Protein 8DGP (pdb70)

Organism: Homo sapiens (NCBI:txid9606)

CATH classification: 1.20.190.20

Sequence (968 aa):
GSTMDDREDLVYQAKLAEQAERYDEMVESMKKVAGMDVELTVEERNLLSVAYKNVIGARRASWRIISSIEQKEENKGGEDKLKMIREYRQMVETELKLICCDILDVLDKHLIPAANTGESKVFYYKMKGDYHRYLAEFATGNDRKEAAENSLVAYKAASDIAMTELPPTHPIRLGLALNFSVFYYEILNSPDRACRLAKAAFDDAIAELDTLSEEESYKDSTLIMQLLRDNLTLWTSDDREDLVYQAKLAEQAERYDEMVESMKKVAGMDVELTVEERNLLSVAYKNVIGARRASWRIISSIEQKEENKGGEDKLKMIREYRQMVETELKLICCDILDVLDKHLIPAANTGESKVFYYKMKGDYHRYLAEFATGNDRKEAAENSLVAYKAASDIAMTELPPTHPIRLGLALNFSVFYYEILNSPDRACRLAKAAFDDAIAELDTLSEESYKDSTLIMQLLRDNLTLWTSDSTMDDREDLVYQAKLAEQAERYDEMVESMKKVAGMDVELTVEERNLLSVAYKNVIGARRASWRIISSIEQKEENKGGEDKLKMIREYRQMVETELKLICCDILDVLDKHLIPAANTGESKVFYYKMKGDYHRYLAEFATGNDRKEAAENSLVAYKAASDIAMTELPPTHPIRLGLALNFSVFYYEILNSPDRACRLAKAAFDDAIAELDTLSEESYKDSTLIMQLLRDNLTLWTSDTMDDREDLVYQAKLAEQAERYDEMVESMKKVAGMDVELTVEERNLLSVAYKNVIGARRASWRIISSIEQKEENKGGEDKLKMIREYRQMVETELKLICCDILDVLDKHLIPAANTGESKVFYYKMKGDYHRYLAEFATGNDRKEAAENSLVAYKAASDIAMTELPPTHPIRLGLALNFSVFYYEILNSPDRACRLAKAAFDDAIAELDTLSEESYKDSTLIMQLLRDNLTLWTSDRTQLPTTRTQLPTRTRTQLPTTRTQLPT

InterPro domains:
  IPR000308 14-3-3 protein [PIRSF000868] (2-242)
  IPR000308 14-3-3 protein [PR00305] (36-65)
  IPR000308 14-3-3 protein [PR00305] (85-109)
  IPR000308 14-3-3 protein [PR00305] (116-138)
  IPR000308 14-3-3 protein [PR00305] (151-177)
  IPR000308 14-3-3 protein [PR00305] (178-204)
  IPR000308 14-3-3 protein [PR00305] (205-234)
  IPR000308 14-3-3 protein [PTHR18860] (4-235)
  IPR023409 14-3-3 protein, conserved site [PS00796] (42-52)
  IPR023409 14-3-3 protein, conserved site [PS00797] (214-233)
  IPR023410 14-3-3 domain [PF00244] (11-232)
  IPR023410 14-3-3 domain [SM00101] (4-245)
  IPR036815 14-3-3 domain superfamily [G3DSA:1.20.190.20] (1-247)
  IPR036815 14-3-3 domain superfamily [SSF48445] (1-234)

Solvent-accessible surface area: 44949 Å² total

Radius of gyration: 33.4 Å; Cα contacts (8 Å, |Δi|>4): 1189; chains: 8; bounding box: 82×102×66 Å

Nearest PDB structures (foldseek):
  8dgp-assembly2_D  TM=1.004E+00  e=1.151E-30  Homo sapiens
  7v9b-assembly1_A  TM=9.982E-01  e=2.969E-28  Homo sapiens
  6gkf-assembly2_D  TM=9.893E-01  e=2.871E-20  Homo sapiens
  6twz-assembly1_A  TM=9.721E-01  e=1.694E-19  Homo sapiens
  5ltw-assembly3_I  TM=9.682E-01  e=3.061E-19  Homo sapiens

Secondary structure (DSSP, 8-state):
--HHHHHHHHHHHHHHHHHTT-HHHHHHHHHHHHTT-SPPPHHHHHHHHHHHHHHHHHHHHHHHHHHHHHHHHHHHT-HHHHHHHHHHHHHHHHHHHHHHHHHHHHIIIIIHHH--SHHHHHHHHHHHHHHHHHHHHH--HHHHHHHHHHHHHHHHHHHHHHHHHS-TT-HHHHHHHHHHHHHHHHTS--HHHHHHHHHHHHHHHHHTGGG--SHHHHHHHHHHHHHHHHHHHHH-/-HHHHHHHHHHHHHHHT-HHHHHHHHHHHHTT-SPPPHHHHHHHHHHHHHHHHHHHHHHHHHHHHHHHHHHHT-HHHHHHHHHHHHHHHHHHHHHHHHHHHHIIIIIHHH--SHHHHHHHHHHHHHHHHHHHHH--HHHHHHHHHHHHHHHHHHHHHHHHHS-TT-HHHHHHHHHHHHHHHHTS--HHHHHHHHHHHHHHHHHTGGG--HHHHHHHHHHHHHHHHHHHHHHT-/-HHHHHHHHHHHHHHHHHHT-HHHHHHHHHHHHTT-SPPPHHHHHHHHHHHHHHHHHHHHHHHHHHHHHHHHHHHT-HHHHHHHHHHHHHHHHHHHHHHHHHHHHIIIIIHHH--SHHHHHHHHHHHHHHHHHHHHH--HHHHHHHHHHHHHHHHHHHHHHHHHS-TT-HHHHHHHHHHHHHHHHTS--HHHHHHHHHHHHHHHHHTTTS--HHHHHHHHHHHHHHHHHHHHHHH-/-HHHHHHHHHHHHHHHHHT-HHHHHHHHHHHHTT-SPPPHHHHHHHHHHHHHHHHHHHHHHHHHHHHHHHHHHHT-HHHHHHHHHHHHHHHHHHHHHHHHHHHHIIIIIHHH--SHHHHHHHHHHHHHHHHHHHHH--HHHHHHHHHHHHHHHHHHHHHHHHHS-TT-HHHHHHHHHHHHHHHHTS--HHHHHHHHHHHHHHHHHTGGG--HHHHHHHHHHHHHHHHHHHHHHT-/------/--------/-------/-------

GO terms:
  GO:0005886 plasma membrane (C, IDA)
  GO:0002753 cytoplasmic pattern recognition receptor signaling pathway (P, IDA)
  GO:0035332 positive regulation of hippo signaling (P, IDA)
  GO:0005737 cytoplasm (C, IDA)
  GO:0005783 endoplasmic reticulum (C, IDA)
  GO:0042308 negative regulation of protein import into nucleus (P, IDA)
  GO:0035591 signaling adaptor activity (F, IDA)
  GO:0030007 intracellular potassium ion homeostasis (P, IDA)
  GO:0034122 negative regulation of toll-like receptor signaling pathway (P, IDA)
  GO:0140311 protein sequestering activity (F, IDA)
  GO:0070972 protein localization to endoplasmic reticulum (P, IDA)
  GO:0031966 mitochondrial membrane (C, IC)
  GO:0005246 calcium channel regulator activity (F, IDA)
  GO:0051480 regulation of cytosolic calcium ion concentration (P, IDA)
  GO:1905913 negative regulation of calcium ion export across plasma membrane (P, IDA)
  GO:0019855 calcium channel inhibitor activity (F, IDA)
  GO:0044325 transmembrane transporter binding (F, IPI)
  GO:0031625 ubiquitin protein ligase binding (F, IPI)
  GO:0034605 cellular response to heat (P, IDA)
  GO:0005634 nucleus (C, IDA)

B-factor: mean 60.93, std 22.74, range [21.16, 155.68]

Structure (mmCIF, N/CA/C/O backbone):
data_8DGP
#
_entry.id   8DGP
#
_cell.length_a   155.532
_cell.length_b   155.532
_cell.length_c   58.060
_cell.angle_alpha   90.000
_cell.angle_beta   90.000
_cell.angle_gamma   90.000
#
_symmetry.space_group_name_H-M   'P 41'
#
loop_
_entity.id
_entity.type
_entity.pdbx_description
1 polymer '14-3-3 protein epsilon'
2 polymer 'Phosphorylated PEAK3 (pS69) peptide'
3 non-polymer 1,2-ETHANEDIOL
4 non-polymer 'SULFATE ION'
5 water water
#
loop_
_atom_site.group_PDB
_atom_site.id
_atom_site.type_symbol
_atom_site.label_atom_id
_atom_site.label_alt_id
_atom_site.label_comp_id
_atom_site.label_asym_id
_atom_site.label_entity_id
_atom_site.label_seq_id
_atom_site.pdbx_PDB_ins_code
_atom_site.Cartn_x
_atom_site.Cartn_y
_atom_site.Cartn_z
_atom_site.occupancy
_atom_site.B_iso_or_equiv
_atom_site.auth_seq_id
_atom_site.auth_comp_id
_atom_site.auth_asym_id
_atom_site.auth_atom_id
_atom_site.pdbx_PDB_model_num
ATOM 1 N N . GLY A 1 1 ? -97.74524 48.13112 9.68668 1.000 83.59206 -2 GLY A N 1
ATOM 2 C CA . GLY A 1 1 ? -98.17296 49.39669 9.11893 1.000 93.05841 -2 GLY A CA 1
ATOM 3 C C . GLY A 1 1 ? -97.29472 50.56110 9.53583 1.000 89.18441 -2 GLY A C 1
ATOM 4 O O . GLY A 1 1 ? -97.23662 51.59275 8.86066 1.000 88.53479 -2 GLY A O 1
ATOM 5 N N . SER A 1 2 ? -96.60309 50.38925 10.65841 1.000 81.34407 -1 SER A N 1
ATOM 6 C CA . SER A 1 2 ? -95.74659 51.43535 11.18869 1.000 77.89281 -1 SER A CA 1
ATOM 7 C C . SER A 1 2 ? -94.51810 51.62673 10.29827 1.000 71.05950 -1 SER A C 1
ATOM 8 O O . SER A 1 2 ? -94.19097 50.79938 9.44157 1.000 68.14101 -1 SER A O 1
ATOM 11 N N . THR A 1 3 ? -93.82767 52.74498 10.51645 1.000 60.60771 0 THR A N 1
ATOM 12 C CA . THR A 1 3 ? -92.59167 52.99320 9.78940 1.000 61.90966 0 THR A CA 1
ATOM 13 C C . THR A 1 3 ? -91.49854 51.99832 10.16819 1.000 61.84110 0 THR A C 1
ATOM 14 O O . THR A 1 3 ? -90.63488 51.69172 9.33703 1.000 57.37579 0 THR A O 1
ATOM 18 N N . MET A 1 4 ? -91.51880 51.46765 11.39835 1.000 60.90360 1 MET A N 1
ATOM 19 C CA . MET A 1 4 ? -90.47700 50.51862 11.78656 1.000 59.63424 1 MET A CA 1
ATOM 20 C C . MET A 1 4 ? -90.67341 49.16045 11.12521 1.000 57.89435 1 MET A C 1
ATOM 21 O O . MET A 1 4 ? -89.69337 48.50862 10.74218 1.000 54.97271 1 MET A O 1
ATOM 26 N N . ASP A 1 5 ? -91.92502 48.71242 10.98257 1.000 64.47710 2 ASP A N 1
ATOM 27 C CA . ASP A 1 5 ? -92.19296 47.53271 10.16252 1.000 58.25116 2 ASP A CA 1
ATOM 28 C C . ASP A 1 5 ? -91.72049 47.75084 8.73562 1.000 52.32848 2 ASP A C 1
ATOM 29 O O . ASP A 1 5 ? -90.99366 46.92478 8.17018 1.000 47.27129 2 ASP A O 1
ATOM 34 N N . ASP A 1 6 ? -92.13085 48.86623 8.13379 1.000 56.01519 3 ASP A N 1
ATOM 35 C CA . ASP A 1 6 ? -91.66666 49.18623 6.79389 1.000 47.44516 3 ASP A CA 1
ATOM 36 C C . ASP A 1 6 ? -90.15856 49.10482 6.71191 1.000 44.46605 3 ASP A C 1
ATOM 37 O O . ASP A 1 6 ? -89.60756 48.53932 5.76336 1.000 43.90587 3 ASP A O 1
ATOM 42 N N . ARG A 1 7 ? -89.47355 49.63464 7.72139 1.000 46.29934 4 ARG A N 1
ATOM 43 C CA . ARG A 1 7 ? -88.01935 49.69277 7.68089 1.000 36.06318 4 ARG A CA 1
ATOM 44 C C . ARG A 1 7 ? -87.40858 48.30387 7.63558 1.000 38.88604 4 ARG A C 1
ATOM 45 O O . ARG A 1 7 ? -86.58829 48.00672 6.76468 1.000 39.04100 4 ARG A O 1
ATOM 53 N N . GLU A 1 8 ? -87.81135 47.42576 8.55701 1.000 43.41403 5 GLU A N 1
ATOM 54 C CA . GLU A 1 8 ? -87.27120 46.07125 8.55466 1.000 39.97083 5 GLU A CA 1
ATOM 55 C C . GLU A 1 8 ? -87.59811 45.33803 7.25559 1.000 43.41709 5 GLU A C 1
ATOM 56 O O . GLU A 1 8 ? -86.75842 44.61288 6.71086 1.000 37.32353 5 GLU A O 1
ATOM 62 N N . ASP A 1 9 ? -88.81803 45.50675 6.74490 1.000 41.55659 6 ASP A N 1
ATOM 63 C CA . ASP A 1 9 ? -89.15510 44.88450 5.47366 1.000 39.74560 6 ASP A CA 1
ATOM 64 C C . ASP A 1 9 ? -88.27790 45.42541 4.35254 1.000 41.51519 6 ASP A C 1
ATOM 65 O O . ASP A 1 9 ? -87.75490 44.65240 3.54126 1.000 39.06858 6 ASP A O 1
ATOM 70 N N . LEU A 1 10 ? -88.07383 46.74887 4.31283 1.000 42.56641 7 LEU A N 1
ATOM 71 C CA . LEU A 1 10 ? -87.19802 47.33599 3.30062 1.000 41.70948 7 LEU A CA 1
ATOM 72 C C . LEU A 1 10 ? -85.77529 46.80475 3.42741 1.000 36.83292 7 LEU A C 1
ATOM 73 O O . LEU A 1 10 ? -85.13731 46.46218 2.42494 1.000 34.45732 7 LEU A O 1
ATOM 78 N N . VAL A 1 11 ? -85.26730 46.69956 4.65245 1.000 34.94380 8 VAL A N 1
ATOM 79 C CA . VAL A 1 11 ? -83.89727 46.23184 4.81234 1.000 39.52646 8 VAL A CA 1
ATOM 80 C C . VAL A 1 11 ? -83.78030 44.76645 4.40488 1.000 36.64814 8 VAL A C 1
ATOM 81 O O . VAL A 1 11 ? -82.77062 44.35528 3.81863 1.000 40.23665 8 VAL A O 1
ATOM 85 N N . TYR A 1 12 ? -84.80806 43.95880 4.68890 1.000 33.33838 9 TYR A N 1
ATOM 86 C CA . TYR A 1 12 ? -84.78793 42.56602 4.24414 1.000 33.42604 9 TYR A CA 1
ATOM 87 C C . TYR A 1 12 ? -84.80770 42.45828 2.72621 1.000 36.76404 9 TYR A C 1
ATOM 88 O O . TYR A 1 12 ? -84.11263 41.61602 2.14404 1.000 34.54885 9 TYR A O 1
ATOM 97 N N . GLN A 1 13 ? -85.61263 43.28599 2.06586 1.000 37.07200 10 GLN A N 1
ATOM 98 C CA . GLN A 1 13 ? -85.59470 43.29727 0.60958 1.000 36.08197 10 GLN A CA 1
ATOM 99 C C . GLN A 1 13 ? -84.20795 43.64211 0.08634 1.000 30.73439 10 GLN A C 1
ATOM 100 O O . GLN A 1 13 ? -83.69457 42.98124 -0.81754 1.000 31.50494 10 GLN A O 1
ATOM 106 N N . ALA A 1 14 ? -83.56619 44.65960 0.65807 1.000 32.28889 11 ALA A N 1
ATOM 107 C CA . ALA A 1 14 ? -82.24915 45.01387 0.14918 1.000 32.29754 11 ALA A CA 1
ATOM 108 C C . ALA A 1 14 ? -81.31597 43.82793 0.26709 1.000 35.73168 11 ALA A C 1
ATOM 109 O O . ALA A 1 14 ? -80.57152 43.51638 -0.66975 1.000 36.25540 11 ALA A O 1
ATOM 111 N N . LYS A 1 15 ? -81.40317 43.10533 1.38470 1.000 31.49358 12 LYS A N 1
ATOM 112 C CA . LYS A 1 15 ? -80.56301 41.93438 1.56682 1.000 30.99132 12 LYS A CA 1
ATOM 113 C C . LYS A 1 15 ? -80.89518 40.84671 0.54110 1.000 34.60270 12 LYS A C 1
ATOM 114 O O . LYS A 1 15 ? -79.99891 40.12638 0.09398 1.000 37.88663 12 LYS A O 1
ATOM 120 N N . LEU A 1 16 ? -82.16828 40.70791 0.15446 1.000 32.68052 13 LEU A N 1
ATOM 121 C CA . LEU A 1 16 ? -82.51269 39.80368 -0.94110 1.000 33.97098 13 LEU A CA 1
ATOM 122 C C . LEU A 1 16 ? -81.95361 40.30592 -2.26289 1.000 38.57678 13 LEU A C 1
ATOM 123 O O . LEU A 1 16 ? -81.33964 39.54379 -3.02310 1.000 36.56358 13 LEU A O 1
ATOM 128 N N . ALA A 1 17 ? -82.17227 41.58980 -2.56057 1.000 36.02951 14 ALA A N 1
ATOM 129 C CA . ALA A 1 17 ? -81.67298 42.14343 -3.80942 1.000 32.42201 14 ALA A CA 1
ATOM 130 C C . ALA A 1 17 ? -80.16594 41.98618 -3.89895 1.000 32.84631 14 ALA A C 1
ATOM 131 O O . ALA A 1 17 ? -79.62909 41.69327 -4.97155 1.000 32.20312 14 ALA A O 1
ATOM 133 N N . GLU A 1 18 ? -79.46831 42.14319 -2.77316 1.000 35.86758 15 GLU A N 1
ATOM 134 C CA . GLU A 1 18 ? -78.02083 41.96506 -2.77313 1.000 36.22380 15 GLU A CA 1
ATOM 135 C C . GLU A 1 18 ? -77.63561 40.52439 -3.07684 1.000 37.77225 15 GLU A C 1
ATOM 136 O O . GLU A 1 18 ? -76.73665 40.27718 -3.88789 1.000 36.97506 15 GLU A O 1
ATOM 142 N N . GLN A 1 19 ? -78.30519 39.56075 -2.43834 1.000 31.91068 16 GLN A N 1
ATOM 143 C CA . GLN A 1 19 ? -78.06533 38.15559 -2.75323 1.000 37.61449 16 GLN A CA 1
ATOM 144 C C . GLN A 1 19 ? -78.26527 37.88692 -4.24343 1.000 41.89563 16 GLN A C 1
ATOM 145 O O . GLN A 1 19 ? -77.40768 37.29553 -4.91369 1.000 36.77365 16 GLN A O 1
ATOM 151 N N . ALA A 1 20 ? -79.38410 38.35194 -4.78777 1.000 36.19145 17 ALA A N 1
ATOM 152 C CA . ALA A 1 20 ? -79.67267 38.08303 -6.18192 1.000 36.61761 17 ALA A CA 1
ATOM 153 C C . ALA A 1 20 ? -78.80621 38.91664 -7.09136 1.000 37.36466 17 ALA A C 1
ATOM 154 O O . ALA A 1 20 ? -78.93010 38.80019 -8.31046 1.000 32.95374 17 ALA A O 1
ATOM 156 N N . GLU A 1 21 ? -77.99715 39.80622 -6.52401 1.000 39.18465 18 GLU A N 1
ATOM 157 C CA . GLU A 1 21 ? -77.16024 40.69742 -7.30802 1.000 39.33093 18 GLU A CA 1
ATOM 158 C C . GLU A 1 21 ? -78.00308 41.60698 -8.20218 1.000 38.28260 18 GLU A C 1
ATOM 159 O O . GLU A 1 21 ? -77.62504 41.89611 -9.34046 1.000 38.71400 18 GLU A O 1
ATOM 165 N N . ARG A 1 22 ? -79.18171 42.01768 -7.73351 1.000 35.37420 19 ARG A N 1
ATOM 166 C CA . ARG A 1 22 ? -80.01830 42.98335 -8.45500 1.000 41.97723 19 ARG A CA 1
ATOM 167 C C . ARG A 1 22 ? -79.94422 44.33502 -7.73480 1.000 35.58137 19 ARG A C 1
ATOM 168 O O . ARG A 1 22 ? -80.80692 44.67881 -6.91915 1.000 30.13493 19 ARG A O 1
ATOM 176 N N . TYR A 1 23 ? -78.91886 45.11943 -8.07172 1.000 34.15093 20 TYR A N 1
ATOM 177 C CA . TYR A 1 23 ? -78.60289 46.29496 -7.26973 1.000 39.25785 20 TYR A CA 1
ATOM 178 C C . TYR A 1 23 ? -79.51700 47.46928 -7.54564 1.000 32.80684 20 TYR A C 1
ATOM 179 O O . TYR A 1 23 ? -79.70393 48.30754 -6.65466 1.000 28.58761 20 TYR A O 1
ATOM 188 N N . ASP A 1 24 ? -80.11698 47.53528 -8.73104 1.000 36.79287 21 ASP A N 1
ATOM 189 C CA . ASP A 1 24 ? -81.10693 48.57769 -8.96493 1.000 37.16109 21 ASP A CA 1
ATOM 190 C C . ASP A 1 24 ? -82.20420 48.50677 -7.91108 1.000 31.07769 21 ASP A C 1
ATOM 191 O O . ASP A 1 24 ? -82.56199 49.52387 -7.31053 1.000 33.68290 21 ASP A O 1
ATOM 196 N N . GLU A 1 25 ? -82.69244 47.29966 -7.61963 1.000 29.62577 22 GLU A N 1
ATOM 197 C CA . GLU A 1 25 ? -83.72305 47.13337 -6.60270 1.000 28.42252 22 GLU A CA 1
ATOM 198 C C . GLU A 1 25 ? -83.18638 47.36913 -5.19847 1.000 31.09363 22 GLU A C 1
ATOM 199 O O . GLU A 1 25 ? -83.86638 47.97779 -4.36452 1.000 31.06134 22 GLU A O 1
ATOM 205 N N . MET A 1 26 ? -81.97046 46.90867 -4.91517 1.000 35.47891 23 MET A N 1
ATOM 206 C CA . MET A 1 26 ? -81.36642 47.19982 -3.61768 1.000 28.70443 23 MET A CA 1
ATOM 207 C C . MET A 1 26 ? -81.20206 48.70873 -3.40556 1.000 27.40344 23 MET A C 1
ATOM 208 O O . MET A 1 26 ? -81.42325 49.21227 -2.30036 1.000 30.87111 23 MET A O 1
ATOM 213 N N . VAL A 1 27 ? -80.84475 49.45707 -4.45415 1.000 30.94407 24 VAL A N 1
ATOM 214 C CA . VAL A 1 27 ? -80.80825 50.91522 -4.32579 1.000 31.59330 24 VAL A CA 1
ATOM 215 C C . VAL A 1 27 ? -82.19138 51.44365 -3.97364 1.000 31.77054 24 VAL A C 1
ATOM 216 O O . VAL A 1 27 ? -82.34856 52.28423 -3.07989 1.000 36.81281 24 VAL A O 1
ATOM 220 N N . GLU A 1 28 ? -83.21443 50.98727 -4.69734 1.000 27.18331 25 GLU A N 1
ATOM 221 C CA . GLU A 1 28 ? -84.55189 51.50380 -4.44299 1.000 33.03711 25 GLU A CA 1
ATOM 222 C C . GLU A 1 28 ? -84.93884 51.28203 -2.98491 1.000 33.31979 25 GLU A C 1
ATOM 223 O O . GLU A 1 28 ? -85.40666 52.20958 -2.31038 1.000 31.94586 25 GLU A O 1
ATOM 225 N N . SER A 1 29 ? -84.67059 50.08184 -2.46103 1.000 29.36768 26 SER A N 1
ATOM 226 C CA . SER A 1 29 ? -84.98892 49.77265 -1.06950 1.000 28.20443 26 SER A CA 1
ATOM 227 C C . SER A 1 29 ? -84.19889 50.64317 -0.09371 1.000 35.77207 26 SER A C 1
ATOM 228 O O . SER A 1 29 ? -84.77471 51.26290 0.81139 1.000 37.30950 26 SER A O 1
ATOM 231 N N . MET A 1 30 ? -82.86924 50.68079 -0.23754 1.000 35.02943 27 MET A N 1
ATOM 232 C CA . MET A 1 30 ? -82.06704 51.41623 0.73849 1.000 33.50572 27 MET A CA 1
ATOM 233 C C . MET A 1 30 ? -82.33325 52.91512 0.68557 1.000 35.86951 27 MET A C 1
ATOM 234 O O . MET A 1 30 ? -82.19615 53.60757 1.70331 1.000 34.26978 27 MET A O 1
ATOM 239 N N . LYS A 1 31 ? -82.72510 53.42774 -0.47863 1.000 35.31610 28 LYS A N 1
ATOM 240 C CA . LYS A 1 31 ? -83.06975 54.83788 -0.58875 1.000 31.92148 28 LYS A CA 1
ATOM 241 C C . LYS A 1 31 ? -84.32610 55.15899 0.20984 1.000 32.47039 28 LYS A C 1
ATOM 242 O O . LYS A 1 31 ? -84.40799 56.22290 0.83217 1.000 34.06540 28 LYS A O 1
ATOM 248 N N . LYS A 1 32 ? -85.32797 54.26712 0.17501 1.000 31.26159 29 LYS A N 1
ATOM 249 C CA . LYS A 1 32 ? -86.53561 54.44251 0.98877 1.000 33.38873 29 LYS A CA 1
ATOM 250 C C . LYS A 1 32 ? -86.21520 54.51586 2.48657 1.000 37.48864 29 LYS A C 1
ATOM 251 O O . LYS A 1 32 ? -86.83167 55.29362 3.23684 1.000 34.18398 29 LYS A O 1
ATOM 257 N N . VAL A 1 33 ? -85.27773 53.68712 2.94673 1.000 35.36970 30 VAL A N 1
ATOM 258 C CA . VAL A 1 33 ? -84.87061 53.72287 4.34890 1.000 35.16018 30 VAL A CA 1
ATOM 259 C C . VAL A 1 33 ? -84.24009 55.07247 4.67940 1.000 34.36516 30 VAL A C 1
ATOM 260 O O . VAL A 1 33 ? -84.54910 55.69574 5.70165 1.000 31.36858 30 VAL A O 1
ATOM 264 N N . ALA A 1 34 ? -83.33137 55.53213 3.81593 1.000 30.60036 31 ALA A N 1
ATOM 265 C CA . ALA A 1 34 ? -82.65422 56.80973 4.01431 1.000 33.22767 31 ALA A CA 1
ATOM 266 C C . ALA A 1 34 ? -83.62506 57.98298 4.07962 1.000 39.29973 31 ALA A C 1
ATOM 267 O O . ALA A 1 34 ? -83.30290 59.01713 4.68041 1.000 37.62853 31 ALA A O 1
ATOM 269 N N . GLY A 1 35 ? -84.77773 57.87562 3.41028 1.000 37.41670 32 GLY A N 1
ATOM 270 C CA . GLY A 1 35 ? -85.77249 58.93383 3.40870 1.000 31.90208 32 GLY A CA 1
ATOM 271 C C . GLY A 1 35 ? -86.51236 59.12571 4.70939 1.000 38.72595 32 GLY A C 1
ATOM 272 O O . GLY A 1 35 ? -87.27977 60.08666 4.82317 1.000 40.15537 32 GLY A O 1
ATOM 273 N N . MET A 1 36 ? -86.37852 58.20918 5.65877 1.000 38.96754 33 MET A N 1
ATOM 274 C CA . MET A 1 36 ? -87.06711 58.40234 6.92280 1.000 37.54278 33 MET A CA 1
ATOM 275 C C . MET A 1 36 ? -86.38561 59.41708 7.83582 1.000 41.01409 33 MET A C 1
ATOM 276 O O . MET A 1 36 ? -86.93097 59.72564 8.90367 1.000 40.17639 33 MET A O 1
ATOM 281 N N . ASP A 1 37 ? -85.21964 59.94043 7.44929 1.000 43.22923 34 ASP A N 1
ATOM 282 C CA . ASP A 1 37 ? -84.54181 60.98757 8.21632 1.000 41.83767 34 ASP A CA 1
ATOM 283 C C . ASP A 1 37 ? -84.20194 60.48211 9.60463 1.000 39.70112 34 ASP A C 1
ATOM 284 O O . ASP A 1 37 ? -84.60237 61.04881 10.61405 1.000 45.00744 34 ASP A O 1
ATOM 289 N N . VAL A 1 38 ? -83.52656 59.34935 9.64088 1.000 41.39463 35 VAL A N 1
ATOM 290 C CA . VAL A 1 38 ? -83.12069 58.73152 10.88536 1.000 43.40180 35 VAL A CA 1
ATOM 291 C C . VAL A 1 38 ? -81.65253 58.36861 10.76255 1.000 39.64314 35 VAL A C 1
ATOM 292 O O . VAL A 1 38 ? -81.09560 58.29007 9.66857 1.000 47.84421 35 VAL A O 1
ATOM 296 N N . GLU A 1 39 ? -81.03896 58.09527 11.89423 1.000 40.80380 36 GLU A N 1
ATOM 297 C CA . GLU A 1 39 ? -79.68531 57.57328 11.86244 1.000 44.81755 36 GLU A CA 1
ATOM 298 C C . GLU A 1 39 ? -79.72460 56.13627 11.36311 1.000 40.66676 36 GLU A C 1
ATOM 299 O O . GLU A 1 39 ? -80.49855 55.32093 11.86806 1.000 45.84167 36 GLU A O 1
ATOM 305 N N . LEU A 1 40 ? -78.98115 55.84554 10.30757 1.000 39.04442 37 LEU A N 1
ATOM 306 C CA . LEU A 1 40 ? -78.89928 54.46787 9.85261 1.000 39.79250 37 LEU A CA 1
ATOM 307 C C . LEU A 1 40 ? -78.02407 53.64090 10.79071 1.000 35.86141 37 LEU A C 1
ATOM 308 O O . LEU A 1 40 ? -77.07677 54.14596 11.39704 1.000 44.64056 37 LEU A O 1
ATOM 313 N N . THR A 1 41 ? -78.36327 52.36368 10.92715 1.000 35.61079 38 THR A N 1
ATOM 314 C CA . THR A 1 41 ? -77.44874 51.42436 11.56062 1.000 36.64414 38 THR A CA 1
ATOM 315 C C . THR A 1 41 ? -76.23766 51.17157 10.65587 1.000 35.69071 38 THR A C 1
ATOM 316 O O . THR A 1 41 ? -76.25456 51.45382 9.44676 1.000 33.20354 38 THR A O 1
ATOM 320 N N . VAL A 1 42 ? -75.17733 50.61582 11.25241 1.000 31.52207 39 VAL A N 1
ATOM 321 C CA . VAL A 1 42 ? -73.99379 50.24146 10.47525 1.000 40.14809 39 VAL A CA 1
ATOM 322 C C . VAL A 1 42 ? -74.38442 49.33624 9.31029 1.000 33.69373 39 VAL A C 1
ATOM 323 O O . VAL A 1 42 ? -73.92720 49.51243 8.17294 1.000 31.14371 39 VAL A O 1
ATOM 327 N N . GLU A 1 43 ? -75.24779 48.36163 9.57173 1.000 34.29236 40 GLU A N 1
ATOM 328 C CA . GLU A 1 43 ? -75.70515 47.47931 8.50900 1.000 28.86134 40 GLU A CA 1
ATOM 329 C C . GLU A 1 43 ? -76.38019 48.27309 7.40334 1.000 35.63494 40 GLU A C 1
ATOM 330 O O . GLU A 1 43 ? -76.04556 48.12344 6.22234 1.000 33.13641 40 GLU A O 1
ATOM 336 N N . GLU A 1 44 ? -77.30050 49.16696 7.77421 1.000 30.99014 41 GLU A N 1
ATOM 337 C CA . GLU A 1 44 ? -78.05312 49.88889 6.75883 1.000 29.08452 41 GLU A CA 1
ATOM 338 C C . GLU A 1 44 ? -77.16413 50.80773 5.93500 1.000 30.86293 41 GLU A C 1
ATOM 339 O O . GLU A 1 44 ? -77.29932 50.86880 4.70783 1.000 27.84976 41 GLU A O 1
ATOM 345 N N . ARG A 1 45 ? -76.24811 51.53471 6.56933 1.000 28.86611 42 ARG A N 1
ATOM 346 C CA . ARG A 1 45 ? -75.40955 52.38947 5.74240 1.000 34.52637 42 ARG A CA 1
ATOM 347 C C . ARG A 1 45 ? -74.52173 51.54501 4.83828 1.000 31.48123 42 ARG A C 1
ATOM 348 O O . ARG A 1 45 ? -74.27448 51.92311 3.68548 1.000 31.75772 42 ARG A O 1
ATOM 356 N N . ASN A 1 46 ? -74.04398 50.39485 5.32697 1.000 26.78106 43 ASN A N 1
ATOM 357 C CA . ASN A 1 46 ? -73.26883 49.50587 4.45613 1.000 30.07690 43 ASN A CA 1
ATOM 358 C C . ASN A 1 46 ? -74.08154 49.02470 3.25884 1.000 32.18077 43 ASN A C 1
ATOM 359 O O . ASN A 1 46 ? -73.60514 49.06620 2.11666 1.000 31.54122 43 ASN A O 1
ATOM 364 N N . LEU A 1 47 ? -75.30589 48.54916 3.50065 1.000 28.81542 44 LEU A N 1
ATOM 365 C CA . LEU A 1 47 ? -76.15788 48.10660 2.40315 1.000 27.98283 44 LEU A CA 1
ATOM 366 C C . LEU A 1 47 ? -76.32505 49.20843 1.36959 1.000 32.64333 44 LEU A C 1
ATOM 367 O O . LEU A 1 47 ? -76.19488 48.97605 0.15998 1.000 30.18515 44 LEU A O 1
ATOM 372 N N . LEU A 1 48 ? -76.63256 50.41539 1.84382 1.000 29.97093 45 LEU A N 1
ATOM 373 C CA . LEU A 1 48 ? -76.83147 51.56242 0.96983 1.000 27.14057 45 LEU A CA 1
ATOM 374 C C . LEU A 1 48 ? -75.57772 51.85186 0.15606 1.000 28.75778 45 LEU A C 1
ATOM 375 O O . LEU A 1 48 ? -75.64066 52.09183 -1.05663 1.000 27.82582 45 LEU A O 1
ATOM 380 N N . SER A 1 49 ? -74.42632 51.87298 0.82091 1.000 29.01302 46 SER A N 1
ATOM 381 C CA . SER A 1 49 ? -73.18381 52.14453 0.11540 1.000 30.18864 46 SER A CA 1
ATOM 382 C C . SER A 1 49 ? -72.92668 51.08623 -0.95453 1.000 31.90519 46 SER A C 1
ATOM 383 O O . SER A 1 49 ? -72.58093 51.41371 -2.09788 1.000 34.45304 46 SER A O 1
ATOM 386 N N . VAL A 1 50 ? -73.13398 49.81241 -0.61248 1.000 27.42819 47 VAL A N 1
ATOM 387 C CA . VAL A 1 50 ? -72.93776 48.73580 -1.57663 1.000 30.77878 47 VAL A CA 1
ATOM 388 C C . VAL A 1 50 ? -73.88861 48.90468 -2.75462 1.000 30.97353 47 VAL A C 1
ATOM 389 O O . VAL A 1 50 ? -73.49268 48.81871 -3.92404 1.000 28.37567 47 VAL A O 1
ATOM 393 N N . ALA A 1 51 ? -75.15994 49.16962 -2.46188 1.000 30.28965 48 ALA A N 1
ATOM 394 C CA . ALA A 1 51 ? -76.13718 49.33047 -3.52641 1.000 28.41703 48 ALA A CA 1
ATOM 395 C C . ALA A 1 51 ? -75.69581 50.41064 -4.51377 1.000 31.78256 48 ALA A C 1
ATOM 396 O O . ALA A 1 51 ? -75.69101 50.19566 -5.73229 1.000 29.83206 48 ALA A O 1
ATOM 398 N N . TYR A 1 52 ? -75.33871 51.58978 -4.01603 1.000 24.36273 49 TYR A N 1
ATOM 399 C CA . TYR A 1 52 ? -75.01021 52.65220 -4.95221 1.000 27.38009 49 TYR A CA 1
ATOM 400 C C . TYR A 1 52 ? -73.68950 52.37895 -5.64665 1.000 27.55040 49 TYR A C 1
ATOM 401 O O . TYR A 1 52 ? -73.54191 52.68763 -6.83302 1.000 29.84109 49 TYR A O 1
ATOM 410 N N . LYS A 1 53 ? -72.71785 51.81222 -4.92900 1.000 23.88756 50 LYS A N 1
ATOM 411 C CA . LYS A 1 53 ? -71.42270 51.54958 -5.54296 1.000 28.92400 50 LYS A CA 1
ATOM 412 C C . LYS A 1 53 ? -71.53855 50.58305 -6.72098 1.000 32.47419 50 LYS A C 1
ATOM 413 O O . LYS A 1 53 ? -70.90743 50.78214 -7.77297 1.000 30.81449 50 LYS A O 1
ATOM 419 N N . ASN A 1 54 ? -72.33809 49.52833 -6.56841 1.000 30.20696 51 ASN A N 1
ATOM 420 C CA . ASN A 1 54 ? -72.48635 48.59243 -7.67164 1.000 28.94510 51 ASN A CA 1
ATOM 421 C C . ASN A 1 54 ? -73.19124 49.25605 -8.84676 1.000 30.55531 51 ASN A C 1
ATOM 422 O O . ASN A 1 54 ? -72.76571 49.10511 -10.00014 1.000 29.33452 51 ASN A O 1
ATOM 427 N N . VAL A 1 55 ? -74.24820 50.02456 -8.57831 1.000 29.73791 52 VAL A N 1
ATOM 428 C CA . VAL A 1 55 ? -74.96269 50.66903 -9.67023 1.000 27.84470 52 VAL A CA 1
ATOM 429 C C . VAL A 1 55 ? -74.04574 51.62749 -10.43567 1.000 29.45433 52 VAL A C 1
ATOM 430 O O . VAL A 1 55 ? -73.97953 51.58126 -11.67107 1.000 30.32071 52 VAL A O 1
ATOM 434 N N . ILE A 1 56 ? -73.29307 52.47950 -9.72562 1.000 25.98118 53 ILE A N 1
ATOM 435 C CA . ILE A 1 56 ? -72.42997 53.43621 -10.42830 1.000 26.97960 53 ILE A CA 1
ATOM 436 C C . ILE A 1 56 ? -71.23506 52.72424 -11.07137 1.000 30.18036 53 ILE A C 1
ATOM 437 O O . ILE A 1 56 ? -70.82518 53.04972 -12.19909 1.000 24.80324 53 ILE A O 1
ATOM 442 N N . GLY A 1 57 ? -70.69656 51.70641 -10.39919 1.000 24.88854 54 GLY A N 1
ATOM 443 C CA . GLY A 1 57 ? -69.48707 51.07852 -10.89597 1.000 25.72367 54 GLY A CA 1
ATOM 444 C C . GLY A 1 57 ? -69.65910 50.42631 -12.25294 1.000 26.01402 54 GLY A C 1
ATOM 445 O O . GLY A 1 57 ? -68.76009 50.47916 -13.09389 1.000 28.26835 54 GLY A O 1
ATOM 446 N N . ALA A 1 58 ? -70.80725 49.79680 -12.48611 1.000 25.85630 55 ALA A N 1
ATOM 447 C CA . ALA A 1 58 ? -71.07554 49.23283 -13.80712 1.000 26.26914 55 ALA A CA 1
ATOM 448 C C . ALA A 1 58 ? -70.92868 50.29622 -14.89907 1.000 25.99769 55 ALA A C 1
ATOM 449 O O . ALA A 1 58 ? -70.30298 50.05147 -15.93821 1.000 26.51170 55 ALA A O 1
ATOM 451 N N . ARG A 1 59 ? -71.51992 51.48615 -14.68240 1.000 28.77041 56 ARG A N 1
ATOM 452 C CA . ARG A 1 59 ? -71.38542 52.59041 -15.63883 1.000 25.48425 56 ARG A CA 1
ATOM 453 C C . ARG A 1 59 ? -69.95938 53.10517 -15.69550 1.000 25.87389 56 ARG A C 1
ATOM 454 O O . ARG A 1 59 ? -69.46008 53.42584 -16.76797 1.000 27.14912 56 ARG A O 1
ATOM 462 N N . ARG A 1 60 ? -69.29397 53.23938 -14.54945 1.000 27.78566 57 ARG A N 1
ATOM 463 C CA . ARG A 1 60 ? -67.91831 53.71837 -14.59026 1.000 30.28083 57 ARG A CA 1
ATOM 464 C C . ARG A 1 60 ? -67.04110 52.78116 -15.41806 1.000 36.43900 57 ARG A C 1
ATOM 465 O O . ARG A 1 60 ? -66.19874 53.24128 -16.20782 1.000 34.52073 57 ARG A O 1
ATOM 473 N N . ALA A 1 61 ? -67.23854 51.46067 -15.27034 1.000 29.67799 58 ALA A N 1
ATOM 474 C CA . ALA A 1 61 ? -66.50053 50.51006 -16.10229 1.000 32.04571 58 ALA A CA 1
ATOM 475 C C . ALA A 1 61 ? -66.90122 50.61746 -17.58329 1.000 33.02294 58 ALA A C 1
ATOM 476 O O . ALA A 1 61 ? -66.03453 50.63716 -18.47407 1.000 29.03802 58 ALA A O 1
ATOM 478 N N . SER A 1 62 ? -68.20333 50.70551 -17.87179 1.000 27.55818 59 SER A N 1
ATOM 479 C CA . SER A 1 62 ? -68.62198 50.89126 -19.25659 1.000 27.67429 59 SER A CA 1
ATOM 480 C C . SER A 1 62 ? -67.99956 52.14824 -19.84922 1.000 30.11519 59 SER A C 1
ATOM 481 O O . SER A 1 62 ? -67.50590 52.13269 -20.98771 1.000 33.45730 59 SER A O 1
ATOM 484 N N . TRP A 1 63 ? -67.99783 53.24153 -19.08461 1.000 27.58377 60 TRP A N 1
ATOM 485 C CA . TRP A 1 63 ? -67.44289 54.49397 -19.57052 1.000 28.13122 60 TRP A CA 1
ATOM 486 C C . TRP A 1 63 ? -65.94637 54.36020 -19.89502 1.000 35.50097 60 TRP A C 1
ATOM 487 O O . TRP A 1 63 ? -65.48010 54.84350 -20.93739 1.000 29.82992 60 TRP A O 1
ATOM 498 N N . ARG A 1 64 ? -65.17470 53.69986 -19.02220 1.000 32.42848 61 ARG A N 1
ATOM 499 C CA . ARG A 1 64 ? -63.74263 53.56833 -19.28288 1.000 30.66743 61 ARG A CA 1
ATOM 500 C C . ARG A 1 64 ? -63.48752 52.75365 -20.54391 1.000 31.17588 61 ARG A C 1
ATOM 501 O O . ARG A 1 64 ? -62.61921 53.10562 -21.34839 1.000 32.21588 61 ARG A O 1
ATOM 509 N N . ILE A 1 65 ? -64.22714 51.65940 -20.73507 1.000 31.65209 62 ILE A N 1
ATOM 510 C CA . ILE A 1 65 ? -64.03740 50.84569 -21.93511 1.000 31.76818 62 ILE A CA 1
ATOM 511 C C . ILE A 1 65 ? -64.36814 51.65295 -23.19061 1.000 33.16449 62 ILE A C 1
ATOM 512 O O . ILE A 1 65 ? -63.59574 51.67178 -24.16271 1.000 32.13142 62 ILE A O 1
ATOM 517 N N . ILE A 1 66 ? -65.51297 52.34842 -23.17600 1.000 30.31914 63 ILE A N 1
ATOM 518 C CA . ILE A 1 66 ? -65.93925 53.12444 -24.34341 1.000 32.24623 63 ILE A CA 1
ATOM 519 C C . ILE A 1 66 ? -64.93241 54.21777 -24.66010 1.000 35.55845 63 ILE A C 1
ATOM 520 O O . ILE A 1 66 ? -64.60108 54.45379 -25.82902 1.000 36.83296 63 ILE A O 1
ATOM 525 N N . SER A 1 67 ? -64.42005 54.89486 -23.62402 1.000 34.02806 64 SER A N 1
ATOM 526 C CA . SER A 1 67 ? -63.40523 55.92645 -23.83417 1.000 37.46838 64 SER A CA 1
ATOM 527 C C . SER A 1 67 ? -62.16007 55.33681 -24.46405 1.000 33.89845 64 SER A C 1
ATOM 528 O O . SER A 1 67 ? -61.53378 55.96621 -25.32523 1.000 35.05985 64 SER A O 1
ATOM 531 N N . SER A 1 68 ? -61.76768 54.14266 -24.01363 1.000 33.85044 65 SER A N 1
ATOM 532 C CA . SER A 1 68 ? -60.65529 53.44224 -24.63516 1.000 35.15631 65 SER A CA 1
ATOM 533 C C . SER A 1 68 ? -60.90377 53.23854 -26.12354 1.000 39.21076 65 SER A C 1
ATOM 534 O O . SER A 1 68 ? -60.05187 53.56202 -26.96122 1.000 38.33881 65 SER A O 1
ATOM 537 N N . ILE A 1 69 ? -62.08134 52.71185 -26.47221 1.000 34.42819 66 ILE A N 1
ATOM 538 C CA . ILE A 1 69 ? -62.41626 52.51731 -27.87556 1.000 34.55965 66 ILE A CA 1
ATOM 539 C C . ILE A 1 69 ? -62.42782 53.85240 -28.58997 1.000 34.87291 66 ILE A C 1
ATOM 540 O O . ILE A 1 69 ? -62.04251 53.95228 -29.75821 1.000 40.37666 66 ILE A O 1
ATOM 545 N N . GLU A 1 70 ? -62.89077 54.89768 -27.90701 1.000 35.39845 67 GLU A N 1
ATOM 546 C CA . GLU A 1 70 ? -62.94377 56.20888 -28.53719 1.000 35.28562 67 GLU A CA 1
ATOM 547 C C . GLU A 1 70 ? -61.53932 56.69140 -28.89416 1.000 42.09484 67 GLU A C 1
ATOM 548 O O . GLU A 1 70 ? -61.31071 57.21551 -29.99279 1.000 39.63621 67 GLU A O 1
ATOM 554 N N . GLN A 1 71 ? -60.57959 56.50410 -27.98274 1.000 39.62336 68 GLN A N 1
ATOM 555 C CA . GLN A 1 71 ? -59.20436 56.89629 -28.26014 1.000 46.16347 68 GLN A CA 1
ATOM 556 C C . GLN A 1 71 ? -58.65582 56.13835 -29.46087 1.000 40.99175 68 GLN A C 1
ATOM 557 O O . GLN A 1 71 ? -58.08143 56.73814 -30.37369 1.000 44.46556 68 GLN A O 1
ATOM 563 N N . LYS A 1 72 ? -58.81239 54.80956 -29.46711 1.000 40.71294 69 LYS A N 1
ATOM 564 C CA . LYS A 1 72 ? -58.31357 54.00611 -30.57854 1.000 44.99610 69 LYS A CA 1
ATOM 565 C C . LYS A 1 72 ? -58.87687 54.48660 -31.91580 1.000 44.48224 69 LYS A C 1
ATOM 566 O O . LYS A 1 72 ? -58.13966 54.59382 -32.90547 1.000 43.25771 69 LYS A O 1
ATOM 568 N N . GLU A 1 73 ? -60.17430 54.80068 -31.96219 1.000 38.81271 70 GLU A N 1
ATOM 569 C CA . GLU A 1 73 ? -60.78792 55.21598 -33.22188 1.000 39.07690 70 GLU A CA 1
ATOM 570 C C . GLU A 1 73 ? -60.32556 56.60630 -33.63680 1.000 43.96137 70 GLU A C 1
ATOM 571 O O . GLU A 1 73 ? -60.16222 56.88650 -34.83212 1.000 41.73565 70 GLU A O 1
ATOM 577 N N . GLU A 1 74 ? -60.13675 57.49875 -32.66676 1.000 44.40909 71 GLU A N 1
ATOM 578 C CA . GLU A 1 74 ? -59.60986 58.81954 -32.98155 1.000 45.47973 71 GLU A CA 1
ATOM 579 C C . GLU A 1 74 ? -58.22167 58.72384 -33.60629 1.000 47.88770 71 GLU A C 1
ATOM 580 O O . GLU A 1 74 ? -57.90293 59.46522 -34.54543 1.000 50.60473 71 GLU A O 1
ATOM 586 N N . ASN A 1 75 ? -57.38633 57.80661 -33.10678 1.000 44.23222 72 ASN A N 1
ATOM 587 C CA . ASN A 1 75 ? -56.08712 57.56923 -33.72816 1.000 51.18528 72 ASN A CA 1
ATOM 588 C C . ASN A 1 75 ? -56.23456 57.01605 -35.14332 1.000 50.16482 72 ASN A C 1
ATOM 589 O O . ASN A 1 75 ? -55.47063 57.38036 -36.04482 1.000 53.16365 72 ASN A O 1
ATOM 594 N N . LYS A 1 76 ? -57.17905 56.09746 -35.34622 1.000 46.83301 73 LYS A N 1
ATOM 595 C CA . LYS A 1 76 ? -57.38468 55.52117 -36.67015 1.000 44.70549 73 LYS A CA 1
ATOM 596 C C . LYS A 1 76 ? -57.99856 56.53105 -37.62711 1.000 45.19863 73 LYS A C 1
ATOM 597 O O . LYS A 1 76 ? -57.71304 56.50437 -38.82666 1.000 46.27272 73 LYS A O 1
ATOM 603 N N . GLY A 1 77 ? -58.92081 57.35053 -37.14011 1.000 44.52508 74 GLY A N 1
ATOM 604 C CA . GLY A 1 77 ? -59.59143 58.33614 -37.96079 1.000 45.30612 74 GLY A CA 1
ATOM 605 C C . GLY A 1 77 ? -60.98560 57.97199 -38.44130 1.000 44.24123 74 GLY A C 1
ATOM 606 O O . GLY A 1 77 ? -61.44707 58.55933 -39.42140 1.000 45.26567 74 GLY A O 1
ATOM 607 N N . GLY A 1 78 ? -61.66965 57.02398 -37.79127 1.000 43.81122 75 GLY A N 1
ATOM 608 C CA . GLY A 1 78 ? -63.01939 56.68608 -38.20462 1.000 43.84417 75 GLY A CA 1
ATOM 609 C C . GLY A 1 78 ? -64.10790 57.57434 -37.61993 1.000 41.56795 75 GLY A C 1
ATOM 610 O O . GLY A 1 78 ? -64.63564 57.30672 -36.53735 1.000 40.27727 75 GLY A O 1
ATOM 611 N N . GLU A 1 79 ? -64.50611 58.59742 -38.37474 1.000 43.01112 76 GLU A N 1
ATOM 612 C CA . GLU A 1 79 ? -65.44232 59.58366 -37.84606 1.000 43.79366 76 GLU A CA 1
ATOM 613 C C . GLU A 1 79 ? -66.82713 58.98624 -37.62965 1.000 42.32519 76 GLU A C 1
ATOM 614 O O . GLU A 1 79 ? -67.48457 59.27236 -36.61866 1.000 41.67360 76 GLU A O 1
ATOM 620 N N . ASP A 1 80 ? -67.30638 58.19626 -38.59231 1.000 42.44104 77 ASP A N 1
ATOM 621 C CA . ASP A 1 80 ? -68.62416 57.60146 -38.45687 1.000 41.89242 77 ASP A CA 1
ATOM 622 C C . ASP A 1 80 ? -68.64989 56.65546 -37.27977 1.000 41.80415 77 ASP A C 1
ATOM 623 O O . ASP A 1 80 ? -69.62049 56.63803 -36.51470 1.000 47.85935 77 ASP A O 1
ATOM 628 N N . LYS A 1 81 ? -67.60788 55.84017 -37.11843 1.000 39.22733 78 LYS A N 1
ATOM 629 C CA . LYS A 1 81 ? -67.56056 55.02357 -35.91518 1.000 37.73273 78 LYS A CA 1
ATOM 630 C C . LYS A 1 81 ? -67.58883 55.91368 -34.67170 1.000 42.76404 78 LYS A C 1
ATOM 631 O O . LYS A 1 81 ? -68.33423 55.65150 -33.71528 1.000 36.25179 78 LYS A O 1
ATOM 637 N N . LEU A 1 82 ? -66.83936 57.01880 -34.71390 1.000 38.05069 79 LEU A N 1
ATOM 638 C CA . LEU A 1 82 ? -66.73765 57.91784 -33.57183 1.000 37.86464 79 LEU A CA 1
ATOM 639 C C . LEU A 1 82 ? -68.06424 58.57884 -33.26447 1.000 38.05407 79 LEU A C 1
ATOM 640 O O . LEU A 1 82 ? -68.34408 58.86602 -32.10538 1.000 37.37230 79 LEU A O 1
ATOM 645 N N . LYS A 1 83 ? -68.87270 58.89448 -34.27959 1.000 39.24024 80 LYS A N 1
ATOM 646 C CA . LYS A 1 83 ? -70.17570 59.47189 -33.96875 1.000 39.75782 80 LYS A CA 1
ATOM 647 C C . LYS A 1 83 ? -70.97231 58.51650 -33.08317 1.000 40.17549 80 LYS A C 1
ATOM 648 O O . LYS A 1 83 ? -71.56991 58.92367 -32.08092 1.000 37.88912 80 LYS A O 1
ATOM 650 N N . MET A 1 84 ? -70.96396 57.22523 -33.42662 1.000 41.06901 81 MET A N 1
ATOM 651 C CA . MET A 1 84 ? -71.65581 56.23444 -32.60999 1.000 36.91841 81 MET A CA 1
ATOM 652 C C . MET A 1 84 ? -71.02041 56.10758 -31.22629 1.000 37.27789 81 MET A C 1
ATOM 653 O O . MET A 1 84 ? -71.73342 56.02928 -30.21778 1.000 37.83473 81 MET A O 1
ATOM 658 N N . ILE A 1 85 ? -69.68427 56.06773 -31.16526 1.000 34.54013 82 ILE A N 1
ATOM 659 C CA . ILE A 1 85 ? -68.97976 55.92075 -29.89498 1.000 33.51382 82 ILE A CA 1
ATOM 660 C C . ILE A 1 85 ? -69.32587 57.06453 -28.94693 1.000 33.52316 82 ILE A C 1
ATOM 661 O O . ILE A 1 85 ? -69.66128 56.84822 -27.77817 1.000 37.31596 82 ILE A O 1
ATOM 666 N N . ARG A 1 86 ? -69.25519 58.29844 -29.43177 1.000 34.79839 83 ARG A N 1
ATOM 667 C CA . ARG A 1 86 ? -69.55777 59.43415 -28.57133 1.000 39.46462 83 ARG A CA 1
ATOM 668 C C . ARG A 1 86 ? -71.01282 59.43153 -28.13163 1.000 36.67915 83 ARG A C 1
ATOM 669 O O . ARG A 1 86 ? -71.31893 59.74841 -26.97175 1.000 34.47159 83 ARG A O 1
ATOM 677 N N . GLU A 1 87 ? -71.93146 59.07302 -29.02761 1.000 35.55022 84 GLU A N 1
ATOM 678 C CA . GLU A 1 87 ? -73.31042 58.94671 -28.57129 1.000 38.68629 84 GLU A CA 1
ATOM 679 C C . GLU A 1 87 ? -73.40452 57.92674 -27.44032 1.000 37.50957 84 GLU A C 1
ATOM 680 O O . GLU A 1 87 ? -74.07475 58.17594 -26.43035 1.000 36.81728 84 GLU A O 1
ATOM 682 N N . TYR A 1 88 ? -72.69533 56.79808 -27.56211 1.000 32.85164 85 TYR A N 1
ATOM 683 C CA . TYR A 1 88 ? -72.72554 55.80034 -26.49670 1.000 34.43868 85 TYR A CA 1
ATOM 684 C C . TYR A 1 88 ? -72.13482 56.35107 -25.20075 1.000 34.42151 85 TYR A C 1
ATOM 685 O O . TYR A 1 88 ? -72.72216 56.19747 -24.12124 1.000 35.88200 85 TYR A O 1
ATOM 694 N N . ARG A 1 89 ? -70.95680 56.97995 -25.28589 1.000 32.46490 86 ARG A N 1
ATOM 695 C CA . ARG A 1 89 ? -70.35915 57.56757 -24.09493 1.000 33.13196 86 ARG A CA 1
ATOM 696 C C . ARG A 1 89 ? -71.30871 58.56506 -23.44774 1.000 35.98845 86 ARG A C 1
ATOM 697 O O . ARG A 1 89 ? -71.52947 58.53143 -22.22977 1.000 31.02007 86 ARG A O 1
ATOM 705 N N . GLN A 1 90 ? -71.93646 59.41599 -24.26218 1.000 38.04321 87 GLN A N 1
ATOM 706 C CA . GLN A 1 90 ? -72.82473 60.42631 -23.71325 1.000 33.75754 87 GLN A CA 1
ATOM 707 C C . GLN A 1 90 ? -74.01597 59.79308 -23.01320 1.000 34.25229 87 GLN A C 1
ATOM 708 O O . GLN A 1 90 ? -74.47129 60.28384 -21.97060 1.000 34.52076 87 GLN A O 1
ATOM 714 N N . MET A 1 91 ? -74.53272 58.69662 -23.55482 1.000 31.99948 88 MET A N 1
ATOM 715 C CA . MET A 1 91 ? -75.62654 58.03564 -22.86777 1.000 31.52452 88 MET A CA 1
ATOM 716 C C . MET A 1 91 ? -75.17232 57.50753 -21.49972 1.000 33.00001 88 MET A C 1
ATOM 717 O O . MET A 1 91 ? -75.84105 57.71580 -20.48417 1.000 29.80741 88 MET A O 1
ATOM 722 N N . VAL A 1 92 ? -74.01011 56.86005 -21.44283 1.000 32.66829 89 VAL A N 1
ATOM 723 C CA . VAL A 1 92 ? -73.51609 56.37118 -20.15910 1.000 35.27105 89 VAL A CA 1
ATOM 724 C C . VAL A 1 92 ? -73.24049 57.53608 -19.21116 1.000 29.47054 89 VAL A C 1
ATOM 725 O O . VAL A 1 92 ? -73.48705 57.45131 -18.00341 1.000 27.49588 89 VAL A O 1
ATOM 729 N N . GLU A 1 93 ? -72.73150 58.64046 -19.74229 1.000 29.52446 90 GLU A N 1
ATOM 730 C CA . GLU A 1 93 ? -72.47299 59.79822 -18.90225 1.000 29.54417 90 GLU A CA 1
ATOM 731 C C . GLU A 1 93 ? -73.77029 60.35681 -18.30654 1.000 35.74030 90 GLU A C 1
ATOM 732 O O . GLU A 1 93 ? -73.78773 60.81249 -17.15202 1.000 33.78604 90 GLU A O 1
ATOM 738 N N . THR A 1 94 ? -74.86911 60.33259 -19.07769 1.000 30.64594 91 THR A N 1
ATOM 739 C CA . THR A 1 94 ? -76.15069 60.77912 -18.53857 1.000 31.29322 91 THR A CA 1
ATOM 740 C C . THR A 1 94 ? -76.61114 59.86914 -17.40407 1.000 32.08189 91 THR A C 1
ATOM 741 O O . THR A 1 94 ? -77.08048 60.34833 -16.36406 1.000 31.52725 91 THR A O 1
ATOM 745 N N . GLU A 1 95 ? -76.47646 58.55578 -17.57305 1.000 28.92531 92 GLU A N 1
ATOM 746 C CA . GLU A 1 95 ? -76.76798 57.66801 -16.46002 1.000 27.85893 92 GLU A CA 1
ATOM 747 C C . GLU A 1 95 ? -75.89899 58.01386 -15.25331 1.000 27.76522 92 GLU A C 1
ATOM 748 O O . GLU A 1 95 ? -76.38264 58.07076 -14.11784 1.000 27.48469 92 GLU A O 1
ATOM 754 N N . LEU A 1 96 ? -74.61300 58.26145 -15.47836 1.000 27.96935 93 LEU A N 1
ATOM 755 C CA . LEU A 1 96 ? -73.72396 58.60042 -14.37075 1.000 30.95040 93 LEU A CA 1
ATOM 756 C C . LEU A 1 96 ? -74.20799 59.84399 -13.62370 1.000 31.23361 93 LEU A C 1
ATOM 757 O O . LEU A 1 96 ? -74.19933 59.88265 -12.38497 1.000 26.80335 93 LEU A O 1
ATOM 762 N N . LYS A 1 97 ? -74.59791 60.88969 -14.36223 1.000 28.57924 94 LYS A N 1
ATOM 763 C CA . LYS A 1 97 ? -75.07283 62.09953 -13.69904 1.000 31.18284 94 LYS A CA 1
ATOM 764 C C . LYS A 1 97 ? -76.29853 61.80159 -12.85148 1.000 30.56509 94 LYS A C 1
ATOM 765 O O . LYS A 1 97 ? -76.37513 62.22199 -11.68503 1.000 29.18736 94 LYS A O 1
ATOM 771 N N . LEU A 1 98 ? -77.24594 61.03867 -13.41319 1.000 29.13741 95 LEU A N 1
ATOM 772 C CA . LEU A 1 98 ? -78.48389 60.73868 -12.70570 1.000 29.13880 95 LEU A CA 1
ATOM 773 C C . LEU A 1 98 ? -78.20250 59.98410 -11.41532 1.000 28.30036 95 LEU A C 1
ATOM 774 O O . LEU A 1 98 ? -78.72823 60.33447 -10.34884 1.000 31.99425 95 LEU A O 1
ATOM 779 N N . ILE A 1 99 ? -77.35067 58.95998 -11.49372 1.000 26.55150 96 ILE A N 1
ATOM 780 C CA . ILE A 1 99 ? -77.00438 58.17934 -10.31363 1.000 27.94741 96 ILE A CA 1
ATOM 781 C C . ILE A 1 99 ? -76.29777 59.05128 -9.28509 1.000 29.35535 96 ILE A C 1
ATOM 782 O O . ILE A 1 99 ? -76.67641 59.07654 -8.10830 1.000 30.65782 96 ILE A O 1
ATOM 787 N N . CYS A 1 100 ? -75.27448 59.79755 -9.71189 1.000 27.06316 97 CYS A N 1
ATOM 788 C CA . CYS A 1 100 ? -74.51616 60.60519 -8.75445 1.000 29.08539 97 CYS A CA 1
ATOM 789 C C . CYS A 1 100 ? -75.41435 61.61889 -8.06815 1.000 26.97547 97 CYS A C 1
ATOM 790 O O . CYS A 1 100 ? -75.35930 61.78960 -6.84348 1.000 26.78061 97 CYS A O 1
ATOM 793 N N . CYS A 1 101 ? -76.22531 62.32987 -8.85150 1.000 29.28784 98 CYS A N 1
ATOM 794 C CA . CYS A 1 101 ? -77.14472 63.29821 -8.26574 1.000 29.23397 98 CYS A CA 1
ATOM 795 C C . CYS A 1 101 ? -78.15436 62.61969 -7.35752 1.000 29.05972 98 CYS A C 1
ATOM 796 O O . CYS A 1 101 ? -78.55169 63.18662 -6.34089 1.000 32.27416 98 CYS A O 1
ATOM 799 N N . ASP A 1 102 ? -78.57690 61.40568 -7.69796 1.000 31.69252 99 ASP A N 1
ATOM 800 C CA . ASP A 1 102 ? -79.55718 60.72270 -6.87266 1.000 30.90384 99 ASP A CA 1
ATOM 801 C C . ASP A 1 102 ? -79.04248 60.56821 -5.44558 1.000 31.23671 99 ASP A C 1
ATOM 802 O O . ASP A 1 102 ? -79.66217 61.04836 -4.49234 1.000 30.24984 99 ASP A O 1
ATOM 807 N N . ILE A 1 103 ? -77.87598 59.93733 -5.28923 1.000 30.06627 100 ILE A N 1
ATOM 808 C CA . ILE A 1 103 ? -77.32727 59.70039 -3.96108 1.000 28.68251 100 ILE A CA 1
ATOM 809 C C . ILE A 1 103 ? -76.89384 61.01491 -3.31288 1.000 26.89261 100 ILE A C 1
ATOM 810 O O . ILE A 1 103 ? -77.03117 61.19472 -2.09380 1.000 30.17972 100 ILE A O 1
ATOM 815 N N . LEU A 1 104 ? -76.36052 61.94923 -4.10406 1.000 26.35677 101 LEU A N 1
ATOM 816 C CA . LEU A 1 104 ? -75.92065 63.21855 -3.53170 1.000 27.49821 101 LEU A CA 1
ATOM 817 C C . LEU A 1 104 ? -77.09136 63.98373 -2.93247 1.000 32.53176 101 LEU A C 1
ATOM 818 O O . LEU A 1 104 ? -76.96098 64.58203 -1.85287 1.000 35.03459 101 LEU A O 1
ATOM 823 N N . ASP A 1 105 ? -78.26073 63.93837 -3.58798 1.000 28.78719 102 ASP A N 1
ATOM 824 C CA . ASP A 1 105 ? -79.44919 64.54817 -2.99682 1.000 31.06468 102 ASP A CA 1
ATOM 825 C C . ASP A 1 105 ? -79.89052 63.81070 -1.73933 1.000 33.46200 102 ASP A C 1
ATOM 826 O O . ASP A 1 105 ? -80.23267 64.43627 -0.72767 1.000 35.62566 102 ASP A O 1
ATOM 831 N N . VAL A 1 106 ? -79.89886 62.48283 -1.78563 1.000 28.40560 103 VAL A N 1
ATOM 832 C CA . VAL A 1 106 ? -80.21817 61.70547 -0.59666 1.000 29.93939 103 VAL A CA 1
ATOM 833 C C . VAL A 1 106 ? -79.28731 62.09461 0.53936 1.000 31.97743 103 VAL A C 1
ATOM 834 O O . VAL A 1 106 ? -79.72289 62.37346 1.66245 1.000 32.30454 103 VAL A O 1
ATOM 838 N N . LEU A 1 107 ? -77.98646 62.16007 0.24696 1.000 33.24782 104 LEU A N 1
ATOM 839 C CA . LEU A 1 107 ? -77.01778 62.54223 1.26698 1.000 32.95035 104 LEU A CA 1
ATOM 840 C C . LEU A 1 107 ? -77.32646 63.92847 1.81887 1.000 32.33124 104 LEU A C 1
ATOM 841 O O . LEU A 1 107 ? -77.42089 64.11466 3.03204 1.000 31.84796 104 LEU A O 1
ATOM 846 N N . ASP A 1 108 ? -77.58694 64.89603 0.93790 1.000 33.49763 105 ASP A N 1
ATOM 847 C CA . ASP A 1 108 ? -77.72563 66.27130 1.40009 1.000 33.09063 105 ASP A CA 1
ATOM 848 C C . ASP A 1 108 ? -79.03976 66.52444 2.11641 1.000 35.99260 105 ASP A C 1
ATOM 849 O O . ASP A 1 108 ? -79.07256 67.29340 3.08454 1.000 39.58327 105 ASP A O 1
ATOM 854 N N . LYS A 1 109 ? -80.12505 65.90189 1.65523 1.000 39.48432 106 LYS A N 1
ATOM 855 C CA . LYS A 1 109 ? -81.46361 66.15030 2.17428 1.000 32.30243 106 LYS A CA 1
ATOM 856 C C . LYS A 1 109 ? -81.85220 65.22655 3.32094 1.000 31.68112 106 LYS A C 1
ATOM 857 O O . LYS A 1 109 ? -82.77864 65.54888 4.06489 1.000 36.59155 106 LYS A O 1
ATOM 863 N N . HIS A 1 110 ? -81.20771 64.07339 3.46429 1.000 36.62162 107 HIS A N 1
ATOM 864 C CA . HIS A 1 110 ? -81.68050 63.10103 4.44149 1.000 32.09336 107 HIS A CA 1
ATOM 865 C C . HIS A 1 110 ? -80.56967 62.55673 5.33589 1.000 34.45292 107 HIS A C 1
ATOM 866 O O . HIS A 1 110 ? -80.65879 62.65594 6.55868 1.000 38.76765 107 HIS A O 1
ATOM 873 N N . LEU A 1 111 ? -79.53297 61.96026 4.74841 1.000 36.22407 108 LEU A N 1
ATOM 874 C CA . LEU A 1 111 ? -78.53486 61.25012 5.54250 1.000 31.65053 108 LEU A CA 1
ATOM 875 C C . LEU A 1 111 ? -77.73480 62.20001 6.42560 1.000 33.24545 108 LEU A C 1
ATOM 876 O O . LEU A 1 111 ? -77.69298 62.03883 7.65246 1.000 30.83129 108 LEU A O 1
ATOM 881 N N . ILE A 1 112 ? -77.07161 63.18938 5.80975 1.000 35.18628 109 ILE A N 1
ATOM 882 C CA . ILE A 1 112 ? -76.21361 64.10197 6.57232 1.000 32.42441 109 ILE A CA 1
ATOM 883 C C . ILE A 1 112 ? -77.01010 64.90410 7.60169 1.000 30.91147 109 ILE A C 1
ATOM 884 O O . ILE A 1 112 ? -76.58103 64.97633 8.76180 1.000 28.94567 109 ILE A O 1
ATOM 889 N N . PRO A 1 113 ? -78.15576 65.50085 7.26995 1.000 34.07130 110 PRO A N 1
ATOM 890 C CA . PRO A 1 113 ? -78.88855 66.22306 8.31416 1.000 30.88730 110 PRO A CA 1
ATOM 891 C C . PRO A 1 113 ? -79.25946 65.34552 9.49695 1.000 32.11882 110 PRO A C 1
ATOM 892 O O . PRO A 1 113 ? -79.34543 65.86016 10.61710 1.000 40.58160 110 PRO A O 1
ATOM 896 N N . ALA A 1 114 ? -79.48005 64.04187 9.30344 1.000 31.72186 111 ALA A N 1
ATOM 897 C CA . ALA A 1 114 ? -79.86021 63.18012 10.42329 1.000 33.23086 111 ALA A CA 1
ATOM 898 C C . ALA A 1 114 ? -78.68007 62.47763 11.09465 1.000 35.81780 111 ALA A C 1
ATOM 899 O O . ALA A 1 114 ? -78.87293 61.85096 12.14169 1.000 42.02841 111 ALA A O 1
ATOM 901 N N . ALA A 1 115 ? -77.47890 62.53760 10.52698 1.000 31.61586 112 ALA A N 1
ATOM 902 C CA . ALA A 1 115 ? -76.34706 61.85455 11.13822 1.000 37.32484 112 ALA A CA 1
ATOM 903 C C . ALA A 1 115 ? -76.02006 62.45594 12.50125 1.000 46.48266 112 ALA A C 1
ATOM 904 O O . ALA A 1 115 ? -75.91283 63.67509 12.64504 1.000 47.25052 112 ALA A O 1
ATOM 906 N N . ASN A 1 116 ? -75.84481 61.58601 13.49910 1.000 42.55195 113 ASN A N 1
ATOM 907 C CA . ASN A 1 116 ? -75.58983 61.99808 14.86920 1.000 49.90194 113 ASN A CA 1
ATOM 908 C C . ASN A 1 116 ? -74.33217 61.36661 15.46746 1.000 38.76924 113 ASN A C 1
ATOM 909 O O . ASN A 1 116 ? -74.03395 61.62251 16.63522 1.000 50.75152 113 ASN A O 1
ATOM 914 N N . THR A 1 117 ? -73.62818 60.50765 14.74695 1.000 43.18300 114 THR A N 1
ATOM 915 C CA . THR A 1 117 ? -72.38939 59.95917 15.27592 1.000 40.78262 114 THR A CA 1
ATOM 916 C C . THR A 1 117 ? -71.24228 60.31849 14.34723 1.000 40.21464 114 THR A C 1
ATOM 917 O O . THR A 1 117 ? -71.43681 60.62223 13.16350 1.000 42.42405 114 THR A O 1
ATOM 921 N N . GLY A 1 118 ? -70.03441 60.25649 14.90503 1.000 33.48735 115 GLY A N 1
ATOM 922 C CA . GLY A 1 118 ? -68.84921 60.57536 14.12872 1.000 31.29659 115 GLY A CA 1
ATOM 923 C C . GLY A 1 118 ? -68.63142 59.60813 12.98351 1.000 36.46998 115 GLY A C 1
ATOM 924 O O . GLY A 1 118 ? -68.38626 60.02583 11.84690 1.000 35.49621 115 GLY A O 1
ATOM 925 N N . GLU A 1 119 ? -68.77413 58.30402 13.24838 1.000 33.44532 116 GLU A N 1
ATOM 926 C CA . GLU A 1 119 ? -68.62126 57.33116 12.17393 1.000 34.07445 116 GLU A CA 1
ATOM 927 C C . GLU A 1 119 ? -69.53070 57.65811 10.99529 1.000 32.96821 116 GLU A C 1
ATOM 928 O O . GLU A 1 119 ? -69.06298 57.76570 9.85889 1.000 30.21899 116 GLU A O 1
ATOM 934 N N . SER A 1 120 ? -70.81865 57.90732 11.26467 1.000 31.42078 117 SER A N 1
ATOM 935 C CA . SER A 1 120 ? -71.77716 58.10415 10.18203 1.000 32.90287 117 SER A CA 1
ATOM 936 C C . SER A 1 120 ? -71.55721 59.42916 9.45324 1.000 29.55182 117 SER A C 1
ATOM 937 O O . SER A 1 120 ? -71.67846 59.48327 8.22497 1.000 31.04807 117 SER A O 1
ATOM 940 N N . LYS A 1 121 ? -71.21246 60.50272 10.16954 1.000 31.53641 118 LYS A N 1
ATOM 941 C CA . LYS A 1 121 ? -70.89945 61.75730 9.47603 1.000 33.40457 118 LYS A CA 1
ATOM 942 C C . LYS A 1 121 ? -69.68401 61.59308 8.56723 1.000 29.41413 118 LYS A C 1
ATOM 943 O O . LYS A 1 121 ? -69.70029 62.02481 7.41118 1.000 30.54558 118 LYS A O 1
ATOM 949 N N . VAL A 1 122 ? -68.59576 61.01558 9.08503 1.000 27.43726 119 VAL A N 1
ATOM 950 C CA . VAL A 1 122 ? -67.44804 60.76930 8.21532 1.000 29.55141 119 VAL A CA 1
ATOM 951 C C . VAL A 1 122 ? -67.87700 59.92774 7.02176 1.000 29.74460 119 VAL A C 1
ATOM 952 O O . VAL A 1 122 ? -67.52676 60.22233 5.86879 1.000 30.23482 119 VAL A O 1
ATOM 956 N N . PHE A 1 123 ? -68.67332 58.88973 7.27957 1.000 26.82000 120 PHE A N 1
ATOM 957 C CA . PHE A 1 123 ? -69.14579 58.00371 6.22067 1.000 26.73251 120 PHE A CA 1
ATOM 958 C C . PHE A 1 123 ? -69.88694 58.78522 5.13581 1.000 31.23745 120 PHE A C 1
ATOM 959 O O . PHE A 1 123 ? -69.60220 58.63294 3.94172 1.000 33.22004 120 PHE A O 1
ATOM 967 N N . TYR A 1 124 ? -70.83264 59.64432 5.53103 1.000 28.90089 121 TYR A N 1
ATOM 968 C CA . TYR A 1 124 ? -71.63906 60.34246 4.53284 1.000 27.96776 121 TYR A CA 1
ATOM 969 C C . TYR A 1 124 ? -70.84241 61.42450 3.80757 1.000 27.48273 121 TYR A C 1
ATOM 970 O O . TYR A 1 124 ? -70.96124 61.56565 2.58555 1.000 29.21483 121 TYR A O 1
ATOM 979 N N . TYR A 1 125 ? -70.00501 62.18576 4.51790 1.000 27.54485 122 TYR A N 1
ATOM 980 C CA . TYR A 1 125 ? -69.22740 63.18610 3.79480 1.000 24.20675 122 TYR A CA 1
ATOM 981 C C . TYR A 1 125 ? -68.23258 62.52007 2.85663 1.000 25.53549 122 TYR A C 1
ATOM 982 O O . TYR A 1 125 ? -67.96399 63.04779 1.77369 1.000 28.35123 122 TYR A O 1
ATOM 991 N N . LYS A 1 126 ? -67.72714 61.33547 3.21457 1.000 24.10618 123 LYS A N 1
ATOM 992 C CA . LYS A 1 126 ? -66.85754 60.61427 2.29159 1.000 21.16323 123 LYS A CA 1
ATOM 993 C C . LYS A 1 126 ? -67.61011 60.16948 1.05097 1.000 26.17464 123 LYS A C 1
ATOM 994 O O . LYS A 1 126 ? -67.08733 60.28565 -0.06486 1.000 26.64329 123 LYS A O 1
ATOM 1000 N N . MET A 1 127 ? -68.84381 59.66127 1.20967 1.000 27.76782 124 MET A N 1
ATOM 1001 C CA . MET A 1 127 ? -69.63929 59.33047 0.02749 1.000 23.38978 124 MET A CA 1
ATOM 1002 C C . MET A 1 127 ? -69.83126 60.55041 -0.85879 1.000 27.13266 124 MET A C 1
ATOM 1003 O O . MET A 1 127 ? -69.73337 60.46993 -2.09244 1.000 28.47151 124 MET A O 1
ATOM 1008 N N . LYS A 1 128 ? -70.20137 61.67089 -0.24020 1.000 23.70014 125 LYS A N 1
ATOM 1009 C CA . LYS A 1 128 ? -70.34503 62.91402 -0.97382 1.000 27.33447 125 LYS A CA 1
ATOM 1010 C C . LYS A 1 128 ? -69.07454 63.21231 -1.75731 1.000 29.44170 125 LYS A C 1
ATOM 1011 O O . LYS A 1 128 ? -69.12631 63.50189 -2.96017 1.000 31.58849 125 LYS A O 1
ATOM 1017 N N . GLY A 1 129 ? -67.91478 63.10785 -1.09984 1.000 25.69319 126 GLY A N 1
ATOM 1018 C CA . GLY A 1 129 ? -66.66344 63.27003 -1.82267 1.000 24.38785 126 GLY A CA 1
ATOM 1019 C C . GLY A 1 129 ? -66.53681 62.28024 -2.96444 1.000 25.50313 126 GLY A C 1
ATOM 1020 O O . GLY A 1 129 ? -66.16579 62.64926 -4.08583 1.000 24.00418 126 GLY A O 1
ATOM 1021 N N . ASP A 1 130 ? -66.88964 61.01768 -2.70906 1.000 26.67762 127 ASP A N 1
ATOM 1022 C CA . ASP A 1 130 ? -66.78657 59.99455 -3.74720 1.000 26.64300 127 ASP A CA 1
ATOM 1023 C C . ASP A 1 130 ? -67.61850 60.36741 -4.97309 1.000 28.87699 127 ASP A C 1
ATOM 1024 O O . ASP A 1 130 ? -67.13276 60.33676 -6.11336 1.000 25.62452 127 ASP A O 1
ATOM 1029 N N . TYR A 1 131 ? -68.88155 60.73405 -4.75769 1.000 29.37766 128 TYR A N 1
ATOM 1030 C CA . TYR A 1 131 ? -69.78130 60.85850 -5.89559 1.000 28.43392 128 TYR A CA 1
ATOM 1031 C C . TYR A 1 131 ? -69.58887 62.17144 -6.63702 1.000 30.08654 128 TYR A C 1
ATOM 1032 O O . TYR A 1 131 ? -69.78242 62.22227 -7.86066 1.000 30.22981 128 TYR A O 1
ATOM 1041 N N . HIS A 1 132 ? -69.15271 63.21930 -5.94201 1.000 29.70389 129 HIS A N 1
ATOM 1042 C CA . HIS A 1 132 ? -68.65827 64.38262 -6.66630 1.000 31.07780 129 HIS A CA 1
ATOM 1043 C C . HIS A 1 132 ? -67.39427 64.05020 -7.45093 1.000 28.67478 129 HIS A C 1
ATOM 1044 O O . HIS A 1 132 ? -67.17130 64.62101 -8.52550 1.000 31.23455 129 HIS A O 1
ATOM 1051 N N . ARG A 1 133 ? -66.56090 63.13787 -6.93398 1.000 25.53039 130 ARG A N 1
ATOM 1052 C CA . ARG A 1 133 ? -65.36769 62.72187 -7.67028 1.000 29.42669 130 ARG A CA 1
ATOM 1053 C C . ARG A 1 133 ? -65.74281 61.92825 -8.92636 1.000 31.95236 130 ARG A C 1
ATOM 1054 O O . ARG A 1 133 ? -65.08352 62.04466 -9.96720 1.000 31.30391 130 ARG A O 1
ATOM 1062 N N . TYR A 1 134 ? -66.77835 61.09328 -8.84665 1.000 31.03903 131 TYR A N 1
ATOM 1063 C CA . TYR A 1 134 ? -67.20233 60.36330 -10.03544 1.000 28.97852 131 TYR A CA 1
ATOM 1064 C C . TYR A 1 134 ? -67.72786 61.32135 -11.10334 1.000 29.52633 131 TYR A C 1
ATOM 1065 O O . TYR A 1 134 ? -67.46799 61.13395 -12.30185 1.000 29.18147 131 TYR A O 1
ATOM 1074 N N . LEU A 1 135 ? -68.45777 62.36371 -10.68922 1.000 29.04990 132 LEU A N 1
ATOM 1075 C CA . LEU A 1 135 ? -68.88323 63.39340 -11.63856 1.000 28.36935 132 LEU A CA 1
ATOM 1076 C C . LEU A 1 135 ? -67.67410 64.04734 -12.29945 1.000 33.37878 132 LEU A C 1
ATOM 1077 O O . LEU A 1 135 ? -67.64226 64.22571 -13.52634 1.000 34.12062 132 LEU A O 1
ATOM 1082 N N . ALA A 1 136 ? -66.66406 64.41383 -11.49628 1.000 29.30710 133 ALA A N 1
ATOM 1083 C CA . ALA A 1 136 ? -65.45792 65.02886 -12.03591 1.000 30.82440 133 ALA A CA 1
ATOM 1084 C C . ALA A 1 136 ? -64.69617 64.09726 -12.98136 1.000 34.49731 133 ALA A C 1
ATOM 1085 O O . ALA A 1 136 ? -63.89958 64.57205 -13.79966 1.000 34.97365 133 ALA A O 1
ATOM 1087 N N . GLU A 1 137 ? -64.91071 62.78323 -12.88370 1.000 31.41886 134 GLU A N 1
ATOM 1088 C CA . GLU A 1 137 ? -64.14350 61.85085 -13.70291 1.000 32.83081 134 GLU A CA 1
ATOM 1089 C C . GLU A 1 137 ? -64.37340 62.08006 -15.18665 1.000 35.00693 134 GLU A C 1
ATOM 1090 O O . GLU A 1 137 ? -63.44410 61.93938 -15.98890 1.000 41.55511 134 GLU A O 1
ATOM 1096 N N . PHE A 1 138 ? -65.61005 62.39838 -15.57743 1.000 34.94719 135 PHE A N 1
ATOM 1097 C CA . PHE A 1 138 ? -65.94108 62.60910 -16.97740 1.000 37.16001 135 PHE A CA 1
ATOM 1098 C C . PHE A 1 138 ? -66.40102 64.02181 -17.28156 1.000 38.92141 135 PHE A C 1
ATOM 1099 O O . PHE A 1 138 ? -66.72313 64.30386 -18.44103 1.000 39.88647 135 PHE A O 1
ATOM 1107 N N . ALA A 1 139 ? -66.45711 64.90974 -16.28863 1.000 40.83188 136 ALA A N 1
ATOM 1108 C CA . ALA A 1 139 ? -66.85728 66.28528 -16.54923 1.000 41.34463 136 ALA A CA 1
ATOM 1109 C C . ALA A 1 139 ? -65.77211 67.00662 -17.34529 1.000 42.34414 136 ALA A C 1
ATOM 1110 O O . ALA A 1 139 ? -64.62062 66.56894 -17.40318 1.000 44.42208 136 ALA A O 1
ATOM 1112 N N . THR A 1 140 ? -66.12735 68.16882 -17.90161 1.000 44.01606 137 THR A N 1
ATOM 1113 C CA . THR A 1 140 ? -65.17749 68.97686 -18.66218 1.000 47.67035 137 THR A CA 1
ATOM 1114 C C . THR A 1 140 ? -65.45576 70.45378 -18.41747 1.000 49.65528 137 THR A C 1
ATOM 1115 O O . THR A 1 140 ? -66.57754 70.84772 -18.07498 1.000 53.41428 137 THR A O 1
ATOM 1119 N N . GLY A 1 141 ? -64.40253 71.25808 -18.53961 1.000 46.69227 138 GLY A N 1
ATOM 1120 C CA . GLY A 1 141 ? -64.56694 72.70130 -18.46394 1.000 48.02769 138 GLY A CA 1
ATOM 1121 C C . GLY A 1 141 ? -64.96915 73.13592 -17.06758 1.000 59.88297 138 GLY A C 1
ATOM 1122 O O . GLY A 1 141 ? -64.37224 72.73199 -16.05549 1.000 49.97154 138 GLY A O 1
ATOM 1123 N N . ASN A 1 142 ? -66.00340 73.97396 -17.01182 1.000 55.97341 139 ASN A N 1
ATOM 1124 C CA . ASN A 1 142 ? -66.49629 74.48311 -15.73418 1.000 57.77885 139 ASN A CA 1
ATOM 1125 C C . ASN A 1 142 ? -67.12930 73.38015 -14.89336 1.000 55.02567 139 ASN A C 1
ATOM 1126 O O . ASN A 1 142 ? -66.90504 73.30833 -13.67758 1.000 52.02849 139 ASN A O 1
ATOM 1131 N N . ASP A 1 143 ? -67.96532 72.53789 -15.50848 1.000 59.35758 140 ASP A N 1
ATOM 1132 C CA . ASP A 1 143 ? -68.59183 71.46603 -14.74400 1.000 50.46655 140 ASP A CA 1
ATOM 1133 C C . ASP A 1 143 ? -67.54921 70.65988 -13.99649 1.000 44.18710 140 ASP A C 1
ATOM 1134 O O . ASP A 1 143 ? -67.77493 70.25868 -12.84859 1.000 38.57018 140 ASP A O 1
ATOM 1139 N N . ARG A 1 144 ? -66.37537 70.46699 -14.61051 1.000 44.53490 141 ARG A N 1
ATOM 1140 C CA . ARG A 1 144 ? -65.30921 69.71193 -13.95910 1.000 41.60176 141 ARG A CA 1
ATOM 1141 C C . ARG A 1 144 ? -64.75043 70.46228 -12.74737 1.000 38.72125 141 ARG A C 1
ATOM 1142 O O . ARG A 1 144 ? -64.57639 69.87856 -11.67145 1.000 34.28205 141 ARG A O 1
ATOM 1150 N N . LYS A 1 145 ? -64.47578 71.76158 -12.90219 1.000 39.08604 142 LYS A N 1
ATOM 1151 C CA . LYS A 1 145 ? -63.97333 72.55845 -11.79194 1.000 37.68087 142 LYS A CA 1
ATOM 1152 C C . LYS A 1 145 ? -64.94342 72.50656 -10.62658 1.000 37.77472 142 LYS A C 1
ATOM 1153 O O . LYS A 1 145 ? -64.53295 72.35495 -9.46871 1.000 34.37445 142 LYS A O 1
ATOM 1159 N N . GLU A 1 146 ? -66.24238 72.60115 -10.92213 1.000 35.24450 143 GLU A N 1
ATOM 1160 C CA . GLU A 1 146 ? -67.24952 72.56052 -9.86977 1.000 38.10666 143 GLU A CA 1
ATOM 1161 C C . GLU A 1 146 ? -67.27943 71.20657 -9.16923 1.000 37.98929 143 GLU A C 1
ATOM 1162 O O . GLU A 1 146 ? -67.28915 71.14036 -7.93239 1.000 34.38629 143 GLU A O 1
ATOM 1168 N N . ALA A 1 147 ? -67.30095 70.11195 -9.94137 1.000 34.30890 144 ALA A N 1
ATOM 1169 C CA . ALA A 1 147 ? -67.30920 68.78749 -9.32942 1.000 29.32757 144 ALA A CA 1
ATOM 1170 C C . ALA A 1 147 ? -66.08205 68.58616 -8.45005 1.000 35.31595 144 ALA A C 1
ATOM 1171 O O . ALA A 1 147 ? -66.17867 68.02326 -7.35052 1.000 30.00485 144 ALA A O 1
ATOM 1173 N N . ALA A 1 148 ? -64.91438 69.01716 -8.93714 1.000 30.25901 145 ALA A N 1
ATOM 1174 C CA . ALA A 1 148 ? -63.68051 68.90785 -8.17024 1.000 30.16647 145 ALA A CA 1
ATOM 1175 C C . ALA A 1 148 ? -63.77867 69.65450 -6.84212 1.000 29.99654 145 ALA A C 1
ATOM 1176 O O . ALA A 1 148 ? -63.38902 69.13024 -5.78723 1.000 28.58829 145 ALA A O 1
ATOM 1178 N N . GLU A 1 149 ? -64.29625 70.89074 -6.88501 1.000 30.55070 146 GLU A N 1
ATOM 1179 C CA . GLU A 1 149 ? -64.48323 71.68806 -5.67536 1.000 30.41076 146 GLU A CA 1
ATOM 1180 C C . GLU A 1 149 ? -65.43057 70.99423 -4.69725 1.000 31.23901 146 GLU A C 1
ATOM 1181 O O . GLU A 1 149 ? -65.15160 70.91311 -3.49406 1.000 33.13452 146 GLU A O 1
ATOM 1187 N N . ASN A 1 150 ? -66.56063 70.48301 -5.19611 1.000 27.90868 147 ASN A N 1
ATOM 1188 C CA . ASN A 1 150 ? -67.50846 69.82567 -4.30699 1.000 30.15696 147 ASN A CA 1
ATOM 1189 C C . ASN A 1 150 ? -66.87226 68.60778 -3.66631 1.000 31.08623 147 ASN A C 1
ATOM 1190 O O . ASN A 1 150 ? -66.98641 68.39508 -2.45315 1.000 31.84042 147 ASN A O 1
ATOM 1195 N N . SER A 1 151 ? -66.17781 67.80545 -4.46925 1.000 29.05557 148 SER A N 1
ATOM 1196 C CA . SER A 1 151 ? -65.45873 66.66273 -3.92817 1.000 24.88853 148 SER A CA 1
ATOM 1197 C C . SER A 1 151 ? -64.43587 67.09791 -2.88477 1.000 32.53660 148 SER A C 1
ATOM 1198 O O . SER A 1 151 ? -64.39626 66.54466 -1.77592 1.000 30.04373 148 SER A O 1
ATOM 1201 N N . LEU A 1 152 ? -63.61028 68.10608 -3.20577 1.000 26.63606 149 LEU A N 1
ATOM 1202 C CA . LEU A 1 152 ? -62.58175 68.50383 -2.25247 1.000 26.61781 149 LEU A CA 1
ATOM 1203 C C . LEU A 1 152 ? -63.21344 68.95799 -0.94564 1.000 36.11861 149 LEU A C 1
ATOM 1204 O O . LEU A 1 152 ? -62.82649 68.50578 0.14382 1.000 29.41022 149 LEU A O 1
ATOM 1209 N N . VAL A 1 153 ? -64.23332 69.81523 -1.03891 1.000 33.82910 150 VAL A N 1
ATOM 1210 C CA . VAL A 1 153 ? -64.83113 70.36009 0.17189 1.000 33.25606 150 VAL A CA 1
ATOM 1211 C C . VAL A 1 153 ? -65.43031 69.24085 1.01324 1.000 30.01939 150 VAL A C 1
ATOM 1212 O O . VAL A 1 153 ? -65.23078 69.19783 2.23346 1.000 29.21755 150 VAL A O 1
ATOM 1216 N N . ALA A 1 154 ? -66.12349 68.28826 0.37084 1.000 28.42135 151 ALA A N 1
ATOM 1217 C CA . ALA A 1 154 ? -66.72887 67.17788 1.10948 1.000 27.97986 151 ALA A CA 1
ATOM 1218 C C . ALA A 1 154 ? -65.67219 66.28756 1.76787 1.000 27.02170 151 ALA A C 1
ATOM 1219 O O . ALA A 1 154 ? -65.83262 65.88962 2.92981 1.000 23.03947 151 ALA A O 1
ATOM 1221 N N . TYR A 1 155 ? -64.59948 65.94172 1.03919 1.000 25.59290 152 TYR A N 1
ATOM 1222 C CA . TYR A 1 155 ? -63.51790 65.16823 1.65080 1.000 26.04409 152 TYR A CA 1
ATOM 1223 C C . TYR A 1 155 ? -62.88004 65.94099 2.79933 1.000 28.36280 152 TYR A C 1
ATOM 1224 O O . TYR A 1 155 ? -62.51065 65.35251 3.82490 1.000 29.48487 152 TYR A O 1
ATOM 1233 N N . LYS A 1 156 ? -62.70391 67.25729 2.63733 1.000 27.55095 153 LYS A N 1
ATOM 1234 C CA . LYS A 1 156 ? -62.10043 68.01867 3.72488 1.000 29.34640 153 LYS A CA 1
ATOM 1235 C C . LYS A 1 156 ? -63.01091 68.00897 4.94593 1.000 29.85322 153 LYS A C 1
ATOM 1236 O O . LYS A 1 156 ? -62.54085 67.86641 6.08037 1.000 30.67321 153 LYS A O 1
ATOM 1242 N N . ALA A 1 157 ? -64.32283 68.12308 4.73395 1.000 25.39579 154 ALA A N 1
ATOM 1243 C CA . ALA A 1 157 ? -65.24758 68.04009 5.85782 1.000 28.56462 154 ALA A CA 1
ATOM 1244 C C . ALA A 1 157 ? -65.13406 66.67696 6.54709 1.000 31.23855 154 ALA A C 1
ATOM 1245 O O . ALA A 1 157 ? -64.98102 66.59066 7.77155 1.000 26.80385 154 ALA A O 1
ATOM 1247 N N . ALA A 1 158 ? -65.20345 65.59557 5.76491 1.000 29.51608 155 ALA A N 1
ATOM 1248 C CA . ALA A 1 158 ? -65.02523 64.25351 6.30818 1.000 27.45316 155 ALA A CA 1
ATOM 1249 C C . ALA A 1 158 ? -63.72063 64.13210 7.10038 1.000 32.89066 155 ALA A C 1
ATOM 1250 O O . ALA A 1 158 ? -63.68175 63.51828 8.17545 1.000 29.31986 155 ALA A O 1
ATOM 1252 N N . SER A 1 159 ? -62.63052 64.67200 6.56160 1.000 30.35262 156 SER A N 1
ATOM 1253 C CA . SER A 1 159 ? -61.34778 64.57045 7.24824 1.000 32.51586 156 SER A CA 1
ATOM 1254 C C . SER A 1 159 ? -61.34113 65.35495 8.55128 1.000 30.09285 156 SER A C 1
ATOM 1255 O O . SER A 1 159 ? -60.74653 64.91244 9.54205 1.000 32.53682 156 SER A O 1
ATOM 1258 N N . ASP A 1 160 ? -61.99388 66.51682 8.56857 1.000 26.94861 157 ASP A N 1
ATOM 1259 C CA . ASP A 1 160 ? -62.02069 67.33088 9.77805 1.000 28.38009 157 ASP A CA 1
ATOM 1260 C C . ASP A 1 160 ? -62.79064 66.62725 10.88487 1.000 31.22403 157 ASP A C 1
ATOM 1261 O O . ASP A 1 160 ? -62.40453 66.68274 12.06204 1.000 34.69054 157 ASP A O 1
ATOM 1266 N N . ILE A 1 161 ? -63.88601 65.96473 10.53213 1.000 27.58952 158 ILE A N 1
ATOM 1267 C CA . ILE A 1 161 ? -64.58654 65.19511 11.53967 1.000 31.53779 158 ILE A CA 1
ATOM 1268 C C . ILE A 1 161 ? -63.75852 63.97964 11.94180 1.000 30.77316 158 ILE A C 1
ATOM 1269 O O . ILE A 1 161 ? -63.59221 63.69897 13.13377 1.000 33.92531 158 ILE A O 1
ATOM 1274 N N . ALA A 1 162 ? -63.14236 63.30255 10.96687 1.000 29.35262 159 ALA A N 1
ATOM 1275 C CA . ALA A 1 162 ? -62.46228 62.03953 11.25669 1.000 31.66224 159 ALA A CA 1
ATOM 1276 C C . ALA A 1 162 ? -61.27252 62.23050 12.18893 1.000 38.59138 159 ALA A C 1
ATOM 1277 O O . ALA A 1 162 ? -61.06765 61.43034 13.11071 1.000 38.03099 159 ALA A O 1
ATOM 1279 N N . MET A 1 163 ? -60.47184 63.27493 11.97676 1.000 37.75912 160 MET A N 1
ATOM 1280 C CA . MET A 1 163 ? -59.28696 63.41664 12.81149 1.000 38.91828 160 MET A CA 1
ATOM 1281 C C . MET A 1 163 ? -59.62467 63.75061 14.26670 1.000 39.09328 160 MET A C 1
ATOM 1282 O O . MET A 1 163 ? -58.77950 63.53661 15.14185 1.000 38.15443 160 MET A O 1
ATOM 1287 N N . THR A 1 164 ? -60.83108 64.24938 14.56352 1.000 36.11118 161 THR A N 1
ATOM 1288 C CA . THR A 1 164 ? -61.19210 64.48062 15.95801 1.000 39.76618 161 THR A CA 1
ATOM 1289 C C . THR A 1 164 ? -62.13448 63.43264 16.52963 1.000 41.93612 161 THR A C 1
ATOM 1290 O O . THR A 1 164 ? -62.28731 63.36842 17.75187 1.000 39.30230 161 THR A O 1
ATOM 1294 N N . GLU A 1 165 ? -62.76548 62.61100 15.69785 1.000 37.70753 162 GLU A N 1
ATOM 1295 C CA . GLU A 1 165 ? -63.78244 61.70848 16.20599 1.000 38.38887 162 GLU A CA 1
ATOM 1296 C C . GLU A 1 165 ? -63.48693 60.23019 16.00385 1.000 33.74294 162 GLU A C 1
ATOM 1297 O O . GLU A 1 165 ? -64.08869 59.40977 16.70344 1.000 37.20946 162 GLU A O 1
ATOM 1303 N N . LEU A 1 166 ? -62.57100 59.86567 15.10889 1.000 33.90469 163 LEU A N 1
ATOM 1304 C CA . LEU A 1 166 ? -62.25070 58.46840 14.83542 1.000 36.57571 163 LEU A CA 1
ATOM 1305 C C . LEU A 1 166 ? -60.77380 58.21540 15.08491 1.000 32.89419 163 LEU A C 1
ATOM 1306 O O . LEU A 1 166 ? -59.94605 59.05630 14.73151 1.000 38.88173 163 LEU A O 1
ATOM 1311 N N . PRO A 1 167 ? -60.40604 57.06340 15.65294 1.000 37.78797 164 PRO A N 1
ATOM 1312 C CA . PRO A 1 167 ? -58.98547 56.77532 15.84736 1.000 36.82529 164 PRO A CA 1
ATOM 1313 C C . PRO A 1 167 ? -58.28630 56.56719 14.52514 1.000 35.19868 164 PRO A C 1
ATOM 1314 O O . PRO A 1 167 ? -58.88964 56.08525 13.54649 1.000 32.53563 164 PRO A O 1
ATOM 1318 N N . PRO A 1 168 ? -56.98922 56.88001 14.43818 1.000 36.26528 165 PRO A N 1
ATOM 1319 C CA . PRO A 1 168 ? -56.29073 56.80925 13.14428 1.000 37.89905 165 PRO A CA 1
ATOM 1320 C C . PRO A 1 168 ? -56.25024 55.40861 12.55789 1.000 40.29402 165 PRO A C 1
ATOM 1321 O O . PRO A 1 168 ? -55.94844 55.25247 11.36554 1.000 37.83992 165 PRO A O 1
ATOM 1325 N N . THR A 1 169 ? -56.53845 54.38772 13.35647 1.000 39.33313 166 THR A N 1
ATOM 1326 C CA . THR A 1 169 ? -56.64557 53.02507 12.86577 1.000 36.32297 166 THR A CA 1
ATOM 1327 C C . THR A 1 169 ? -58.05293 52.68796 12.42768 1.000 36.90867 166 THR A C 1
ATOM 1328 O O . THR A 1 169 ? -58.30009 51.55990 12.00180 1.000 45.68569 166 THR A O 1
ATOM 1332 N N . HIS A 1 170 ? -58.98212 53.61383 12.53979 1.000 36.61057 167 HIS A N 1
ATOM 1333 C CA . HIS A 1 170 ? -60.35645 53.27588 12.23543 1.000 29.70608 167 HIS A CA 1
ATOM 1334 C C . HIS A 1 170 ? -60.51845 53.04614 10.74050 1.000 33.84412 167 HIS A C 1
ATOM 1335 O O . HIS A 1 170 ? -60.11849 53.90085 9.92952 1.000 30.80645 167 HIS A O 1
ATOM 1342 N N . PRO A 1 171 ? -61.14040 51.94294 10.33811 1.000 37.24500 168 PRO A N 1
ATOM 1343 C CA . PRO A 1 171 ? -61.26421 51.65904 8.89616 1.000 35.03159 168 PRO A CA 1
ATOM 1344 C C . PRO A 1 171 ? -61.98044 52.75242 8.12092 1.000 30.26520 168 PRO A C 1
ATOM 1345 O O . PRO A 1 171 ? -61.59112 53.03683 6.98172 1.000 35.32526 168 PRO A O 1
ATOM 1349 N N . ILE A 1 172 ? -62.99529 53.40139 8.69087 1.000 28.48243 169 ILE A N 1
ATOM 1350 C CA . ILE A 1 172 ? -63.64379 54.47502 7.93953 1.000 28.21140 169 ILE A CA 1
ATOM 1351 C C . ILE A 1 172 ? -62.67027 55.62329 7.73814 1.000 28.23678 169 ILE A C 1
ATOM 1352 O O . ILE A 1 172 ? -62.61087 56.22752 6.66282 1.000 27.52607 169 ILE A O 1
ATOM 1357 N N . ARG A 1 173 ? -61.88406 55.94232 8.76205 1.000 31.86745 170 ARG A N 1
ATOM 1358 C CA . ARG A 1 173 ? -60.86943 56.97200 8.58856 1.000 29.45973 170 ARG A CA 1
ATOM 1359 C C . ARG A 1 173 ? -59.85231 56.56915 7.52674 1.000 30.82080 170 ARG A C 1
ATOM 1360 O O . ARG A 1 173 ? -59.54817 57.35353 6.61891 1.000 24.69099 170 ARG A O 1
ATOM 1368 N N . LEU A 1 174 ? -59.33826 55.33024 7.60397 1.000 35.65674 171 LEU A N 1
ATOM 1369 C CA . LEU A 1 174 ? -58.35419 54.87715 6.62390 1.000 28.91244 171 LEU A CA 1
ATOM 1370 C C . LEU A 1 174 ? -58.95013 54.88301 5.22086 1.000 31.17207 171 LEU A C 1
ATOM 1371 O O . LEU A 1 174 ? -58.33640 55.39457 4.27378 1.000 29.49073 171 LEU A O 1
ATOM 1376 N N . GLY A 1 175 ? -60.17031 54.36111 5.07832 1.000 27.49365 172 GLY A N 1
ATOM 1377 C CA . GLY A 1 175 ? -60.81020 54.35568 3.77089 1.000 26.22352 172 GLY A CA 1
ATOM 1378 C C . GLY A 1 175 ? -61.03199 55.74845 3.21789 1.000 24.84009 172 GLY A C 1
ATOM 1379 O O . GLY A 1 175 ? -60.92287 55.97303 2.00983 1.000 29.02943 172 GLY A O 1
ATOM 1380 N N . LEU A 1 176 ? -61.35462 56.70145 4.09434 1.000 27.01413 173 LEU A N 1
ATOM 1381 C CA . LEU A 1 176 ? -61.43238 58.10005 3.68790 1.000 22.85244 173 LEU A CA 1
ATOM 1382 C C . LEU A 1 176 ? -60.07968 58.60702 3.19251 1.000 26.21846 173 LEU A C 1
ATOM 1383 O O . LEU A 1 176 ? -60.00174 59.30880 2.17545 1.000 23.39856 173 LEU A O 1
ATOM 1388 N N . ALA A 1 177 ? -58.99719 58.29451 3.91938 1.000 24.14475 174 ALA A N 1
ATOM 1389 C CA . ALA A 1 177 ? -57.67513 58.70456 3.45023 1.000 24.96530 174 ALA A CA 1
ATOM 1390 C C . ALA A 1 177 ? -57.35860 58.08798 2.09092 1.000 27.88469 174 ALA A C 1
ATOM 1391 O O . ALA A 1 177 ? -56.76939 58.74367 1.22302 1.000 27.11744 174 ALA A O 1
ATOM 1393 N N . LEU A 1 178 ? -57.72561 56.82077 1.89152 1.000 26.22034 175 LEU A N 1
ATOM 1394 C CA . LEU A 1 178 ? -57.45222 56.17920 0.61140 1.000 30.90072 175 LEU A CA 1
ATOM 1395 C C . LEU A 1 178 ? -58.13629 56.92247 -0.52695 1.000 27.77032 175 LEU A C 1
ATOM 1396 O O . LEU A 1 178 ? -57.47792 57.33887 -1.48847 1.000 31.16961 175 LEU A O 1
ATOM 1401 N N . ASN A 1 179 ? -59.45255 57.13163 -0.41888 1.000 25.52174 176 ASN A N 1
ATOM 1402 C CA . ASN A 1 179 ? -60.20326 57.74140 -1.51858 1.000 28.38344 176 ASN A CA 1
ATOM 1403 C C . ASN A 1 179 ? -59.83860 59.20934 -1.71468 1.000 31.02633 176 ASN A C 1
ATOM 1404 O O . ASN A 1 179 ? -59.79692 59.69866 -2.85192 1.000 28.63973 176 ASN A O 1
ATOM 1409 N N . PHE A 1 180 ? -59.57896 59.92435 -0.61625 1.000 30.56764 177 PHE A N 1
ATOM 1410 C CA . PHE A 1 180 ? -59.14134 61.31388 -0.70110 1.000 27.56018 177 PHE A CA 1
ATOM 1411 C C . PHE A 1 180 ? -57.77131 61.42607 -1.38023 1.000 30.42017 177 PHE A C 1
ATOM 1412 O O . PHE A 1 180 ? -57.53664 62.34755 -2.17000 1.000 31.20619 177 PHE A O 1
ATOM 1420 N N . SER A 1 181 ? -56.83879 60.51716 -1.07509 1.000 29.97823 178 SER A N 1
ATOM 1421 C CA . SER A 1 181 ? -55.55522 60.55579 -1.78187 1.000 32.10868 178 SER A CA 1
ATOM 1422 C C . SER A 1 181 ? -55.73324 60.24583 -3.26718 1.000 30.85271 178 SER A C 1
ATOM 1423 O O . SER A 1 181 ? -55.10045 60.87813 -4.12041 1.000 36.76245 178 SER A O 1
ATOM 1426 N N . VAL A 1 182 ? -56.58234 59.26824 -3.59555 1.000 31.05033 179 VAL A N 1
ATOM 1427 C CA . VAL A 1 182 ? -56.87378 58.96467 -4.99592 1.000 29.46184 179 VAL A CA 1
ATOM 1428 C C . VAL A 1 182 ? -57.42415 60.20088 -5.69750 1.000 32.71652 179 VAL A C 1
ATOM 1429 O O . VAL A 1 182 ? -57.09506 60.48002 -6.85991 1.000 32.21657 179 VAL A O 1
ATOM 1433 N N . PHE A 1 183 ? -58.26241 60.96724 -4.99568 1.000 30.10332 180 PHE A N 1
ATOM 1434 C CA . PHE A 1 183 ? -58.79309 62.20291 -5.55014 1.000 27.77584 180 PHE A CA 1
ATOM 1435 C C . PHE A 1 183 ? -57.66453 63.16083 -5.89355 1.000 32.96328 180 PHE A C 1
ATOM 1436 O O . PHE A 1 183 ? -57.64470 63.75639 -6.97799 1.000 33.93562 180 PHE A O 1
ATOM 1444 N N . TYR A 1 184 ? -56.71968 63.34058 -4.96744 1.000 30.52063 181 TYR A N 1
ATOM 1445 C CA . TYR A 1 184 ? -55.57625 64.19963 -5.24984 1.000 31.54592 181 TYR A CA 1
ATOM 1446 C C . TYR A 1 184 ? -54.81917 63.71602 -6.48133 1.000 34.57266 181 TYR A C 1
ATOM 1447 O O . TYR A 1 184 ? -54.31257 64.52678 -7.26487 1.000 35.11583 181 TYR A O 1
ATOM 1456 N N . TYR A 1 185 ? -54.70643 62.39598 -6.65251 1.000 34.53964 182 TYR A N 1
ATOM 1457 C CA . TYR A 1 185 ? -53.93549 61.84636 -7.76289 1.000 36.59444 182 TYR A CA 1
ATOM 1458 C C . TYR A 1 185 ? -54.70232 61.92389 -9.08167 1.000 35.56763 182 TYR A C 1
ATOM 1459 O O . TYR A 1 185 ? -54.16187 62.37222 -10.09399 1.000 37.69415 182 TYR A O 1
ATOM 1468 N N . GLU A 1 186 ? -55.96115 61.49243 -9.09457 1.000 40.71321 183 GLU A N 1
ATOM 1469 C CA . GLU A 1 186 ? -56.67865 61.33883 -10.35461 1.000 39.01014 183 GLU A CA 1
ATOM 1470 C C . GLU A 1 186 ? -57.41466 62.59532 -10.79871 1.000 34.78618 183 GLU A C 1
ATOM 1471 O O . GLU A 1 186 ? -57.51621 62.84453 -12.00137 1.000 43.06736 183 GLU A O 1
ATOM 1477 N N . ILE A 1 187 ? -57.93488 63.39770 -9.88356 1.000 38.39182 184 ILE A N 1
ATOM 1478 C CA . ILE A 1 187 ? -58.72147 64.56523 -10.25763 1.000 35.85459 184 ILE A CA 1
ATOM 1479 C C . ILE A 1 187 ? -57.88499 65.84082 -10.23490 1.000 39.85032 184 ILE A C 1
ATOM 1480 O O . ILE A 1 187 ? -57.90112 66.61094 -11.19255 1.000 36.85577 184 ILE A O 1
ATOM 1485 N N . LEU A 1 188 ? -57.17384 66.10857 -9.13072 1.000 39.76052 185 LEU A N 1
ATOM 1486 C CA . LEU A 1 188 ? -56.34409 67.30679 -9.05221 1.000 36.45555 185 LEU A CA 1
ATOM 1487 C C . LEU A 1 188 ? -54.97509 67.11222 -9.67426 1.000 40.78736 185 LEU A C 1
ATOM 1488 O O . LEU A 1 188 ? -54.23732 68.09247 -9.83040 1.000 45.33078 185 LEU A O 1
ATOM 1493 N N . ASN A 1 189 ? -54.60846 65.87423 -9.99646 1.000 38.76037 186 ASN A N 1
ATOM 1494 C CA . ASN A 1 189 ? -53.32506 65.57154 -10.62025 1.000 41.16420 186 ASN A CA 1
ATOM 1495 C C . ASN A 1 189 ? -52.15548 66.09349 -9.79316 1.000 42.51666 186 ASN A C 1
ATOM 1496 O O . ASN A 1 189 ? -51.16198 66.58318 -10.33122 1.000 46.89939 186 ASN A O 1
ATOM 1501 N N . SER A 1 190 ? -52.28199 66.00091 -8.47336 1.000 46.1210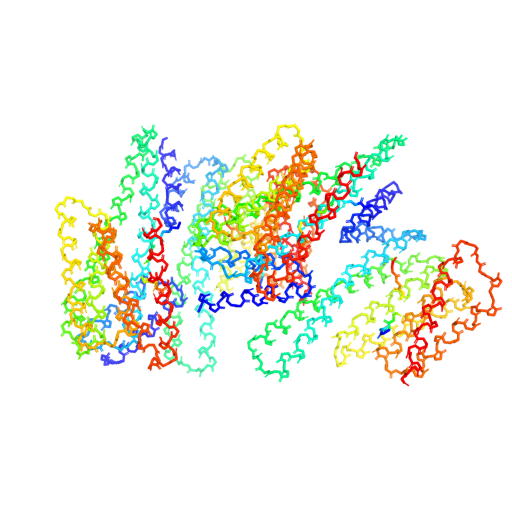0 187 SER A N 1
ATOM 1502 C CA . SER A 1 190 ? -51.21793 66.36323 -7.54462 1.000 43.08667 187 SER A CA 1
ATOM 1503 C C . SER A 1 190 ? -50.65526 65.10512 -6.87917 1.000 45.75825 187 SER A C 1
ATOM 1504 O O . SER A 1 190 ? -51.08622 64.72807 -5.77881 1.000 39.62803 187 SER A O 1
ATOM 1507 N N . PRO A 1 191 ? -49.69600 64.42508 -7.51637 1.000 49.67304 188 PRO A N 1
ATOM 1508 C CA . PRO A 1 191 ? -49.15097 63.19870 -6.90708 1.000 44.62057 188 PRO A CA 1
ATOM 1509 C C . PRO A 1 191 ? -48.49325 63.42668 -5.56546 1.000 47.10306 188 PRO A C 1
ATOM 1510 O O . PRO A 1 191 ? -48.61176 62.57285 -4.67599 1.000 43.34134 188 PRO A O 1
ATOM 1514 N N . ASP A 1 192 ? -47.80814 64.56061 -5.38668 1.000 43.04085 189 ASP A N 1
ATOM 1515 C CA . ASP A 1 192 ? -47.15586 64.82240 -4.10846 1.000 46.80744 189 ASP A CA 1
ATOM 1516 C C . ASP A 1 192 ? -48.15332 64.80732 -2.95613 1.000 44.36903 189 ASP A C 1
ATOM 1517 O O . ASP A 1 192 ? -47.92069 64.16021 -1.93253 1.000 43.62171 189 ASP A O 1
ATOM 1522 N N . ARG A 1 193 ? -49.26259 65.53642 -3.09242 1.000 44.49049 190 ARG A N 1
ATOM 1523 C CA . ARG A 1 193 ? -50.25380 65.54820 -2.02543 1.000 43.54778 190 ARG A CA 1
ATOM 1524 C C . ARG A 1 193 ? -50.88206 64.17406 -1.85188 1.000 41.12002 190 ARG A C 1
ATOM 1525 O O . ARG A 1 193 ? -51.14817 63.74867 -0.72299 1.000 43.01306 190 ARG A O 1
ATOM 1533 N N . ALA A 1 194 ? -51.14655 63.46907 -2.95480 1.000 43.08788 191 ALA A N 1
ATOM 1534 C CA . ALA A 1 194 ? -51.70222 62.12568 -2.83910 1.000 37.28478 191 ALA A CA 1
ATOM 1535 C C . ALA A 1 194 ? -50.80007 61.24795 -1.98949 1.000 34.05450 191 ALA A C 1
ATOM 1536 O O . ALA A 1 194 ? -51.25982 60.56002 -1.07331 1.000 35.96231 191 ALA A O 1
ATOM 1538 N N . CYS A 1 195 ? -49.50408 61.26382 -2.27353 1.000 36.31687 192 CYS A N 1
ATOM 1539 C CA . CYS A 1 195 ? -48.58208 60.45110 -1.49438 1.000 37.78044 192 CYS A CA 1
ATOM 1540 C C . CYS A 1 195 ? -48.55158 60.90217 -0.04307 1.000 37.10854 192 CYS A C 1
ATOM 1541 O O . CYS A 1 195 ? -48.76498 60.09466 0.87076 1.000 40.30455 192 CYS A O 1
ATOM 1544 N N . ARG A 1 196 ? -48.32608 62.19940 0.19252 1.000 37.87952 193 ARG A N 1
ATOM 1545 C CA . ARG A 1 196 ? -48.20982 62.67927 1.57013 1.000 40.51572 193 ARG A CA 1
ATOM 1546 C C . ARG A 1 196 ? -49.44403 62.33020 2.39175 1.000 34.60371 193 ARG A C 1
ATOM 1547 O O . ARG A 1 196 ? -49.33026 62.03227 3.58402 1.000 37.88015 193 ARG A O 1
ATOM 1555 N N . LEU A 1 197 ? -50.62780 62.34865 1.77195 1.000 33.72760 194 LEU A N 1
ATOM 1556 C CA . LEU A 1 197 ? -51.83870 61.89646 2.45012 1.000 31.21604 194 LEU A CA 1
ATOM 1557 C C . LEU A 1 197 ? -51.78775 60.40034 2.75595 1.000 36.54531 194 LEU A C 1
ATOM 1558 O O . LEU A 1 197 ? -51.99197 59.98085 3.90361 1.000 34.72632 194 LEU A O 1
ATOM 1563 N N . ALA A 1 198 ? -51.52582 59.57371 1.74107 1.000 35.29725 195 ALA A N 1
ATOM 1564 C CA . ALA A 1 198 ? -51.48729 58.13410 1.97576 1.000 34.43528 195 ALA A CA 1
ATOM 1565 C C . ALA A 1 198 ? -50.47263 57.78948 3.06443 1.000 37.87868 195 ALA A C 1
ATOM 1566 O O . ALA A 1 198 ? -50.79356 57.07008 4.02158 1.000 35.56721 195 ALA A O 1
ATOM 1568 N N . LYS A 1 199 ? -49.24667 58.33146 2.95086 1.000 37.55397 196 LYS A N 1
ATOM 1569 C CA . LYS A 1 199 ? -48.18212 58.00509 3.90409 1.000 41.94472 196 LYS A CA 1
ATOM 1570 C C . LYS A 1 199 ? -48.54593 58.42227 5.32398 1.000 39.28762 196 LYS A C 1
ATOM 1571 O O . LYS A 1 199 ? -48.35216 57.65173 6.27122 1.000 35.40180 196 LYS A O 1
ATOM 1577 N N . ALA A 1 200 ? -49.09032 59.63022 5.49125 1.000 39.45435 197 ALA A N 1
ATOM 1578 C CA . ALA A 1 200 ? -49.46705 60.09503 6.82328 1.000 37.67540 197 ALA A CA 1
ATOM 1579 C C . ALA A 1 200 ? -50.52028 59.17753 7.43434 1.000 42.92796 197 ALA A C 1
ATOM 1580 O O . ALA A 1 200 ? -50.35705 58.68404 8.55920 1.000 39.80094 197 ALA A O 1
ATOM 1582 N N . ALA A 1 201 ? -51.57858 58.88792 6.67018 1.000 34.26107 198 ALA A N 1
ATOM 1583 C CA . ALA A 1 201 ? -52.62026 57.98490 7.13805 1.000 32.34430 198 ALA A CA 1
ATOM 1584 C C . ALA A 1 201 ? -52.04034 56.63135 7.51721 1.000 37.01186 198 ALA A C 1
ATOM 1585 O O . ALA A 1 201 ? -52.33535 56.08728 8.58673 1.000 31.17096 198 ALA A O 1
ATOM 1587 N N . PHE A 1 202 ? -51.19844 56.07702 6.64730 1.000 38.06585 199 PHE A N 1
ATOM 1588 C CA . PHE A 1 202 ? -50.58825 54.78788 6.92692 1.000 39.26924 199 PHE A CA 1
ATOM 1589 C C . PHE A 1 202 ? -49.76930 54.84282 8.20947 1.000 42.07169 199 PHE A C 1
ATOM 1590 O O . PHE A 1 202 ? -49.89985 53.97780 9.08431 1.000 43.36168 199 PHE A O 1
ATOM 1598 N N . ASP A 1 203 ? -48.94762 55.88483 8.35592 1.000 39.99878 200 ASP A N 1
ATOM 1599 C CA . ASP A 1 203 ? -48.04708 55.97017 9.50024 1.000 39.98049 200 ASP A CA 1
ATOM 1600 C C . ASP A 1 203 ? -48.80772 56.14206 10.81319 1.000 44.70262 200 ASP A C 1
ATOM 1601 O O . ASP A 1 203 ? -48.46420 55.50722 11.81716 1.000 41.66751 200 ASP A O 1
ATOM 1606 N N . ASP A 1 204 ? -49.82978 57.00407 10.83859 1.000 38.34560 201 ASP A N 1
ATOM 1607 C CA . ASP A 1 204 ? -50.58541 57.19392 12.07314 1.000 37.68737 201 ASP A CA 1
ATOM 1608 C C . ASP A 1 204 ? -51.26491 55.90641 12.52256 1.000 47.10922 201 ASP A C 1
ATOM 1609 O O . ASP A 1 204 ? -51.42181 55.67202 13.72474 1.000 57.58408 201 ASP A O 1
ATOM 1614 N N . ALA A 1 205 ? -51.73733 55.09316 11.57354 1.000 44.14521 202 ALA A N 1
ATOM 1615 C CA . ALA A 1 205 ? -52.40150 53.83901 11.92611 1.000 47.54513 202 ALA A CA 1
ATOM 1616 C C . ALA A 1 205 ? -51.40994 52.80659 12.44441 1.000 50.36013 202 ALA A C 1
ATOM 1617 O O . ALA A 1 205 ? -51.71148 52.05928 13.38157 1.000 52.28383 202 ALA A O 1
ATOM 1619 N N . ILE A 1 206 ? -50.25397 52.69130 11.79232 1.000 47.03224 203 ILE A N 1
ATOM 1620 C CA . ILE A 1 206 ? -49.28744 51.68152 12.19921 1.000 49.42137 203 ILE A CA 1
ATOM 1621 C C . ILE A 1 206 ? -48.84478 51.94098 13.63325 1.000 63.61105 203 ILE A C 1
ATOM 1622 O O . ILE A 1 206 ? -48.64275 50.99938 14.41532 1.000 58.72783 203 ILE A O 1
ATOM 1627 N N . ALA A 1 207 ? -48.79097 53.21648 14.03083 1.000 57.13837 204 ALA A N 1
ATOM 1628 C CA . ALA A 1 207 ? -48.34886 53.55830 15.37522 1.000 59.10409 204 ALA A CA 1
ATOM 1629 C C . ALA A 1 207 ? -49.28119 52.98933 16.43357 1.000 67.99356 204 ALA A C 1
ATOM 1630 O O . ALA A 1 207 ? -48.81959 52.48922 17.46644 1.000 72.15824 204 ALA A O 1
ATOM 1632 N N . GLU A 1 208 ? -50.59512 53.02263 16.18746 1.000 63.95098 205 GLU A N 1
ATOM 1633 C CA . GLU A 1 208 ? -51.55996 52.57706 17.18743 1.000 81.44981 205 GLU A CA 1
ATOM 1634 C C . GLU A 1 208 ? -52.26620 51.27144 16.82078 1.000 77.37814 205 GLU A C 1
ATOM 1635 O O . GLU A 1 208 ? -53.32822 50.96847 17.37547 1.000 77.03237 205 GLU A O 1
ATOM 1641 N N . LEU A 1 209 ? -51.67284 50.46055 15.94838 1.000 73.46280 206 LEU A N 1
ATOM 1642 C CA . LEU A 1 209 ? -52.33455 49.23106 15.53238 1.000 78.15648 206 LEU A CA 1
ATOM 1643 C C . LEU A 1 209 ? -52.56325 48.26689 16.68767 1.000 95.18053 206 LEU A C 1
ATOM 1644 O O . LEU A 1 209 ? -53.47805 47.43882 16.61244 1.000 98.86874 206 LEU A O 1
ATOM 1649 N N . ASP A 1 210 ? -51.77240 48.38080 17.76439 1.000 113.25028 207 ASP A N 1
ATOM 1650 C CA . ASP A 1 210 ? -51.87595 47.47404 18.90905 1.000 114.87195 207 ASP A CA 1
ATOM 1651 C C . ASP A 1 210 ? -53.21557 47.56287 19.63200 1.000 115.97098 207 ASP A C 1
ATOM 1652 O O . ASP A 1 210 ? -53.62830 46.58667 20.26589 1.000 122.50285 207 ASP A O 1
ATOM 1657 N N . THR A 1 211 ? -53.92675 48.67833 19.51181 1.000 106.35509 208 THR A N 1
ATOM 1658 C CA . THR A 1 211 ? -55.20028 48.83098 20.19707 1.000 96.12451 208 THR A CA 1
ATOM 1659 C C . THR A 1 211 ? -56.34060 48.23564 19.39304 1.000 105.13296 208 THR A C 1
ATOM 1660 O O . THR A 1 211 ? -57.36775 47.86206 19.97321 1.000 95.05393 208 THR A O 1
ATOM 1664 N N . LEU A 1 212 ? -56.15186 48.12522 18.07840 1.000 114.22804 209 LEU A N 1
ATOM 1665 C CA . LEU A 1 212 ? -57.12962 47.54112 17.17430 1.000 112.68716 209 LEU A CA 1
ATOM 1666 C C . LEU A 1 212 ? -57.63532 46.20734 17.71522 1.000 122.74877 209 LEU A C 1
ATOM 1667 O O . LEU A 1 212 ? -56.89824 45.44998 18.35595 1.000 120.65693 209 LEU A O 1
ATOM 1672 N N . SER A 1 213 ? -58.91108 45.92392 17.45317 1.000 118.11244 210 SER A N 1
ATOM 1673 C CA . SER A 1 213 ? -59.53493 44.68884 17.91192 1.000 116.11910 210 SER A CA 1
ATOM 1674 C C . SER A 1 213 ? -59.16443 43.49826 17.03340 1.000 123.33425 210 SER A C 1
ATOM 1675 O O . SER A 1 213 ? -57.99132 43.11481 16.95850 1.000 123.71120 210 SER A O 1
ATOM 1678 N N A GLU A 1 214 ? -60.15783 42.90083 16.37575 0.500 114.44830 211 GLU A N 1
ATOM 1679 N N B GLU A 1 214 ? -60.15781 42.90088 16.37567 0.500 114.44843 211 GLU A N 1
ATOM 1680 C CA A GLU A 1 214 ? -59.92276 41.74982 15.51279 0.500 109.47782 211 GLU A CA 1
ATOM 1681 C CA B GLU A 1 214 ? -59.92275 41.74980 15.51279 0.500 109.47785 211 GLU A CA 1
ATOM 1682 C C A GLU A 1 214 ? -60.56853 41.97104 14.15366 0.500 101.92490 211 GLU A C 1
ATOM 1683 C C B GLU A 1 214 ? -60.56852 41.97084 14.15362 0.500 101.92484 211 GLU A C 1
ATOM 1684 O O A GLU A 1 214 ? -59.87273 42.17358 13.15427 0.500 99.78550 211 GLU A O 1
ATOM 1685 O O B GLU A 1 214 ? -59.87271 42.17301 13.15417 0.500 99.78519 211 GLU A O 1
ATOM 1688 N N . GLU A 1 215 ? -61.90238 41.92928 14.11184 1.000 102.97064 212 GLU A N 1
ATOM 1689 C CA . GLU A 1 215 ? -62.62022 42.23292 12.87738 1.000 102.21203 212 GLU A CA 1
ATOM 1690 C C . GLU A 1 215 ? -62.19614 43.58632 12.32122 1.000 98.94652 212 GLU A C 1
ATOM 1691 O O . GLU A 1 215 ? -62.07711 43.75411 11.09943 1.000 88.87190 212 GLU A O 1
ATOM 1693 N N . SER A 1 216 ? -61.97582 44.57595 13.19855 1.000 91.95403 213 SER A N 1
ATOM 1694 C CA . SER A 1 216 ? -61.45178 45.83607 12.68789 1.000 91.94502 213 SER A CA 1
ATOM 1695 C C . SER A 1 216 ? -59.97992 45.71859 12.31471 1.000 87.91632 213 SER A C 1
ATOM 1696 O O . SER A 1 216 ? -59.52931 46.42762 11.40876 1.000 71.77301 213 SER A O 1
ATOM 1699 N N . TYR A 1 217 ? -59.24229 44.78920 12.93327 1.000 88.61506 214 TYR A N 1
ATOM 1700 C CA . TYR A 1 217 ? -57.84453 44.59477 12.56118 1.000 80.46974 214 TYR A CA 1
ATOM 1701 C C . TYR A 1 217 ? -57.74031 44.12956 11.11385 1.000 78.12668 214 TYR A C 1
ATOM 1702 O O . TYR A 1 217 ? -56.90229 44.61435 10.34264 1.000 68.06985 214 TYR A O 1
ATOM 1711 N N . LYS A 1 218 ? -58.57792 43.16237 10.73892 1.000 80.50017 215 LYS A N 1
ATOM 1712 C CA . LYS A 1 218 ? -58.58983 42.66443 9.36994 1.000 72.74123 215 LYS A CA 1
ATOM 1713 C C . LYS A 1 218 ? -58.85240 43.79941 8.39035 1.000 64.10865 215 LYS A C 1
ATOM 1714 O O . LYS A 1 218 ? -58.05245 44.05716 7.48507 1.000 60.17612 215 LYS A O 1
ATOM 1720 N N . ASP A 1 219 ? -59.95818 44.51725 8.58877 1.000 73.27837 216 ASP A N 1
ATOM 1721 C CA . ASP A 1 219 ? -60.33796 45.58569 7.67170 1.000 66.08043 216 ASP A CA 1
ATOM 1722 C C . ASP A 1 219 ? -59.29243 46.68882 7.64117 1.000 55.31011 216 ASP A C 1
ATOM 1723 O O . ASP A 1 219 ? -59.02465 47.26298 6.58031 1.000 50.20773 216 ASP A O 1
ATOM 1728 N N . SER A 1 220 ? -58.74051 47.05023 8.80275 1.000 60.23990 217 SER A N 1
ATOM 1729 C CA . SER A 1 220 ? -57.74792 48.12010 8.83441 1.000 53.23170 217 SER A CA 1
ATOM 1730 C C . SER A 1 220 ? -56.47273 47.71997 8.10439 1.000 50.22491 217 SER A C 1
ATOM 1731 O O . SER A 1 220 ? -55.95110 48.48160 7.28394 1.000 46.06357 217 SER A O 1
ATOM 1734 N N . THR A 1 221 ? -55.95681 46.52452 8.37354 1.000 52.80639 218 THR A N 1
ATOM 1735 C CA . T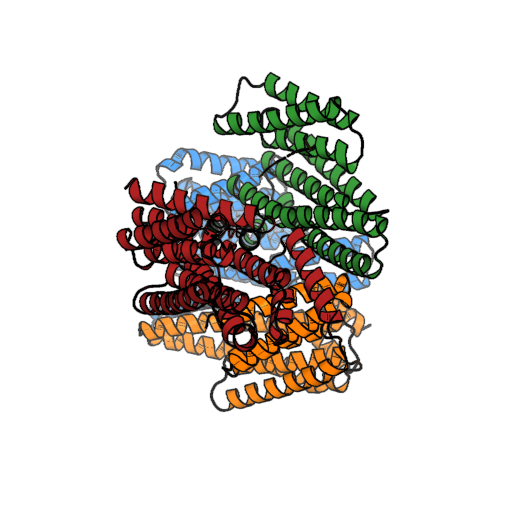HR A 1 221 ? -54.71868 46.13121 7.71267 1.000 50.24362 218 THR A CA 1
ATOM 1736 C C . THR A 1 221 ? -54.92381 46.02122 6.20920 1.000 44.34243 218 THR A C 1
ATOM 1737 O O . THR A 1 221 ? -54.04772 46.40947 5.42579 1.000 39.27743 218 THR A O 1
ATOM 1741 N N . LEU A 1 222 ? -56.09282 45.53525 5.78545 1.000 43.55726 219 LEU A N 1
ATOM 1742 C CA . LEU A 1 222 ? -56.36748 45.45713 4.35487 1.000 45.71633 219 LEU A CA 1
ATOM 1743 C C . LEU A 1 222 ? -56.35910 46.84409 3.70992 1.000 44.61133 219 LEU A C 1
ATOM 1744 O O . LEU A 1 222 ? -55.78275 47.02679 2.62805 1.000 42.82460 219 LEU A O 1
ATOM 1749 N N . ILE A 1 223 ? -56.98440 47.83607 4.35308 1.000 40.27922 220 ILE A N 1
ATOM 1750 C CA . ILE A 1 223 ? -56.94808 49.18634 3.79767 1.000 43.00656 220 ILE A CA 1
ATOM 1751 C C . ILE A 1 223 ? -55.53043 49.75064 3.85354 1.000 43.49750 220 ILE A C 1
ATOM 1752 O O . ILE A 1 223 ? -55.10518 50.50259 2.96914 1.000 38.19314 220 ILE A O 1
ATOM 1759 N N . MET A 1 224 ? -54.77525 49.41580 4.89413 1.000 36.65205 221 MET A N 1
ATOM 1760 C CA . MET A 1 224 ? -53.40758 49.90684 4.92763 1.000 37.84910 221 MET A CA 1
ATOM 1761 C C . MET A 1 224 ? -52.59475 49.31255 3.79471 1.000 43.71964 221 MET A C 1
ATOM 1762 O O . MET A 1 224 ? -51.71430 49.98546 3.24282 1.000 40.58527 221 MET A O 1
ATOM 1767 N N . GLN A 1 225 ? -52.91191 48.08066 3.39000 1.000 41.24976 222 GLN A N 1
ATOM 1768 C CA . GLN A 1 225 ? -52.20579 47.49223 2.26306 1.000 38.79078 222 GLN A CA 1
ATOM 1769 C C . GLN A 1 225 ? -52.56749 48.17845 0.94741 1.000 41.83029 222 GLN A C 1
ATOM 1770 O O . GLN A 1 225 ? -51.69321 48.39058 0.09748 1.000 36.80042 222 GLN A O 1
ATOM 1776 N N . LEU A 1 226 ? -53.81044 48.62780 0.80296 1.000 39.69991 223 LEU A N 1
ATOM 1777 C CA . LEU A 1 226 ? -54.16221 49.41495 -0.37442 1.000 42.05809 223 LEU A CA 1
ATOM 1778 C C . LEU A 1 226 ? -53.42639 50.74485 -0.38292 1.000 37.47040 223 LEU A C 1
ATOM 1779 O O . LEU A 1 226 ? -52.90558 51.16689 -1.42235 1.000 39.28200 223 LEU A O 1
ATOM 1784 N N . LEU A 1 227 ? -53.34695 51.40467 0.77050 1.000 34.95131 224 LEU A N 1
ATOM 1785 C CA . LEU A 1 227 ? -52.56235 52.62881 0.85378 1.000 34.14208 224 LEU A CA 1
ATOM 1786 C C . LEU A 1 227 ? -51.11321 52.36649 0.46132 1.000 39.56200 224 LEU A C 1
ATOM 1787 O O . LEU A 1 227 ? -50.52481 53.12967 -0.31494 1.000 37.15474 224 LEU A O 1
ATOM 1792 N N . ARG A 1 228 ? -50.52466 51.27619 0.96765 1.000 37.39469 225 ARG A N 1
ATOM 1793 C CA . ARG A 1 228 ? -49.15091 50.95849 0.59271 1.000 37.28218 225 ARG A CA 1
ATOM 1794 C C . ARG A 1 228 ? -49.04591 50.64555 -0.89575 1.000 39.32827 225 ARG A C 1
ATOM 1795 O O . ARG A 1 228 ? -48.10810 51.09100 -1.56895 1.000 38.94443 225 ARG A O 1
ATOM 1803 N N . ASP A 1 229 ? -50.00758 49.89473 -1.43417 1.000 39.41143 226 ASP A N 1
ATOM 1804 C CA . ASP A 1 229 ? -49.97978 49.57508 -2.85801 1.000 35.39474 226 ASP A CA 1
ATOM 1805 C C . ASP A 1 229 ? -50.01574 50.83705 -3.71063 1.000 37.23646 226 ASP A C 1
ATOM 1806 O O . ASP A 1 229 ? -49.19347 51.00983 -4.61671 1.000 40.53805 226 ASP A O 1
ATOM 1811 N N . ASN A 1 230 ? -50.97000 51.73221 -3.44440 1.000 37.25418 227 ASN A N 1
ATOM 1812 C CA . ASN A 1 230 ? -51.02710 52.97871 -4.20272 1.000 36.70233 227 ASN A CA 1
ATOM 1813 C C . ASN A 1 230 ? -49.71688 53.75517 -4.08710 1.000 38.58862 227 ASN A C 1
ATOM 1814 O O . ASN A 1 230 ? -49.23393 54.32183 -5.07300 1.000 38.34748 227 ASN A O 1
ATOM 1819 N N . LEU A 1 231 ? -49.14067 53.81315 -2.88567 1.000 32.76613 228 LEU A N 1
ATOM 1820 C CA . LEU A 1 231 ? -47.89352 54.54362 -2.69619 1.000 36.47543 228 LEU A CA 1
ATOM 1821 C C . LEU A 1 231 ? -46.77662 53.96297 -3.54716 1.000 44.72036 228 LEU A C 1
ATOM 1822 O O . LEU A 1 231 ? -46.07942 54.69325 -4.26347 1.000 43.96850 228 LEU A O 1
ATOM 1827 N N . THR A 1 232 ? -46.57710 52.64528 -3.46755 1.000 38.22335 229 THR A N 1
ATOM 1828 C CA . THR A 1 232 ? -45.52454 52.02892 -4.26415 1.000 41.43269 229 THR A CA 1
ATOM 1829 C C . THR A 1 232 ? -45.71806 52.34032 -5.74202 1.000 38.52334 229 THR A C 1
ATOM 1830 O O . THR A 1 232 ? -44.75626 52.65702 -6.44995 1.000 45.65554 229 THR A O 1
ATOM 1834 N N . LEU A 1 233 ? -46.95683 52.26270 -6.22430 1.000 42.71231 230 LEU A N 1
ATOM 1835 C CA . LEU A 1 233 ? -47.22119 52.53157 -7.63274 1.000 46.25684 230 LEU A CA 1
ATOM 1836 C C . LEU A 1 233 ? -46.88910 53.97909 -7.98612 1.000 42.61865 230 LEU A C 1
ATOM 1837 O O . LEU A 1 233 ? -46.16587 54.24661 -8.94996 1.000 50.55161 230 LEU A O 1
ATOM 1842 N N . TRP A 1 234 ? -47.36756 54.92583 -7.18396 1.000 44.12885 231 TRP A N 1
ATOM 1843 C CA . TRP A 1 234 ? -47.14985 56.33529 -7.49150 1.000 43.05986 231 TRP A CA 1
ATOM 1844 C C . TRP A 1 234 ? -45.67328 56.70244 -7.38795 1.000 49.99077 231 TRP A C 1
ATOM 1845 O O . TRP A 1 234 ? -45.15797 57.48008 -8.19895 1.000 53.53816 231 TRP A O 1
ATOM 1856 N N . THR A 1 235 ? -44.98191 56.16912 -6.38376 1.000 45.04192 232 THR A N 1
ATOM 1857 C CA . THR A 1 235 ? -43.55397 56.42572 -6.23879 1.000 39.44719 232 THR A CA 1
ATOM 1858 C C . THR A 1 235 ? -42.73121 55.70151 -7.30828 1.000 52.10295 232 THR A C 1
ATOM 1859 O O . THR A 1 235 ? -41.60312 56.11423 -7.60341 1.000 52.09145 232 THR A O 1
ATOM 1863 N N . SER A 1 236 ? -43.24002 54.59724 -7.85667 1.000 52.88765 233 SER A N 1
ATOM 1864 C CA . SER A 1 236 ? -42.55737 53.90624 -8.95216 1.000 50.57737 233 SER A CA 1
ATOM 1865 C C . SER A 1 236 ? -42.21074 54.88530 -10.07139 1.000 56.27643 233 SER A C 1
ATOM 1866 O O . SER A 1 236 ? -42.93522 55.86163 -10.30237 1.000 57.08327 233 SER A O 1
ATOM 1868 N N . ASP B 1 5 ? -75.89850 49.21355 -44.39734 1.000 67.77512 2 ASP B N 1
ATOM 1869 C CA . ASP B 1 5 ? -75.33261 50.18425 -43.48087 1.000 61.96293 2 ASP B CA 1
ATOM 1870 C C . ASP B 1 5 ? -76.05608 50.06943 -42.17625 1.000 65.36943 2 ASP B C 1
ATOM 1871 O O . ASP B 1 5 ? -75.43220 49.84033 -41.13691 1.000 87.47818 2 ASP B O 1
ATOM 1873 N N . ASP B 1 6 ? -77.38356 50.16431 -42.21578 1.000 56.57891 3 ASP B N 1
ATOM 1874 C CA . ASP B 1 6 ? -78.13041 49.94149 -40.98612 1.000 54.24735 3 ASP B CA 1
ATOM 1875 C C . ASP B 1 6 ? -77.62920 48.66688 -40.33166 1.000 46.07682 3 ASP B C 1
ATOM 1876 O O . ASP B 1 6 ? -77.22700 48.66736 -39.16456 1.000 49.48828 3 ASP B O 1
ATOM 1881 N N . ARG B 1 7 ? -77.50097 47.60467 -41.12622 1.000 47.52915 4 ARG B N 1
ATOM 1882 C CA . ARG B 1 7 ? -76.98798 46.34464 -40.60423 1.000 48.21804 4 ARG B CA 1
ATOM 1883 C C . ARG B 1 7 ? -75.55930 46.51410 -40.09963 1.000 40.82889 4 ARG B C 1
ATOM 1884 O O . ARG B 1 7 ? -75.22495 46.08172 -38.99907 1.000 40.09710 4 ARG B O 1
ATOM 1892 N N . GLU B 1 8 ? -74.69998 47.14400 -40.90195 1.000 54.23038 5 GLU B N 1
ATOM 1893 C CA . GLU B 1 8 ? -73.31730 47.35392 -40.49083 1.000 43.62825 5 GLU B CA 1
ATOM 1894 C C . GLU B 1 8 ? -73.23205 48.20187 -39.22931 1.000 41.27812 5 GLU B C 1
ATOM 1895 O O . GLU B 1 8 ? -72.42637 47.91408 -38.33348 1.000 37.73739 5 GLU B O 1
ATOM 1901 N N . ASP B 1 9 ? -74.04700 49.25679 -39.14719 1.000 41.27740 6 ASP B N 1
ATOM 1902 C CA . ASP B 1 9 ? -74.10225 50.06928 -37.93339 1.000 45.02067 6 ASP B CA 1
ATOM 1903 C C . ASP B 1 9 ? -74.64297 49.26685 -36.76456 1.000 38.40162 6 ASP B C 1
ATOM 1904 O O . ASP B 1 9 ? -74.12293 49.35084 -35.64560 1.000 37.19947 6 ASP B O 1
ATOM 1909 N N . LEU B 1 10 ? -75.69208 48.48252 -37.01115 1.000 40.27489 7 LEU B N 1
ATOM 1910 C CA . LEU B 1 10 ? -76.27318 47.67539 -35.95105 1.000 36.29017 7 LEU B CA 1
ATOM 1911 C C . LEU B 1 10 ? -75.24214 46.72698 -35.36754 1.000 34.56227 7 LEU B C 1
ATOM 1912 O O . LEU B 1 10 ? -75.11146 46.62090 -34.14369 1.000 31.21016 7 LEU B O 1
ATOM 1917 N N . VAL B 1 11 ? -74.45969 46.07406 -36.22897 1.000 30.14263 8 VAL B N 1
ATOM 1918 C CA . VAL B 1 11 ? -73.47651 45.10913 -35.76104 1.000 30.42116 8 VAL B CA 1
ATOM 1919 C C . VAL B 1 11 ? -72.34613 45.81298 -35.01132 1.000 35.34506 8 VAL B C 1
ATOM 1920 O O . VAL B 1 11 ? -71.85731 45.31287 -33.98943 1.000 33.53936 8 VAL B O 1
ATOM 1924 N N . TYR B 1 12 ? -71.94436 46.99908 -35.47245 1.000 31.56438 9 TYR B N 1
ATOM 1925 C CA . TYR B 1 12 ? -70.94765 47.77054 -34.73107 1.000 33.70205 9 TYR B CA 1
ATOM 1926 C C . TYR B 1 12 ? -71.47588 48.18185 -33.35682 1.000 38.80990 9 TYR B C 1
ATOM 1927 O O . TYR B 1 12 ? -70.73366 48.15023 -32.36744 1.000 35.76828 9 TYR B O 1
ATOM 1936 N N . GLN B 1 13 ? -72.75262 48.58240 -33.27276 1.000 35.77791 10 GLN B N 1
ATOM 1937 C CA . GLN B 1 13 ? -73.32826 48.89992 -31.96934 1.000 32.97634 10 GLN B CA 1
ATOM 1938 C C . GLN B 1 13 ? -73.27596 47.70532 -31.04315 1.000 31.14656 10 GLN B C 1
ATOM 1939 O O . GLN B 1 13 ? -72.90547 47.83089 -29.87013 1.000 29.97990 10 GLN B O 1
ATOM 1945 N N . ALA B 1 14 ? -73.63964 46.53234 -31.54966 1.000 31.08680 11 ALA B N 1
ATOM 1946 C CA . ALA B 1 14 ? -73.60067 45.36021 -30.69118 1.000 32.36929 11 ALA B CA 1
ATOM 1947 C C . ALA B 1 14 ? -72.18647 45.12692 -30.17332 1.000 33.78297 11 ALA B C 1
ATOM 1948 O O . ALA B 1 14 ? -71.99784 44.80358 -28.99477 1.000 38.28028 11 ALA B O 1
ATOM 1950 N N . LYS B 1 15 ? -71.17358 45.32309 -31.02714 1.000 31.01824 12 LYS B N 1
ATOM 1951 C CA . LYS B 1 15 ? -69.79525 45.12529 -30.58334 1.000 29.94904 12 LYS B CA 1
ATOM 1952 C C . LYS B 1 15 ? -69.39160 46.13795 -29.50728 1.000 33.86480 12 LYS B C 1
ATOM 1953 O O . LYS B 1 15 ? -68.57997 45.82090 -28.63146 1.000 34.38802 12 LYS B O 1
ATOM 1959 N N . LEU B 1 16 ? -69.92473 47.35828 -29.55703 1.000 32.53280 13 LEU B N 1
ATOM 1960 C CA . LEU B 1 16 ? -69.69942 48.29750 -28.46208 1.000 37.34778 13 LEU B CA 1
ATOM 1961 C C . LEU B 1 16 ? -70.39766 47.84091 -27.17453 1.000 37.48157 13 LEU B C 1
ATOM 1962 O O . LEU B 1 16 ? -69.78682 47.83783 -26.09375 1.000 34.45590 13 LEU B O 1
ATOM 1967 N N . ALA B 1 17 ? -71.68498 47.46743 -27.26570 1.000 32.13574 14 ALA B N 1
ATOM 1968 C CA . ALA B 1 17 ? -72.42701 47.06071 -26.07340 1.000 28.64469 14 ALA B CA 1
ATOM 1969 C C . ALA B 1 17 ? -71.79197 45.84889 -25.41875 1.000 35.61907 14 ALA B C 1
ATOM 1970 O O . ALA B 1 17 ? -71.76230 45.73535 -24.17982 1.000 30.41458 14 ALA B O 1
ATOM 1972 N N . GLU B 1 18 ? -71.27947 44.92954 -26.23774 1.000 31.29702 15 GLU B N 1
ATOM 1973 C CA . GLU B 1 18 ? -70.57955 43.77864 -25.69527 1.000 30.22777 15 GLU B CA 1
ATOM 1974 C C . GLU B 1 18 ? -69.32293 44.21654 -24.95074 1.000 34.73442 15 GLU B C 1
ATOM 1975 O O . GLU B 1 18 ? -69.02882 43.72027 -23.85229 1.000 33.05494 15 GLU B O 1
ATOM 1981 N N . GLN B 1 19 ? -68.55129 45.12885 -25.55323 1.000 32.64447 16 GLN B N 1
ATOM 1982 C CA . GLN B 1 19 ? -67.38198 45.68213 -24.88284 1.000 30.90551 16 GLN B CA 1
ATOM 1983 C C . GLN B 1 19 ? -67.76500 46.35662 -23.57600 1.000 32.92474 16 GLN B C 1
ATOM 1984 O O . GLN B 1 19 ? -67.09585 46.16989 -22.55022 1.000 34.63374 16 GLN B O 1
ATOM 1990 N N . ALA B 1 20 ? -68.83238 47.15071 -23.59047 1.000 32.35600 17 ALA B N 1
ATOM 1991 C CA . ALA B 1 20 ? -69.24942 47.83052 -22.37310 1.000 34.59700 17 ALA B CA 1
ATOM 1992 C C . ALA B 1 20 ? -69.95741 46.89976 -21.39120 1.000 35.84301 17 ALA B C 1
ATOM 1993 O O . ALA B 1 20 ? -70.18490 47.29472 -20.24241 1.000 38.47417 17 ALA B O 1
ATOM 1995 N N . GLU B 1 21 ? -70.26617 45.66983 -21.80694 1.000 34.55017 18 GLU B N 1
ATOM 1996 C CA . GLU B 1 21 ? -71.01439 44.70122 -21.00692 1.000 35.91067 18 GLU B CA 1
ATOM 1997 C C . GLU B 1 21 ? -72.41302 45.20967 -20.69528 1.000 37.02770 18 GLU B C 1
ATOM 1998 O O . GLU B 1 21 ? -72.96582 44.93638 -19.62609 1.000 41.58196 18 GLU B O 1
ATOM 2004 N N . ARG B 1 22 ? -72.98897 45.94827 -21.64396 1.000 35.90300 19 ARG B N 1
ATOM 2005 C CA . ARG B 1 22 ? -74.37175 46.41253 -21.56477 1.000 36.37544 19 ARG B CA 1
ATOM 2006 C C . ARG B 1 22 ? -75.21319 45.55644 -22.50447 1.000 35.37545 19 ARG B C 1
ATOM 2007 O O . ARG B 1 22 ? -75.45151 45.90122 -23.66072 1.000 32.76161 19 ARG B O 1
ATOM 2015 N N . TYR B 1 23 ? -75.67219 44.42132 -21.98162 1.000 40.04076 20 TYR B N 1
ATOM 2016 C CA . TYR B 1 23 ? -76.22846 43.37848 -22.82634 1.000 37.77646 20 TYR B CA 1
ATOM 2017 C C . TYR B 1 23 ? -77.65912 43.64272 -23.25232 1.000 36.06643 20 TYR B C 1
ATOM 2018 O O . TYR B 1 23 ? -78.06455 43.15472 -24.31168 1.000 32.98985 20 TYR B O 1
ATOM 2027 N N . ASP B 1 24 ? -78.42504 44.41839 -22.48091 1.000 40.52177 21 ASP B N 1
ATOM 2028 C CA . ASP B 1 24 ? -79.75457 44.79889 -22.94813 1.000 36.73614 21 ASP B CA 1
ATOM 2029 C C . ASP B 1 24 ? -79.65828 45.54221 -24.27539 1.000 35.03971 21 ASP B C 1
ATOM 2030 O O . ASP B 1 24 ? -80.43892 45.28788 -25.20093 1.000 38.26550 21 ASP B O 1
ATOM 2035 N N . GLU B 1 25 ? -78.69232 46.45523 -24.39153 1.000 36.02866 22 GLU B N 1
ATOM 2036 C CA . GLU B 1 25 ? -78.52398 47.19727 -25.63281 1.000 32.61331 22 GLU B CA 1
ATOM 2037 C C . GLU B 1 25 ? -77.99457 46.30837 -26.74094 1.000 35.03243 22 GLU B C 1
ATOM 2038 O O . GLU B 1 25 ? -78.37141 46.45956 -27.91385 1.000 34.17024 22 GLU B O 1
ATOM 2044 N N . MET B 1 26 ? -77.09413 45.39841 -26.39883 1.000 34.31676 23 MET B N 1
ATOM 2045 C CA . MET B 1 26 ? -76.61522 44.45789 -27.39899 1.000 30.52692 23 MET B CA 1
ATOM 2046 C C . MET B 1 26 ? -77.75512 43.58819 -27.93143 1.000 31.37994 23 MET B C 1
ATOM 2047 O O . MET B 1 26 ? -77.83308 43.32318 -29.13500 1.000 32.49237 23 MET B O 1
ATOM 2052 N N . VAL B 1 27 ? -78.67311 43.16668 -27.06285 1.000 32.74904 24 VAL B N 1
ATOM 2053 C CA . VAL B 1 27 ? -79.83462 42.42555 -27.53427 1.000 30.47928 24 VAL B CA 1
ATOM 2054 C C . VAL B 1 27 ? -80.64735 43.29392 -28.48255 1.000 38.42885 24 VAL B C 1
ATOM 2055 O O . VAL B 1 27 ? -81.02776 42.86387 -29.57993 1.000 41.66513 24 VAL B O 1
ATOM 2059 N N . GLU B 1 28 ? -80.89993 44.54572 -28.09062 1.000 36.74016 25 GLU B N 1
ATOM 2060 C CA . GLU B 1 28 ? -81.71250 45.41807 -28.93173 1.000 40.34060 25 GLU B CA 1
ATOM 2061 C C . GLU B 1 28 ? -81.14278 45.50994 -30.34525 1.000 39.49542 25 GLU B C 1
ATOM 2062 O O . GLU B 1 28 ? -81.88034 45.39315 -31.33262 1.000 38.98627 25 GLU B O 1
ATOM 2068 N N . SER B 1 29 ? -79.82481 45.69891 -30.46037 1.000 38.15021 26 SER B N 1
ATOM 2069 C CA . SER B 1 29 ? -79.19490 45.80982 -31.77455 1.000 35.55779 26 SER B CA 1
ATOM 2070 C C . SER B 1 29 ? -79.29618 44.51109 -32.56103 1.000 34.77237 26 SER B C 1
ATOM 2071 O O . SER B 1 29 ? -79.75688 44.50815 -33.70832 1.000 36.57561 26 SER B O 1
ATOM 2074 N N . MET B 1 30 ? -78.86511 43.39386 -31.96623 1.000 31.55342 27 MET B N 1
ATOM 2075 C CA . MET B 1 30 ? -78.84850 42.14332 -32.71850 1.000 32.42535 27 MET B CA 1
ATOM 2076 C C . MET B 1 30 ? -80.25302 41.69308 -33.08504 1.000 35.64367 27 MET B C 1
ATOM 2077 O O . MET B 1 30 ? -80.44699 41.03696 -34.11580 1.000 34.06616 27 MET B O 1
ATOM 2082 N N . LYS B 1 31 ? -81.24764 42.05626 -32.27876 1.000 33.27135 28 LYS B N 1
ATOM 2083 C CA . LYS B 1 31 ? -82.61021 41.67240 -32.61662 1.000 34.76971 28 LYS B CA 1
ATOM 2084 C C . LYS B 1 31 ? -83.06561 42.37418 -33.89949 1.000 36.36901 28 LYS B C 1
ATOM 2085 O O . LYS B 1 31 ? -83.64500 41.73622 -34.78697 1.000 35.29472 28 LYS B O 1
ATOM 2091 N N . LYS B 1 32 ? -82.75591 43.66763 -34.04835 1.000 33.60175 29 LYS B N 1
ATOM 2092 C CA . LYS B 1 32 ? -83.07131 44.35098 -35.29748 1.000 35.18235 29 LYS B CA 1
ATOM 2093 C C . LYS B 1 32 ? -82.42418 43.64132 -36.49156 1.000 41.72547 29 LYS B C 1
ATOM 2094 O O . LYS B 1 32 ? -83.02568 43.53581 -37.57397 1.000 37.50254 29 LYS B O 1
ATOM 2100 N N . VAL B 1 33 ? -81.19611 43.14772 -36.31217 1.000 37.70531 30 VAL B N 1
ATOM 2101 C CA . VAL B 1 33 ? -80.51415 42.42768 -37.38538 1.000 41.40113 30 VAL B CA 1
ATOM 2102 C C . VAL B 1 33 ? -81.27644 41.15360 -37.74988 1.000 39.79583 30 VAL B C 1
ATOM 2103 O O . VAL B 1 33 ? -81.58988 40.90834 -38.91903 1.000 37.99884 30 VAL B O 1
ATOM 2107 N N . ALA B 1 34 ? -81.61335 40.33839 -36.75166 1.000 37.56322 31 ALA B N 1
ATOM 2108 C CA . ALA B 1 34 ? -82.33001 39.09526 -37.02882 1.000 37.72302 31 ALA B CA 1
ATOM 2109 C C . ALA B 1 34 ? -83.66116 39.33806 -37.73624 1.000 42.38480 31 ALA B C 1
ATOM 2110 O O . ALA B 1 34 ? -84.11964 38.47777 -38.49757 1.000 43.79178 31 ALA B O 1
ATOM 2112 N N . GLY B 1 35 ? -84.31005 40.47747 -37.47755 1.000 42.50608 32 GLY B N 1
ATOM 2113 C CA . GLY B 1 35 ? -85.56821 40.81357 -38.11697 1.000 42.25643 32 GLY B CA 1
ATOM 2114 C C . GLY B 1 35 ? -85.44009 41.14397 -39.57783 1.000 44.39516 32 GLY B C 1
ATOM 2115 O O . GLY B 1 35 ? -86.45607 41.26762 -40.27120 1.000 57.16196 32 GLY B O 1
ATOM 2116 N N . MET B 1 36 ? -84.21666 41.29643 -40.06110 1.000 46.76279 33 MET B N 1
ATOM 2117 C CA . MET B 1 36 ? -84.01050 41.65004 -41.44960 1.000 45.90494 33 MET B CA 1
ATOM 2118 C C . MET B 1 36 ? -84.28990 40.49758 -42.40301 1.000 48.81678 33 MET B C 1
ATOM 2119 O O . MET B 1 36 ? -84.33677 40.71963 -43.61900 1.000 51.96044 33 MET B O 1
ATOM 2124 N N . ASP B 1 37 ? -84.52078 39.29143 -41.88505 1.000 50.30467 34 ASP B N 1
ATOM 2125 C CA . ASP B 1 37 ? -84.86423 38.13750 -42.71743 1.000 57.64178 34 ASP B CA 1
ATOM 2126 C C . ASP B 1 37 ? -83.75704 37.84322 -43.72372 1.000 53.08373 34 ASP B C 1
ATOM 2127 O O . ASP B 1 37 ? -83.98262 37.74790 -44.92596 1.000 63.77019 34 ASP B O 1
ATOM 2132 N N . VAL B 1 38 ? -82.53817 37.75225 -43.21312 1.000 63.40729 35 VAL B N 1
ATOM 2133 C CA . VAL B 1 38 ? -81.35433 37.47228 -44.00399 1.000 60.89097 35 VAL B CA 1
ATOM 2134 C C . VAL B 1 38 ? -80.57874 36.36888 -43.30276 1.000 60.71733 35 VAL B C 1
ATOM 2135 O O . VAL B 1 38 ? -80.75897 36.11060 -42.11211 1.000 66.49435 35 VAL B O 1
ATOM 2139 N N . GLU B 1 39 ? -79.68562 35.73243 -44.04608 1.000 58.08907 36 GLU B N 1
ATOM 2140 C CA . GLU B 1 39 ? -78.75196 34.80534 -43.42889 1.000 59.80557 36 GLU B CA 1
ATOM 2141 C C . GLU B 1 39 ? -77.69644 35.61162 -42.68653 1.000 48.92058 36 GLU B C 1
ATOM 2142 O O . GLU B 1 39 ? -76.98730 36.40606 -43.30549 1.000 52.28832 36 GLU B O 1
ATOM 2148 N N . LEU B 1 40 ? -77.60404 35.42272 -41.37096 1.000 49.98098 37 LEU B N 1
ATOM 2149 C CA . LEU B 1 40 ? -76.57808 36.09165 -40.57651 1.000 50.38886 37 LEU B CA 1
ATOM 2150 C C . LEU B 1 40 ? -75.21225 35.45219 -40.80530 1.000 43.29161 37 LEU B C 1
ATOM 2151 O O . LEU B 1 40 ? -75.09440 34.25623 -41.07083 1.000 50.87986 37 LEU B O 1
ATOM 2156 N N . THR B 1 41 ? -74.17529 36.27030 -40.72109 1.000 42.82494 38 THR B N 1
ATOM 2157 C CA . THR B 1 41 ? -72.81834 35.75008 -40.67167 1.000 46.03472 38 THR B CA 1
ATOM 2158 C C . THR B 1 41 ? -72.57803 35.03183 -39.34392 1.000 49.94543 38 THR B C 1
ATOM 2159 O O . THR B 1 41 ? -73.32911 35.19522 -38.36968 1.000 45.07957 38 THR B O 1
ATOM 2163 N N . VAL B 1 42 ? -71.50224 34.23441 -39.30889 1.000 53.48046 39 VAL B N 1
ATOM 2164 C CA . VAL B 1 42 ? -71.09951 33.58976 -38.05871 1.000 54.68889 39 VAL B CA 1
ATOM 2165 C C . VAL B 1 42 ? -70.90306 34.63398 -36.97233 1.000 43.38651 39 VAL B C 1
ATOM 2166 O O . VAL B 1 42 ? -71.36404 34.47122 -35.83430 1.000 43.69552 39 VAL B O 1
ATOM 2170 N N . GLU B 1 43 ? -70.24546 35.74050 -37.31244 1.000 46.64262 40 GLU B N 1
ATOM 2171 C CA . GLU B 1 43 ? -70.04305 36.78635 -36.31847 1.000 46.63892 40 GLU B CA 1
ATOM 2172 C C . GLU B 1 43 ? -71.37954 37.26019 -35.76118 1.000 42.74950 40 GLU B C 1
ATOM 2173 O O . GLU B 1 43 ? -71.59459 37.22332 -34.54671 1.000 41.83203 40 GLU B O 1
ATOM 2179 N N . GLU B 1 44 ? -72.33346 37.60028 -36.63679 1.000 39.08253 41 GLU B N 1
ATOM 2180 C CA . GLU B 1 44 ? -73.61004 38.11173 -36.14378 1.000 37.69262 41 GLU B CA 1
ATOM 2181 C C . GLU B 1 44 ? -74.32323 37.06982 -35.29762 1.000 39.15276 41 GLU B C 1
ATOM 2182 O O . GLU B 1 44 ? -74.93640 37.40312 -34.27398 1.000 35.31593 41 GLU B O 1
ATOM 2188 N N . ARG B 1 45 ? -74.22157 35.79498 -35.69156 1.000 37.87747 42 ARG B N 1
ATOM 2189 C CA . ARG B 1 45 ? -74.82457 34.72412 -34.90511 1.000 39.63112 42 ARG B CA 1
ATOM 2190 C C . ARG B 1 45 ? -74.25086 34.69403 -33.49646 1.000 37.49988 42 ARG B C 1
ATOM 2191 O O . ARG B 1 45 ? -74.99294 34.67065 -32.50550 1.000 35.64822 42 ARG B O 1
ATOM 2199 N N . ASN B 1 46 ? -72.92598 34.76795 -33.38713 1.000 36.89211 43 ASN B N 1
ATOM 2200 C CA . ASN B 1 46 ? -72.30527 34.78732 -32.07077 1.000 38.82493 43 ASN B CA 1
ATOM 2201 C C . ASN B 1 46 ? -72.77038 35.98781 -31.26609 1.000 34.41356 43 ASN B C 1
ATOM 2202 O O . ASN B 1 46 ? -73.17466 35.84850 -30.10702 1.000 36.97316 43 ASN B O 1
ATOM 2207 N N . LEU B 1 47 ? -72.76497 37.16906 -31.88259 1.000 34.31874 44 LEU B N 1
ATOM 2208 C CA . LEU B 1 47 ? -73.23593 38.36745 -31.20315 1.000 33.13805 44 LEU B CA 1
ATOM 2209 C C . LEU B 1 47 ? -74.63271 38.15588 -30.65360 1.000 31.95085 44 LEU B C 1
ATOM 2210 O O . LEU B 1 47 ? -74.90081 38.42993 -29.48168 1.000 30.94502 44 LEU B O 1
ATOM 2215 N N . LEU B 1 48 ? -75.52757 37.62197 -31.48222 1.000 32.39692 45 LEU B N 1
ATOM 2216 C CA . LEU B 1 48 ? -76.90254 37.42069 -31.05067 1.000 31.81691 45 LEU B CA 1
ATOM 2217 C C . LEU B 1 48 ? -76.97500 36.50080 -29.83812 1.000 32.94478 45 LEU B C 1
ATOM 2218 O O . LEU B 1 48 ? -77.58471 36.84269 -28.81747 1.000 30.40730 45 LEU B O 1
ATOM 2223 N N . SER B 1 49 ? -76.32726 35.33581 -29.91435 1.000 34.07329 46 SER B N 1
ATOM 2224 C CA . SER B 1 49 ? -76.42874 34.38649 -28.81004 1.000 32.28837 46 SER B CA 1
ATOM 2225 C C . SER B 1 49 ? -75.80819 34.94920 -27.53856 1.000 31.87093 46 SER B C 1
ATOM 2226 O O . SER B 1 49 ? -76.36656 34.77795 -26.44755 1.000 33.26639 46 SER B O 1
ATOM 2229 N N . VAL B 1 50 ? -74.65891 35.62810 -27.65447 1.000 32.47017 47 VAL B N 1
ATOM 2230 C CA . VAL B 1 50 ? -73.99310 36.17924 -26.47289 1.000 30.68601 47 VAL B CA 1
ATOM 2231 C C . VAL B 1 50 ? -74.89267 37.19863 -25.78196 1.000 31.14924 47 VAL B C 1
ATOM 2232 O O . VAL B 1 50 ? -75.03021 37.20711 -24.55390 1.000 28.87284 47 VAL B O 1
ATOM 2236 N N . ALA B 1 51 ? -75.50478 38.08677 -26.56352 1.000 29.08261 48 ALA B N 1
ATOM 2237 C CA . ALA B 1 51 ? -76.40240 39.08516 -25.99456 1.000 33.36332 48 ALA B CA 1
ATOM 2238 C C . ALA B 1 51 ? -77.51749 38.42011 -25.18535 1.000 32.88542 48 ALA B C 1
ATOM 2239 O O . ALA B 1 51 ? -77.80295 38.82240 -24.05220 1.000 30.65710 48 ALA B O 1
ATOM 2241 N N . TYR B 1 52 ? -78.19402 37.42422 -25.77319 1.000 32.88805 49 TYR B N 1
ATOM 2242 C CA . TYR B 1 52 ? -79.33716 36.81734 -25.09613 1.000 29.80464 49 TYR B CA 1
ATOM 2243 C C . TYR B 1 52 ? -78.89808 35.93076 -23.93708 1.000 31.16575 49 TYR B C 1
ATOM 2244 O O . TYR B 1 52 ? -79.53415 35.92572 -22.87500 1.000 27.58342 49 TYR B O 1
ATOM 2253 N N . LYS B 1 53 ? -77.80695 35.18457 -24.11403 1.000 31.45147 50 LYS B N 1
ATOM 2254 C CA . LYS B 1 53 ? -77.32549 34.32589 -23.03766 1.000 30.72912 50 LYS B CA 1
ATOM 2255 C C . LYS B 1 53 ? -76.99489 35.15102 -21.79410 1.000 31.28222 50 LYS B C 1
ATOM 2256 O O . LYS B 1 53 ? -77.30469 34.74872 -20.66436 1.000 29.12774 50 LYS B O 1
ATOM 2262 N N . ASN B 1 54 ? -76.38030 36.31928 -21.98189 1.000 29.15875 51 ASN B N 1
ATOM 2263 C CA . ASN B 1 54 ? -76.06175 37.16660 -20.83911 1.000 29.07028 51 ASN B CA 1
ATOM 2264 C C . ASN B 1 54 ? -77.30947 37.76266 -20.19158 1.000 35.89139 51 ASN B C 1
ATOM 2265 O O . ASN B 1 54 ? -77.38445 37.86357 -18.95904 1.000 35.46838 51 ASN B O 1
ATOM 2270 N N . VAL B 1 55 ? -78.27189 38.22826 -20.98856 1.000 31.82286 52 VAL B N 1
ATOM 2271 C CA . VAL B 1 55 ? -79.49518 38.76119 -20.39378 1.000 32.08150 52 VAL B CA 1
ATOM 2272 C C . VAL B 1 55 ? -80.21121 37.67755 -19.58046 1.000 36.09435 52 VAL B C 1
ATOM 2273 O O . VAL B 1 55 ? -80.58196 37.89137 -18.41678 1.000 34.78811 52 VAL B O 1
ATOM 2277 N N . ILE B 1 56 ? -80.35190 36.47544 -20.15693 1.000 32.50298 53 ILE B N 1
ATOM 2278 C CA . ILE B 1 56 ? -81.05156 35.38346 -19.47669 1.000 30.32254 53 ILE B CA 1
ATOM 2279 C C . ILE B 1 56 ? -80.22490 34.86017 -18.31048 1.000 34.96900 53 ILE B C 1
ATOM 2280 O O . ILE B 1 56 ? -80.77131 34.48203 -17.26273 1.000 34.85464 53 ILE B O 1
ATOM 2285 N N . GLY B 1 57 ? -78.89996 34.83342 -18.46358 1.000 30.27328 54 GLY B N 1
ATOM 2286 C CA . GLY B 1 57 ? -78.07454 34.24562 -17.42672 1.000 32.45675 54 GLY B CA 1
ATOM 2287 C C . GLY B 1 57 ? -78.13962 35.00295 -16.11583 1.000 32.80823 54 GLY B C 1
ATOM 2288 O O . GLY B 1 57 ? -78.17846 34.40279 -15.03788 1.000 33.22853 54 GLY B O 1
ATOM 2289 N N . ALA B 1 58 ? -78.15831 36.32971 -16.18528 1.000 34.11207 55 ALA B N 1
ATOM 2290 C CA . ALA B 1 58 ? -78.31289 37.11713 -14.96710 1.000 37.54219 55 ALA B CA 1
ATOM 2291 C C . ALA B 1 58 ? -79.57739 36.70604 -14.21646 1.000 33.35575 55 ALA B C 1
ATOM 2292 O O . ALA B 1 58 ? -79.55091 36.53045 -12.98980 1.000 28.30088 55 ALA B O 1
ATOM 2294 N N . ARG B 1 59 ? -80.70237 36.55558 -14.93944 1.000 30.24451 56 ARG B N 1
ATOM 2295 C CA . ARG B 1 59 ? -81.94626 36.13544 -14.29101 1.000 29.08319 56 ARG B CA 1
ATOM 2296 C C . ARG B 1 59 ? -81.86284 34.69727 -13.78457 1.000 34.03824 56 ARG B C 1
ATOM 2297 O O . ARG B 1 59 ? -82.30362 34.39716 -12.66549 1.000 34.06284 56 ARG B O 1
ATOM 2305 N N . ARG B 1 60 ? -81.28229 33.79627 -14.58030 1.000 35.25054 57 ARG B N 1
ATOM 2306 C CA . ARG B 1 60 ? -81.15633 32.41439 -14.13267 1.000 31.81502 57 ARG B CA 1
ATOM 2307 C C . ARG B 1 60 ? -80.36274 32.33194 -12.83092 1.000 32.93363 57 ARG B C 1
ATOM 2308 O O . ARG B 1 60 ? -80.72292 31.57631 -11.92033 1.000 37.85976 57 ARG B O 1
ATOM 2316 N N . ALA B 1 61 ? -79.29162 33.11517 -12.70933 1.000 35.40606 58 ALA B N 1
ATOM 2317 C CA . ALA B 1 61 ? -78.53965 33.13245 -11.45464 1.000 35.32805 58 ALA B CA 1
ATOM 2318 C C . ALA B 1 61 ? -79.36818 33.72435 -10.30890 1.000 37.63461 58 ALA B C 1
ATOM 2319 O O . ALA B 1 61 ? -79.43640 33.14624 -9.21178 1.000 33.34759 58 ALA B O 1
ATOM 2321 N N . SER B 1 62 ? -80.03030 34.86186 -10.55233 1.000 30.56684 59 SER B N 1
ATOM 2322 C CA . SER B 1 62 ? -80.89720 35.43752 -9.52892 1.000 34.30048 59 SER B CA 1
ATOM 2323 C C . SER B 1 62 ? -81.97648 34.45195 -9.10015 1.000 35.47336 59 SER B C 1
ATOM 2324 O O . SER B 1 62 ? -82.27951 34.32297 -7.90876 1.000 36.19295 59 SER B O 1
ATOM 2327 N N . TRP B 1 63 ? -82.58406 33.75827 -10.05563 1.000 35.10565 60 TRP B N 1
ATOM 2328 C CA . TRP B 1 63 ? -83.63543 32.81813 -9.69442 1.000 44.17390 60 TRP B CA 1
ATOM 2329 C C . TRP B 1 63 ? -83.11087 31.69800 -8.79561 1.000 42.43416 60 TRP B C 1
ATOM 2330 O O . TRP B 1 63 ? -83.73943 31.35854 -7.78258 1.000 35.75374 60 TRP B O 1
ATOM 2341 N N . ARG B 1 64 ? -81.94571 31.13111 -9.13043 1.000 44.09661 61 ARG B N 1
ATOM 2342 C CA . ARG B 1 64 ? -81.41341 30.03075 -8.32577 1.000 45.73777 61 ARG B CA 1
ATOM 2343 C C . ARG B 1 64 ? -81.11766 30.48185 -6.90167 1.000 45.40132 61 ARG B C 1
ATOM 2344 O O . ARG B 1 64 ? -81.40017 29.75279 -5.94277 1.000 51.66014 61 ARG B O 1
ATOM 2352 N N . ILE B 1 65 ? -80.54091 31.67572 -6.74346 1.000 39.77399 62 ILE B N 1
ATOM 2353 C CA . ILE B 1 65 ? -80.21984 32.17590 -5.41128 1.000 39.07165 62 ILE B CA 1
ATOM 2354 C C . ILE B 1 65 ? -81.49674 32.36190 -4.59854 1.000 41.16923 62 ILE B C 1
ATOM 2355 O O . ILE B 1 65 ? -81.58924 31.93746 -3.43970 1.000 39.60053 62 ILE B O 1
ATOM 2360 N N . ILE B 1 66 ? -82.49639 33.01633 -5.19652 1.000 36.15878 63 ILE B N 1
ATOM 2361 C CA . ILE B 1 66 ? -83.75949 33.25744 -4.50605 1.000 37.91957 63 ILE B CA 1
ATOM 2362 C C . ILE B 1 66 ? -84.44156 31.94081 -4.16571 1.000 45.54962 63 ILE B C 1
ATOM 2363 O O . ILE B 1 66 ? -85.01416 31.77934 -3.07952 1.000 48.14093 63 ILE B O 1
ATOM 2368 N N . SER B 1 67 ? -84.40743 30.98072 -5.09007 1.000 42.42455 64 SER B N 1
ATOM 2369 C CA . SER B 1 67 ? -84.97280 29.67751 -4.77942 1.000 41.96476 64 SER B CA 1
ATOM 2370 C C . SER B 1 67 ? -84.25734 29.04837 -3.59720 1.000 44.65785 64 SER B C 1
ATOM 2371 O O . SER B 1 67 ? -84.89779 28.48409 -2.70325 1.000 51.34131 64 SER B O 1
ATOM 2374 N N . SER B 1 68 ? -82.92897 29.14948 -3.56402 1.000 43.16668 65 SER B N 1
ATOM 2375 C CA . SER B 1 68 ? -82.18782 28.63132 -2.42163 1.000 45.64813 65 SER B CA 1
ATOM 2376 C C . SER B 1 68 ? -82.63451 29.30619 -1.13031 1.000 50.50390 65 SER B C 1
ATOM 2377 O O . SER B 1 68 ? -82.95271 28.63373 -0.14169 1.000 54.21205 65 SER B O 1
ATOM 2380 N N . ILE B 1 69 ? -82.70622 30.63907 -1.13096 1.000 47.50377 66 ILE B N 1
ATOM 2381 C CA . ILE B 1 69 ? -83.12794 31.34579 0.07316 1.000 48.02803 66 ILE B CA 1
ATOM 2382 C C . ILE B 1 69 ? -84.52192 30.90532 0.48521 1.000 49.40197 66 ILE B C 1
ATOM 2383 O O . ILE B 1 69 ? -84.78921 30.68481 1.67286 1.000 55.74667 66 ILE B O 1
ATOM 2388 N N . GLU B 1 70 ? -85.40801 30.69219 -0.48765 1.000 44.47504 67 GLU B N 1
ATOM 2389 C CA . GLU B 1 70 ? -86.77065 30.30087 -0.14988 1.000 49.01669 67 GLU B CA 1
ATOM 2390 C C . GLU B 1 70 ? -86.78247 28.96542 0.58848 1.000 59.06426 67 GLU B C 1
ATOM 2391 O O . GLU B 1 70 ? -87.50296 28.79969 1.58149 1.000 56.17452 67 GLU B O 1
ATOM 2397 N N . GLN B 1 71 ? -85.97280 28.00737 0.13654 1.000 51.26039 68 GLN B N 1
ATOM 2398 C CA . GLN B 1 71 ? -85.91781 26.72370 0.82163 1.000 56.49263 68 GLN B CA 1
ATOM 2399 C C . GLN B 1 71 ? -85.47793 26.89664 2.27690 1.000 64.38304 68 GLN B C 1
ATOM 2400 O O . GLN B 1 71 ? -86.10709 26.36082 3.19692 1.000 70.32221 68 GLN B O 1
ATOM 2406 N N . LYS B 1 72 ? -84.38368 27.62533 2.50512 1.000 59.30417 69 LYS B N 1
ATOM 2407 C CA . LYS B 1 72 ? -83.90821 27.83160 3.87083 1.000 63.39540 69 LYS B CA 1
ATOM 2408 C C . LYS B 1 72 ? -84.98605 28.46082 4.74672 1.000 65.95155 69 LYS B C 1
ATOM 2409 O O . LYS B 1 72 ? -85.15034 28.08821 5.91590 1.000 66.60529 69 LYS B O 1
ATOM 2415 N N . GLU B 1 73 ? -85.71890 29.43053 4.20842 1.000 60.76968 70 GLU B N 1
ATOM 2416 C CA . GLU B 1 73 ? -86.73957 30.08699 5.00988 1.000 59.84922 70 GLU B CA 1
ATOM 2417 C C . GLU B 1 73 ? -87.92588 29.16415 5.25267 1.000 67.61690 70 GLU B C 1
ATOM 2418 O O . GLU B 1 73 ? -88.55230 29.22076 6.31796 1.000 69.95378 70 GLU B O 1
ATOM 2424 N N . GLU B 1 74 ? -88.27007 28.32718 4.26919 1.000 67.48645 71 GLU B N 1
ATOM 2425 C CA . GLU B 1 74 ? -89.34176 27.35817 4.47849 1.000 69.16271 71 GLU B CA 1
ATOM 2426 C C . GLU B 1 74 ? -88.99475 26.39081 5.60458 1.000 72.33992 71 GLU B C 1
ATOM 2427 O O . GLU B 1 74 ? -89.86031 26.02792 6.40955 1.000 72.44277 71 GLU B O 1
ATOM 2433 N N . ASN B 1 75 ? -87.72880 25.97233 5.68660 1.000 75.50241 72 ASN B N 1
ATOM 2434 C CA . ASN B 1 75 ? -87.29208 25.15436 6.81417 1.000 76.49330 72 ASN B CA 1
ATOM 2435 C C . ASN B 1 75 ? -87.39181 25.92431 8.12320 1.000 80.79851 72 ASN B C 1
ATOM 2436 O O . ASN B 1 75 ? -87.84671 25.38502 9.13791 1.000 85.70814 72 ASN B O 1
ATOM 2441 N N . LYS B 1 76 ? -86.97292 27.19243 8.11661 1.000 79.42756 73 LYS B N 1
ATOM 2442 C CA . LYS B 1 76 ? -86.99315 27.99479 9.33541 1.000 71.14528 73 LYS B CA 1
ATOM 2443 C C . LYS B 1 76 ? -88.41125 28.32136 9.77381 1.000 73.58742 73 LYS B C 1
ATOM 2444 O O . LYS B 1 76 ? -88.69844 28.35774 10.97278 1.000 91.59649 73 LYS B O 1
ATOM 2450 N N . GLY B 1 77 ? -89.29236 28.62161 8.83339 1.000 74.63329 74 GLY B N 1
ATOM 2451 C CA . GLY B 1 77 ? -90.65518 28.96393 9.16131 1.000 71.89780 74 GLY B CA 1
ATOM 2452 C C . GLY B 1 77 ? -90.97169 30.44322 9.13000 1.000 80.82986 74 GLY B C 1
ATOM 2453 O O . GLY B 1 77 ? -91.93777 30.85952 9.77931 1.000 85.93309 74 GLY B O 1
ATOM 2454 N N . GLY B 1 78 ? -90.19741 31.25048 8.40573 1.000 69.33885 75 GLY B N 1
ATOM 2455 C CA . GLY B 1 78 ? -90.49214 32.66755 8.35377 1.000 73.06056 75 GLY B CA 1
ATOM 2456 C C . GLY B 1 78 ? -91.56660 33.00487 7.34334 1.000 75.82948 75 GLY B C 1
ATOM 2457 O O . GLY B 1 78 ? -91.27866 33.20709 6.15590 1.000 66.83236 75 GLY B O 1
ATOM 2458 N N . GLU B 1 79 ? -92.80487 33.14078 7.82925 1.000 68.74250 76 GLU B N 1
ATOM 2459 C CA . GLU B 1 79 ? -93.94318 33.30743 6.93295 1.000 66.35380 76 GLU B CA 1
ATOM 2460 C C . GLU B 1 79 ? -93.84588 34.62084 6.16939 1.000 69.60338 76 GLU B C 1
ATOM 2461 O O . GLU B 1 79 ? -94.01927 34.65397 4.94475 1.000 67.04785 76 GLU B O 1
ATOM 2463 N N . ASP B 1 80 ? -93.55724 35.71535 6.88065 1.000 75.91647 77 ASP B N 1
ATOM 2464 C CA . ASP B 1 80 ? -93.46023 37.02304 6.23975 1.000 67.78644 77 ASP B CA 1
ATOM 2465 C C . ASP B 1 80 ? -92.27549 37.08235 5.29029 1.000 63.04666 77 ASP B C 1
ATOM 2466 O O . ASP B 1 80 ? -92.37878 37.64211 4.19207 1.000 62.74067 77 ASP B O 1
ATOM 2471 N N . LYS B 1 81 ? -91.12650 36.55583 5.71491 1.000 61.87864 78 LYS B N 1
ATOM 2472 C CA . LYS B 1 81 ? -89.98929 36.48693 4.81096 1.000 52.59804 78 LYS B CA 1
ATOM 2473 C C . LYS B 1 81 ? -90.33301 35.68155 3.56926 1.000 53.83271 78 LYS B C 1
ATOM 2474 O O . LYS B 1 81 ? -89.93779 36.04669 2.45471 1.000 54.02671 78 LYS B O 1
ATOM 2480 N N . LEU B 1 82 ? -91.07224 34.58204 3.73377 1.000 52.97868 79 LEU B N 1
ATOM 2481 C CA . LEU B 1 82 ? -91.38609 33.75770 2.57170 1.000 51.06209 79 LEU B CA 1
ATOM 2482 C C . LEU B 1 82 ? -92.30243 34.48969 1.59156 1.000 50.60264 79 LEU B C 1
ATOM 2483 O O . LEU B 1 82 ? -92.17344 34.31882 0.37524 1.000 51.11526 79 LEU B O 1
ATOM 2488 N N . LYS B 1 83 ? -93.24727 35.29058 2.08973 1.000 49.17083 80 LYS B N 1
ATOM 2489 C CA . LYS B 1 83 ? -94.12074 36.03249 1.18310 1.000 44.61361 80 LYS B CA 1
ATOM 2490 C C . LYS B 1 83 ? -93.31698 36.98633 0.30319 1.000 48.93806 80 LYS B C 1
ATOM 2491 O O . LYS B 1 83 ? -93.54945 37.07071 -0.90791 1.000 45.62894 80 LYS B O 1
ATOM 2493 N N . MET B 1 84 ? -92.36904 37.72456 0.89595 1.000 46.66092 81 MET B N 1
ATOM 2494 C CA . MET B 1 84 ? -91.52198 38.60786 0.09673 1.000 42.88364 81 MET B CA 1
ATOM 2495 C C . MET B 1 84 ? -90.62583 37.80922 -0.84502 1.000 44.10062 81 MET B C 1
ATOM 2496 O O . MET B 1 84 ? -90.46772 38.17171 -2.01659 1.000 43.44595 81 MET B O 1
ATOM 2501 N N . ILE B 1 85 ? -90.01711 36.72915 -0.35040 1.000 44.04418 82 ILE B N 1
ATOM 2502 C CA . ILE B 1 85 ? -89.14556 35.92411 -1.20258 1.000 44.01022 82 ILE B CA 1
ATOM 2503 C C . ILE B 1 85 ? -89.91809 35.41756 -2.40788 1.000 41.36851 82 ILE B C 1
ATOM 2504 O O . ILE B 1 85 ? -89.45656 35.52247 -3.54947 1.000 40.39777 82 ILE B O 1
ATOM 2509 N N . ARG B 1 86 ? -91.10986 34.85732 -2.17019 1.000 39.21402 83 ARG B N 1
ATOM 2510 C CA . ARG B 1 86 ? -91.91775 34.34374 -3.27339 1.000 46.45856 83 ARG B CA 1
ATOM 2511 C C . ARG B 1 86 ? -92.27649 35.44697 -4.26078 1.000 45.93634 83 ARG B C 1
ATOM 2512 O O . ARG B 1 86 ? -92.19185 35.24953 -5.47699 1.000 45.40864 83 ARG B O 1
ATOM 2520 N N . GLU B 1 87 ? -92.69966 36.60964 -3.76307 1.000 41.47877 84 GLU B N 1
ATOM 2521 C CA . GLU B 1 87 ? -92.99711 37.70251 -4.67673 1.000 44.26251 84 GLU B CA 1
ATOM 2522 C C . GLU B 1 87 ? -91.77992 38.03017 -5.51951 1.000 41.24457 84 GLU B C 1
ATOM 2523 O O . GLU B 1 87 ? -91.89626 38.29063 -6.71892 1.000 45.97862 84 GLU B O 1
ATOM 2525 N N . TYR B 1 88 ? -90.60104 38.02178 -4.90885 1.000 37.71869 85 TYR B N 1
ATOM 2526 C CA . TYR B 1 88 ? -89.38852 38.30662 -5.66152 1.000 40.68794 85 TYR B CA 1
ATOM 2527 C C . TYR B 1 88 ? -89.15463 37.24129 -6.72460 1.000 41.37288 85 TYR B C 1
ATOM 2528 O O . TYR B 1 88 ? -88.85317 37.56064 -7.88146 1.000 40.69523 85 TYR B O 1
ATOM 2537 N N . ARG B 1 89 ? -89.28089 35.96186 -6.34935 1.000 44.07729 86 ARG B N 1
ATOM 2538 C CA . ARG B 1 89 ? -89.10952 34.90159 -7.33811 1.000 45.35732 86 ARG B CA 1
ATOM 2539 C C . ARG B 1 89 ? -90.10021 35.05525 -8.49397 1.000 42.51445 86 ARG B C 1
ATOM 2540 O O . ARG B 1 89 ? -89.71754 34.98435 -9.66752 1.000 39.73028 86 ARG B O 1
ATOM 2548 N N . GLN B 1 90 ? -91.36178 35.34410 -8.18960 1.000 39.09954 87 GLN B N 1
ATOM 2549 C CA . GLN B 1 90 ? -92.34077 35.46306 -9.25891 1.000 40.20886 87 GLN B CA 1
ATOM 2550 C C . GLN B 1 90 ? -91.97650 36.59789 -10.20088 1.000 41.53691 87 GLN B C 1
ATOM 2551 O O . GLN B 1 90 ? -92.13438 36.47244 -11.42228 1.000 43.29295 87 GLN B O 1
ATOM 2557 N N . MET B 1 91 ? -91.45677 37.70235 -9.66318 1.000 38.57739 88 MET B N 1
ATOM 2558 C CA . MET B 1 91 ? -91.03679 38.78859 -10.53471 1.000 35.26399 88 MET B CA 1
ATOM 2559 C C . MET B 1 91 ? -89.90119 38.34727 -11.44754 1.000 37.56138 88 MET B C 1
ATOM 2560 O O . MET B 1 91 ? -89.92971 38.59142 -12.65917 1.000 34.89720 88 MET B O 1
ATOM 2565 N N . VAL B 1 92 ? -88.89691 37.67789 -10.88792 1.000 37.14615 89 VAL B N 1
ATOM 2566 C CA . VAL B 1 92 ? -87.79267 37.20573 -11.71523 1.000 40.93621 89 VAL B CA 1
ATOM 2567 C C . VAL B 1 92 ? -88.27264 36.17014 -12.73013 1.000 36.95662 89 VAL B C 1
ATOM 2568 O O . VAL B 1 92 ? -87.81023 36.14197 -13.87761 1.000 35.68639 89 VAL B O 1
ATOM 2572 N N . GLU B 1 93 ? -89.20086 35.30517 -12.33294 1.000 38.22481 90 GLU B N 1
ATOM 2573 C CA . GLU B 1 93 ? -89.73139 34.32983 -13.28013 1.000 38.41217 90 GLU B CA 1
ATOM 2574 C C . GLU B 1 93 ? -90.47026 35.01649 -14.42652 1.000 37.97101 90 GLU B C 1
ATOM 2575 O O . GLU B 1 93 ? -90.44166 34.54016 -15.56868 1.000 33.85916 90 GLU B O 1
ATOM 2581 N N . THR B 1 94 ? -91.14719 36.13215 -14.14157 1.000 35.11399 91 THR B N 1
ATOM 2582 C CA . THR B 1 94 ? -91.79175 36.88471 -15.21047 1.000 31.18864 91 THR B CA 1
ATOM 2583 C C . THR B 1 94 ? -90.75988 37.41244 -16.19084 1.000 31.74976 91 THR B C 1
ATOM 2584 O O . THR B 1 94 ? -90.92619 37.29091 -17.40863 1.000 36.78950 91 THR B O 1
ATOM 2588 N N . GLU B 1 95 ? -89.67257 37.98779 -15.67467 1.000 31.00301 92 GLU B N 1
ATOM 2589 C CA . GLU B 1 95 ? -88.60553 38.44823 -16.55131 1.000 33.96985 92 GLU B CA 1
ATOM 2590 C C . GLU B 1 95 ? -88.08471 37.29926 -17.40127 1.000 32.85546 92 GLU B C 1
ATOM 2591 O O . GLU B 1 95 ? -87.91871 37.44328 -18.61497 1.000 32.18023 92 GLU B O 1
ATOM 2597 N N . LEU B 1 96 ? -87.87615 36.13188 -16.78689 1.000 34.01384 93 LEU B N 1
ATOM 2598 C CA . LEU B 1 96 ? -87.38411 34.97532 -17.52498 1.000 32.22781 93 LEU B CA 1
ATOM 2599 C C . LEU B 1 96 ? -88.32039 34.60757 -18.66902 1.000 35.83121 93 LEU B C 1
ATOM 2600 O O . LEU B 1 96 ? -87.87950 34.38170 -19.80171 1.000 32.18204 93 LEU B O 1
ATOM 2605 N N . LYS B 1 97 ? -89.62185 34.53157 -18.39767 1.000 31.72437 94 LYS B N 1
ATOM 2606 C CA . LYS B 1 97 ? -90.52938 34.17838 -19.47834 1.000 33.55299 94 LYS B CA 1
ATOM 2607 C C . LYS B 1 97 ? -90.43421 35.20213 -20.60408 1.000 33.59236 94 LYS B C 1
ATOM 2608 O O . LYS B 1 97 ? -90.39791 34.83359 -21.78431 1.000 38.04424 94 LYS B O 1
ATOM 2610 N N . LEU B 1 98 ? -90.36585 36.49199 -20.26238 1.000 32.16104 95 LEU B N 1
ATOM 2611 C CA . LEU B 1 98 ? -90.34449 37.52176 -21.30083 1.000 33.65757 95 LEU B CA 1
ATOM 2612 C C . LEU B 1 98 ? -89.10044 37.41998 -22.17909 1.000 30.14650 95 LEU B C 1
ATOM 2613 O O . LEU B 1 98 ? -89.19730 37.53508 -23.40331 1.000 34.27218 95 LEU B O 1
ATOM 2618 N N . ILE B 1 99 ? -87.92596 37.21983 -21.57887 1.000 29.41017 96 ILE B N 1
ATOM 2619 C CA . ILE B 1 99 ? -86.69102 37.09970 -22.35781 1.000 32.97044 96 ILE B CA 1
ATOM 2620 C C . ILE B 1 99 ? -86.77191 35.89884 -23.29448 1.000 36.59430 96 ILE B C 1
ATOM 2621 O O . ILE B 1 99 ? -86.50867 35.99951 -24.50222 1.000 33.97322 96 ILE B O 1
ATOM 2626 N N . CYS B 1 100 ? -87.16416 34.74960 -22.74953 1.000 31.20311 97 CYS B N 1
ATOM 2627 C CA . CYS B 1 100 ? -87.25137 33.53112 -23.54318 1.000 31.56231 97 CYS B CA 1
ATOM 2628 C C . CYS B 1 100 ? -88.23356 33.68533 -24.70041 1.000 35.51047 97 CYS B C 1
ATOM 2629 O O . CYS B 1 100 ? -87.91515 33.36735 -25.85430 1.000 36.44517 97 CYS B O 1
ATOM 2632 N N . CYS B 1 101 ? -89.43640 34.17673 -24.42017 1.000 31.03332 98 CYS B N 1
ATOM 2633 C CA . CYS B 1 101 ? -90.41333 34.26466 -25.49719 1.000 37.10689 98 CYS B CA 1
ATOM 2634 C C . CYS B 1 101 ? -89.93434 35.20737 -26.59632 1.000 35.48116 98 CYS B C 1
ATOM 2635 O O . CYS B 1 101 ? -90.25074 35.01197 -27.77572 1.000 34.10688 98 CYS B O 1
ATOM 2638 N N . ASP B 1 102 ? -89.19151 36.24128 -26.22026 1.000 34.09841 99 ASP B N 1
ATOM 2639 C CA . ASP B 1 102 ? -88.65075 37.18709 -27.18695 1.000 36.06779 99 ASP B CA 1
ATOM 2640 C C . ASP B 1 102 ? -87.72484 36.48264 -28.18230 1.000 34.08232 99 ASP B C 1
ATOM 2641 O O . ASP B 1 102 ? -87.93035 36.54748 -29.40346 1.000 31.03498 99 ASP B O 1
ATOM 2646 N N . ILE B 1 103 ? -86.71262 35.77704 -27.67354 1.000 33.14963 100 ILE B N 1
ATOM 2647 C CA . ILE B 1 103 ? -85.77707 35.09727 -28.56076 1.000 35.38161 100 ILE B CA 1
ATOM 2648 C C . ILE B 1 103 ? -86.46609 33.93731 -29.28830 1.000 32.36909 100 ILE B C 1
ATOM 2649 O O . ILE B 1 103 ? -86.23616 33.71148 -30.48532 1.000 30.08099 100 ILE B O 1
ATOM 2654 N N . LEU B 1 104 ? -87.34745 33.20822 -28.59793 1.000 29.39517 101 LEU B N 1
ATOM 2655 C CA . LEU B 1 104 ? -88.04533 32.11447 -29.26553 1.000 30.97143 101 LEU B CA 1
ATOM 2656 C C . LEU B 1 104 ? -88.90033 32.64416 -30.39948 1.000 37.29840 101 LEU B C 1
ATOM 2657 O O . LEU B 1 104 ? -88.97996 32.03155 -31.47537 1.000 38.62214 101 LEU B O 1
ATOM 2662 N N . ASP B 1 105 ? -89.51673 33.80861 -30.19051 1.000 38.84415 102 ASP B N 1
ATOM 2663 C CA . ASP B 1 105 ? -90.30018 34.41621 -31.25032 1.000 34.72384 102 ASP B CA 1
ATOM 2664 C C . ASP B 1 105 ? -89.41492 34.83803 -32.41033 1.000 36.52933 102 ASP B C 1
ATOM 2665 O O . ASP B 1 105 ? -89.72411 34.55827 -33.57254 1.000 36.68431 102 ASP B O 1
ATOM 2670 N N . VAL B 1 106 ? -88.29048 35.48702 -32.11091 1.000 33.36550 103 VAL B N 1
ATOM 2671 C CA . VAL B 1 106 ? -87.36065 35.87810 -33.16380 1.000 33.76349 103 VAL B CA 1
ATOM 2672 C C . VAL B 1 106 ? -86.91509 34.66100 -33.96145 1.000 34.22778 103 VAL B C 1
ATOM 2673 O O . VAL B 1 106 ? -86.88498 34.68596 -35.19413 1.000 35.77214 103 VAL B O 1
ATOM 2677 N N . LEU B 1 107 ? -86.56232 33.57586 -33.27052 1.000 33.22143 104 LEU B N 1
ATOM 2678 C CA . LEU B 1 107 ? -86.11860 32.36995 -33.96143 1.000 35.29580 104 LEU B CA 1
ATOM 2679 C C . LEU B 1 107 ? -87.19412 31.85088 -34.90995 1.000 39.12661 104 LEU B C 1
ATOM 2680 O O . LEU B 1 107 ? -86.91317 31.54851 -36.08029 1.000 38.52394 104 LEU B O 1
ATOM 2685 N N . ASP B 1 108 ? -88.44024 31.76594 -34.43735 1.000 36.91356 105 ASP B N 1
ATOM 2686 C CA . ASP B 1 108 ? -89.47390 31.18506 -35.28540 1.000 39.49213 105 ASP B CA 1
ATOM 2687 C C . ASP B 1 108 ? -89.96996 32.15910 -36.35049 1.000 41.17537 105 ASP B C 1
ATOM 2688 O O . ASP B 1 108 ? -90.28243 31.73552 -37.46579 1.000 43.41365 105 ASP B O 1
ATOM 2693 N N . LYS B 1 109 ? -90.03623 33.45327 -36.06082 1.000 40.52347 106 LYS B N 1
ATOM 2694 C CA . LYS B 1 109 ? -90.54471 34.37576 -37.06865 1.000 43.06547 106 LYS B CA 1
ATOM 2695 C C . LYS B 1 109 ? -89.47040 34.86869 -38.04195 1.000 42.73866 106 LYS B C 1
ATOM 2696 O O . LYS B 1 109 ? -89.81397 35.25904 -39.16298 1.000 45.10930 106 LYS B O 1
ATOM 2698 N N . HIS B 1 110 ? -88.18433 34.82502 -37.68436 1.000 36.44020 107 HIS B N 1
ATOM 2699 C CA . HIS B 1 110 ? -87.18916 35.34209 -38.62312 1.000 40.53065 107 HIS B CA 1
ATOM 2700 C C . HIS B 1 110 ? -86.00941 34.41557 -38.89440 1.000 40.82392 107 HIS B C 1
ATOM 2701 O O . HIS B 1 110 ? -85.76712 34.04363 -40.04993 1.000 42.57439 107 HIS B O 1
ATOM 2708 N N . LEU B 1 111 ? -85.28545 34.01681 -37.84921 1.000 39.12096 108 LEU B N 1
ATOM 2709 C CA . LEU B 1 111 ? -84.00501 33.35102 -38.06033 1.000 38.37468 108 LEU B CA 1
ATOM 2710 C C . LEU B 1 111 ? -84.18484 32.04206 -38.82308 1.000 40.77254 108 LEU B C 1
ATOM 2711 O O . LEU B 1 111 ? -83.64926 31.87123 -39.92208 1.000 46.31814 108 LEU B O 1
ATOM 2716 N N . ILE B 1 112 ? -84.98100 31.12259 -38.28277 1.000 44.03618 109 ILE B N 1
ATOM 2717 C CA . ILE B 1 112 ? -85.11500 29.81033 -38.90981 1.000 39.31319 109 ILE B CA 1
ATOM 2718 C C . ILE B 1 112 ? -85.69099 29.91168 -40.31947 1.000 41.57120 109 ILE B C 1
ATOM 2719 O O . ILE B 1 112 ? -85.12182 29.30493 -41.23835 1.000 47.27757 109 ILE B O 1
ATOM 2724 N N . PRO B 1 113 ? -86.77903 30.64760 -40.56471 1.000 41.02903 110 PRO B N 1
ATOM 2725 C CA . PRO B 1 113 ? -87.29019 30.73039 -41.94374 1.000 40.01158 110 PRO B CA 1
ATOM 2726 C C . PRO B 1 113 ? -86.27692 31.28900 -42.93592 1.000 48.21668 110 PRO B C 1
ATOM 2727 O O . PRO B 1 113 ? -86.34866 30.96505 -44.12916 1.000 56.40225 110 PRO B O 1
ATOM 2731 N N . ALA B 1 114 ? -85.35990 32.14696 -42.49457 1.000 45.27752 111 ALA B N 1
ATOM 2732 C CA . ALA B 1 114 ? -84.35465 32.70494 -43.38338 1.000 40.69812 111 ALA B CA 1
ATOM 2733 C C . ALA B 1 114 ? -83.04834 31.92505 -43.36503 1.000 53.76815 111 ALA B C 1
ATOM 2734 O O . ALA B 1 114 ? -82.17017 32.20952 -44.18673 1.000 61.18875 111 ALA B O 1
ATOM 2736 N N . ALA B 1 115 ? -82.90674 30.93881 -42.47634 1.000 51.16539 112 ALA B N 1
ATOM 2737 C CA . ALA B 1 115 ? -81.64898 30.20630 -42.36168 1.000 58.25982 112 ALA B CA 1
ATOM 2738 C C . ALA B 1 115 ? -81.27999 29.56425 -43.69528 1.000 63.80241 112 ALA B C 1
ATOM 2739 O O . ALA B 1 115 ? -82.12747 28.99642 -44.38713 1.000 64.08190 112 ALA B O 1
ATOM 2741 N N . ASN B 1 116 ? -79.98731 29.63394 -44.03495 1.000 81.24245 113 ASN B N 1
ATOM 2742 C CA . ASN B 1 116 ? -79.49445 29.29452 -45.36147 1.000 86.22556 113 ASN B CA 1
ATOM 2743 C C . ASN B 1 116 ? -78.52181 28.13295 -45.40464 1.000 86.65945 113 ASN B C 1
ATOM 2744 O O . ASN B 1 116 ? -78.35475 27.54177 -46.47566 1.000 89.89580 113 ASN B O 1
ATOM 2749 N N . THR B 1 117 ? -77.92172 27.75687 -44.28188 1.000 73.93932 114 THR B N 1
ATOM 2750 C CA . THR B 1 117 ? -76.93283 26.69431 -44.23859 1.000 63.18489 114 THR B CA 1
ATOM 2751 C C . THR B 1 117 ? -77.29479 25.67844 -43.17598 1.000 60.63230 114 THR B C 1
ATOM 2752 O O . THR B 1 117 ? -78.16279 25.90188 -42.33091 1.000 61.44820 114 THR B O 1
ATOM 2756 N N . GLY B 1 118 ? -76.62822 24.53056 -43.25896 1.000 62.47885 115 GLY B N 1
ATOM 2757 C CA . GLY B 1 118 ? -76.86156 23.48944 -42.27880 1.000 57.91016 115 GLY B CA 1
ATOM 2758 C C . GLY B 1 118 ? -76.41482 23.88094 -40.88401 1.000 55.70675 115 GLY B C 1
ATOM 2759 O O . GLY B 1 118 ? -77.16844 23.72315 -39.92146 1.000 59.23584 115 GLY B O 1
ATOM 2760 N N . GLU B 1 119 ? -75.18734 24.39765 -40.74571 1.000 56.83718 116 GLU B N 1
ATOM 2761 C CA . GLU B 1 119 ? -74.74255 24.80065 -39.41179 1.000 63.24471 116 GLU B CA 1
ATOM 2762 C C . GLU B 1 119 ? -75.66191 25.86691 -38.82505 1.000 56.80426 116 GLU B C 1
ATOM 2763 O O . GLU B 1 119 ? -75.99731 25.82053 -37.63559 1.000 56.29063 116 GLU B O 1
ATOM 2769 N N . SER B 1 120 ? -76.08764 26.83134 -39.63907 1.000 54.32805 117 SER B N 1
ATOM 2770 C CA . SER B 1 120 ? -76.95657 27.87391 -39.11116 1.000 52.19445 117 SER B CA 1
ATOM 2771 C C . SER B 1 120 ? -78.30041 27.29274 -38.67055 1.000 48.97577 117 SER B C 1
ATOM 2772 O O . SER B 1 120 ? -78.85719 27.70926 -37.64552 1.000 46.26550 117 SER B O 1
ATOM 2775 N N . LYS B 1 121 ? -78.83591 26.32457 -39.42114 1.000 41.92078 118 LYS B N 1
ATOM 2776 C CA . LYS B 1 121 ? -80.07537 25.67234 -38.99954 1.000 45.06045 118 LYS B CA 1
ATOM 2777 C C . LYS B 1 121 ? -79.87812 24.95792 -37.67020 1.000 46.79755 118 LYS B C 1
ATOM 2778 O O . LYS B 1 121 ? -80.67966 25.11201 -36.74036 1.000 48.18300 118 LYS B O 1
ATOM 2782 N N . VAL B 1 122 ? -78.80864 24.16412 -37.56868 1.000 44.35496 119 VAL B N 1
ATOM 2783 C CA . VAL B 1 122 ? -78.46220 23.51723 -36.30581 1.000 45.09512 119 VAL B CA 1
ATOM 2784 C C . VAL B 1 122 ? -78.33457 24.56118 -35.20638 1.000 45.56214 119 VAL B C 1
ATOM 2785 O O . VAL B 1 122 ? -78.88106 24.40856 -34.10559 1.000 47.33828 119 VAL B O 1
ATOM 2789 N N . PHE B 1 123 ? -77.63543 25.65704 -35.50537 1.000 41.93029 120 PHE B N 1
ATOM 2790 C CA . PHE B 1 123 ? -77.43550 26.70887 -34.52011 1.000 39.46162 120 PHE B CA 1
ATOM 2791 C C . PHE B 1 123 ? -78.77068 27.23464 -34.00870 1.000 45.31837 120 PHE B C 1
ATOM 2792 O O . PHE B 1 123 ? -79.00018 27.30884 -32.79599 1.000 40.34224 120 PHE B O 1
ATOM 2800 N N . TYR B 1 124 ? -79.68603 27.56617 -34.92186 1.000 44.88019 121 TYR B N 1
ATOM 2801 C CA . TYR B 1 124 ? -80.93997 28.17454 -34.49371 1.000 42.50552 121 TYR B CA 1
ATOM 2802 C C . TYR B 1 124 ? -81.82501 27.16744 -33.76453 1.000 41.00516 121 TYR B C 1
ATOM 2803 O O . TYR B 1 124 ? -82.41056 27.48878 -32.72120 1.000 35.66921 121 TYR B O 1
ATOM 2812 N N . TYR B 1 125 ? -81.88784 25.92740 -34.25377 1.000 40.05963 122 TYR B N 1
ATOM 2813 C CA . TYR B 1 125 ? -82.69124 24.93188 -33.55205 1.000 42.84038 122 TYR B CA 1
ATOM 2814 C C . TYR B 1 125 ? -82.11442 24.59345 -32.18021 1.000 43.10651 122 TYR B C 1
ATOM 2815 O O . TYR B 1 125 ? -82.87496 24.33339 -31.23683 1.000 32.18346 122 TYR B O 1
ATOM 2824 N N . LYS B 1 126 ? -80.78539 24.63159 -32.03213 1.000 42.19478 123 LYS B N 1
ATOM 2825 C CA . LYS B 1 126 ? -80.21088 24.45048 -30.70566 1.000 36.32389 123 LYS B CA 1
ATOM 2826 C C . LYS B 1 126 ? -80.60483 25.59676 -29.78284 1.000 33.15109 123 LYS B C 1
ATOM 2827 O O . LYS B 1 126 ? -80.92235 25.36736 -28.61362 1.000 38.86012 123 LYS B O 1
ATOM 2833 N N . MET B 1 127 ? -80.60753 26.83652 -30.28542 1.000 35.50667 124 MET B N 1
ATOM 2834 C CA . MET B 1 127 ? -81.07375 27.95774 -29.46918 1.000 33.14268 124 MET B CA 1
ATOM 2835 C C . MET B 1 127 ? -82.50829 27.74856 -29.02698 1.000 36.13454 124 MET B C 1
ATOM 2836 O O . MET B 1 127 ? -82.85237 27.96213 -27.85804 1.000 34.61413 124 MET B O 1
ATOM 2841 N N . LYS B 1 128 ? -83.37013 27.36889 -29.96862 1.000 35.06261 125 LYS B N 1
ATOM 2842 C CA . LYS B 1 128 ? -84.74063 27.03661 -29.62062 1.000 34.62079 125 LYS B CA 1
ATOM 2843 C C . LYS B 1 128 ? -84.75478 26.00830 -28.49712 1.000 36.40538 125 LYS B C 1
ATOM 2844 O O . LYS B 1 128 ? -85.45643 26.17663 -27.48913 1.000 39.08520 125 LYS B O 1
ATOM 2850 N N . GLY B 1 129 ? -83.95784 24.94361 -28.64284 1.000 35.11578 126 GLY B N 1
ATOM 2851 C CA . GLY B 1 129 ? -83.89498 23.94016 -27.59144 1.000 34.68665 126 GLY B CA 1
ATOM 2852 C C . GLY B 1 129 ? -83.46570 24.52656 -26.26189 1.000 33.98352 126 GLY B C 1
ATOM 2853 O O . GLY B 1 129 ? -84.09872 24.28702 -25.23034 1.000 33.21141 126 GLY B O 1
ATOM 2854 N N . ASP B 1 130 ? -82.41338 25.34870 -26.27954 1.000 30.92457 127 ASP B N 1
ATOM 2855 C CA . ASP B 1 130 ? -81.90872 25.94787 -25.04930 1.000 32.39563 127 ASP B CA 1
ATOM 2856 C C . ASP B 1 130 ? -82.98389 26.78424 -24.36211 1.000 34.95935 127 ASP B C 1
ATOM 2857 O O . ASP B 1 130 ? -83.25355 26.62898 -23.16040 1.000 29.39304 127 ASP B O 1
ATOM 2862 N N . TYR B 1 131 ? -83.62985 27.67033 -25.11561 1.000 31.26966 128 TYR B N 1
ATOM 2863 C CA . TYR B 1 131 ? -84.48918 28.63222 -24.44645 1.000 33.60540 128 TYR B CA 1
ATOM 2864 C C . TYR B 1 131 ? -85.81577 28.00757 -24.01403 1.000 38.55179 128 TYR B C 1
ATOM 2865 O O . TYR B 1 131 ? -86.38862 28.43416 -22.99797 1.000 36.19287 128 TYR B O 1
ATOM 2874 N N . HIS B 1 132 ? -86.29451 26.96439 -24.70819 1.000 31.62479 129 HIS B N 1
ATOM 2875 C CA . HIS B 1 132 ? -87.39039 26.19652 -24.12498 1.000 30.76419 129 HIS B CA 1
ATOM 2876 C C . HIS B 1 132 ? -86.94868 25.44284 -22.87807 1.000 35.12072 129 HIS B C 1
ATOM 2877 O O . HIS B 1 132 ? -87.73498 25.28011 -21.93772 1.000 35.26650 129 HIS B O 1
ATOM 2884 N N . ARG B 1 133 ? -85.69395 25.00603 -22.83708 1.000 34.29519 130 ARG B N 1
ATOM 2885 C CA . ARG B 1 133 ? -85.19050 24.35221 -21.64066 1.000 37.77499 130 ARG B CA 1
ATOM 2886 C C . ARG B 1 133 ? -85.13711 25.33374 -20.47557 1.000 39.33916 130 ARG B C 1
ATOM 2887 O O . ARG B 1 133 ? -85.49490 24.98223 -19.34203 1.000 36.30560 130 ARG B O 1
ATOM 2895 N N . TYR B 1 134 ? -84.74257 26.58336 -20.74289 1.000 34.88485 131 TYR B N 1
ATOM 2896 C CA . TYR B 1 134 ? -84.72420 27.58120 -19.67692 1.000 34.33839 131 TYR B CA 1
ATOM 2897 C C . TYR B 1 134 ? -86.12948 27.84665 -19.14542 1.000 37.40912 131 TYR B C 1
ATOM 2898 O O . TYR B 1 134 ? -86.31215 28.07816 -17.94245 1.000 40.91990 131 TYR B O 1
ATOM 2907 N N . LEU B 1 135 ? -87.13378 27.84114 -20.02711 1.000 34.28374 132 LEU B N 1
ATOM 2908 C CA . LEU B 1 135 ? -88.51707 27.93292 -19.56621 1.000 35.14382 132 LEU B CA 1
ATOM 2909 C C . LEU B 1 135 ? -88.85323 26.78711 -18.61958 1.000 36.50953 132 LEU B C 1
ATOM 2910 O O . LEU B 1 135 ? -89.43902 26.99741 -17.54973 1.000 38.66280 132 LEU B O 1
ATOM 2915 N N . ALA B 1 136 ? -88.48765 25.56154 -19.00387 1.000 36.14669 133 ALA B N 1
ATOM 2916 C CA . ALA B 1 136 ? -88.77674 24.38728 -18.19249 1.000 38.48417 133 ALA B CA 1
ATOM 2917 C C . ALA B 1 136 ? -88.06555 24.40471 -16.83959 1.000 40.87025 133 ALA B C 1
ATOM 2918 O O . ALA B 1 136 ? -88.52597 23.75425 -15.89703 1.000 50.48761 133 ALA B O 1
ATOM 2920 N N . GLU B 1 137 ? -86.96555 25.13666 -16.70827 1.000 38.98704 134 GLU B N 1
ATOM 2921 C CA . GLU B 1 137 ? -86.22914 25.10364 -15.45237 1.000 39.86218 134 GLU B CA 1
ATOM 2922 C C . GLU B 1 137 ? -87.08127 25.60571 -14.29834 1.000 42.83131 134 GLU B C 1
ATOM 2923 O O . GLU B 1 137 ? -86.95840 25.11457 -13.17399 1.000 47.20536 134 GLU B O 1
ATOM 2929 N N . PHE B 1 138 ? -87.93461 26.59944 -14.54020 1.000 48.45295 135 PHE B N 1
ATOM 2930 C CA . PHE B 1 138 ? -88.76829 27.12326 -13.46850 1.000 49.86096 135 PHE B CA 1
ATOM 2931 C C . PHE B 1 138 ? -90.26603 26.92170 -13.68859 1.000 46.90298 135 PHE B C 1
ATOM 2932 O O . PHE B 1 138 ? -91.04771 27.22163 -12.78052 1.000 49.06779 135 PHE B O 1
ATOM 2940 N N . ALA B 1 139 ? -90.69341 26.38692 -14.83021 1.000 46.97703 136 ALA B N 1
ATOM 2941 C CA . ALA B 1 139 ? -92.11810 26.16734 -15.04097 1.000 45.26944 136 ALA B CA 1
ATOM 2942 C C . ALA B 1 139 ? -92.62216 25.02161 -14.16496 1.000 50.56712 136 ALA B C 1
ATOM 2943 O O . ALA B 1 139 ? -91.85200 24.22814 -13.61240 1.000 53.21436 136 ALA B O 1
ATOM 2945 N N . THR B 1 140 ? -93.94390 24.90492 -14.08872 1.000 51.13015 137 THR B N 1
ATOM 2946 C CA . THR B 1 140 ? -94.56249 23.84002 -13.31564 1.000 58.25001 137 THR B CA 1
ATOM 2947 C C . THR B 1 140 ? -95.83353 23.39332 -14.02568 1.000 56.62622 137 THR B C 1
ATOM 2948 O O . THR B 1 140 ? -96.46792 24.16828 -14.74709 1.000 56.10888 137 THR B O 1
ATOM 2952 N N . GLY B 1 141 ? -96.16671 22.11930 -13.84448 1.000 61.12842 138 GLY B N 1
ATOM 2953 C CA . GLY B 1 141 ? -97.41317 21.58140 -14.37924 1.000 57.55784 138 GLY B CA 1
ATOM 2954 C C . GLY B 1 141 ? -97.41710 21.46137 -15.89627 1.000 54.76746 138 GLY B C 1
ATOM 2955 O O . GLY B 1 141 ? -96.50156 20.89453 -16.50905 1.000 65.88002 138 GLY B O 1
ATOM 2956 N N . ASN B 1 142 ? -98.48718 21.97147 -16.50498 1.000 49.34505 139 ASN B N 1
ATOM 2957 C CA . ASN B 1 142 ? -98.64913 21.92316 -17.95606 1.000 53.67609 139 ASN B CA 1
ATOM 2958 C C . ASN B 1 142 ? -97.60327 22.77573 -18.65794 1.000 56.53051 139 ASN B C 1
ATOM 2959 O O . ASN B 1 142 ? -97.00374 22.35169 -19.65379 1.000 58.90561 139 ASN B O 1
ATOM 2964 N N . ASP B 1 143 ? -97.39877 24.00428 -18.18080 1.000 63.47486 140 ASP B N 1
ATOM 2965 C CA . ASP B 1 143 ? -96.37756 24.84090 -18.79200 1.000 57.75278 140 ASP B CA 1
ATOM 2966 C C . ASP B 1 143 ? -95.05571 24.09652 -18.84436 1.000 48.59676 140 ASP B C 1
ATOM 2967 O O . ASP B 1 143 ? -94.31142 24.20102 -19.82551 1.000 48.11410 140 ASP B O 1
ATOM 2972 N N . ARG B 1 144 ? -94.77161 23.29560 -17.81740 1.000 47.33308 141 ARG B N 1
ATOM 2973 C CA . ARG B 1 144 ? -93.51314 22.56001 -17.78861 1.000 51.07464 141 ARG B CA 1
ATOM 2974 C C . ARG B 1 144 ? -93.47079 21.48972 -18.87186 1.000 49.87282 141 ARG B C 1
ATOM 2975 O O . ARG B 1 144 ? -92.46359 21.33970 -19.57657 1.000 40.74494 141 ARG B O 1
ATOM 2983 N N . LYS B 1 145 ? -94.55071 20.71747 -18.99889 1.000 49.33799 142 LYS B N 1
ATOM 2984 C CA . LYS B 1 145 ? -94.58888 19.65872 -19.99769 1.000 50.07278 142 LYS B CA 1
ATOM 2985 C C . LYS B 1 145 ? -94.46435 20.22516 -21.40627 1.000 46.77387 142 LYS B C 1
ATOM 2986 O O . LYS B 1 145 ? -93.71817 19.69132 -22.23853 1.000 43.99444 142 LYS B O 1
ATOM 2992 N N . GLU B 1 146 ? -95.15264 21.32764 -21.68359 1.000 45.29128 143 GLU B N 1
ATOM 2993 C CA . GLU B 1 146 ? -95.04323 21.92489 -23.00582 1.000 49.67773 143 GLU B CA 1
ATOM 2994 C C . GLU B 1 146 ? -93.61624 22.41784 -23.27420 1.000 46.90815 143 GLU B C 1
ATOM 2995 O O . GLU B 1 146 ? -93.04407 22.16290 -24.34268 1.000 41.59584 143 GLU B O 1
ATOM 3001 N N . ALA B 1 147 ? -93.01856 23.12044 -22.30686 1.000 42.62812 144 ALA B N 1
ATOM 3002 C CA . ALA B 1 147 ? -91.65989 23.61938 -22.49158 1.000 39.59726 144 ALA B CA 1
ATOM 3003 C C . ALA B 1 147 ? -90.68532 22.47439 -22.73945 1.000 41.92833 144 ALA B C 1
ATOM 3004 O O . ALA B 1 147 ? -89.86916 22.52799 -23.66831 1.000 39.41766 144 ALA B O 1
ATOM 3006 N N . ALA B 1 148 ? -90.77634 21.41658 -21.92692 1.000 39.91597 145 ALA B N 1
ATOM 3007 C CA . ALA B 1 148 ? -89.92744 20.24575 -22.11553 1.000 42.38638 145 ALA B CA 1
ATOM 3008 C C . ALA B 1 148 ? -90.14774 19.60493 -23.48706 1.000 39.39394 145 ALA B C 1
ATOM 3009 O O . ALA B 1 148 ? -89.18665 19.28001 -24.19459 1.000 39.01553 145 ALA B O 1
ATOM 3011 N N . GLU B 1 149 ? -91.40670 19.41721 -23.88638 1.000 40.63207 146 GLU B N 1
ATOM 3012 C CA . GLU B 1 149 ? -91.65992 18.82507 -25.19699 1.000 42.29339 146 GLU B CA 1
ATOM 3013 C C . GLU B 1 149 ? -91.09761 19.69799 -26.31086 1.000 45.05069 146 GLU B C 1
ATOM 3014 O O . GLU B 1 149 ? -90.42913 19.19875 -27.22639 1.000 41.30625 146 GLU B O 1
ATOM 3020 N N . ASN B 1 150 ? -91.33254 21.01219 -26.22532 1.000 42.73575 147 ASN B N 1
ATOM 3021 C CA . ASN B 1 150 ? -90.83459 21.93854 -27.23342 1.000 40.53302 147 ASN B CA 1
ATOM 3022 C C . ASN B 1 150 ? -89.32424 21.91768 -27.29856 1.000 41.15482 147 ASN B C 1
ATOM 3023 O O . ASN B 1 150 ? -88.73554 21.90145 -28.38954 1.000 41.12640 147 ASN B O 1
ATOM 3028 N N . SER B 1 151 ? -88.68153 21.94124 -26.13425 1.000 40.38202 148 SER B N 1
ATOM 3029 C CA . SER B 1 151 ? -87.23827 21.81601 -26.08540 1.000 37.01556 148 SER B CA 1
ATOM 3030 C C . SER B 1 151 ? -86.78426 20.53135 -26.77622 1.000 43.83741 148 SER B C 1
ATOM 3031 O O . SER B 1 151 ? -85.85412 20.54410 -27.59511 1.000 37.35380 148 SER B O 1
ATOM 3034 N N . LEU B 1 152 ? -87.44540 19.40886 -26.46609 1.000 46.24166 149 LEU B N 1
ATOM 3035 C CA . LEU B 1 152 ? -87.04864 18.12705 -27.04694 1.000 46.41508 149 LEU B CA 1
ATOM 3036 C C . LEU B 1 152 ? -87.16066 18.14354 -28.56244 1.000 41.68311 149 LEU B C 1
ATOM 3037 O O . LEU B 1 152 ? -86.27480 17.64188 -29.26454 1.000 40.64273 149 LEU B O 1
ATOM 3042 N N . VAL B 1 153 ? -88.26033 18.68678 -29.08299 1.000 41.00726 150 VAL B N 1
ATOM 3043 C CA . VAL B 1 153 ? -88.46613 18.70597 -30.52870 1.000 47.69702 150 VAL B CA 1
ATOM 3044 C C . VAL B 1 153 ? -87.38724 19.53526 -31.21308 1.000 41.40458 150 VAL B C 1
ATOM 3045 O O . VAL B 1 153 ? -86.86523 19.14896 -32.26739 1.000 42.28829 150 VAL B O 1
ATOM 3049 N N . ALA B 1 154 ? -87.04254 20.69320 -30.63439 1.000 47.10109 151 ALA B N 1
ATOM 3050 C CA . ALA B 1 154 ? -86.00456 21.53902 -31.22640 1.000 42.40086 151 ALA B CA 1
ATOM 3051 C C . ALA B 1 154 ? -84.64520 20.84026 -31.20870 1.000 43.72133 151 ALA B C 1
ATOM 3052 O O . ALA B 1 154 ? -83.91492 20.84881 -32.20663 1.000 41.71206 151 ALA B O 1
ATOM 3054 N N . TYR B 1 155 ? -84.28814 20.23204 -30.07184 1.000 41.88712 152 TYR B N 1
ATOM 3055 C CA . TYR B 1 155 ? -83.01277 19.53500 -29.96623 1.000 41.81770 152 TYR B CA 1
ATOM 3056 C C . TYR B 1 155 ? -82.93464 18.37130 -30.94804 1.000 44.90474 152 TYR B C 1
ATOM 3057 O O . TYR B 1 155 ? -81.89386 18.14849 -31.58078 1.000 40.12920 152 TYR B O 1
ATOM 3066 N N . LYS B 1 156 ? -84.02255 17.61012 -31.08378 1.000 47.33291 153 LYS B N 1
ATOM 3067 C CA . LYS B 1 156 ? -84.00783 16.48991 -32.01959 1.000 52.37704 153 LYS B CA 1
ATOM 3068 C C . LYS B 1 156 ? -83.88175 16.98191 -33.45333 1.000 48.29116 153 LYS B C 1
ATOM 3069 O O . LYS B 1 156 ? -83.15896 16.38099 -34.25810 1.000 48.56666 153 LYS B O 1
ATOM 3071 N N . ALA B 1 157 ? -84.56422 18.08298 -33.78470 1.000 43.19632 154 ALA B N 1
ATOM 3072 C CA . ALA B 1 157 ? -84.43652 18.66146 -35.12038 1.000 47.15317 154 ALA B CA 1
ATOM 3073 C C . ALA B 1 157 ? -82.98927 19.04467 -35.40790 1.000 50.68655 154 ALA B C 1
ATOM 3074 O O . ALA B 1 157 ? -82.44036 18.69892 -36.46514 1.000 51.70879 154 ALA B O 1
ATOM 3076 N N . ALA B 1 158 ? -82.36294 19.78967 -34.48921 1.000 44.28984 155 ALA B N 1
ATOM 3077 C CA . ALA B 1 158 ? -80.95470 20.132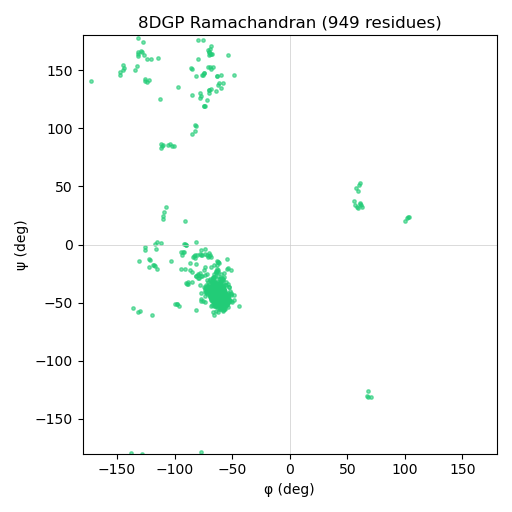98 -34.65399 1.000 46.59927 155 ALA B CA 1
ATOM 3078 C C . ALA B 1 158 ? -80.09934 18.88370 -34.82925 1.000 49.39526 155 ALA B C 1
ATOM 3079 O O . ALA B 1 158 ? -79.26021 18.81344 -35.73273 1.000 51.07905 155 ALA B O 1
ATOM 3081 N N . SER B 1 159 ? -80.32381 17.86498 -33.99953 1.000 48.07048 156 SER B N 1
ATOM 3082 C CA . SER B 1 159 ? -79.50894 16.66144 -34.11637 1.000 53.73047 156 SER B CA 1
ATOM 3083 C C . SER B 1 159 ? -79.69077 16.02039 -35.48180 1.000 56.98505 156 SER B C 1
ATOM 3084 O O . SER B 1 159 ? -78.71542 15.63360 -36.13315 1.000 55.45715 156 SER B O 1
ATOM 3087 N N . ASP B 1 160 ? -80.92703 15.98667 -35.97119 1.000 56.54519 157 ASP B N 1
ATOM 3088 C CA . ASP B 1 160 ? -81.18520 15.33440 -37.24305 1.000 53.85592 157 ASP B CA 1
ATOM 3089 C C . ASP B 1 160 ? -80.51181 16.07603 -38.38319 1.000 54.00974 157 ASP B C 1
ATOM 3090 O O . ASP B 1 160 ? -79.99149 15.45171 -39.31378 1.000 63.76975 157 ASP B O 1
ATOM 3095 N N . ILE B 1 161 ? -80.51655 17.40582 -38.33931 1.000 54.17386 158 ILE B N 1
ATOM 3096 C CA . ILE B 1 161 ? -79.80530 18.15501 -39.36569 1.000 54.73918 158 ILE B CA 1
ATOM 3097 C C . ILE B 1 161 ? -78.30218 17.98983 -39.18640 1.000 60.70942 158 ILE B C 1
ATOM 3098 O O . ILE B 1 161 ? -77.55618 17.88536 -40.16472 1.000 66.57776 158 ILE B O 1
ATOM 3103 N N . ALA B 1 162 ? -77.83241 17.97126 -37.93634 1.000 60.35655 159 ALA B N 1
ATOM 3104 C CA . ALA B 1 162 ? -76.39696 17.91000 -37.68338 1.000 60.97709 159 ALA B CA 1
ATOM 3105 C C . ALA B 1 162 ? -75.81187 16.57601 -38.14227 1.000 70.73640 159 ALA B C 1
ATOM 3106 O O . ALA B 1 162 ? -74.78308 16.54108 -38.82963 1.000 70.16753 159 ALA B O 1
ATOM 3108 N N . MET B 1 163 ? -76.46183 15.46310 -37.78217 1.000 74.28253 160 MET B N 1
ATOM 3109 C CA . MET B 1 163 ? -75.97992 14.13873 -38.16849 1.000 75.64531 160 MET B CA 1
ATOM 3110 C C . MET B 1 163 ? -75.77558 13.99083 -39.66686 1.000 74.47330 160 MET B C 1
ATOM 3111 O O . MET B 1 163 ? -75.14034 13.01808 -40.08664 1.000 73.52448 160 MET B O 1
ATOM 3116 N N . THR B 1 164 ? -76.27875 14.92536 -40.47560 1.000 71.63982 161 THR B N 1
ATOM 3117 C CA . THR B 1 164 ? -76.14124 14.86354 -41.92386 1.000 80.56222 161 THR B CA 1
ATOM 3118 C C . THR B 1 164 ? -75.42746 16.07009 -42.52524 1.000 82.64052 161 THR B C 1
ATOM 3119 O O . THR B 1 164 ? -75.04149 16.01112 -43.69935 1.000 81.50677 161 THR B O 1
ATOM 3123 N N . GLU B 1 165 ? -75.24218 17.15735 -41.76851 1.000 73.24089 162 GLU B N 1
ATOM 3124 C CA . GLU B 1 165 ? -74.65782 18.38437 -42.29044 1.000 70.31724 162 GLU B CA 1
ATOM 3125 C C . GLU B 1 165 ? -73.32398 18.73910 -41.66108 1.000 73.55437 162 GLU B C 1
ATOM 3126 O O . GLU B 1 165 ? -72.56517 19.50230 -42.26704 1.000 77.91768 162 GLU B O 1
ATOM 3132 N N . LEU B 1 166 ? -73.01853 18.22411 -40.47061 1.000 70.80946 163 LEU B N 1
ATOM 3133 C CA . LEU B 1 166 ? -71.79355 18.57581 -39.77042 1.000 70.31053 163 LEU B CA 1
ATOM 3134 C C . LEU B 1 166 ? -70.99999 17.32952 -39.39869 1.000 69.24895 163 LEU B C 1
ATOM 3135 O O . LEU B 1 166 ? -71.58546 16.30166 -39.03279 1.000 71.91828 163 LEU B O 1
ATOM 3140 N N . PRO B 1 167 ? -69.67009 17.37953 -39.48320 1.000 68.49604 164 PRO B N 1
ATOM 3141 C CA . PRO B 1 167 ? -68.87740 16.24439 -39.01765 1.000 68.21272 164 PRO B CA 1
ATOM 3142 C C . PRO B 1 167 ? -69.00306 16.10272 -37.51545 1.000 69.07617 164 PRO B C 1
ATOM 3143 O O . PRO B 1 167 ? -69.26112 17.08854 -36.80287 1.000 68.64849 164 PRO B O 1
ATOM 3147 N N . PRO B 1 168 ? -68.84142 14.89328 -36.98058 1.000 72.56391 165 PRO B N 1
ATOM 3148 C CA . PRO B 1 168 ? -69.06207 14.69865 -35.53972 1.000 72.43092 165 PRO B CA 1
ATOM 3149 C C . PRO B 1 168 ? -68.11774 15.50196 -34.66381 1.000 69.08601 165 PRO B C 1
ATOM 3150 O O . PRO B 1 168 ? -68.37756 15.62200 -33.45983 1.000 70.48624 165 PRO B O 1
ATOM 3154 N N . THR B 1 169 ? -67.02500 16.03255 -35.22043 1.000 73.15607 166 THR B N 1
ATOM 3155 C CA . THR B 1 169 ? -66.07653 16.87773 -34.49880 1.000 73.22203 166 THR B CA 1
ATOM 3156 C C . THR B 1 169 ? -66.39240 18.35944 -34.61021 1.000 72.17276 166 THR B C 1
ATOM 3157 O O . THR B 1 169 ? -65.62827 19.17925 -34.09055 1.000 71.60894 166 THR B O 1
ATOM 3161 N N . HIS B 1 170 ? -67.45486 18.72140 -35.30884 1.000 66.02612 167 HIS B N 1
ATOM 3162 C CA . HIS B 1 170 ? -67.75622 20.12502 -35.51354 1.000 61.92397 167 HIS B CA 1
ATOM 3163 C C . HIS B 1 170 ? -68.20073 20.74237 -34.19470 1.000 64.09072 167 HIS B C 1
ATOM 3164 O O . HIS B 1 170 ? -69.04760 20.16872 -33.50195 1.000 64.87334 167 HIS B O 1
ATOM 3171 N N . PRO B 1 171 ? -67.66863 21.90430 -33.81790 1.000 67.57232 168 PRO B N 1
ATOM 3172 C CA . PRO B 1 171 ? -68.02303 22.47061 -32.50624 1.000 64.57029 168 PRO B CA 1
ATOM 3173 C C . PRO B 1 171 ? -69.51381 22.70939 -32.30782 1.000 56.30519 168 PRO B C 1
ATOM 3174 O O . PRO B 1 171 ? -70.00255 22.56870 -31.18018 1.000 55.44395 168 PRO B O 1
ATOM 3178 N N . ILE B 1 172 ? -70.25213 23.10496 -33.34557 1.000 55.05639 169 ILE B N 1
ATOM 3179 C CA . ILE B 1 172 ? -71.67991 23.34188 -33.15292 1.000 52.80630 169 ILE B CA 1
ATOM 3180 C C . ILE B 1 172 ? -72.40126 22.03167 -32.88958 1.000 54.97298 169 ILE B C 1
ATOM 3181 O O . ILE B 1 172 ? -73.30533 21.96100 -32.04925 1.000 55.05062 169 ILE B O 1
ATOM 3186 N N . ARG B 1 173 ? -72.03008 20.97554 -33.60973 1.000 57.44776 170 ARG B N 1
ATOM 3187 C CA . ARG B 1 173 ? -72.62102 19.67572 -33.32969 1.000 53.38561 170 ARG B CA 1
ATOM 3188 C C . ARG B 1 173 ? -72.30306 19.23891 -31.90096 1.000 54.73609 170 ARG B C 1
ATOM 3189 O O . ARG B 1 173 ? -73.19532 18.81552 -31.15700 1.000 58.34572 170 ARG B O 1
ATOM 3197 N N . LEU B 1 174 ? -71.04421 19.38804 -31.47821 1.000 54.67258 171 LEU B N 1
ATOM 3198 C CA . LEU B 1 174 ? -70.66490 18.97992 -30.12616 1.000 57.88998 171 LEU B CA 1
ATOM 3199 C C . LEU B 1 174 ? -71.42615 19.77994 -29.07758 1.000 54.32486 171 LEU B C 1
ATOM 3200 O O . LEU B 1 174 ? -72.01692 19.20893 -28.15086 1.000 50.17338 171 LEU B O 1
ATOM 3205 N N . GLY B 1 175 ? -71.45663 21.10637 -29.23567 1.000 53.02765 172 GLY B N 1
ATOM 3206 C CA . GLY B 1 175 ? -72.18862 21.94095 -28.29687 1.000 50.43499 172 GLY B CA 1
ATOM 3207 C C . GLY B 1 175 ? -73.66286 21.59722 -28.25806 1.000 47.42705 172 GLY B C 1
ATOM 3208 O O . GLY B 1 175 ? -74.30805 21.69500 -27.21172 1.000 43.83076 172 GLY B O 1
ATOM 3209 N N . LEU B 1 176 ? -74.21954 21.20823 -29.40525 1.000 45.49602 173 LEU B N 1
ATOM 3210 C CA . LEU B 1 176 ? -75.58517 20.70497 -29.42421 1.000 47.14748 173 LEU B CA 1
ATOM 3211 C C . LEU B 1 176 ? -75.70593 19.44426 -28.57060 1.000 50.58453 173 LEU B C 1
ATOM 3212 O O . LEU B 1 176 ? -76.58475 19.34673 -27.70663 1.000 47.99988 173 LEU B O 1
ATOM 3217 N N . ALA B 1 177 ? -74.78417 18.49072 -28.74977 1.000 46.30412 174 ALA B N 1
ATOM 3218 C CA . ALA B 1 177 ? -74.83565 17.27251 -27.94596 1.000 48.74236 174 ALA B CA 1
ATOM 3219 C C . ALA B 1 177 ? -74.71067 17.59033 -26.46185 1.000 50.75036 174 ALA B C 1
ATOM 3220 O O . ALA B 1 177 ? -75.40814 16.99758 -25.62761 1.000 47.37224 174 ALA B O 1
ATOM 3222 N N . LEU B 1 178 ? -73.82474 18.52319 -26.11255 1.000 44.91071 175 LEU B N 1
ATOM 3223 C CA . LEU B 1 178 ? -73.65815 18.88863 -24.71212 1.000 46.39261 175 LEU B CA 1
ATOM 3224 C C . LEU B 1 178 ? -74.96212 19.41194 -24.11900 1.000 48.82859 175 LEU B C 1
ATOM 3225 O O . LEU B 1 178 ? -75.41576 18.94070 -23.06975 1.000 48.63039 175 LEU B O 1
ATOM 3230 N N . ASN B 1 179 ? -75.57341 20.40420 -24.77054 1.000 48.78482 176 ASN B N 1
ATOM 3231 C CA . ASN B 1 179 ? -76.77072 21.01665 -24.20641 1.000 43.74010 176 ASN B CA 1
ATOM 3232 C C . ASN B 1 179 ? -77.94377 20.05775 -24.23470 1.000 46.18555 176 ASN B C 1
ATOM 3233 O O . ASN B 1 179 ? -78.76960 20.04220 -23.31232 1.000 45.95207 176 ASN B O 1
ATOM 3238 N N . PHE B 1 180 ? -78.02727 19.24849 -25.28360 1.000 44.31607 177 PHE B N 1
ATOM 3239 C CA . PHE B 1 180 ? -79.07759 18.25062 -25.36058 1.000 43.88144 177 PHE B CA 1
ATOM 3240 C C . PHE B 1 180 ? -78.90702 17.19798 -24.26083 1.000 54.33491 177 PHE B C 1
ATOM 3241 O O . PHE B 1 180 ? -79.87065 16.84519 -23.56739 1.000 50.18360 177 PHE B O 1
ATOM 3249 N N . SER B 1 181 ? -77.67584 16.73320 -24.03001 1.000 51.78898 178 SER B N 1
ATOM 3250 C CA . SER B 1 181 ? -77.47695 15.76494 -22.95616 1.000 54.32675 178 SER B CA 1
ATOM 3251 C C . SER B 1 181 ? -77.85122 16.37553 -21.61365 1.000 52.12781 178 SER B C 1
ATOM 3252 O O . SER B 1 181 ? -78.48611 15.71663 -20.78183 1.000 56.42824 178 SER B O 1
ATOM 3255 N N . VAL B 1 182 ? -77.48888 17.64395 -21.39617 1.000 52.11253 179 VAL B N 1
ATOM 3256 C CA . VAL B 1 182 ? -77.87784 18.33831 -20.16936 1.000 54.54158 179 VAL B CA 1
ATOM 3257 C C . VAL B 1 182 ? -79.39303 18.36520 -20.02112 1.000 51.71558 179 VAL B C 1
ATOM 3258 O O . VAL B 1 182 ? -79.92958 18.21244 -18.91662 1.000 49.95260 179 VAL B O 1
ATOM 3262 N N . PHE B 1 183 ? -80.10411 18.57655 -21.12839 1.000 49.96254 180 PHE B N 1
ATOM 3263 C CA . PHE B 1 183 ? -81.56216 18.56964 -21.09955 1.000 45.70372 180 PHE B CA 1
ATOM 3264 C C . PHE B 1 183 ? -82.10446 17.21395 -20.65543 1.000 48.22636 180 PHE B C 1
ATOM 3265 O O . PHE B 1 183 ? -82.98229 17.13528 -19.78792 1.000 48.62502 180 PHE B O 1
ATOM 3273 N N . TYR B 1 184 ? -81.59182 16.12893 -21.24090 1.000 53.48224 181 TYR B N 1
ATOM 3274 C CA . TYR B 1 184 ? -82.07746 14.80368 -20.86805 1.000 55.42571 181 TYR B CA 1
ATOM 3275 C C . TYR B 1 184 ? -81.91739 14.56025 -19.37511 1.000 54.04816 181 TYR B C 1
ATOM 3276 O O . TYR B 1 184 ? -82.80925 14.00701 -18.72440 1.000 56.47709 181 TYR B O 1
ATOM 3285 N N . TYR B 1 185 ? -80.79415 14.98220 -18.81326 1.000 55.04839 182 TYR B N 1
ATOM 3286 C CA . TYR B 1 185 ? -80.52259 14.71953 -17.40810 1.000 61.26583 182 TYR B CA 1
ATOM 3287 C C . TYR B 1 185 ? -81.31794 15.66825 -16.52314 1.000 58.20856 182 TYR B C 1
ATOM 3288 O O . TYR B 1 185 ? -81.98995 15.24645 -15.57800 1.000 64.75681 182 TYR B O 1
ATOM 3297 N N . GLU B 1 186 ? -81.29460 16.94688 -16.85945 1.000 59.91023 183 GLU B N 1
ATOM 3298 C CA . GLU B 1 186 ? -81.76874 17.99717 -15.97680 1.000 64.20449 183 GLU B CA 1
ATOM 3299 C C . GLU B 1 186 ? -83.25893 18.27275 -16.13934 1.000 56.93199 183 GLU B C 1
ATOM 3300 O O . GLU B 1 186 ? -83.93062 18.62403 -15.16291 1.000 56.59949 183 GLU B O 1
ATOM 3306 N N . ILE B 1 187 ? -83.80698 18.12174 -17.33487 1.000 56.23608 184 ILE B N 1
ATOM 3307 C CA . ILE B 1 187 ? -85.21891 18.38221 -17.55390 1.000 53.45559 184 ILE B CA 1
ATOM 3308 C C . ILE B 1 187 ? -86.03543 17.09769 -17.56443 1.000 54.29898 184 ILE B C 1
ATOM 3309 O O . ILE B 1 187 ? -87.04560 16.99408 -16.87205 1.000 57.71075 184 ILE B O 1
ATOM 3314 N N . LEU B 1 188 ? -85.62285 16.10907 -18.35519 1.000 55.25719 185 LEU B N 1
ATOM 3315 C CA . LEU B 1 188 ? -86.36571 14.85815 -18.45523 1.000 51.04391 185 LEU B CA 1
ATOM 3316 C C . LEU B 1 188 ? -86.04616 13.87498 -17.34220 1.000 65.62123 185 LEU B C 1
ATOM 3317 O O . LEU B 1 188 ? -86.75799 12.87331 -17.19875 1.000 68.99082 185 LEU B O 1
ATOM 3322 N N . ASN B 1 189 ? -85.02008 14.13611 -16.53865 1.000 67.17353 186 ASN B N 1
ATOM 3323 C CA . ASN B 1 189 ? -84.65320 13.21797 -15.46677 1.000 72.77712 186 ASN B CA 1
ATOM 3324 C C . ASN B 1 189 ? -84.26811 11.85054 -16.02751 1.000 72.58326 186 ASN B C 1
ATOM 3325 O O . ASN B 1 189 ? -84.54579 10.81220 -15.42881 1.000 74.40849 186 ASN B O 1
ATOM 3330 N N . SER B 1 190 ? -83.62089 11.85149 -17.19169 1.000 76.55274 187 SER B N 1
ATOM 3331 C CA . SER B 1 190 ? -83.14735 10.62115 -17.81413 1.000 80.85394 187 SER B CA 1
ATOM 3332 C C . SER B 1 190 ? -81.62495 10.54188 -17.80329 1.000 76.98296 187 SER B C 1
ATOM 3333 O O . SER B 1 190 ? -80.97745 10.94674 -18.77806 1.000 69.85619 187 SER B O 1
ATOM 3336 N N . PRO B 1 191 ? -81.01639 10.06186 -16.71241 1.000 81.59358 188 PRO B N 1
ATOM 3337 C CA . PRO B 1 191 ? -79.55201 9.90394 -16.71640 1.000 83.13899 188 PRO B CA 1
ATOM 3338 C C . PRO B 1 191 ? -79.07507 8.90445 -17.75080 1.000 84.18958 188 PRO B C 1
ATOM 3339 O O . PRO B 1 191 ? -78.02153 9.10460 -18.36852 1.000 83.04379 188 PRO B O 1
ATOM 3343 N N . ASP B 1 192 ? -79.83475 7.82794 -17.96185 1.000 88.64671 189 ASP B N 1
ATOM 3344 C CA . ASP B 1 192 ? -79.43571 6.81947 -18.93475 1.000 90.24807 189 ASP B CA 1
ATOM 3345 C C . ASP B 1 192 ? -79.26207 7.44295 -20.30857 1.000 84.49392 189 ASP B C 1
ATOM 3346 O O . ASP B 1 192 ? -78.18784 7.36510 -20.91461 1.000 84.77420 189 ASP B O 1
ATOM 3351 N N . ARG B 1 193 ? -80.31705 8.08036 -20.81102 1.000 81.56267 190 ARG B N 1
ATOM 3352 C CA . ARG B 1 193 ? -80.24657 8.67733 -22.13639 1.000 79.36792 190 ARG B CA 1
ATOM 3353 C C . ARG B 1 193 ? -79.19079 9.77601 -22.18845 1.000 74.04878 190 ARG B C 1
ATOM 3354 O O . ARG B 1 193 ? -78.42431 9.86601 -23.15533 1.000 71.59790 190 ARG B O 1
ATOM 3362 N N . ALA B 1 194 ? -79.12374 10.60948 -21.14711 1.000 75.30107 191 ALA B N 1
ATOM 3363 C CA . ALA B 1 194 ? -78.13899 11.68546 -21.11538 1.000 69.90229 191 ALA B CA 1
ATOM 3364 C C . ALA B 1 194 ? -76.72706 11.14849 -21.32158 1.000 72.56865 191 ALA B C 1
ATOM 3365 O O . ALA B 1 194 ? -75.97745 11.63757 -22.17558 1.000 72.70308 191 ALA B O 1
ATOM 3367 N N . CYS B 1 195 ? -76.34985 10.12643 -20.55862 1.000 68.16556 192 CYS B N 1
ATOM 3368 C CA . CYS B 1 195 ? -75.01251 9.57271 -20.71154 1.000 74.35629 192 CYS B CA 1
ATOM 3369 C C . CYS B 1 195 ? -74.82922 8.93505 -22.08344 1.000 74.94886 192 CYS B C 1
ATOM 3370 O O . CYS B 1 195 ? -73.75596 9.04851 -22.68867 1.000 75.74505 192 CYS B O 1
ATOM 3373 N N . ARG B 1 196 ? -75.86171 8.25974 -22.59559 1.000 74.59515 193 ARG B N 1
ATOM 3374 C CA . ARG B 1 196 ? -75.72024 7.60466 -23.89253 1.000 72.68836 193 ARG B CA 1
ATOM 3375 C C . ARG B 1 196 ? -75.43456 8.62443 -24.98550 1.000 66.52045 193 ARG B C 1
ATOM 3376 O O . ARG B 1 196 ? -74.60098 8.38413 -25.86804 1.000 63.34928 193 ARG B O 1
ATOM 3378 N N . LEU B 1 197 ? -76.10385 9.77872 -24.92986 1.000 67.71563 194 LEU B N 1
ATOM 3379 C CA . LEU B 1 197 ? -75.85212 10.83823 -25.90057 1.000 59.71604 194 LEU B CA 1
ATOM 3380 C C . LEU B 1 197 ? -74.46033 11.42440 -25.72714 1.000 64.65620 194 LEU B C 1
ATOM 3381 O O . LEU B 1 197 ? -73.68576 11.50787 -26.68689 1.000 65.24834 194 LEU B O 1
ATOM 3386 N N . ALA B 1 198 ? -74.11971 11.82234 -24.50091 1.000 65.33385 195 ALA B N 1
ATOM 3387 C CA . ALA B 1 198 ? -72.81756 12.42693 -24.26289 1.000 67.73761 195 ALA B CA 1
ATOM 3388 C C . ALA B 1 198 ? -71.70390 11.51536 -24.76609 1.000 68.32699 195 ALA B C 1
ATOM 3389 O O . ALA B 1 198 ? -70.85961 11.93445 -25.56788 1.000 65.39891 195 ALA B O 1
ATOM 3391 N N . LYS B 1 199 ? -71.72629 10.24240 -24.34779 1.000 71.73816 196 LYS B N 1
ATOM 3392 C CA . LYS B 1 199 ? -70.69598 9.29080 -24.76629 1.000 75.16409 196 LYS B CA 1
ATOM 3393 C C . LYS B 1 199 ? -70.72131 9.08893 -26.27697 1.000 74.61460 196 LYS B C 1
ATOM 3394 O O . LYS B 1 199 ? -69.66881 8.96094 -26.91434 1.000 69.63063 196 LYS B O 1
ATOM 3396 N N . ALA B 1 200 ? -71.91838 9.03567 -26.86522 1.000 66.85776 197 ALA B N 1
ATOM 3397 C CA . ALA B 1 200 ? -72.02243 8.88991 -28.31189 1.000 65.83962 197 ALA B CA 1
ATOM 3398 C C . ALA B 1 200 ? -71.34274 10.05493 -29.02196 1.000 77.26071 197 ALA B C 1
ATOM 3399 O O . ALA B 1 200 ? -70.54482 9.85360 -29.94572 1.000 78.20398 197 ALA B O 1
ATOM 3401 N N . ALA B 1 201 ? -71.65324 11.28744 -28.59656 1.000 71.48378 198 ALA B N 1
ATOM 3402 C CA . ALA B 1 201 ? -71.01969 12.47519 -29.16538 1.000 66.82136 198 ALA B CA 1
ATOM 3403 C C . ALA B 1 201 ? -69.50926 12.44707 -28.97710 1.000 74.50912 198 ALA B C 1
ATOM 3404 O O . ALA B 1 201 ? -68.75417 12.81718 -29.88337 1.000 77.33554 198 ALA B O 1
ATOM 3406 N N . PHE B 1 202 ? -69.05573 12.07907 -27.77800 1.000 75.61313 199 PHE B N 1
ATOM 3407 C CA . PHE B 1 202 ? -67.62467 11.96890 -27.51053 1.000 77.43208 199 PHE B CA 1
ATOM 3408 C C . PHE B 1 202 ? -66.96579 10.94257 -28.42742 1.000 84.24208 199 PHE B C 1
ATOM 3409 O O . PHE B 1 202 ? -65.86699 11.17029 -28.94971 1.000 86.01004 199 PHE B O 1
ATOM 3417 N N . ASP B 1 203 ? -67.59864 9.77783 -28.59088 1.000 87.17524 200 ASP B N 1
ATOM 3418 C CA . ASP B 1 203 ? -66.99587 8.72446 -29.40253 1.000 82.12974 200 ASP B CA 1
ATOM 3419 C C . ASP B 1 203 ? -66.95140 9.11579 -30.87555 1.000 82.85683 200 ASP B C 1
ATOM 3420 O O . ASP B 1 203 ? -65.92185 8.93937 -31.53491 1.000 89.82223 200 ASP B O 1
ATOM 3425 N N . ASP B 1 204 ? -68.04646 9.66867 -31.41014 1.000 83.98765 201 ASP B N 1
ATOM 3426 C CA . ASP B 1 204 ? -68.04106 10.05970 -32.81825 1.000 84.98730 201 ASP B CA 1
ATOM 3427 C C . ASP B 1 204 ? -66.97884 11.11170 -33.08658 1.000 84.07835 201 ASP B C 1
ATOM 3428 O O . ASP B 1 204 ? -66.34891 11.11283 -34.15040 1.000 92.11529 201 ASP B O 1
ATOM 3433 N N . ALA B 1 205 ? -66.76151 12.01427 -32.13309 1.000 82.32689 202 ALA B N 1
ATOM 3434 C CA . ALA B 1 205 ? -65.72572 13.02108 -32.31232 1.000 83.57117 202 ALA B CA 1
ATOM 3435 C C . ALA B 1 205 ? -64.34686 12.37427 -32.27492 1.000 83.40747 202 ALA B C 1
ATOM 3436 O O . ALA B 1 205 ? -63.50245 12.64455 -33.13565 1.000 85.35359 202 ALA B O 1
ATOM 3438 N N . ILE B 1 206 ? -64.10857 11.49395 -31.29588 1.000 79.91100 203 ILE B N 1
ATOM 3439 C CA . ILE B 1 206 ? -62.78988 10.88005 -31.16582 1.000 85.13938 203 ILE B CA 1
ATOM 3440 C C . ILE B 1 206 ? -62.45987 10.04714 -32.39421 1.000 84.15462 203 ILE B C 1
ATOM 3441 O O . ILE B 1 206 ? -61.30638 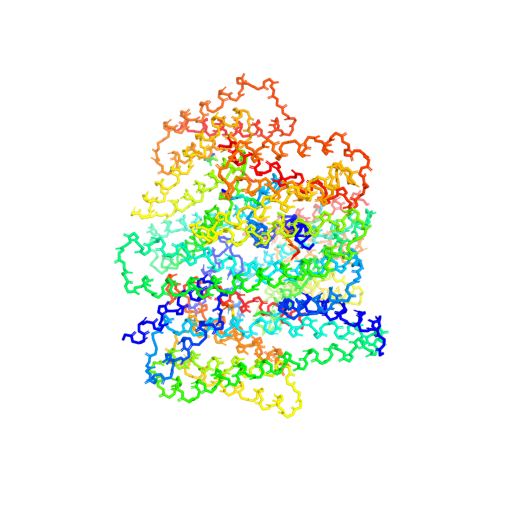10.01140 -32.83613 1.000 83.19968 203 ILE B O 1
ATOM 3446 N N . ALA B 1 207 ? -63.46750 9.41387 -32.99914 1.000 89.04366 204 ALA B N 1
ATOM 3447 C CA . ALA B 1 207 ? -63.22181 8.57313 -34.16702 1.000 87.12219 204 ALA B CA 1
ATOM 3448 C C . ALA B 1 207 ? -62.69390 9.39368 -35.33639 1.000 87.57543 204 ALA B C 1
ATOM 3449 O O . ALA B 1 207 ? -61.85388 8.92081 -36.11230 1.000 92.40423 204 ALA B O 1
ATOM 3451 N N . GLU B 1 208 ? -63.18832 10.61754 -35.49291 1.000 85.74732 205 GLU B N 1
ATOM 3452 C CA . GLU B 1 208 ? -62.76688 11.49411 -36.57500 1.000 93.17712 205 GLU B CA 1
ATOM 3453 C C . GLU B 1 208 ? -61.92054 12.65250 -36.05834 1.000 97.89751 205 GLU B C 1
ATOM 3454 O O . GLU B 1 208 ? -61.87369 13.71522 -36.68051 1.000 106.64015 205 GLU B O 1
ATOM 3456 N N . LEU B 1 209 ? -61.21923 12.45449 -34.93688 1.000 90.08395 206 LEU B N 1
ATOM 3457 C CA . LEU B 1 209 ? -60.45295 13.55581 -34.36325 1.000 91.84167 206 LEU B CA 1
ATOM 3458 C C . LEU B 1 209 ? -59.45111 14.13111 -35.35652 1.000 98.10559 206 LEU B C 1
ATOM 3459 O O . LEU B 1 209 ? -59.07127 15.30069 -35.23282 1.000 97.67821 206 LEU B O 1
ATOM 3464 N N . ASP B 1 210 ? -59.03054 13.33706 -36.34502 1.000 110.88121 207 ASP B N 1
ATOM 3465 C CA . ASP B 1 210 ? -58.16291 13.81550 -37.41681 1.000 114.76552 207 ASP B CA 1
ATOM 3466 C C . ASP B 1 210 ? -58.85994 14.85583 -38.28594 1.000 120.57014 207 ASP B C 1
ATOM 3467 O O . ASP B 1 210 ? -58.18802 15.59117 -39.01947 1.000 119.48690 207 ASP B O 1
ATOM 3472 N N . THR B 1 211 ? -60.19203 14.92853 -38.22290 1.000 128.80184 208 THR B N 1
ATOM 3473 C CA . THR B 1 211 ? -60.93160 15.88918 -39.02960 1.000 130.64814 208 THR B CA 1
ATOM 3474 C C . THR B 1 211 ? -60.93696 17.26180 -38.38450 1.000 131.24316 208 THR B C 1
ATOM 3475 O O . THR B 1 211 ? -61.21165 18.25519 -39.06441 1.000 134.02016 208 THR B O 1
ATOM 3479 N N . LEU B 1 212 ? -60.60201 17.33447 -37.09992 1.000 117.77311 209 LEU B N 1
ATOM 3480 C CA . LEU B 1 212 ? -60.58436 18.60711 -36.39976 1.000 117.92372 209 LEU B CA 1
ATOM 3481 C C . LEU B 1 212 ? -59.58276 19.56297 -37.02881 1.000 115.97973 209 LEU B C 1
ATOM 3482 O O . LEU B 1 212 ? -58.48670 19.16729 -37.43492 1.000 119.62227 209 LEU B O 1
ATOM 3487 N N . SER B 1 213 ? -59.98281 20.82422 -37.13195 1.000 108.83190 210 SER B N 1
ATOM 3488 C CA . SER B 1 213 ? -59.09303 21.88522 -37.56496 1.000 108.53014 210 SER B CA 1
ATOM 3489 C C . SER B 1 213 ? -58.30977 22.38151 -36.35871 1.000 114.55916 210 SER B C 1
ATOM 3490 O O . SER B 1 213 ? -58.78614 22.30855 -35.22245 1.000 114.00849 210 SER B O 1
ATOM 3493 N N . GLU B 1 214 ? -57.09621 22.88287 -36.60756 1.000 115.84419 211 GLU B N 1
ATOM 3494 C CA . GLU B 1 214 ? -56.33987 23.50936 -35.52681 1.000 109.24803 211 GLU B CA 1
ATOM 3495 C C . GLU B 1 214 ? -57.21166 24.50178 -34.77311 1.000 110.30382 211 GLU B C 1
ATOM 3496 O O . GLU B 1 214 ? -57.21949 24.52700 -33.53642 1.000 110.22472 211 GLU B O 1
ATOM 3502 N N . GLU B 1 215 ? -57.97938 25.30833 -35.50776 1.000 108.46282 212 GLU B N 1
ATOM 3503 C CA . GLU B 1 215 ? -58.82227 26.31358 -34.87288 1.000 113.59017 212 GLU B CA 1
ATOM 3504 C C . GLU B 1 215 ? -60.00840 25.67730 -34.15710 1.000 110.63586 212 GLU B C 1
ATOM 3505 O O . GLU B 1 215 ? -60.33090 26.05407 -33.02302 1.000 104.76226 212 GLU B O 1
ATOM 3511 N N . SER B 1 216 ? -60.64139 24.67872 -34.77715 1.000 109.04959 213 SER B N 1
ATOM 3512 C CA . SER B 1 216 ? -61.77283 24.02836 -34.12938 1.000 108.43300 213 SER B CA 1
ATOM 3513 C C . SER B 1 216 ? -61.33496 23.12662 -32.98703 1.000 102.69260 213 SER B C 1
ATOM 3514 O O . SER B 1 216 ? -62.14263 22.84661 -32.09372 1.000 95.24644 213 SER B O 1
ATOM 3517 N N . TYR B 1 217 ? -60.06020 22.72702 -32.96112 1.000 104.39008 214 TYR B N 1
ATOM 3518 C CA . TYR B 1 217 ? -59.57930 21.83409 -31.91090 1.000 98.98733 214 TYR B CA 1
ATOM 3519 C C . TYR B 1 217 ? -59.76400 22.46148 -30.53684 1.000 88.43124 214 TYR B C 1
ATOM 3520 O O . TYR B 1 217 ? -60.24004 21.80602 -29.60369 1.000 86.36408 214 TYR B O 1
ATOM 3529 N N . LYS B 1 218 ? -59.39906 23.73317 -30.38621 1.000 88.46568 215 LYS B N 1
ATOM 3530 C CA . LYS B 1 218 ? -59.56916 24.36641 -29.08457 1.000 92.65363 215 LYS B CA 1
ATOM 3531 C C . LYS B 1 218 ? -61.02669 24.28834 -28.63327 1.000 88.91156 215 LYS B C 1
ATOM 3532 O O . LYS B 1 218 ? -61.33363 23.74771 -27.56244 1.000 79.76940 215 LYS B O 1
ATOM 3535 N N . ASP B 1 219 ? -61.94614 24.79472 -29.45837 1.000 86.79709 216 ASP B N 1
ATOM 3536 C CA . ASP B 1 219 ? -63.35454 24.79535 -29.07583 1.000 84.54047 216 ASP B CA 1
ATOM 3537 C C . ASP B 1 219 ? -63.89233 23.37742 -28.92924 1.000 81.04312 216 ASP B C 1
ATOM 3538 O O . ASP B 1 219 ? -64.57296 23.05358 -27.94626 1.000 72.95934 216 ASP B O 1
ATOM 3543 N N . SER B 1 220 ? -63.58637 22.50865 -29.89095 1.000 79.03491 217 SER B N 1
ATOM 3544 C CA . SER B 1 220 ? -64.14002 21.16047 -29.84034 1.000 80.47107 217 SER B CA 1
ATOM 3545 C C . SER B 1 220 ? -63.61061 20.38077 -28.63922 1.000 80.56056 217 SER B C 1
ATOM 3546 O O . SER B 1 220 ? -64.38800 19.77569 -27.89289 1.000 76.40104 217 SER B O 1
ATOM 3549 N N . THR B 1 221 ? -62.29675 20.41149 -28.40572 1.000 86.14496 218 THR B N 1
ATOM 3550 C CA . THR B 1 221 ? -61.75298 19.64005 -27.29056 1.000 86.89518 218 THR B CA 1
ATOM 3551 C C . THR B 1 221 ? -62.27918 20.15873 -25.96038 1.000 79.08730 218 THR B C 1
ATOM 3552 O O . THR B 1 221 ? -62.53953 19.37316 -25.04037 1.000 79.46771 218 THR B O 1
ATOM 3556 N N . LEU B 1 222 ? -62.42751 21.47802 -25.82464 1.000 72.14966 219 LEU B N 1
ATOM 3557 C CA . LEU B 1 222 ? -63.01128 21.98855 -24.59109 1.000 75.34993 219 LEU B CA 1
ATOM 3558 C C . LEU B 1 222 ? -64.44086 21.48712 -24.42510 1.000 71.43592 219 LEU B C 1
ATOM 3559 O O . LEU B 1 222 ? -64.85854 21.14541 -23.31282 1.000 67.67931 219 LEU B O 1
ATOM 3564 N N . ILE B 1 223 ? -65.19953 21.41206 -25.52289 1.000 69.09524 220 ILE B N 1
ATOM 3565 C CA . ILE B 1 223 ? -66.57561 20.93095 -25.43628 1.000 66.24287 220 ILE B CA 1
ATOM 3566 C C . ILE B 1 223 ? -66.60216 19.44285 -25.11674 1.000 69.15232 220 ILE B C 1
ATOM 3567 O O . ILE B 1 223 ? -67.39616 18.98089 -24.28991 1.000 68.14707 220 ILE B O 1
ATOM 3572 N N . MET B 1 224 ? -65.76549 18.65980 -25.79726 1.000 69.19384 221 MET B N 1
ATOM 3573 C CA . MET B 1 224 ? -65.81394 17.21659 -25.58915 1.000 77.38945 221 MET B CA 1
ATOM 3574 C C . MET B 1 224 ? -65.46534 16.86423 -24.15081 1.000 71.08294 221 MET B C 1
ATOM 3575 O O . MET B 1 224 ? -66.01358 15.90887 -23.58414 1.000 72.26129 221 MET B O 1
ATOM 3580 N N . GLN B 1 225 ? -64.55984 17.62869 -23.53208 1.000 70.86007 222 GLN B N 1
ATOM 3581 C CA . GLN B 1 225 ? -64.24162 17.33307 -22.14589 1.000 74.09413 222 GLN B CA 1
ATOM 3582 C C . GLN B 1 225 ? -65.33322 17.80250 -21.20239 1.000 69.70320 222 GLN B C 1
ATOM 3583 O O . GLN B 1 225 ? -65.53022 17.18030 -20.15405 1.000 74.40897 222 GLN B O 1
ATOM 3589 N N . LEU B 1 226 ? -66.09385 18.83537 -21.57062 1.000 68.76038 223 LEU B N 1
ATOM 3590 C CA . LEU B 1 226 ? -67.30081 19.14890 -20.81130 1.000 63.70289 223 LEU B CA 1
ATOM 3591 C C . LEU B 1 226 ? -68.26893 17.97111 -20.85565 1.000 67.54167 223 LEU B C 1
ATOM 3592 O O . LEU B 1 226 ? -68.94548 17.67483 -19.86492 1.000 68.14166 223 LEU B O 1
ATOM 3597 N N . LEU B 1 227 ? -68.37650 17.31121 -22.01643 1.000 63.28182 224 LEU B N 1
ATOM 3598 C CA . LEU B 1 227 ? -69.14420 16.07079 -22.11127 1.000 64.15131 224 LEU B CA 1
ATOM 3599 C C . LEU B 1 227 ? -68.56686 15.01220 -21.17413 1.000 72.78360 224 LEU B C 1
ATOM 3600 O O . LEU B 1 227 ? -69.30284 14.33636 -20.44379 1.000 69.13868 224 LEU B O 1
ATOM 3605 N N . ARG B 1 228 ? -67.23637 14.86678 -21.17257 1.000 71.20199 225 ARG B N 1
ATOM 3606 C CA . ARG B 1 228 ? -66.60080 13.90420 -20.28027 1.000 69.16535 225 ARG B CA 1
ATOM 3607 C C . ARG B 1 228 ? -66.85268 14.27391 -18.82774 1.000 72.62186 225 ARG B C 1
ATOM 3608 O O . ARG B 1 228 ? -67.15889 13.40602 -17.99993 1.000 75.55469 225 ARG B O 1
ATOM 3610 N N . ASP B 1 229 ? -66.74649 15.56372 -18.50327 1.000 70.75463 226 ASP B N 1
ATOM 3611 C CA . ASP B 1 229 ? -67.01716 16.00761 -17.14208 1.000 71.64759 226 ASP B CA 1
ATOM 3612 C C . ASP B 1 229 ? -68.44668 15.66890 -16.75115 1.000 70.57568 226 ASP B C 1
ATOM 3613 O O . ASP B 1 229 ? -68.69616 15.11413 -15.67480 1.000 67.79723 226 ASP B O 1
ATOM 3618 N N . ASN B 1 230 ? -69.40427 16.00875 -17.61430 1.000 66.48979 227 ASN B N 1
ATOM 3619 C CA . ASN B 1 230 ? -70.78855 15.64207 -17.34899 1.000 68.40599 227 ASN B CA 1
ATOM 3620 C C . ASN B 1 230 ? -70.92614 14.13852 -17.16474 1.000 72.30435 227 ASN B C 1
ATOM 3621 O O . ASN B 1 230 ? -71.58438 13.67902 -16.22557 1.000 74.49257 227 ASN B O 1
ATOM 3626 N N . LEU B 1 231 ? -70.27552 13.35534 -18.02956 1.000 75.38645 228 LEU B N 1
ATOM 3627 C CA . LEU B 1 231 ? -70.37628 11.90074 -17.93719 1.000 75.73520 228 LEU B CA 1
ATOM 3628 C C . LEU B 1 231 ? -69.89976 11.40768 -16.58134 1.000 80.36308 228 LEU B C 1
ATOM 3629 O O . LEU B 1 231 ? -70.59223 10.63900 -15.90516 1.000 93.22273 228 LEU B O 1
ATOM 3634 N N . THR B 1 232 ? -68.71484 11.84710 -16.16577 1.000 79.38308 229 THR B N 1
ATOM 3635 C CA . THR B 1 232 ? -68.18475 11.43999 -14.87249 1.000 73.66179 229 THR B CA 1
ATOM 3636 C C . THR B 1 232 ? -69.15450 11.77033 -13.74940 1.000 79.55927 229 THR B C 1
ATOM 3637 O O . THR B 1 232 ? -69.43386 10.93203 -12.88582 1.000 87.34684 229 THR B O 1
ATOM 3641 N N . LEU B 1 233 ? -69.68125 12.99616 -13.75316 1.000 77.95249 230 LEU B N 1
ATOM 3642 C CA . LEU B 1 233 ? -70.57689 13.44215 -12.69077 1.000 78.34043 230 LEU B CA 1
ATOM 3643 C C . LEU B 1 233 ? -71.87107 12.63772 -12.68295 1.000 84.31230 230 LEU B C 1
ATOM 3644 O O . LEU B 1 233 ? -72.36038 12.22745 -11.62263 1.000 87.48222 230 LEU B O 1
ATOM 3649 N N . TRP B 1 234 ? -72.46297 12.44209 -13.86122 1.000 82.76663 231 TRP B N 1
ATOM 3650 C CA . TRP B 1 234 ? -73.72485 11.71720 -13.95588 1.000 84.78736 231 TRP B CA 1
ATOM 3651 C C . TRP B 1 234 ? -73.54984 10.25011 -13.57900 1.000 94.87846 231 TRP B C 1
ATOM 3652 O O . TRP B 1 234 ? -74.43115 9.65380 -12.94603 1.000 97.30711 231 TRP B O 1
ATOM 3663 N N . THR B 1 235 ? -72.42951 9.64150 -13.97525 1.000 90.88102 232 THR B N 1
ATOM 3664 C CA . THR B 1 235 ? -72.18948 8.26216 -13.57078 1.000 98.09368 232 THR B CA 1
ATOM 3665 C C . THR B 1 235 ? -71.93718 8.17279 -12.07264 1.000 100.23436 232 THR B C 1
ATOM 3666 O O . THR B 1 235 ? -72.26336 7.15588 -11.45168 1.000 103.12927 232 THR B O 1
ATOM 3670 N N . SER B 1 236 ? -71.34812 9.21659 -11.47981 1.000 101.80845 233 SER B N 1
ATOM 3671 C CA . SER B 1 236 ? -71.22032 9.27995 -10.02826 1.000 97.84871 233 SER B CA 1
ATOM 3672 C C . SER B 1 236 ? -72.56518 9.10612 -9.33764 1.000 100.16003 233 SER B C 1
ATOM 3673 O O . SER B 1 236 ? -72.60371 8.75620 -8.15224 1.000 108.93051 233 SER B O 1
ATOM 3675 N N . ASP B 1 237 ? -73.66458 9.35358 -10.04876 1.000 101.39406 234 ASP B N 1
ATOM 3676 C CA . ASP B 1 237 ? -75.00884 9.22851 -9.49206 1.000 102.56802 234 ASP B CA 1
ATOM 3677 C C . ASP B 1 237 ? -75.81740 8.13680 -10.19640 1.000 95.58422 234 ASP B C 1
ATOM 3678 O O . ASP B 1 237 ? -75.28662 7.08656 -10.56402 1.000 88.01598 234 ASP B O 1
ATOM 3680 N N . SER C 1 2 ? -65.63037 36.87704 1.47625 1.000 113.12691 -1 SER C N 1
ATOM 3681 C CA . SER C 1 2 ? -66.19991 36.42715 0.21272 1.000 110.90737 -1 SER C CA 1
ATOM 3682 C C . SER C 1 2 ? -65.12412 36.35202 -0.86616 1.000 102.26364 -1 SER C C 1
ATOM 3683 O O . SER C 1 2 ? -64.94828 35.32070 -1.51153 1.000 106.20354 -1 SER C O 1
ATOM 3685 N N . THR C 1 3 ? -64.39951 37.45157 -1.06313 1.000 97.43231 0 THR C N 1
ATOM 3686 C CA . THR C 1 3 ? -63.30172 37.44102 -2.02415 1.000 97.63589 0 THR C CA 1
ATOM 3687 C C . THR C 1 3 ? -62.04884 36.83543 -1.40344 1.000 95.19073 0 THR C C 1
ATOM 3688 O O . THR C 1 3 ? -61.50148 35.85216 -1.91580 1.000 87.85058 0 THR C O 1
ATOM 3690 N N . MET C 1 4 ? -61.59354 37.40436 -0.28189 1.000 90.60116 1 MET C N 1
ATOM 3691 C CA . MET C 1 4 ? -60.39374 36.89308 0.37382 1.000 92.77426 1 MET C CA 1
ATOM 3692 C C . MET C 1 4 ? -60.59775 35.46521 0.86529 1.000 99.35035 1 MET C C 1
ATOM 3693 O O . MET C 1 4 ? -59.67397 34.64399 0.81532 1.000 97.19776 1 MET C O 1
ATOM 3695 N N . ASP C 1 5 ? -61.79960 35.15159 1.35029 1.000 113.54211 2 ASP C N 1
ATOM 3696 C CA . ASP C 1 5 ? -62.10603 33.77856 1.73578 1.000 121.00092 2 ASP C CA 1
ATOM 3697 C C . ASP C 1 5 ? -62.10775 32.86333 0.51666 1.000 115.62773 2 ASP C C 1
ATOM 3698 O O . ASP C 1 5 ? -61.47709 31.79692 0.52593 1.000 107.48682 2 ASP C O 1
ATOM 3703 N N . ASP C 1 6 ? -62.82389 33.25834 -0.54213 1.000 94.80740 3 ASP C N 1
ATOM 3704 C CA . ASP C 1 6 ? -62.77410 32.49464 -1.78390 1.000 87.36866 3 ASP C CA 1
ATOM 3705 C C . ASP C 1 6 ? -61.33096 32.24662 -2.20525 1.000 84.42166 3 ASP C C 1
ATOM 3706 O O . ASP C 1 6 ? -60.97005 31.13352 -2.60535 1.000 76.90036 3 ASP C O 1
ATOM 3708 N N . ARG C 1 7 ? -60.48307 33.26928 -2.08605 1.000 81.44657 4 ARG C N 1
ATOM 3709 C CA . ARG C 1 7 ? -59.08004 33.12647 -2.45811 1.000 72.25924 4 ARG C CA 1
ATOM 3710 C C . ARG C 1 7 ? -58.38278 32.08814 -1.59127 1.000 73.48570 4 ARG C C 1
ATOM 3711 O O . ARG C 1 7 ? -57.69654 31.19514 -2.10170 1.000 74.15730 4 ARG C O 1
ATOM 3719 N N . GLU C 1 8 ? -58.55122 32.18738 -0.27133 1.000 73.35341 5 GLU C N 1
ATOM 3720 C CA . GLU C 1 8 ? -57.92368 31.22330 0.62613 1.000 75.86296 5 GLU C CA 1
ATOM 3721 C C . GLU C 1 8 ? -58.39248 29.80134 0.32116 1.000 79.48535 5 GLU C C 1
ATOM 3722 O O . GLU C 1 8 ? -57.60068 28.84976 0.36334 1.000 74.09390 5 GLU C O 1
ATOM 3724 N N . ASP C 1 9 ? -59.67940 29.63571 0.01259 1.000 74.74018 6 ASP C N 1
ATOM 3725 C CA . ASP C 1 9 ? -60.18115 28.31646 -0.35316 1.000 79.13209 6 ASP C CA 1
ATOM 3726 C C . ASP C 1 9 ? -59.52404 27.79857 -1.62581 1.000 79.13925 6 ASP C C 1
ATOM 3727 O O . ASP C 1 9 ? -59.14368 26.62427 -1.70461 1.000 77.45646 6 ASP C O 1
ATOM 3732 N N . LEU C 1 10 ? -59.39062 28.65619 -2.63863 1.000 78.59377 7 LEU C N 1
ATOM 3733 C CA . LEU C 1 10 ? -58.74667 28.23078 -3.87479 1.000 73.25699 7 LEU C CA 1
ATOM 3734 C C . LEU C 1 10 ? -57.30985 27.79838 -3.62181 1.000 71.41386 7 LEU C C 1
ATOM 3735 O O . LEU C 1 10 ? -56.85074 26.79442 -4.17910 1.000 66.92604 7 LEU C O 1
ATOM 3740 N N . VAL C 1 11 ? -56.58517 28.54099 -2.77686 1.000 70.51388 8 VAL C N 1
ATOM 3741 C CA . VAL C 1 11 ? -55.18472 28.21560 -2.52741 1.000 63.49273 8 VAL C CA 1
ATOM 3742 C C . VAL C 1 11 ? -55.06562 26.89839 -1.77717 1.000 67.71540 8 VAL C C 1
ATOM 3743 O O . VAL C 1 11 ? -54.18050 26.08616 -2.06660 1.000 70.42808 8 VAL C O 1
ATOM 3747 N N . TYR C 1 12 ? -55.95042 26.65606 -0.80728 1.000 69.79806 9 TYR C N 1
ATOM 3748 C CA . TYR C 1 12 ? -55.93541 25.36267 -0.13029 1.000 69.64365 9 TYR C CA 1
ATOM 3749 C C . TYR C 1 12 ? -56.30140 24.24082 -1.09112 1.000 67.47649 9 TYR C C 1
ATOM 3750 O O . TYR C 1 12 ? -55.69322 23.16501 -1.05823 1.000 71.84188 9 TYR C O 1
ATOM 3759 N N . GLN C 1 13 ? -57.28087 24.47894 -1.96607 1.000 67.07446 10 GLN C N 1
ATOM 3760 C CA . GLN C 1 13 ? -57.61372 23.48719 -2.98225 1.000 70.91068 10 GLN C CA 1
ATOM 3761 C C . GLN C 1 13 ? -56.39490 23.15505 -3.83801 1.000 69.83911 10 GLN C C 1
ATOM 3762 O O . GLN C 1 13 ? -56.14946 21.98435 -4.15530 1.000 65.05994 10 GLN C O 1
ATOM 3768 N N . ALA C 1 14 ? -55.62968 24.17336 -4.24059 1.000 69.25589 11 ALA C N 1
ATOM 3769 C CA . ALA C 1 14 ? -54.41858 23.91835 -5.01111 1.000 59.24189 11 ALA C CA 1
ATOM 3770 C C . ALA C 1 14 ? -53.41710 23.09995 -4.20373 1.000 66.78664 11 ALA C C 1
ATOM 3771 O O . ALA C 1 14 ? -52.76629 22.19408 -4.73764 1.000 68.65978 11 ALA C O 1
ATOM 3773 N N . LYS C 1 15 ? -53.28437 23.39691 -2.90977 1.000 63.59141 12 LYS C N 1
ATOM 3774 C CA . LYS C 1 15 ? -52.32378 22.67100 -2.08598 1.000 57.08648 12 LYS C CA 1
ATOM 3775 C C . LYS C 1 15 ? -52.70993 21.20131 -1.94250 1.000 66.68063 12 LYS C C 1
ATOM 3776 O O . LYS C 1 15 ? -51.83460 20.32816 -1.88360 1.000 67.70615 12 LYS C O 1
ATOM 3782 N N . LEU C 1 16 ? -54.01309 20.90752 -1.87148 1.000 66.39225 13 LEU C N 1
ATOM 3783 C CA . LEU C 1 16 ? -54.46732 19.51777 -1.86356 1.000 64.90270 13 LEU C CA 1
ATOM 3784 C C . LEU C 1 16 ? -54.21916 18.84760 -3.21089 1.000 68.02998 13 LEU C C 1
ATOM 3785 O O . LEU C 1 16 ? -53.72475 17.71428 -3.27288 1.000 68.75888 13 LEU C O 1
ATOM 3790 N N . ALA C 1 17 ? -54.58139 19.52489 -4.30447 1.000 67.11825 14 ALA C N 1
ATOM 3791 C CA . ALA C 1 17 ? -54.38203 18.94641 -5.62855 1.000 62.44831 14 ALA C CA 1
ATOM 3792 C C . ALA C 1 17 ? -52.91322 18.64209 -5.87097 1.000 65.88142 14 ALA C C 1
ATOM 3793 O O . ALA C 1 17 ? -52.57077 17.61635 -6.47228 1.000 64.55353 14 ALA C O 1
ATOM 3795 N N . GLU C 1 18 ? -52.02866 19.52282 -5.39872 1.000 63.97424 15 GLU C N 1
ATOM 3796 C CA . GLU C 1 18 ? -50.59976 19.26839 -5.51347 1.000 62.38697 15 GLU C CA 1
ATOM 3797 C C . GLU C 1 18 ? -50.20715 18.05307 -4.68251 1.000 66.94028 15 GLU C C 1
ATOM 3798 O O . GLU C 1 18 ? -49.46294 17.18023 -5.15213 1.000 62.73999 15 GLU C O 1
ATOM 3804 N N . GLN C 1 19 ? -50.71166 17.97964 -3.44654 1.000 68.47752 16 GLN C N 1
ATOM 3805 C CA . GLN C 1 19 ? -50.48712 16.80740 -2.60800 1.000 66.20680 16 GLN C CA 1
ATOM 3806 C C . GLN C 1 19 ? -50.94254 15.54255 -3.32289 1.000 64.07835 16 GLN C C 1
ATOM 3807 O O . GLN C 1 19 ? -50.23520 14.52769 -3.34093 1.000 63.68302 16 GLN C O 1
ATOM 3813 N N . ALA C 1 20 ? -52.12399 15.59099 -3.93032 1.000 63.16763 17 ALA C N 1
ATOM 3814 C CA . ALA C 1 20 ? -52.64106 14.43882 -4.64795 1.000 67.33581 17 ALA C CA 1
ATOM 3815 C C . ALA C 1 20 ? -51.99017 14.24084 -6.01073 1.000 62.73588 17 ALA C C 1
ATOM 3816 O O . ALA C 1 20 ? 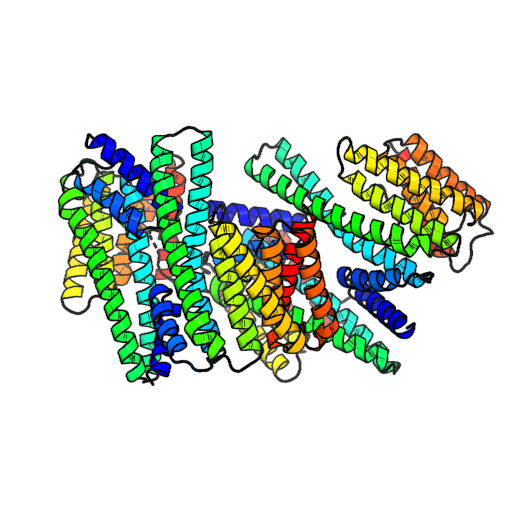-52.19248 13.18512 -6.62045 1.000 64.91452 17 ALA C O 1
ATOM 3818 N N . GLU C 1 21 ? -51.18272 15.19736 -6.47808 1.000 66.82939 18 GLU C N 1
ATOM 3819 C CA . GLU C 1 21 ? -50.59996 15.16124 -7.82185 1.000 60.80409 18 GLU C CA 1
ATOM 3820 C C . GLU C 1 21 ? -51.67357 15.20582 -8.90307 1.000 60.94862 18 GLU C C 1
ATOM 3821 O O . GLU C 1 21 ? -51.51359 14.62693 -9.98324 1.000 60.36184 18 GLU C O 1
ATOM 3827 N N . ARG C 1 22 ? -52.77154 15.90207 -8.61555 1.000 59.38890 19 ARG C N 1
ATOM 3828 C CA . ARG C 1 22 ? -53.81997 16.15295 -9.59653 1.000 62.35435 19 ARG C CA 1
ATOM 3829 C C . ARG C 1 22 ? -53.63239 17.59305 -10.06366 1.000 60.42413 19 ARG C C 1
ATOM 3830 O O . ARG C 1 22 ? -54.23846 18.53423 -9.55343 1.000 55.65117 19 ARG C O 1
ATOM 3838 N N . TYR C 1 23 ? -52.74679 17.75008 -11.05115 1.000 54.82537 20 TYR C N 1
ATOM 3839 C CA . TYR C 1 23 ? -52.23959 19.06838 -11.41014 1.000 57.51553 20 TYR C CA 1
ATOM 3840 C C . TYR C 1 23 ? -53.18467 19.85423 -12.30450 1.000 56.74731 20 TYR C C 1
ATOM 3841 O O . TYR C 1 23 ? -53.16799 21.08895 -12.27770 1.000 52.27925 20 TYR C O 1
ATOM 3850 N N . ASP C 1 24 ? -54.01455 19.17563 -13.09129 1.000 56.25562 21 ASP C N 1
ATOM 3851 C CA . ASP C 1 24 ? -55.00239 19.89787 -13.88089 1.000 53.88740 21 ASP C CA 1
ATOM 3852 C C . ASP C 1 24 ? -55.94276 20.68754 -12.98573 1.000 55.07303 21 ASP C C 1
ATOM 3853 O O . ASP C 1 24 ? -56.26611 21.84595 -13.27756 1.000 58.58740 21 ASP C O 1
ATOM 3858 N N . GLU C 1 25 ? -56.39524 20.07655 -11.89170 1.000 51.67227 22 GLU C N 1
ATOM 3859 C CA . GLU C 1 25 ? -57.24501 20.79584 -10.95526 1.000 58.88830 22 GLU C CA 1
ATOM 3860 C C . GLU C 1 25 ? -56.44571 21.86702 -10.23628 1.000 55.00575 22 GLU C C 1
ATOM 3861 O O . GLU C 1 25 ? -56.92894 22.98922 -10.03341 1.000 58.25454 22 GLU C O 1
ATOM 3867 N N . MET C 1 26 ? -55.19539 21.55457 -9.90485 1.000 53.38177 23 MET C N 1
ATOM 3868 C CA . MET C 1 26 ? -54.31433 22.55734 -9.32403 1.000 56.74355 23 MET C CA 1
ATOM 3869 C C . MET C 1 26 ? -54.18889 23.77124 -10.24087 1.000 57.49458 23 MET C C 1
ATOM 3870 O O . MET C 1 26 ? -54.14119 24.91410 -9.77282 1.000 57.32577 23 MET C O 1
ATOM 3875 N N . VAL C 1 27 ? -54.09187 23.53281 -11.55274 1.000 57.99633 24 VAL C N 1
ATOM 3876 C CA . VAL C 1 27 ? -54.04105 24.62501 -12.52094 1.000 53.32675 24 VAL C CA 1
ATOM 3877 C C . VAL C 1 27 ? -55.35022 25.39697 -12.51282 1.000 57.43658 24 VAL C C 1
ATOM 3878 O O . VAL C 1 27 ? -55.36209 26.63214 -12.45990 1.000 64.06570 24 VAL C O 1
ATOM 3882 N N . GLU C 1 28 ? -56.47700 24.68491 -12.56709 1.000 57.62229 25 GLU C N 1
ATOM 3883 C CA . GLU C 1 28 ? -57.75925 25.37781 -12.57181 1.000 58.49430 25 GLU C CA 1
ATOM 3884 C C . GLU C 1 28 ? -57.87063 26.29369 -11.35646 1.000 65.15698 25 GLU C C 1
ATOM 3885 O O . GLU C 1 28 ? -58.19051 27.48406 -11.48257 1.000 62.24712 25 GLU C O 1
ATOM 3887 N N . SER C 1 29 ? -57.51294 25.77183 -10.17945 1.000 60.74254 26 SER C N 1
ATOM 3888 C CA . SER C 1 29 ? -57.60257 26.54484 -8.94475 1.000 62.28448 26 SER C CA 1
ATOM 3889 C C . SER C 1 29 ? -56.69198 27.76445 -8.99343 1.000 62.43593 26 SER C C 1
ATOM 3890 O O . SER C 1 29 ? -57.13288 28.89448 -8.74345 1.000 63.70501 26 SER C O 1
ATOM 3893 N N . MET C 1 30 ? -55.41202 27.55400 -9.31985 1.000 61.42541 27 MET C N 1
ATOM 3894 C CA . MET C 1 30 ? -54.45273 28.65440 -9.32083 1.000 61.20388 27 MET C CA 1
ATOM 3895 C C . MET C 1 30 ? -54.77935 29.69266 -10.39277 1.000 66.38020 27 MET C C 1
ATOM 3896 O O . MET C 1 30 ? -54.45212 30.87654 -10.22998 1.000 60.97971 27 MET C O 1
ATOM 3901 N N . LYS C 1 31 ? -55.42239 29.27144 -11.48830 1.000 62.84714 28 LYS C N 1
ATOM 3902 C CA . LYS C 1 31 ? -55.81950 30.20868 -12.53577 1.000 62.70896 28 LYS C CA 1
ATOM 3903 C C . LYS C 1 31 ? -56.90888 31.16263 -12.04621 1.000 65.90006 28 LYS C C 1
ATOM 3904 O O . LYS C 1 31 ? -56.85123 32.36866 -12.31065 1.000 64.23226 28 LYS C O 1
ATOM 3910 N N . LYS C 1 32 ? -57.91331 30.64625 -11.33392 1.000 62.35613 29 LYS C N 1
ATOM 3911 C CA . LYS C 1 32 ? -58.92282 31.52983 -10.76117 1.000 62.91819 29 LYS C CA 1
ATOM 3912 C C . LYS C 1 32 ? -58.28714 32.54688 -9.81445 1.000 65.14481 29 LYS C C 1
ATOM 3913 O O . LYS C 1 32 ? -58.71263 33.70873 -9.76509 1.000 64.95679 29 LYS C O 1
ATOM 3915 N N . VAL C 1 33 ? -57.28113 32.12358 -9.03840 1.000 64.38314 30 VAL C N 1
ATOM 3916 C CA . VAL C 1 33 ? -56.57640 33.04901 -8.14932 1.000 62.21597 30 VAL C CA 1
ATOM 3917 C C . VAL C 1 33 ? -55.83744 34.10970 -8.96025 1.000 65.51944 30 VAL C C 1
ATOM 3918 O O . VAL C 1 33 ? -55.95558 35.31399 -8.69951 1.000 67.92275 30 VAL C O 1
ATOM 3922 N N . ALA C 1 34 ? -55.05202 33.67597 -9.95229 1.000 66.92502 31 ALA C N 1
ATOM 3923 C CA . ALA C 1 34 ? -54.32270 34.62589 -10.78835 1.000 61.58104 31 ALA C CA 1
ATOM 3924 C C . ALA C 1 34 ? -55.26988 35.58244 -11.50573 1.000 66.38471 31 ALA C C 1
ATOM 3925 O O . ALA C 1 34 ? -54.92175 36.74577 -11.73979 1.000 73.32672 31 ALA C O 1
ATOM 3927 N N . GLY C 1 35 ? -56.47559 35.12916 -11.84457 1.000 68.81538 32 GLY C N 1
ATOM 3928 C CA . GLY C 1 35 ? -57.40950 36.03693 -12.47816 1.000 62.34819 32 GLY C CA 1
ATOM 3929 C C . GLY C 1 35 ? -57.90310 37.13855 -11.56858 1.000 69.41955 32 GLY C C 1
ATOM 3930 O O . GLY C 1 35 ? -58.50256 38.10456 -12.05534 1.000 71.58322 32 GLY C O 1
ATOM 3931 N N . MET C 1 36 ? -57.62117 37.04324 -10.26896 1.000 69.07600 33 MET C N 1
ATOM 3932 C CA . MET C 1 36 ? -58.08190 38.05882 -9.33796 1.000 71.39573 33 MET C CA 1
ATOM 3933 C C . MET C 1 36 ? -57.35942 39.38291 -9.53001 1.000 69.45515 33 MET C C 1
ATOM 3934 O O . MET C 1 36 ? -57.75021 40.37487 -8.90885 1.000 70.71230 33 MET C O 1
ATOM 3939 N N . ASP C 1 37 ? -56.33371 39.42033 -10.38161 1.000 71.47184 34 ASP C N 1
ATOM 3940 C CA . ASP C 1 37 ? -55.61712 40.65056 -10.72055 1.000 72.95571 34 ASP C CA 1
ATOM 3941 C C . ASP C 1 37 ? -54.99866 41.29307 -9.48134 1.000 65.87296 34 ASP C C 1
ATOM 3942 O O . ASP C 1 37 ? -55.02878 42.50690 -9.30167 1.000 69.91653 34 ASP C O 1
ATOM 3947 N N . VAL C 1 38 ? -54.35043 40.46926 -8.66672 1.000 74.54005 35 VAL C N 1
ATOM 3948 C CA . VAL C 1 38 ? -53.75200 40.90041 -7.41454 1.000 63.76480 35 VAL C CA 1
ATOM 3949 C C . VAL C 1 38 ? -52.31400 40.41406 -7.39205 1.000 65.65394 35 VAL C C 1
ATOM 3950 O O . VAL C 1 38 ? -51.89268 39.60158 -8.21652 1.000 77.33355 35 VAL C O 1
ATOM 3954 N N . GLU C 1 39 ? -51.55062 40.95036 -6.45117 1.000 64.81272 36 GLU C N 1
ATOM 3955 C CA . GLU C 1 39 ? -50.21407 40.43348 -6.20851 1.000 67.80735 36 GLU C CA 1
ATOM 3956 C C . GLU C 1 39 ? -50.32218 39.09561 -5.48567 1.000 64.10908 36 GLU C C 1
ATOM 3957 O O . GLU C 1 39 ? -50.87109 39.01880 -4.38296 1.000 64.95158 36 GLU C O 1
ATOM 3963 N N . LEU C 1 40 ? -49.81778 38.04021 -6.11389 1.000 66.02385 37 LEU C N 1
ATOM 3964 C CA . LEU C 1 40 ? -49.82156 36.72070 -5.50032 1.000 73.07151 37 LEU C CA 1
ATOM 3965 C C . LEU C 1 40 ? -48.74946 36.61501 -4.41723 1.000 62.64781 37 LEU C C 1
ATOM 3966 O O . LEU C 1 40 ? -47.65879 37.17981 -4.53431 1.000 59.85904 37 LEU C O 1
ATOM 3971 N N . THR C 1 41 ? -49.05400 35.84708 -3.37423 1.000 55.72710 38 THR C N 1
ATOM 3972 C CA . THR C 1 41 ? -48.03919 35.53209 -2.38488 1.000 58.48878 38 THR C CA 1
ATOM 3973 C C . THR C 1 41 ? -46.96423 34.63684 -2.99735 1.000 66.99414 38 THR C C 1
ATOM 3974 O O . THR C 1 41 ? -47.13872 34.04976 -4.07087 1.000 68.17001 38 THR C O 1
ATOM 3978 N N . VAL C 1 42 ? -45.82415 34.55753 -2.30979 1.000 61.78591 39 VAL C N 1
ATOM 3979 C CA . VAL C 1 42 ? -44.75700 33.67426 -2.76782 1.000 67.07230 39 VAL C CA 1
ATOM 3980 C C . VAL C 1 42 ? -45.27809 32.25331 -2.90526 1.000 70.28990 39 VAL C C 1
ATOM 3981 O O . VAL C 1 42 ? -44.98535 31.56121 -3.88867 1.000 69.94931 39 VAL C O 1
ATOM 3985 N N . GLU C 1 43 ? -46.06152 31.79594 -1.92411 1.000 68.58175 40 GLU C N 1
ATOM 3986 C CA . GLU C 1 43 ? -46.64566 30.46283 -2.00839 1.000 71.14665 40 GLU C CA 1
ATOM 3987 C C . GLU C 1 43 ? -47.50596 30.32641 -3.25714 1.000 67.16698 40 GLU C C 1
ATOM 3988 O O . GLU C 1 43 ? -47.38946 29.34644 -4.00295 1.000 68.32494 40 GLU C O 1
ATOM 3994 N N . GLU C 1 44 ? -48.36966 31.31498 -3.50624 1.000 68.45742 41 GLU C N 1
ATOM 3995 C CA . GLU C 1 44 ? -49.28521 31.24455 -4.64260 1.000 65.96816 41 GLU C CA 1
ATOM 3996 C C . GLU C 1 44 ? -48.53107 31.21458 -5.96777 1.000 62.90090 41 GLU C C 1
ATOM 3997 O O . GLU C 1 44 ? -48.95511 30.54247 -6.91438 1.000 60.79160 41 GLU C O 1
ATOM 4003 N N . ARG C 1 45 ? -47.42533 31.95416 -6.07070 1.000 64.05595 42 ARG C N 1
ATOM 4004 C CA . ARG C 1 45 ? -46.62679 31.87281 -7.29007 1.000 66.64421 42 ARG C CA 1
ATOM 4005 C C . ARG C 1 45 ? -46.07143 30.46713 -7.48115 1.000 61.60506 42 ARG C C 1
ATOM 4006 O O . ARG C 1 45 ? -46.18846 29.88944 -8.56952 1.000 60.26164 42 ARG C O 1
ATOM 4014 N N . ASN C 1 46 ? -45.52436 29.87444 -6.41390 1.000 61.57760 43 ASN C N 1
ATOM 4015 C CA . ASN C 1 46 ? -45.00454 28.51163 -6.50639 1.000 65.01585 43 ASN C CA 1
ATOM 4016 C C . ASN C 1 46 ? -46.10563 27.53415 -6.87122 1.000 61.18892 43 ASN C C 1
ATOM 4017 O O . ASN C 1 46 ? -45.93307 26.69151 -7.76018 1.000 58.94295 43 ASN C O 1
ATOM 4022 N N . LEU C 1 47 ? -47.24951 27.63060 -6.18733 1.000 59.62997 44 LEU C N 1
ATOM 4023 C CA . LEU C 1 47 ? -48.37420 26.76755 -6.51796 1.000 58.40901 44 LEU C CA 1
ATOM 4024 C C . LEU C 1 47 ? -48.69319 26.87181 -7.99895 1.000 62.82075 44 LEU C C 1
ATOM 4025 O O . LEU C 1 47 ? -48.82089 25.85616 -8.69490 1.000 59.08370 44 LEU C O 1
ATOM 4030 N N . LEU C 1 48 ? -48.78091 28.10790 -8.50354 1.000 62.39336 45 LEU C N 1
ATOM 4031 C CA . LEU C 1 48 ? -49.06918 28.33050 -9.91548 1.000 55.41340 45 LEU C CA 1
ATOM 4032 C C . LEU C 1 48 ? -47.99366 27.70693 -10.79491 1.000 57.06751 45 LEU C C 1
ATOM 4033 O O . LEU C 1 48 ? -48.29450 27.01081 -11.77114 1.000 53.77498 45 LEU C O 1
ATOM 4038 N N . SER C 1 49 ? -46.72580 27.96983 -10.47700 1.000 59.67838 46 SER C N 1
ATOM 4039 C CA . SER C 1 49 ? -45.64183 27.43046 -11.28759 1.000 54.75464 46 SER C CA 1
ATOM 4040 C C . SER C 1 49 ? -45.62711 25.90578 -11.25299 1.000 56.57063 46 SER C C 1
ATOM 4041 O O . SER C 1 49 ? -45.46128 25.25664 -12.29411 1.000 58.09495 46 SER C O 1
ATOM 4044 N N . VAL C 1 50 ? -45.82541 25.31286 -10.07130 1.000 57.89141 47 VAL C N 1
ATOM 4045 C CA . VAL C 1 50 ? -45.82095 23.85342 -9.96452 1.000 56.70507 47 VAL C CA 1
ATOM 4046 C C . VAL C 1 50 ? -46.92428 23.25785 -10.82938 1.000 56.11381 47 VAL C C 1
ATOM 4047 O O . VAL C 1 50 ? -46.70800 22.29134 -11.57180 1.000 51.59796 47 VAL C O 1
ATOM 4051 N N . ALA C 1 51 ? -48.12486 23.83269 -10.74578 1.000 48.26309 48 ALA C N 1
ATOM 4052 C CA . ALA C 1 51 ? -49.25697 23.30691 -11.49836 1.000 53.28242 48 ALA C CA 1
ATOM 4053 C C . ALA C 1 51 ? -48.95313 23.24049 -12.99162 1.000 56.98884 48 ALA C C 1
ATOM 4054 O O . ALA C 1 51 ? -49.09148 22.18045 -13.61947 1.000 51.74674 48 ALA C O 1
ATOM 4056 N N . TYR C 1 52 ? -48.50957 24.35933 -13.57552 1.000 49.30478 49 TYR C N 1
ATOM 4057 C CA . TYR C 1 52 ? -48.35486 24.40035 -15.02310 1.000 44.45417 49 TYR C CA 1
ATOM 4058 C C . TYR C 1 52 ? -47.18798 23.53874 -15.47805 1.000 51.45162 49 TYR C C 1
ATOM 4059 O O . TYR C 1 52 ? -47.30134 22.80945 -16.47176 1.000 45.46719 49 TYR C O 1
ATOM 4068 N N . LYS C 1 53 ? -46.07765 23.56909 -14.73227 1.000 50.14135 50 LYS C N 1
ATOM 4069 C CA . LYS C 1 53 ? -44.90769 22.79031 -15.11989 1.000 49.04567 50 LYS C CA 1
ATOM 4070 C C . LYS C 1 53 ? -45.22622 21.29960 -15.17622 1.000 51.06841 50 LYS C C 1
ATOM 4071 O O . LYS C 1 53 ? -44.81919 20.60102 -16.11332 1.000 48.56955 50 LYS C O 1
ATOM 4073 N N . ASN C 1 54 ? -45.97062 20.79009 -14.19822 1.000 51.91467 51 ASN C N 1
ATOM 4074 C CA . ASN C 1 54 ? -46.27192 19.36490 -14.22863 1.000 48.46370 51 ASN C CA 1
ATOM 4075 C C . ASN C 1 54 ? -47.17568 19.03060 -15.40212 1.000 46.93808 51 ASN C C 1
ATOM 4076 O O . ASN C 1 54 ? -46.95402 18.03896 -16.10235 1.000 49.36125 51 ASN C O 1
ATOM 4081 N N . VAL C 1 55 ? -48.19468 19.85117 -15.63875 1.000 50.17933 52 VAL C N 1
ATOM 4082 C CA . VAL C 1 55 ? -49.09585 19.61642 -16.76247 1.000 48.62659 52 VAL C CA 1
ATOM 4083 C C . VAL C 1 55 ? -48.32920 19.65987 -18.08089 1.000 51.98341 52 VAL C C 1
ATOM 4084 O O . VAL C 1 55 ? -48.49554 18.79180 -18.95065 1.000 50.06714 52 VAL C O 1
ATOM 4088 N N . ILE C 1 56 ? -47.47268 20.66897 -18.25000 1.000 49.69651 53 ILE C N 1
ATOM 4089 C CA . ILE C 1 56 ? -46.70669 20.76223 -19.48698 1.000 49.81361 53 ILE C CA 1
ATOM 4090 C C . ILE C 1 56 ? -45.62475 19.68978 -19.52706 1.000 48.61241 53 ILE C C 1
ATOM 4091 O O . ILE C 1 56 ? -45.34189 19.11306 -20.58434 1.000 50.76530 53 ILE C O 1
ATOM 4096 N N . GLY C 1 57 ? -45.02071 19.38465 -18.37829 1.000 44.73223 54 GLY C N 1
ATOM 4097 C CA . GLY C 1 57 ? -43.91622 18.44484 -18.37892 1.000 48.89827 54 GLY C CA 1
ATOM 4098 C C . GLY C 1 57 ? -44.34198 17.07475 -18.86717 1.000 53.05719 54 GLY C C 1
ATOM 4099 O O . GLY C 1 57 ? -43.59932 16.40034 -19.59180 1.000 48.51037 54 GLY C O 1
ATOM 4100 N N . ALA C 1 58 ? -45.55677 16.65633 -18.49688 1.000 51.45995 55 ALA C N 1
ATOM 4101 C CA . ALA C 1 58 ? -46.10284 15.40288 -18.99968 1.000 46.11122 55 ALA C CA 1
ATOM 4102 C C . ALA C 1 58 ? -46.07919 15.36858 -20.52484 1.000 49.56046 55 ALA C C 1
ATOM 4103 O O . ALA C 1 58 ? -45.57772 14.41079 -21.12728 1.000 51.43227 55 ALA C O 1
ATOM 4105 N N . ARG C 1 59 ? -46.57923 16.43455 -21.16584 1.000 42.64339 56 ARG C N 1
ATOM 4106 C CA . ARG C 1 59 ? -46.61203 16.48051 -22.62427 1.000 44.09636 56 ARG C CA 1
ATOM 4107 C C . ARG C 1 59 ? -45.21434 16.54309 -23.20306 1.000 50.79731 56 ARG C C 1
ATOM 4108 O O . ARG C 1 59 ? -44.93482 15.92178 -24.23673 1.000 51.65258 56 ARG C O 1
ATOM 4116 N N . ARG C 1 60 ? -44.33270 17.31744 -22.56773 1.000 51.59513 57 ARG C N 1
ATOM 4117 C CA . ARG C 1 60 ? -42.96372 17.41921 -23.05202 1.000 48.31115 57 ARG C CA 1
ATOM 4118 C C . ARG C 1 60 ? -42.27800 16.06027 -23.04827 1.000 52.70320 57 ARG C C 1
ATOM 4119 O O . ARG C 1 60 ? -41.59214 15.69816 -24.01220 1.000 57.61596 57 ARG C O 1
ATOM 4127 N N . ALA C 1 61 ? -42.46615 15.28394 -21.98047 1.000 53.66983 58 ALA C N 1
ATOM 4128 C CA . ALA C 1 61 ? -41.89837 13.94099 -21.94306 1.000 54.54594 58 ALA C CA 1
ATOM 4129 C C . ALA C 1 61 ? -42.53942 13.04912 -23.00069 1.000 56.05679 58 ALA C C 1
ATOM 4130 O O . ALA C 1 61 ? -41.84902 12.25332 -23.65205 1.000 53.83010 58 ALA C O 1
ATOM 4132 N N . SER C 1 62 ? -43.86811 13.13566 -23.14945 1.000 52.39780 59 SER C N 1
ATOM 4133 C CA . SER C 1 62 ? -44.55054 12.40182 -24.21124 1.000 54.51231 59 SER C CA 1
ATOM 4134 C C . SER C 1 62 ? -44.02362 12.79790 -25.58616 1.000 56.27822 59 SER C C 1
ATOM 4135 O O . SER C 1 62 ? -43.76650 11.93265 -26.43568 1.000 58.31967 59 SER C O 1
ATOM 4138 N N . TRP C 1 63 ? -43.85126 14.10141 -25.82652 1.000 55.62290 60 TRP C N 1
ATOM 4139 C CA . TRP C 1 63 ? -43.36946 14.53779 -27.13197 1.000 54.54972 60 TRP C CA 1
ATOM 4140 C C . TRP C 1 63 ? -41.98271 13.97936 -27.42476 1.000 57.34515 60 TRP C C 1
ATOM 4141 O O . TRP C 1 63 ? -41.70868 13.51834 -28.54153 1.000 58.30206 60 TRP C O 1
ATOM 4152 N N . ARG C 1 64 ? -41.09783 13.99642 -26.43122 1.000 53.16717 61 ARG C N 1
ATOM 4153 C CA . ARG C 1 64 ? -39.74659 13.50214 -26.65628 1.000 62.03780 61 ARG C CA 1
ATOM 4154 C C . ARG C 1 64 ? -39.75493 12.02307 -27.03270 1.000 59.14790 61 ARG C C 1
ATOM 4155 O O . ARG C 1 64 ? -39.13199 11.61995 -28.02346 1.000 59.55297 61 ARG C O 1
ATOM 4163 N N . ILE C 1 65 ? -40.51063 11.20934 -26.28912 1.000 57.50246 62 ILE C N 1
ATOM 4164 C CA . ILE C 1 65 ? -40.52642 9.76398 -26.52910 1.000 64.21159 62 ILE C CA 1
ATOM 4165 C C . ILE C 1 65 ? -41.09168 9.44816 -27.91034 1.000 64.27507 62 ILE C C 1
ATOM 4166 O O . ILE C 1 65 ? -40.54130 8.62368 -28.65144 1.000 62.41973 62 ILE C O 1
ATOM 4171 N N . ILE C 1 66 ? -42.21392 10.08036 -28.26619 1.000 63.84940 63 ILE C N 1
ATOM 4172 C CA . ILE C 1 66 ? -42.81062 9.86258 -29.58260 1.000 61.08167 63 ILE C CA 1
ATOM 4173 C C . ILE C 1 66 ? -41.83205 10.27648 -30.67348 1.000 64.89063 63 ILE C C 1
ATOM 4174 O O . ILE C 1 66 ? -41.69651 9.59868 -31.70066 1.000 64.86057 63 ILE C O 1
ATOM 4179 N N . SER C 1 67 ? -41.12691 11.39347 -30.46320 1.000 62.74314 64 SER C N 1
ATOM 4180 C CA . SER C 1 67 ? -40.11614 11.81769 -31.42500 1.000 64.28399 64 SER C CA 1
ATOM 4181 C C . SER C 1 67 ? -39.03425 10.75844 -31.57796 1.000 65.23314 64 SER C C 1
ATOM 4182 O O . SER C 1 67 ? -38.62695 10.42803 -32.69858 1.000 67.52061 64 SER C O 1
ATOM 4185 N N . SER C 1 68 ? -38.57782 10.19348 -30.45965 1.000 63.34128 65 SER C N 1
ATOM 4186 C CA . SER C 1 68 ? -37.58338 9.13017 -30.52065 1.000 65.62891 65 SER C CA 1
ATOM 4187 C C . SER C 1 68 ? -38.09735 7.95080 -31.33832 1.000 69.15292 65 SER C C 1
ATOM 4188 O O . SER C 1 68 ? -37.38724 7.41410 -32.19726 1.000 71.90428 65 SER C O 1
ATOM 4191 N N . ILE C 1 69 ? -39.33051 7.52107 -31.07130 1.000 67.80645 66 ILE C N 1
ATOM 4192 C CA . ILE C 1 69 ? -39.90884 6.42513 -31.83818 1.000 67.22611 66 ILE C CA 1
ATOM 4193 C C . ILE C 1 69 ? -40.00345 6.78167 -33.31257 1.000 72.65859 66 ILE C C 1
ATOM 4194 O O . ILE C 1 69 ? -39.84204 5.91574 -34.18100 1.000 73.82133 66 ILE C O 1
ATOM 4199 N N . GLU C 1 70 ? -40.27150 8.05203 -33.62271 1.000 75.01907 67 GLU C N 1
ATOM 4200 C CA . GLU C 1 70 ? -40.47151 8.44565 -35.01286 1.000 74.80691 67 GLU C CA 1
ATOM 4201 C C . GLU C 1 70 ? -39.22264 8.19155 -35.84426 1.000 80.02098 67 GLU C C 1
ATOM 4202 O O . GLU C 1 70 ? -39.30654 7.62444 -36.93834 1.000 86.48396 67 GLU C O 1
ATOM 4208 N N . GLN C 1 71 ? -38.04726 8.58380 -35.34110 1.000 78.10581 68 GLN C N 1
ATOM 4209 C CA . GLN C 1 71 ? -36.82791 8.32301 -36.10410 1.000 94.08541 68 GLN C CA 1
ATOM 4210 C C . GLN C 1 71 ? -36.59044 6.82980 -36.27320 1.000 92.12296 68 GLN C C 1
ATOM 4211 O O . GLN C 1 71 ? -36.38118 6.34539 -37.39163 1.000 98.38687 68 GLN C O 1
ATOM 4217 N N . LYS C 1 72 ? -36.63542 6.07773 -35.17348 1.000 83.38106 69 LYS C N 1
ATOM 4218 C CA . LYS C 1 72 ? -36.36377 4.64984 -35.26470 1.000 84.04708 69 LYS C CA 1
ATOM 4219 C C . LYS C 1 72 ? -37.22103 4.00400 -36.34781 1.000 91.46612 69 LYS C C 1
ATOM 4220 O O . LYS C 1 72 ? -36.74500 3.14087 -37.09501 1.000 93.58004 69 LYS C O 1
ATOM 4222 N N . GLU C 1 73 ? -38.48860 4.41266 -36.45377 1.000 84.49706 70 GLU C N 1
ATOM 4223 C CA . GLU C 1 73 ? -39.36782 3.80731 -37.44948 1.000 92.46217 70 GLU C CA 1
ATOM 4224 C C . GLU C 1 73 ? -39.03746 4.26884 -38.86711 1.000 99.67462 70 GLU C C 1
ATOM 4225 O O . GLU C 1 73 ? -39.06646 3.46135 -39.80323 1.000 106.23747 70 GLU C O 1
ATOM 4231 N N . GLU C 1 74 ? -38.73371 5.55704 -39.06285 1.000 98.37794 71 GLU C N 1
ATOM 4232 C CA . GLU C 1 74 ? -38.36973 5.99392 -40.41119 1.000 103.96270 71 GLU C CA 1
ATOM 4233 C C . GLU C 1 74 ? -37.07582 5.33393 -40.88111 1.000 103.51846 71 GLU C C 1
ATOM 4234 O O . GLU C 1 74 ? -36.92535 5.05335 -42.07591 1.000 102.45808 71 GLU C O 1
ATOM 4240 N N . ASN C 1 75 ? -36.13107 5.07941 -39.96863 1.000 103.75918 72 ASN C N 1
ATOM 4241 C CA . ASN C 1 75 ? -34.95848 4.29547 -40.34583 1.000 99.74945 72 ASN C CA 1
ATOM 4242 C C . ASN C 1 75 ? -35.37167 2.90549 -40.80893 1.000 102.36378 72 ASN C C 1
ATOM 4243 O O . ASN C 1 75 ? -34.83700 2.38478 -41.79364 1.000 111.84128 72 ASN C O 1
ATOM 4248 N N . LYS C 1 76 ? -36.32670 2.28768 -40.11293 1.000 100.15019 73 LYS C N 1
ATOM 4249 C CA . LYS C 1 76 ? -36.76074 0.95003 -40.49878 1.000 101.14544 73 LYS C CA 1
ATOM 4250 C C . LYS C 1 76 ? -37.51521 0.97107 -41.82532 1.000 107.79289 73 LYS C C 1
ATOM 4251 O O . LYS C 1 76 ? -37.29429 0.10730 -42.68228 1.000 108.68862 73 LYS C O 1
ATOM 4253 N N . GLY C 1 77 ? -38.38921 1.95230 -42.02555 1.000 114.96646 74 GLY C N 1
ATOM 4254 C CA . GLY C 1 77 ? -39.16421 2.04590 -43.24771 1.000 117.18694 74 GLY C CA 1
ATOM 4255 C C . GLY C 1 77 ? -40.61298 1.60605 -43.15802 1.000 128.98757 74 GLY C C 1
ATOM 4256 O O . GLY C 1 77 ? -41.18804 1.23556 -44.18819 1.000 135.72740 74 GLY C O 1
ATOM 4257 N N . GLY C 1 78 ? -41.21386 1.62361 -41.96822 1.000 121.27695 75 GLY C N 1
ATOM 4258 C CA . GLY C 1 78 ? -42.60079 1.23056 -41.78084 1.000 115.94505 75 GLY C CA 1
ATOM 4259 C C . GLY C 1 78 ? -43.59937 2.32463 -42.09904 1.000 106.66564 75 GLY C C 1
ATOM 4260 O O . GLY C 1 78 ? -43.80438 3.23664 -41.29236 1.000 99.52328 75 GLY C O 1
ATOM 4261 N N . GLU C 1 79 ? -44.24164 2.24103 -43.26554 1.000 102.76287 76 GLU C N 1
ATOM 4262 C CA . GLU C 1 79 ? -45.08466 3.34212 -43.71983 1.000 99.35938 76 GLU C CA 1
ATOM 4263 C C . GLU C 1 79 ? -46.27300 3.54775 -42.79124 1.000 105.05963 76 GLU C C 1
ATOM 4264 O O . GLU C 1 79 ? -46.57654 4.67774 -42.39212 1.000 98.61142 76 GLU C O 1
ATOM 4266 N N . ASP C 1 80 ? -46.96652 2.46500 -42.44168 1.000 111.74383 77 ASP C N 1
ATOM 4267 C CA . ASP C 1 80 ? -48.14453 2.60266 -41.59366 1.000 108.38212 77 ASP C CA 1
ATOM 4268 C C . ASP C 1 80 ? -47.77730 3.02947 -40.17660 1.000 98.15928 77 ASP C C 1
ATOM 4269 O O . ASP C 1 80 ? -48.41304 3.93011 -39.61733 1.000 99.67815 77 ASP C O 1
ATOM 4274 N N . LYS C 1 81 ? -46.75198 2.40952 -39.57989 1.000 101.34272 78 LYS C N 1
ATOM 4275 C CA . LYS C 1 81 ? -46.33544 2.81354 -38.23640 1.000 97.09229 78 LYS C CA 1
ATOM 4276 C C . LYS C 1 81 ? -45.96192 4.29140 -38.19239 1.000 96.21951 78 LYS C C 1
ATOM 4277 O O . LYS C 1 81 ? -46.32066 5.00247 -37.24471 1.000 92.34521 78 LYS C O 1
ATOM 4283 N N . LEU C 1 82 ? -45.25950 4.78261 -39.21547 1.000 95.33531 79 LEU C N 1
ATOM 4284 C CA . LEU C 1 82 ? -44.84967 6.18161 -39.18804 1.000 90.41266 79 LEU C CA 1
ATOM 4285 C C . LEU C 1 82 ? -46.05837 7.10541 -39.24231 1.000 87.27493 79 LEU C C 1
ATOM 4286 O O . LEU C 1 82 ? -46.09748 8.12531 -38.54413 1.000 86.96388 79 LEU C O 1
ATOM 4291 N N . LYS C 1 83 ? -47.07702 6.74085 -40.02103 1.000 85.42658 80 LYS C N 1
ATOM 4292 C CA . LYS C 1 83 ? -48.26835 7.57722 -40.09930 1.000 83.97146 80 LYS C CA 1
ATOM 4293 C C . LYS C 1 83 ? -48.90729 7.75745 -38.72644 1.000 84.58132 80 LYS C C 1
ATOM 4294 O O . LYS C 1 83 ? -49.26205 8.87626 -38.34184 1.000 83.16099 80 LYS C O 1
ATOM 4296 N N . MET C 1 84 ? -49.05513 6.66741 -37.96561 1.000 80.96610 81 MET C N 1
ATOM 4297 C CA . MET C 1 84 ? -49.63936 6.77734 -36.62832 1.000 84.34697 81 MET C CA 1
ATOM 4298 C C . MET C 1 84 ? -48.75330 7.59403 -35.69217 1.000 83.38402 81 MET C C 1
ATOM 4299 O O . MET C 1 84 ? -49.25329 8.41186 -34.90796 1.000 75.59123 81 MET C O 1
ATOM 4304 N N . ILE C 1 85 ? -47.43823 7.36491 -35.73849 1.000 84.94082 82 ILE C N 1
ATOM 4305 C CA . ILE C 1 85 ? -46.52090 8.11636 -34.88751 1.000 81.17474 82 ILE C CA 1
ATOM 4306 C C . ILE C 1 85 ? -46.65141 9.60958 -35.15880 1.000 74.04599 82 ILE C C 1
ATOM 4307 O O . ILE C 1 85 ? -46.70525 10.42325 -34.22788 1.000 69.16653 82 ILE C O 1
ATOM 4312 N N . ARG C 1 86 ? -46.71766 9.99012 -36.43800 1.000 75.85091 83 ARG C N 1
ATOM 4313 C CA . ARG C 1 86 ? -46.76920 11.40409 -36.79672 1.000 77.73583 83 ARG C CA 1
ATOM 4314 C C . ARG C 1 86 ? -48.04530 12.06509 -36.28645 1.000 76.14951 83 ARG C C 1
ATOM 4315 O O . ARG C 1 86 ? -47.99939 13.17896 -35.74931 1.000 71.63798 83 ARG C O 1
ATOM 4317 N N . GLU C 1 87 ? -49.19444 11.40224 -36.44769 1.000 74.63442 84 GLU C N 1
ATOM 4318 C CA . GLU C 1 87 ? -50.43633 11.96159 -35.92346 1.000 71.39461 84 GLU C CA 1
ATOM 4319 C C . GLU C 1 87 ? -50.37382 12.09615 -34.41233 1.000 72.21687 84 GLU C C 1
ATOM 4320 O O . GLU C 1 87 ? -50.80942 13.10858 -33.85164 1.000 75.05197 84 GLU C O 1
ATOM 4326 N N . TYR C 1 88 ? -49.81366 11.09436 -33.73417 1.000 71.79618 85 TYR C N 1
ATOM 4327 C CA . TYR C 1 88 ? -49.71681 11.16920 -32.28292 1.000 69.92503 85 TYR C CA 1
ATOM 4328 C C . TYR C 1 88 ? -48.85362 12.35611 -31.86643 1.000 64.67664 85 TYR C C 1
ATOM 4329 O O . TYR C 1 88 ? -49.27697 13.18339 -31.05201 1.000 57.62239 85 TYR C O 1
ATOM 4338 N N . ARG C 1 89 ? -47.67121 12.50508 -32.47399 1.000 67.52237 86 ARG C N 1
ATOM 4339 C CA . ARG C 1 89 ? -46.83045 13.65252 -32.14082 1.000 63.22085 86 ARG C CA 1
ATOM 4340 C C . ARG C 1 89 ? -47.57649 14.96173 -32.36153 1.000 64.85915 86 ARG C C 1
ATOM 4341 O O . ARG C 1 89 ? -47.49083 15.87671 -31.53504 1.000 56.74613 86 ARG C O 1
ATOM 4349 N N . GLN C 1 90 ? -48.32593 15.06647 -33.46403 1.000 66.14264 87 GLN C N 1
ATOM 4350 C CA . GLN C 1 90 ? -49.05195 16.30211 -33.74105 1.000 61.22663 87 GLN C CA 1
ATOM 4351 C C . GLN C 1 90 ? -50.10670 16.57618 -32.67526 1.000 61.26096 87 GLN C C 1
ATOM 4352 O O . GLN C 1 90 ? -50.32296 17.72942 -32.28798 1.000 63.93993 87 GLN C O 1
ATOM 4358 N N . MET C 1 91 ? -50.76754 15.53139 -32.17711 1.000 61.88663 88 MET C N 1
ATOM 4359 C CA . MET C 1 91 ? -51.75600 15.73597 -31.12451 1.000 59.16063 88 MET C CA 1
ATOM 4360 C C . MET C 1 91 ? -51.10208 16.29777 -29.86682 1.000 63.97363 88 MET C C 1
ATOM 4361 O O . MET C 1 91 ? -51.61676 17.24076 -29.25422 1.000 68.43348 88 MET C O 1
ATOM 4366 N N . VAL C 1 92 ? -49.95549 15.73352 -29.47103 1.000 68.24420 89 VAL C N 1
ATOM 4367 C CA . VAL C 1 92 ? -49.23391 16.23553 -28.30228 1.000 61.80781 89 VAL C CA 1
ATOM 4368 C C . VAL C 1 92 ? -48.76440 17.66440 -28.54514 1.000 58.48518 89 VAL C C 1
ATOM 4369 O O . VAL C 1 92 ? -48.83423 18.51677 -27.65068 1.000 55.72895 89 VAL C O 1
ATOM 4373 N N . GLU C 1 93 ? -48.31609 17.95700 -29.77026 1.000 58.77673 90 GLU C N 1
ATOM 4374 C CA . GLU C 1 93 ? -47.87390 19.30675 -30.10141 1.000 58.34573 90 GLU C CA 1
ATOM 4375 C C . GLU C 1 93 ? -49.01843 20.30307 -29.98328 1.000 66.09402 90 GLU C C 1
ATOM 4376 O O . GLU C 1 93 ? -48.80546 21.47023 -29.62918 1.000 61.34440 90 GLU C O 1
ATOM 4382 N N . THR C 1 94 ? -50.23279 19.87440 -30.32775 1.000 64.72599 91 THR C N 1
ATOM 4383 C CA . THR C 1 94 ? -51.39924 20.72875 -30.14127 1.000 68.30310 91 THR C CA 1
ATOM 4384 C C . THR C 1 94 ? -51.67041 20.98261 -28.66058 1.000 64.55251 91 THR C C 1
ATOM 4385 O O . THR C 1 94 ? -51.99713 22.11190 -28.26713 1.000 61.71581 91 THR C O 1
ATOM 4389 N N . GLU C 1 95 ? -51.58766 19.93407 -27.83158 1.000 60.91526 92 GLU C N 1
ATOM 4390 C CA . GLU C 1 95 ? -51.74036 20.11163 -26.38628 1.000 64.57334 92 GLU C CA 1
ATOM 4391 C C . GLU C 1 95 ? -50.66215 21.03704 -25.81740 1.000 58.35265 92 GLU C C 1
ATOM 4392 O O . GLU C 1 95 ? -50.95491 21.90726 -24.98741 1.000 47.84994 92 GLU C O 1
ATOM 4398 N N . LEU C 1 96 ? -49.40821 20.86312 -26.24823 1.000 58.95709 93 LEU C N 1
ATOM 4399 C CA . LEU C 1 96 ? -48.33977 21.74675 -25.78826 1.000 55.73467 93 LEU C CA 1
ATOM 4400 C C . LEU C 1 96 ? -48.65788 23.19907 -26.12668 1.000 57.58055 93 LEU C C 1
ATOM 4401 O O . LEU C 1 96 ? -48.55517 24.08526 -25.26951 1.000 53.35336 93 LEU C O 1
ATOM 4406 N N . LYS C 1 97 ? -49.08351 23.45584 -27.37030 1.000 57.30938 94 LYS C N 1
ATOM 4407 C CA . LYS C 1 97 ? -49.43706 24.81586 -27.76854 1.000 55.57951 94 LYS C CA 1
ATOM 4408 C C . LYS C 1 97 ? -50.54292 25.37196 -26.87800 1.000 59.78487 94 LYS C C 1
ATOM 4409 O O . LYS C 1 97 ? -50.46228 26.51529 -26.41392 1.000 53.55360 94 LYS C O 1
ATOM 4415 N N . LEU C 1 98 ? -51.57939 24.56881 -26.61473 1.000 55.97988 95 LEU C N 1
ATOM 4416 C CA . LEU C 1 98 ? -52.69750 25.04676 -25.80922 1.000 52.85933 95 LEU C CA 1
ATOM 4417 C C . LEU C 1 98 ? -52.24967 25.40025 -24.39397 1.000 51.93038 95 LEU C C 1
ATOM 4418 O O . LEU C 1 98 ? -52.65470 26.42785 -23.84506 1.000 53.54701 95 LEU C O 1
ATOM 4423 N N . ILE C 1 99 ? -51.43885 24.54238 -23.77033 1.000 53.47070 96 ILE C N 1
ATOM 4424 C CA . ILE C 1 99 ? -50.96572 24.82636 -22.41517 1.000 53.99777 96 ILE C CA 1
ATOM 4425 C C . ILE C 1 99 ? -50.10669 26.08828 -22.39966 1.000 55.76581 96 ILE C C 1
ATOM 4426 O O . ILE C 1 99 ? -50.26426 26.95910 -21.53563 1.000 49.60615 96 ILE C O 1
ATOM 4431 N N . CYS C 1 100 ? -49.15914 26.18648 -23.33421 1.000 55.38182 97 CYS C N 1
ATOM 4432 C CA . CYS C 1 100 ? -48.29139 27.35909 -23.39493 1.000 55.31281 97 CYS C CA 1
ATOM 4433 C C . CYS C 1 100 ? -49.09800 28.63107 -23.62027 1.000 57.11918 97 CYS C C 1
ATOM 4434 O O . CYS C 1 100 ? -48.87338 29.65438 -22.96118 1.000 53.28112 97 CYS C O 1
ATOM 4437 N N . CYS C 1 101 ? -50.03304 28.59704 -24.56532 1.000 56.20812 98 CYS C N 1
ATOM 4438 C CA . CYS C 1 101 ? -50.82869 29.79025 -24.80442 1.000 55.67905 98 CYS C CA 1
ATOM 4439 C C . CYS C 1 101 ? -51.63362 30.15665 -23.56815 1.000 53.56121 98 CYS C C 1
ATOM 4440 O O . CYS C 1 101 ? -51.75151 31.33925 -23.22594 1.000 59.16688 98 CYS C O 1
ATOM 4443 N N . ASP C 1 102 ? -52.12898 29.15431 -22.84073 1.000 51.83003 99 ASP C N 1
ATOM 4444 C CA . ASP C 1 102 ? -52.94278 29.43044 -21.66120 1.000 49.62367 99 ASP C CA 1
ATOM 4445 C C . ASP C 1 102 ? -52.16627 30.22813 -20.61894 1.000 56.88479 99 ASP C C 1
ATOM 4446 O O . ASP C 1 102 ? -52.60857 31.30310 -20.18783 1.000 54.90785 99 ASP C O 1
ATOM 4451 N N . ILE C 1 103 ? -51.00161 29.71669 -20.20324 1.000 52.97639 100 ILE C N 1
ATOM 4452 C CA . ILE C 1 103 ? -50.21964 30.38372 -19.16517 1.000 48.78529 100 ILE C CA 1
ATOM 4453 C C . ILE C 1 103 ? -49.67170 31.70931 -19.67228 1.000 51.94054 100 ILE C C 1
ATOM 4454 O O . ILE C 1 103 ? -49.66698 32.71028 -18.94710 1.000 55.06785 100 ILE C O 1
ATOM 4459 N N . LEU C 1 104 ? -49.23755 31.75405 -20.93230 1.000 56.02734 101 LEU C N 1
ATOM 4460 C CA . LEU C 1 104 ? -48.71608 33.00404 -21.47036 1.000 54.20090 101 LEU C CA 1
ATOM 4461 C C . LEU C 1 104 ? -49.78900 34.07718 -21.44866 1.000 58.51668 101 LEU C C 1
ATOM 4462 O O . LEU C 1 104 ? -49.50360 35.25010 -21.17847 1.000 57.75712 101 LEU C O 1
ATOM 4467 N N . ASP C 1 105 ? -51.03747 33.68841 -21.71702 1.000 57.80710 102 ASP C N 1
ATOM 4468 C CA . ASP C 1 105 ? -52.12918 34.64893 -21.64723 1.000 61.58057 102 ASP C CA 1
ATOM 4469 C C . ASP C 1 105 ? -52.35620 35.11842 -20.21738 1.000 54.57809 102 ASP C C 1
ATOM 4470 O O . ASP C 1 105 ? -52.50191 36.31951 -19.97006 1.000 59.40107 102 ASP C O 1
ATOM 4475 N N . VAL C 1 106 ? -52.36580 34.18995 -19.26198 1.000 58.17927 103 VAL C N 1
ATOM 4476 C CA . VAL C 1 106 ? -52.52502 34.56374 -17.85886 1.000 57.09920 103 VAL C CA 1
ATOM 4477 C C . VAL C 1 106 ? -51.43636 35.54576 -17.44554 1.000 54.29059 103 VAL C C 1
ATOM 4478 O O . VAL C 1 106 ? -51.70921 36.58301 -16.82988 1.000 54.59506 103 VAL C O 1
ATOM 4482 N N . LEU C 1 107 ? -50.18698 35.24010 -17.79509 1.000 51.91829 104 LEU C N 1
ATOM 4483 C CA . LEU C 1 107 ? -49.08192 36.12687 -17.44531 1.000 55.16380 104 LEU C CA 1
ATOM 4484 C C . LEU C 1 107 ? -49.28592 37.51197 -18.03584 1.000 53.71006 104 LEU C C 1
ATOM 4485 O O . LEU C 1 107 ? -49.04312 38.52318 -17.36990 1.000 52.95503 104 LEU C O 1
ATOM 4490 N N . ASP C 1 108 ? -49.70468 37.57528 -19.29695 1.000 53.58977 105 ASP C N 1
ATOM 4491 C CA . ASP C 1 108 ? -49.80322 38.85368 -19.98096 1.000 53.32486 105 ASP C CA 1
ATOM 4492 C C . ASP C 1 108 ? -51.04223 39.62937 -19.55308 1.000 58.46550 105 ASP C C 1
ATOM 4493 O O . ASP C 1 108 ? -50.97445 40.84514 -19.33388 1.000 60.05463 105 ASP C O 1
ATOM 4498 N N . LYS C 1 109 ? -52.17658 38.95373 -19.41305 1.000 58.23174 106 LYS C N 1
ATOM 4499 C CA . LYS C 1 109 ? -53.39840 39.68160 -19.10724 1.000 61.77505 106 LYS C CA 1
ATOM 4500 C C . LYS C 1 109 ? -53.57098 39.93686 -17.61242 1.000 61.40866 106 LYS C C 1
ATOM 4501 O O . LYS C 1 109 ? -54.13981 40.96586 -17.23332 1.000 63.17741 106 LYS C O 1
ATOM 4507 N N . HIS C 1 110 ? -53.09054 39.04219 -16.74780 1.000 58.50677 107 HIS C N 1
ATOM 4508 C CA . HIS C 1 110 ? -53.36817 39.16542 -15.31948 1.000 60.83890 107 HIS C CA 1
ATOM 4509 C C . HIS C 1 110 ? -52.11058 39.31729 -14.47639 1.000 58.17236 107 HIS C C 1
ATOM 4510 O O . HIS C 1 110 ? -51.93275 40.35266 -13.82546 1.000 61.23655 107 HIS C O 1
ATOM 4517 N N . LEU C 1 111 ? -51.20714 38.34025 -14.50952 1.000 56.16744 108 LEU C N 1
ATOM 4518 C CA . LEU C 1 111 ? -50.11269 38.30335 -13.54686 1.000 54.89418 108 LEU C CA 1
ATOM 4519 C C . LEU C 1 111 ? -49.18793 39.50411 -13.69861 1.000 56.37339 108 LEU C C 1
ATOM 4520 O O . LEU C 1 111 ? -48.95852 40.25103 -12.73990 1.000 55.66420 108 LEU C O 1
ATOM 4525 N N . ILE C 1 112 ? -48.62553 39.69138 -14.89383 1.000 56.07232 109 ILE C N 1
ATOM 4526 C CA . ILE C 1 112 ? -47.65057 40.76622 -15.09316 1.000 59.31002 109 ILE C CA 1
ATOM 4527 C C . ILE C 1 112 ? -48.25904 42.14244 -14.84868 1.000 61.97281 109 ILE C C 1
ATOM 4528 O O . ILE C 1 112 ? -47.61375 42.97376 -14.18549 1.000 51.72806 109 ILE C O 1
ATOM 4533 N N . PRO C 1 113 ? -49.43719 42.47203 -15.37345 1.000 60.36572 110 PRO C N 1
ATOM 4534 C CA . PRO C 1 113 ? -49.99242 43.80272 -15.10488 1.000 58.70892 110 PRO C CA 1
ATOM 4535 C C . PRO C 1 113 ? -50.23381 44.06935 -13.62848 1.000 64.58314 110 PRO C C 1
ATOM 4536 O O . PRO C 1 113 ? -50.15016 45.22500 -13.19514 1.000 77.06678 110 PRO C O 1
ATOM 4540 N N . ALA C 1 114 ? -50.52542 43.05014 -12.83250 1.000 56.09585 111 ALA C N 1
ATOM 4541 C CA . ALA C 1 114 ? -50.79786 43.29948 -11.42404 1.000 63.19680 111 ALA C CA 1
ATOM 4542 C C . ALA C 1 114 ? -49.56447 43.17696 -10.54348 1.000 62.32314 111 ALA C C 1
ATOM 4543 O O . ALA C 1 114 ? -49.65298 43.45319 -9.34487 1.000 68.31269 111 ALA C O 1
ATOM 4545 N N . ALA C 1 115 ? -48.43610 42.74273 -11.09359 1.000 59.88303 112 ALA C N 1
ATOM 4546 C CA . ALA C 1 115 ? -47.23117 42.57299 -10.29400 1.000 62.85782 112 ALA C CA 1
ATOM 4547 C C . ALA C 1 115 ? -46.78147 43.90567 -9.70924 1.000 67.94796 112 ALA C C 1
ATOM 4548 O O . ALA C 1 115 ? -46.85300 44.94715 -10.36693 1.000 71.25805 112 ALA C O 1
ATOM 4550 N N . ASN C 1 116 ? -46.38800 43.88115 -8.43502 1.000 70.43418 113 ASN C N 1
ATOM 4551 C CA . ASN C 1 116 ? -45.96437 45.08631 -7.73218 1.000 64.66226 113 ASN C CA 1
ATOM 4552 C C . ASN C 1 116 ? -44.58631 44.97835 -7.08494 1.000 58.72499 113 ASN C C 1
ATOM 4553 O O . ASN C 1 116 ? -44.13070 45.96564 -6.49783 1.000 64.77950 113 ASN C O 1
ATOM 4558 N N . THR C 1 117 ? -43.93853 43.81473 -7.11350 1.000 59.79245 114 THR C N 1
ATOM 4559 C CA . THR C 1 117 ? -42.61235 43.65458 -6.53454 1.000 60.20755 114 THR C CA 1
ATOM 4560 C C . THR C 1 117 ? -41.63276 43.13018 -7.57720 1.000 64.63860 114 THR C C 1
ATOM 4561 O O . THR C 1 117 ? -42.01786 42.50712 -8.56986 1.000 68.84632 114 THR C O 1
ATOM 4565 N N . GLY C 1 118 ? -40.34452 43.34377 -7.30487 1.000 61.81534 115 GLY C N 1
ATOM 4566 C CA . GLY C 1 118 ? -39.31956 42.84133 -8.20111 1.000 59.33570 115 GLY C CA 1
ATOM 4567 C C . GLY C 1 118 ? -39.32696 41.32885 -8.26905 1.000 61.52452 115 GLY C C 1
ATOM 4568 O O . GLY C 1 118 ? -39.21514 40.74291 -9.34737 1.000 60.77730 115 GLY C O 1
ATOM 4569 N N . GLU C 1 119 ? -39.47229 40.67565 -7.11714 1.000 62.34634 116 GLU C N 1
ATOM 4570 C CA . GLU C 1 119 ? -39.52652 39.22162 -7.10883 1.000 71.83202 116 GLU C CA 1
ATOM 4571 C C . GLU C 1 119 ? -40.60534 38.71828 -8.05622 1.000 66.36748 116 GLU C C 1
ATOM 4572 O O . GLU C 1 119 ? -40.38953 37.75406 -8.79946 1.000 59.83368 116 GLU C O 1
ATOM 4578 N N . SER C 1 120 ? -41.77666 39.36277 -8.04016 1.000 61.08047 117 SER C N 1
ATOM 4579 C CA . SER C 1 120 ? -42.87877 38.92374 -8.89021 1.000 62.96664 117 SER C CA 1
ATOM 4580 C C . SER C 1 120 ? -42.60307 39.17572 -10.37270 1.000 61.21142 117 SER C C 1
ATOM 4581 O O . SER C 1 120 ? -42.89427 38.31446 -11.21748 1.000 53.26794 117 SER C O 1
ATOM 4584 N N . LYS C 1 121 ? -42.03169 40.33707 -10.71068 1.000 51.18449 118 LYS C N 1
ATOM 4585 C CA . LYS C 1 121 ? -41.72607 40.62468 -12.10753 1.000 48.59763 118 LYS C CA 1
ATOM 4586 C C . LYS C 1 121 ? -40.71764 39.62885 -12.66494 1.000 57.84357 118 LYS C C 1
ATOM 4587 O O . LYS C 1 121 ? -40.94109 39.01834 -13.71846 1.000 52.34445 118 LYS C O 1
ATOM 4593 N N . VAL C 1 122 ? -39.60236 39.43583 -11.95984 1.000 57.38965 119 VAL C N 1
ATOM 4594 C CA . VAL C 1 122 ? -38.63034 38.44838 -12.41139 1.000 58.94682 119 VAL C CA 1
ATOM 4595 C C . VAL C 1 122 ? -39.30472 37.09574 -12.57931 1.000 52.74091 119 VAL C C 1
ATOM 4596 O O . VAL C 1 122 ? -39.11409 36.40598 -13.58867 1.000 55.48321 119 VAL C O 1
ATOM 4600 N N . PHE C 1 123 ? -40.12230 36.70997 -11.60342 1.000 50.89605 120 PHE C N 1
ATOM 4601 C CA . PHE C 1 123 ? -40.78807 35.41416 -11.64811 1.000 54.48620 120 PHE C CA 1
ATOM 4602 C C . PHE C 1 123 ? -41.65712 35.27042 -12.89697 1.000 60.15660 120 PHE C C 1
ATOM 4603 O O . PHE C 1 123 ? -41.57662 34.26369 -13.61274 1.000 57.76241 120 PHE C O 1
ATOM 4611 N N . TYR C 1 124 ? -42.50564 36.26511 -13.17347 1.000 53.93294 121 TYR C N 1
ATOM 4612 C CA . TYR C 1 124 ? -43.43026 36.13399 -14.29567 1.000 53.64512 121 TYR C CA 1
ATOM 4613 C C . TYR C 1 124 ? -42.69812 36.23254 -15.62902 1.000 53.73467 121 TYR C C 1
ATOM 4614 O O . TYR C 1 124 ? -42.99178 35.48111 -16.56618 1.000 48.17337 121 TYR C O 1
ATOM 4623 N N . TYR C 1 125 ? -41.72758 37.14011 -15.73016 1.000 57.15774 122 TYR C N 1
ATOM 4624 C CA . TYR C 1 125 ? -40.96156 37.24395 -16.96554 1.000 53.76600 122 TYR C CA 1
ATOM 4625 C C . TYR C 1 125 ? -40.08825 36.01752 -17.19471 1.000 53.78933 122 TYR C C 1
ATOM 4626 O O . TYR C 1 125 ? -39.85704 35.63289 -18.34797 1.000 52.04213 122 TYR C O 1
ATOM 4635 N N . LYS C 1 126 ? -39.59527 35.38788 -16.12590 1.000 51.64433 123 LYS C N 1
ATOM 4636 C CA . LYS C 1 126 ? -38.89557 34.12395 -16.31356 1.000 55.69916 123 LYS C CA 1
ATOM 4637 C C . LYS C 1 126 ? -39.85140 33.05136 -16.82052 1.000 56.12501 123 LYS C C 1
ATOM 4638 O O . LYS C 1 126 ? -39.49615 32.24625 -17.69582 1.000 45.71484 123 LYS C O 1
ATOM 4644 N N . MET C 1 127 ? -41.07101 33.03569 -16.28003 1.000 51.95841 124 MET C N 1
ATOM 4645 C CA . MET C 1 127 ? -42.08892 32.09200 -16.72941 1.000 49.84671 124 MET C CA 1
ATOM 4646 C C . MET C 1 127 ? -42.40511 32.27058 -18.20760 1.000 51.58272 124 MET C C 1
ATOM 4647 O O . MET C 1 127 ? -42.47084 31.29432 -18.96489 1.000 53.70749 124 MET C O 1
ATOM 4652 N N . LYS C 1 128 ? -42.62684 33.51558 -18.63127 1.000 52.36389 125 LYS C N 1
ATOM 4653 C CA . LYS C 1 128 ? -42.86999 33.79123 -20.04134 1.000 49.89276 125 LYS C CA 1
ATOM 4654 C C . LYS C 1 128 ? -41.75538 33.21139 -20.89607 1.000 47.57535 125 LYS C C 1
ATOM 4655 O O . LYS C 1 128 ? -42.00698 32.54567 -21.90493 1.000 52.54403 125 LYS C O 1
ATOM 4661 N N . GLY C 1 129 ? -40.50722 33.45956 -20.49924 1.000 53.44994 126 GLY C N 1
ATOM 4662 C CA . GLY C 1 129 ? -39.38715 32.88475 -21.21940 1.000 51.52809 126 GLY C CA 1
ATOM 4663 C C . GLY C 1 129 ? -39.45233 31.37338 -21.26067 1.000 49.37956 126 GLY C C 1
ATOM 4664 O O . GLY C 1 129 ? -39.25383 30.76264 -22.31481 1.000 49.54382 126 GLY C O 1
ATOM 4665 N N . ASP C 1 130 ? -39.77378 30.75342 -20.12247 1.000 49.24622 127 ASP C N 1
ATOM 4666 C CA . ASP C 1 130 ? -39.82825 29.29633 -20.05263 1.000 45.97201 127 ASP C CA 1
ATOM 4667 C C . ASP C 1 130 ? -40.80217 28.74288 -21.08093 1.000 49.56082 127 ASP C C 1
ATOM 4668 O O . ASP C 1 130 ? -40.46595 27.83948 -21.85662 1.000 48.23629 127 ASP C O 1
ATOM 4673 N N . TYR C 1 131 ? -42.01830 29.28238 -21.11079 1.000 47.83648 128 TYR C N 1
ATOM 4674 C CA . TYR C 1 131 ? -43.04647 28.67142 -21.93981 1.000 49.82649 128 TYR C CA 1
ATOM 4675 C C . TYR C 1 131 ? -42.89839 29.04069 -23.40249 1.000 52.00410 128 TYR C C 1
ATOM 4676 O O . TYR C 1 131 ? -43.27651 28.25135 -24.27320 1.000 51.00393 128 TYR C O 1
ATOM 4685 N N . HIS C 1 132 ? -42.33585 30.21212 -23.69387 1.000 49.10604 129 HIS C N 1
ATOM 4686 C CA . HIS C 1 132 ? -41.90759 30.47623 -25.05757 1.000 54.11495 129 HIS C CA 1
ATOM 4687 C C . HIS C 1 132 ? -40.77854 29.54175 -25.4650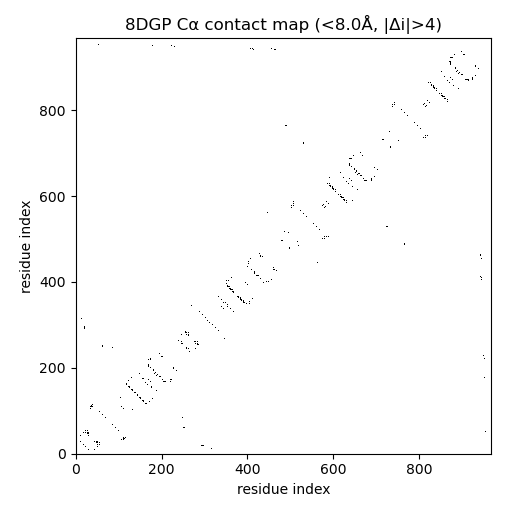2 1.000 57.90218 129 HIS C C 1
ATOM 4688 O O . HIS C 1 132 ? -40.71394 29.11415 -26.62501 1.000 53.18912 129 HIS C O 1
ATOM 4695 N N . ARG C 1 133 ? -39.91031 29.18601 -24.51278 1.000 51.60073 130 ARG C N 1
ATOM 4696 C CA . ARG C 1 133 ? -38.84579 28.23037 -24.78705 1.000 52.02187 130 ARG C CA 1
ATOM 4697 C C . ARG C 1 133 ? -39.40795 26.83692 -25.05250 1.000 57.67522 130 ARG C C 1
ATOM 4698 O O . ARG C 1 133 ? -38.88753 26.10971 -25.91063 1.000 52.30626 130 ARG C O 1
ATOM 4706 N N . TYR C 1 134 ? -40.44431 26.43512 -24.29592 1.000 50.71008 131 TYR C N 1
ATOM 4707 C CA . TYR C 1 134 ? -41.09722 25.14786 -24.53281 1.000 50.22612 131 TYR C CA 1
ATOM 4708 C C . TYR C 1 134 ? -41.79788 25.13581 -25.87744 1.000 53.04679 131 TYR C C 1
ATOM 4709 O O . TYR C 1 134 ? -41.81768 24.11066 -26.56568 1.000 59.06544 131 TYR C O 1
ATOM 4718 N N . LEU C 1 135 ? -42.40922 26.25381 -26.25719 1.000 52.59385 132 LEU C N 1
ATOM 4719 C CA . LEU C 1 135 ? -42.97992 26.33374 -27.59220 1.000 55.67611 132 LEU C CA 1
ATOM 4720 C C . LEU C 1 135 ? -41.90489 26.10998 -28.64611 1.000 57.79182 132 LEU C C 1
ATOM 4721 O O . LEU C 1 135 ? -42.07747 25.29890 -29.56283 1.000 62.73264 132 LEU C O 1
ATOM 4726 N N . ALA C 1 136 ? -40.76777 26.79922 -28.50616 1.000 60.66278 133 ALA C N 1
ATOM 4727 C CA . ALA C 1 136 ? -39.68603 26.69455 -29.47952 1.000 61.20228 133 ALA C CA 1
ATOM 4728 C C . ALA C 1 136 ? -39.09202 25.29069 -29.54840 1.000 59.79803 133 ALA C C 1
ATOM 4729 O O . ALA C 1 136 ? -38.51252 24.92813 -30.57726 1.000 65.51747 133 ALA C O 1
ATOM 4731 N N . GLU C 1 137 ? -39.24770 24.48812 -28.49259 1.000 55.80387 134 GLU C N 1
ATOM 4732 C CA . GLU C 1 137 ? -38.65952 23.14929 -28.46285 1.000 57.26189 134 GLU C CA 1
ATOM 4733 C C . GLU C 1 137 ? -39.19042 22.26610 -29.58737 1.000 62.78603 134 GLU C C 1
ATOM 4734 O O . GLU C 1 137 ? -38.44623 21.45892 -30.15716 1.000 65.85549 134 GLU C O 1
ATOM 4740 N N . PHE C 1 138 ? -40.47236 22.39496 -29.91810 1.000 63.23376 135 PHE C N 1
ATOM 4741 C CA . PHE C 1 138 ? -41.07898 21.60443 -30.98022 1.000 66.03903 135 PHE C CA 1
ATOM 4742 C C . PHE C 1 138 ? -41.47147 22.45070 -32.18063 1.000 63.94101 135 PHE C C 1
ATOM 4743 O O . PHE C 1 138 ? -42.01514 21.91402 -33.14834 1.000 69.65838 135 PHE C O 1
ATOM 4751 N N . ALA C 1 139 ? -41.20253 23.75139 -32.15269 1.000 67.71799 136 ALA C N 1
ATOM 4752 C CA . ALA C 1 139 ? -41.53948 24.59914 -33.28148 1.000 71.69865 136 ALA C CA 1
ATOM 4753 C C . ALA C 1 139 ? -40.64362 24.27552 -34.47995 1.000 79.80500 136 ALA C C 1
ATOM 4754 O O . ALA C 1 139 ? -39.65097 23.54677 -34.37730 1.000 77.00168 136 ALA C O 1
ATOM 4756 N N . THR C 1 140 ? -41.02100 24.81174 -35.64009 1.000 84.28330 137 THR C N 1
ATOM 4757 C CA . THR C 1 140 ? -40.24543 24.61855 -36.85772 1.000 83.21629 137 THR C CA 1
ATOM 4758 C C . THR C 1 140 ? -40.36900 25.85360 -37.74577 1.000 92.45692 137 THR C C 1
ATOM 4759 O O . THR C 1 140 ? -41.41585 26.50782 -37.77947 1.000 94.68778 137 THR C O 1
ATOM 4763 N N . GLY C 1 141 ? -39.28924 26.16630 -38.46758 1.000 94.83222 138 GLY C N 1
ATOM 4764 C CA . GLY C 1 141 ? -39.36401 27.22574 -39.47000 1.000 101.04960 138 GLY C CA 1
ATOM 4765 C C . GLY C 1 141 ? -39.55166 28.60228 -38.85018 1.000 104.69033 138 GLY C C 1
ATOM 4766 O O . GLY C 1 141 ? -38.75421 29.06491 -38.02752 1.000 93.34670 138 GLY C O 1
ATOM 4767 N N . ASN C 1 142 ? -40.59169 29.29895 -39.31411 1.000 114.52139 139 ASN C N 1
ATOM 4768 C CA . ASN C 1 142 ? -40.91796 30.62373 -38.78693 1.000 115.29849 139 ASN C CA 1
ATOM 4769 C C . ASN C 1 142 ? -41.30623 30.56841 -37.31384 1.000 107.83069 139 ASN C C 1
ATOM 4770 O O . ASN C 1 142 ? -40.74364 31.29203 -36.47889 1.000 99.17292 139 ASN C O 1
ATOM 4775 N N . ASP C 1 143 ? -42.26631 29.70134 -36.97707 1.000 106.89806 140 ASP C N 1
ATOM 4776 C CA . ASP C 1 143 ? -42.76211 29.62092 -35.60549 1.000 100.35338 140 ASP C CA 1
ATOM 4777 C C . ASP C 1 143 ? -41.63852 29.36957 -34.61024 1.000 87.68404 140 ASP C C 1
ATOM 4778 O O . ASP C 1 143 ? -41.66877 29.88196 -33.48555 1.000 84.36534 140 ASP C O 1
ATOM 4783 N N . ARG C 1 144 ? -40.62582 28.60042 -35.00773 1.000 85.45010 141 ARG C N 1
ATOM 4784 C CA . ARG C 1 144 ? -39.51011 28.36809 -34.10191 1.000 80.34748 141 ARG C CA 1
ATOM 4785 C C . ARG C 1 144 ? -38.74335 29.66018 -33.85323 1.000 76.77564 141 ARG C C 1
ATOM 4786 O O . ARG C 1 144 ? -38.43170 29.99800 -32.70551 1.000 70.46520 141 ARG C O 1
ATOM 4794 N N . LYS C 1 145 ? -38.44190 30.40572 -34.92196 1.000 83.35305 142 LYS C N 1
ATOM 4795 C CA . LYS C 1 145 ? -37.71917 31.66516 -34.76946 1.000 72.96116 142 LYS C CA 1
ATOM 4796 C C . LYS C 1 145 ? -38.50136 32.65047 -33.90869 1.000 71.50224 142 LYS C C 1
ATOM 4797 O O . LYS C 1 145 ? -37.92873 33.32166 -33.03885 1.000 59.27494 142 LYS C O 1
ATOM 4799 N N . GLU C 1 146 ? -39.81505 32.73964 -34.12640 1.000 70.78054 143 GLU C N 1
ATOM 4800 C CA . GLU C 1 146 ? -40.62865 33.67360 -33.35735 1.000 67.14999 143 GLU C CA 1
ATOM 4801 C C . GLU C 1 146 ? -40.65003 33.30554 -31.87709 1.000 64.02839 143 GLU C C 1
ATOM 4802 O O . GLU C 1 146 ? -40.46812 34.16763 -31.01044 1.000 57.83953 143 GLU C O 1
ATOM 4808 N N . ALA C 1 147 ? -40.87684 32.02765 -31.56210 1.000 64.70897 144 ALA C N 1
ATOM 4809 C CA . ALA C 1 147 ? -40.87814 31.62409 -30.15901 1.000 62.12166 144 ALA C CA 1
ATOM 4810 C C . ALA C 1 147 ? -39.53266 31.92513 -29.51580 1.000 59.88387 144 ALA C C 1
ATOM 4811 O O . ALA C 1 147 ? -39.47206 32.45491 -28.39816 1.000 58.67376 144 ALA C O 1
ATOM 4813 N N . ALA C 1 148 ? -38.43967 31.61425 -30.22018 1.000 60.99058 145 ALA C N 1
ATOM 4814 C CA . ALA C 1 148 ? -37.11222 31.92574 -29.70021 1.000 59.48947 145 ALA C CA 1
ATOM 4815 C C . ALA C 1 148 ? -36.96186 33.42151 -29.43519 1.000 59.00391 145 ALA C C 1
ATOM 4816 O O . ALA C 1 148 ? -36.44942 33.82365 -28.38317 1.000 57.25424 145 ALA C O 1
ATOM 4818 N N . GLU C 1 149 ? -37.41257 34.26594 -30.36750 1.000 58.41123 146 GLU C N 1
ATOM 4819 C CA . GLU C 1 149 ? -37.32659 35.70107 -30.12840 1.000 50.93825 146 GLU C CA 1
ATOM 4820 C C . GLU C 1 149 ? -38.11684 36.08365 -28.88573 1.000 52.92638 146 GLU C C 1
ATOM 4821 O O . GLU C 1 149 ? -37.63881 36.86268 -28.05341 1.000 56.92873 146 GLU C O 1
ATOM 4823 N N . ASN C 1 150 ? -39.32511 35.53460 -28.73693 1.000 51.66265 147 ASN C N 1
ATOM 4824 C CA . ASN C 1 150 ? -40.14911 35.84255 -27.57145 1.000 50.47648 147 ASN C CA 1
ATOM 4825 C C . ASN C 1 150 ? -39.50268 35.34728 -26.28679 1.000 55.90573 147 ASN C C 1
ATOM 4826 O O . ASN C 1 150 ? -39.43711 36.07451 -25.28549 1.000 51.38945 147 ASN C O 1
ATOM 4831 N N . SER C 1 151 ? -39.01758 34.10457 -26.29390 1.000 56.03405 148 SER C N 1
ATOM 4832 C CA . SER C 1 151 ? -38.32517 33.59387 -25.11785 1.000 55.96969 148 SER C CA 1
ATOM 4833 C C . SER C 1 151 ? -37.14231 34.48692 -24.76661 1.000 57.09675 148 SER C C 1
ATOM 4834 O O . SER C 1 151 ? -36.99504 34.93221 -23.61994 1.000 56.79193 148 SER C O 1
ATOM 4837 N N . LEU C 1 152 ? -36.32403 34.81978 -25.76290 1.000 57.34056 149 LEU C N 1
ATOM 4838 C CA . LEU C 1 152 ? -35.16274 35.65228 -25.49255 1.000 57.08637 149 LEU C CA 1
ATOM 4839 C C . LEU C 1 152 ? -35.58570 36.97239 -24.86852 1.000 52.07738 149 LEU C C 1
ATOM 4840 O O . LEU C 1 152 ? -35.03551 37.39633 -23.84608 1.000 54.92328 149 LEU C O 1
ATOM 4845 N N . VAL C 1 153 ? -36.60950 37.60596 -25.43438 1.000 48.98591 150 VAL C N 1
ATOM 4846 C CA . VAL C 1 153 ? -37.02053 38.91087 -24.93241 1.000 54.90410 150 VAL C CA 1
ATOM 4847 C C . VAL C 1 153 ? -37.48704 38.81193 -23.48581 1.000 56.22736 150 VAL C C 1
ATOM 4848 O O . VAL C 1 153 ? -37.12222 39.64272 -22.64335 1.000 61.63310 150 VAL C O 1
ATOM 4852 N N . ALA C 1 154 ? -38.27633 37.78935 -23.16266 1.000 51.96082 151 ALA C N 1
ATOM 4853 C CA . ALA C 1 154 ? -38.75742 37.66334 -21.79223 1.000 55.35225 151 ALA C CA 1
ATOM 4854 C C . ALA C 1 154 ? -37.60018 37.43421 -20.83000 1.000 53.73313 151 ALA C C 1
ATOM 4855 O O . ALA C 1 154 ? -37.50826 38.08226 -19.77942 1.000 49.65755 151 ALA C O 1
ATOM 4857 N N . TYR C 1 155 ? -36.68417 36.53601 -21.19051 1.000 51.48537 152 TYR C N 1
ATOM 4858 C CA . TYR C 1 155 ? -35.56436 36.24819 -20.30547 1.000 54.05011 152 TYR C CA 1
ATOM 4859 C C . TYR C 1 155 ? -34.73258 37.49481 -20.06012 1.000 57.71607 152 TYR C C 1
ATOM 4860 O O . TYR C 1 155 ? -34.30258 37.74843 -18.92956 1.000 59.30447 152 TYR C O 1
ATOM 4869 N N . LYS C 1 156 ? -34.49032 38.28434 -21.10930 1.000 55.75960 153 LYS C N 1
ATOM 4870 C CA . LYS C 1 156 ? -33.69965 39.49605 -20.94008 1.000 58.25354 153 LYS C CA 1
ATOM 4871 C C . LYS C 1 156 ? -34.42170 40.50557 -20.05537 1.000 61.91472 153 LYS C C 1
ATOM 4872 O O . LYS C 1 156 ? -33.79285 41.17391 -19.22603 1.000 66.77451 153 LYS C O 1
ATOM 4878 N N . ALA C 1 157 ? -35.74155 40.62660 -20.20865 1.000 57.42207 154 ALA C N 1
ATOM 4879 C CA . ALA C 1 157 ? -36.50568 41.49676 -19.32010 1.000 58.09590 154 ALA C CA 1
ATOM 4880 C C . ALA C 1 157 ? -36.38068 41.04001 -17.87012 1.000 67.04271 154 ALA C C 1
ATOM 4881 O O . ALA C 1 157 ? -36.06824 41.83784 -16.97780 1.000 71.43867 154 ALA C O 1
ATOM 4883 N N . ALA C 1 158 ? -36.65934 39.75836 -17.60870 1.000 62.40718 155 ALA C N 1
ATOM 4884 C CA . ALA C 1 158 ? -36.48551 39.23332 -16.25834 1.000 60.99100 155 ALA C CA 1
ATOM 4885 C C . ALA C 1 158 ? -35.06021 39.45863 -15.76544 1.000 64.50146 155 ALA C C 1
ATOM 4886 O O . ALA C 1 158 ? -34.84909 39.88159 -14.62216 1.000 66.32115 155 ALA C O 1
ATOM 4888 N N . SER C 1 159 ? -34.06747 39.19740 -16.62069 1.000 58.97795 156 SER C N 1
ATOM 4889 C CA . SER C 1 159 ? -32.67992 39.36123 -16.20356 1.000 67.87344 156 SER C CA 1
ATOM 4890 C C . SER C 1 159 ? -32.38444 40.80782 -15.84332 1.000 79.89733 156 SER C C 1
ATOM 4891 O O . SER C 1 159 ? -31.68277 41.08331 -14.86391 1.000 83.13764 156 SER C O 1
ATOM 4894 N N . ASP C 1 160 ? -32.91944 41.74907 -16.61610 1.000 91.07972 157 ASP C N 1
ATOM 4895 C CA . ASP C 1 160 ? -32.65335 43.15102 -16.32900 1.000 82.92072 157 ASP C CA 1
ATOM 4896 C C . ASP C 1 160 ? -33.31295 43.58092 -15.02777 1.000 81.35062 157 ASP C C 1
ATOM 4897 O O . ASP C 1 160 ? -32.74645 44.38186 -14.27571 1.000 89.22676 157 ASP C O 1
ATOM 4902 N N . ILE C 1 161 ? -34.51580 43.07623 -14.75013 1.000 72.26376 158 ILE C N 1
ATOM 4903 C CA . ILE C 1 161 ? -35.16635 43.40224 -13.48657 1.000 71.03278 158 ILE C CA 1
ATOM 4904 C C . ILE C 1 161 ? -34.44338 42.74002 -12.31851 1.000 67.63150 158 ILE C C 1
ATOM 4905 O O . ILE C 1 161 ? -34.27175 43.34708 -11.25394 1.000 66.26158 158 ILE C O 1
ATOM 4910 N N . ALA C 1 162 ? -34.00786 41.49016 -12.49454 1.000 71.33711 159 ALA C N 1
ATOM 4911 C CA . ALA C 1 162 ? -33.37843 40.76678 -11.39341 1.000 72.15925 159 ALA C CA 1
ATOM 4912 C C . ALA C 1 162 ? -32.05094 41.40229 -11.00914 1.000 72.38275 159 ALA C C 1
ATOM 4913 O O . ALA C 1 162 ? -31.70521 41.46998 -9.82308 1.000 69.40415 159 ALA C O 1
ATOM 4915 N N . MET C 1 163 ? -31.29869 41.87786 -12.00211 1.000 75.79630 160 MET C N 1
ATOM 4916 C CA . MET C 1 163 ? -30.01233 42.50944 -11.73173 1.000 77.09339 160 MET C CA 1
ATOM 4917 C C . MET C 1 163 ? -30.16629 43.67137 -10.76277 1.000 72.98094 160 MET C C 1
ATOM 4918 O O . MET C 1 163 ? -29.43055 43.77302 -9.77435 1.000 77.43258 160 MET C O 1
ATOM 4923 N N . THR C 1 164 ? -31.12458 44.55676 -11.03079 1.000 68.58409 161 THR C N 1
ATOM 4924 C CA . THR C 1 164 ? -31.32062 45.75166 -10.22341 1.000 73.42958 161 THR C CA 1
ATOM 4925 C C . THR C 1 164 ? -32.22482 45.52699 -9.01201 1.000 67.57140 161 THR C C 1
ATOM 4926 O O . THR C 1 164 ? -32.19234 46.33504 -8.07667 1.000 73.52654 161 THR C O 1
ATOM 4930 N N . GLU C 1 165 ? -32.98904 44.43714 -8.97107 1.000 64.48874 162 GLU C N 1
ATOM 4931 C CA . GLU C 1 165 ? -33.97941 44.25609 -7.92138 1.000 62.00635 162 GLU C CA 1
ATOM 4932 C C . GLU C 1 165 ? -33.74066 43.05357 -7.01581 1.000 71.54971 162 GLU C C 1
ATOM 4933 O O . GLU C 1 165 ? -34.32406 43.01092 -5.92702 1.000 71.23521 162 GLU C O 1
ATOM 4935 N N . LEU C 1 166 ? -32.93381 42.07184 -7.42993 1.000 69.50985 163 LEU C N 1
ATOM 4936 C CA . LEU C 1 166 ? -32.69920 40.88632 -6.61844 1.000 68.95189 163 LEU C CA 1
ATOM 4937 C C . LEU C 1 166 ? -31.20871 40.66031 -6.39154 1.000 67.27538 163 LEU C C 1
ATOM 4938 O O . LEU C 1 166 ? -30.40423 40.87333 -7.30467 1.000 69.27873 163 LEU C O 1
ATOM 4943 N N . PRO C 1 167 ? -30.80988 40.23430 -5.18696 1.000 74.52480 164 PRO C N 1
ATOM 4944 C CA . PRO C 1 167 ? -29.39655 39.92526 -4.94684 1.000 72.02166 164 PRO C CA 1
ATOM 4945 C C . PRO C 1 167 ? -28.98195 38.65500 -5.66715 1.000 74.73541 164 PRO C C 1
ATOM 4946 O O . PRO C 1 167 ? -29.80300 37.74389 -5.86926 1.000 72.38476 164 PRO C O 1
ATOM 4950 N N . PRO C 1 168 ? -27.69942 38.52351 -6.02360 1.000 77.63099 165 PRO C N 1
ATOM 4951 C CA . PRO C 1 168 ? -27.26484 37.35876 -6.81472 1.000 75.97689 165 PRO C CA 1
ATOM 4952 C C . PRO C 1 168 ? -27.44003 36.02455 -6.10052 1.000 79.14321 165 PRO C C 1
ATOM 4953 O O . PRO C 1 168 ? -27.32713 34.97932 -6.75647 1.000 74.50176 165 PRO C O 1
ATOM 4957 N N . THR C 1 169 ? -27.67708 36.02126 -4.78970 1.000 80.90641 166 THR C N 1
ATOM 4958 C CA . THR C 1 169 ? -27.91601 34.78622 -4.05463 1.000 83.15762 166 THR C CA 1
ATOM 4959 C C . THR C 1 169 ? -29.38712 34.40879 -4.01324 1.000 76.95319 166 THR C C 1
ATOM 4960 O O . THR C 1 169 ? -29.72865 33.37052 -3.43915 1.000 87.21563 166 THR C O 1
ATOM 4964 N N . HIS C 1 170 ? -30.25029 35.21729 -4.60879 1.000 75.97172 167 HIS C N 1
ATOM 4965 C CA . HIS C 1 170 ? -31.68608 34.96579 -4.56840 1.000 74.75356 167 HIS C CA 1
ATOM 4966 C C . HIS C 1 170 ? -32.03735 33.75177 -5.42148 1.000 69.83070 167 HIS C C 1
ATOM 4967 O O . HIS C 1 170 ? -31.55661 33.63718 -6.55442 1.000 72.06559 167 HIS C O 1
ATOM 4974 N N . PRO C 1 171 ? -32.84902 32.82244 -4.91753 1.000 69.23397 168 PRO C N 1
ATOM 4975 C CA . PRO C 1 171 ? -33.20401 31.65071 -5.73888 1.000 73.53690 168 PRO C CA 1
ATOM 4976 C C . PRO C 1 171 ? -33.89328 32.01203 -7.04750 1.000 69.07445 168 PRO C C 1
ATOM 4977 O O . PRO C 1 171 ? -33.65232 31.35535 -8.06948 1.000 63.52941 168 PRO C O 1
ATOM 4981 N N . ILE C 1 172 ? -34.74519 33.04352 -7.04723 1.000 64.24895 169 ILE C N 1
ATOM 4982 C CA . ILE C 1 172 ? -35.43709 33.44131 -8.27119 1.000 60.11691 169 ILE C CA 1
ATOM 4983 C C . ILE C 1 172 ? -34.44892 33.98409 -9.29475 1.000 63.47340 169 ILE C C 1
ATOM 4984 O O . ILE C 1 172 ? -34.54398 33.68887 -10.49477 1.000 63.40243 169 ILE C O 1
ATOM 4989 N N . ARG C 1 173 ? -33.49723 34.80049 -8.84623 1.000 61.50950 170 ARG C N 1
ATOM 4990 C CA . ARG C 1 173 ? -32.45419 35.26271 -9.74842 1.000 59.68296 170 ARG C CA 1
ATOM 4991 C C . ARG C 1 173 ? -31.61491 34.09314 -10.24852 1.000 61.52800 170 ARG C C 1
ATOM 4992 O O . ARG C 1 173 ? -31.34055 33.97796 -11.44966 1.000 56.63675 170 ARG C O 1
ATOM 5000 N N . LEU C 1 174 ? -31.20686 33.20434 -9.33535 1.000 60.25429 171 LEU C N 1
ATOM 5001 C CA . LEU C 1 174 ? -30.38772 32.06221 -9.72882 1.000 61.19105 171 LEU C CA 1
ATOM 5002 C C . LEU C 1 174 ? -31.13321 31.13915 -10.68546 1.000 57.36984 171 LEU C C 1
ATOM 5003 O O . LEU C 1 174 ? -30.55789 30.66817 -11.67582 1.000 55.16047 171 LEU C O 1
ATOM 5008 N N . GLY C 1 175 ? -32.40221 30.84474 -10.39555 1.000 53.30010 172 GLY C N 1
ATOM 5009 C CA . GLY C 1 175 ? -33.17508 30.01414 -11.30471 1.000 53.39041 172 GLY C CA 1
ATOM 5010 C C . GLY C 1 175 ? -33.31511 30.64252 -12.67933 1.000 60.73193 172 GLY C C 1
ATOM 5011 O O . GLY C 1 175 ? -33.31083 29.94565 -13.69915 1.000 57.75989 172 GLY C O 1
ATOM 5012 N N . LEU C 1 176 ? -33.42663 31.97252 -12.73008 1.000 54.28851 173 LEU C N 1
ATOM 5013 C CA . LEU C 1 176 ? -33.46730 32.64651 -14.02083 1.000 53.83066 173 LEU C CA 1
ATOM 5014 C C . LEU C 1 176 ? -32.18792 32.38930 -14.80661 1.000 56.13516 173 LEU C C 1
ATOM 5015 O O . LEU C 1 176 ? -32.23571 32.02905 -15.98840 1.000 58.78564 173 LEU C O 1
ATOM 5020 N N . ALA C 1 177 ? -31.02999 32.52817 -14.15210 1.000 56.75545 174 ALA C N 1
ATOM 5021 C CA . ALA C 1 177 ? -29.76208 32.26239 -14.82759 1.000 54.12160 174 ALA C CA 1
ATOM 5022 C C . ALA C 1 177 ? -29.70069 30.82775 -15.33312 1.000 57.44194 174 ALA C C 1
ATOM 5023 O O . ALA C 1 177 ? -29.25219 30.56952 -16.45785 1.000 54.72660 174 ALA C O 1
ATOM 5025 N N . LEU C 1 178 ? -30.16519 29.88210 -14.51784 1.000 54.40578 175 LEU C N 1
ATOM 5026 C CA . LEU C 1 178 ? -30.14967 28.47980 -14.91345 1.000 59.82661 175 LEU C CA 1
ATOM 5027 C C . LEU C 1 178 ? -30.94113 28.26463 -16.19871 1.000 54.87800 175 LEU C C 1
ATOM 5028 O O . LEU C 1 178 ? -30.43935 27.67294 -17.16166 1.000 56.47751 175 LEU C O 1
ATOM 5033 N N . ASN C 1 179 ? -32.18914 28.73052 -16.22764 1.000 47.50233 176 ASN C N 1
ATOM 5034 C CA . ASN C 1 179 ? -33.03138 28.48602 -17.39154 1.000 52.87294 176 ASN C CA 1
ATOM 5035 C C . ASN C 1 179 ? -32.54075 29.26253 -18.60584 1.000 59.65372 176 ASN C C 1
ATOM 5036 O O . ASN C 1 179 ? -32.56321 28.74577 -19.73135 1.000 57.75770 176 ASN C O 1
ATOM 5041 N N . PHE C 1 180 ? -32.06503 30.49455 -18.39265 1.000 54.78935 177 PHE C N 1
ATOM 5042 C CA . PHE C 1 180 ? -31.56028 31.29600 -19.50174 1.000 57.66213 177 PHE C CA 1
ATOM 5043 C C . PHE C 1 180 ? -30.32715 30.64547 -20.13575 1.000 58.21682 177 PHE C C 1
ATOM 5044 O O . PHE C 1 180 ? -30.21825 30.57002 -21.36661 1.000 59.09603 177 PHE C O 1
ATOM 5052 N N . SER C 1 181 ? -29.40641 30.13030 -19.31904 1.000 49.40360 178 SER C N 1
ATOM 5053 C CA . SER C 1 181 ? -28.26906 29.42153 -19.89013 1.000 54.83834 178 SER C CA 1
ATOM 5054 C C . SER C 1 181 ? -28.73485 28.18284 -20.64924 1.000 64.00326 178 SER C C 1
ATOM 5055 O O . SER C 1 181 ? -28.25641 27.90737 -21.75856 1.000 61.57005 178 SER C O 1
ATOM 5058 N N . VAL C 1 182 ? -29.68976 27.43844 -20.07735 1.000 58.52915 179 VAL C N 1
ATOM 5059 C CA . VAL C 1 182 ? -30.27983 26.30907 -20.78797 1.000 58.62663 179 VAL C CA 1
ATOM 5060 C C . VAL C 1 182 ? -30.89609 26.78084 -22.09251 1.000 57.60593 179 VAL C C 1
ATOM 5061 O O . VAL C 1 182 ? -30.83851 26.08929 -23.11644 1.000 58.41040 179 VAL C O 1
ATOM 5065 N N . PHE C 1 183 ? -31.52002 27.95656 -22.07013 1.000 56.96492 180 PHE C N 1
ATOM 5066 C CA . PHE C 1 183 ? -32.09277 28.50298 -23.29449 1.000 63.18816 180 PHE C CA 1
ATOM 5067 C C . PHE C 1 183 ? -31.01651 28.70020 -24.35030 1.000 59.37727 180 PHE C C 1
ATOM 5068 O O . PHE C 1 183 ? -31.17894 28.29399 -25.50738 1.000 53.99559 180 PHE C O 1
ATOM 5076 N N . TYR C 1 184 ? -29.90626 29.33028 -23.96396 1.000 57.08130 181 TYR C N 1
ATOM 5077 C CA . TYR C 1 184 ? -28.80468 29.51557 -24.89693 1.000 60.42648 181 TYR C CA 1
ATOM 5078 C C . TYR C 1 184 ? -28.32734 28.17756 -25.44218 1.000 59.16149 181 TYR C C 1
ATOM 5079 O O . TYR C 1 184 ? -28.05872 28.04342 -26.64030 1.000 57.15225 181 TYR C O 1
ATOM 5088 N N . TYR C 1 185 ? -28.28364 27.15698 -24.59107 1.000 53.29685 182 TYR C N 1
ATOM 5089 C CA . TYR C 1 185 ? -27.71849 25.88345 -25.01322 1.000 64.41724 182 TYR C CA 1
ATOM 5090 C C . TYR C 1 185 ? -28.65545 25.14436 -25.95782 1.000 65.99060 182 TYR C C 1
ATOM 5091 O O . TYR C 1 185 ? -28.24435 24.71755 -27.04252 1.000 68.88477 182 TYR C O 1
ATOM 5100 N N . GLU C 1 186 ? -29.92969 25.02215 -25.58738 1.000 65.41644 183 GLU C N 1
ATOM 5101 C CA . GLU C 1 186 ? -30.82698 24.12592 -26.30291 1.000 63.59520 183 GLU C CA 1
ATOM 5102 C C . GLU C 1 186 ? -31.52731 24.78880 -27.47982 1.000 58.55214 183 GLU C C 1
ATOM 5103 O O . GLU C 1 186 ? -31.75094 24.13389 -28.50148 1.000 68.31665 183 GLU C O 1
ATOM 5109 N N . ILE C 1 187 ? -31.85763 26.06831 -27.38099 1.000 60.18742 184 ILE C N 1
ATOM 5110 C CA . ILE C 1 187 ? -32.63571 26.74897 -28.40630 1.000 62.40896 184 ILE C CA 1
ATOM 5111 C C . ILE C 1 187 ? -31.74814 27.54001 -29.35504 1.000 63.88762 184 ILE C C 1
ATOM 5112 O O . ILE C 1 187 ? -31.85750 27.40583 -30.57329 1.000 72.94533 184 ILE C O 1
ATOM 5117 N N . LEU C 1 188 ? -30.86927 28.38151 -28.81468 1.000 63.38447 185 LEU C N 1
ATOM 5118 C CA . LEU C 1 188 ? -29.96330 29.17677 -29.63335 1.000 60.65858 185 LEU C CA 1
ATOM 5119 C C . LEU C 1 188 ? -28.72634 28.40168 -30.05365 1.000 64.88785 185 LEU C C 1
ATOM 5120 O O . LEU C 1 188 ? -27.92238 28.91358 -30.84229 1.000 64.30244 185 LEU C O 1
ATOM 5125 N N . ASN C 1 189 ? -28.52550 27.20958 -29.50504 1.000 61.13932 186 ASN C N 1
ATOM 5126 C CA . ASN C 1 189 ? -27.39749 26.37228 -29.88269 1.000 69.86355 186 ASN C CA 1
ATOM 5127 C C . ASN C 1 189 ? -26.06043 27.07976 -29.65225 1.000 66.01427 186 ASN C C 1
ATOM 5128 O O . ASN C 1 189 ? -25.07967 26.83259 -30.35613 1.000 61.26572 186 ASN C O 1
ATOM 5133 N N . SER C 1 190 ? -25.99219 27.93668 -28.64276 1.000 67.12765 187 SER C N 1
ATOM 5134 C CA . SER C 1 190 ? -24.72364 28.56524 -28.31039 1.000 62.55066 187 SER C CA 1
ATOM 5135 C C . SER C 1 190 ? -24.23494 28.04404 -26.97218 1.000 65.35440 187 SER C C 1
ATOM 5136 O O . SER C 1 190 ? -24.40891 28.70670 -25.94182 1.000 65.61409 187 SER C O 1
ATOM 5139 N N . PRO C 1 191 ? -23.57672 26.88720 -26.95601 1.000 72.29397 188 PRO C N 1
ATOM 5140 C CA . PRO C 1 191 ? -23.05047 26.37219 -25.68361 1.000 69.29220 188 PRO C CA 1
ATOM 5141 C C . PRO C 1 191 ? -22.09741 27.33920 -25.01772 1.000 70.96008 188 PRO C C 1
ATOM 5142 O O . PRO C 1 191 ? -22.06539 27.41589 -23.78413 1.000 73.51075 188 PRO C O 1
ATOM 5146 N N . ASP C 1 192 ? -21.32161 28.08535 -25.80576 1.000 71.38625 189 ASP C N 1
ATOM 5147 C CA . ASP C 1 192 ? -20.39411 29.05663 -25.24107 1.000 75.42028 189 ASP C CA 1
ATOM 5148 C C . ASP C 1 192 ? -21.12364 30.07844 -24.37578 1.000 72.42308 189 ASP C C 1
ATOM 5149 O O . ASP C 1 192 ? -20.77755 30.27929 -23.20555 1.000 73.14355 189 ASP C O 1
ATOM 5154 N N . ARG C 1 193 ? -22.13742 30.73947 -24.93864 1.000 71.41322 190 ARG C N 1
ATOM 5155 C CA . ARG C 1 193 ? -22.88969 31.72700 -24.17088 1.000 72.63818 190 ARG C CA 1
ATOM 5156 C C . ARG C 1 193 ? -23.48499 31.10957 -22.91013 1.000 70.45478 190 ARG C C 1
ATOM 5157 O O . ARG C 1 193 ? -23.44785 31.71745 -21.83263 1.000 69.17837 190 ARG C O 1
ATOM 5165 N N . ALA C 1 194 ? -24.02356 29.89443 -23.02286 1.000 67.77470 191 ALA C N 1
ATOM 5166 C CA . ALA C 1 194 ? -24.62319 29.23616 -21.86930 1.000 65.11954 191 ALA C CA 1
ATOM 5167 C C . ALA C 1 194 ? -23.62568 29.11368 -20.72234 1.000 65.39288 191 ALA C C 1
ATOM 5168 O O . ALA C 1 194 ? -23.94382 29.42700 -19.57045 1.000 69.18868 191 ALA C O 1
ATOM 5170 N N . CYS C 1 195 ? -22.41529 28.64167 -21.01290 1.000 62.31392 192 CYS C N 1
ATOM 5171 C CA . CYS C 1 195 ? -21.41164 28.50809 -19.96175 1.000 65.00952 192 CYS C CA 1
ATOM 5172 C C . CYS C 1 195 ? -21.02779 29.86194 -19.40046 1.000 66.64547 192 CYS C C 1
ATOM 5173 O O . CYS C 1 195 ? -20.82461 30.00796 -18.18882 1.000 67.46226 192 CYS C O 1
ATOM 5176 N N . ARG C 1 196 ? -20.87056 30.85211 -20.28038 1.000 69.40340 193 ARG C N 1
ATOM 5177 C CA . ARG C 1 196 ? -20.57098 32.20588 -19.83918 1.000 64.01945 193 ARG C CA 1
ATOM 5178 C C . ARG C 1 196 ? -21.59600 32.66780 -18.82611 1.000 65.25970 193 ARG C C 1
ATOM 5179 O O . ARG C 1 196 ? -21.25131 33.09859 -17.71886 1.000 66.09605 193 ARG C O 1
ATOM 5187 N N . LEU C 1 197 ? -22.87340 32.57614 -19.19500 1.000 61.54904 194 LEU C N 1
ATOM 5188 C CA . LEU C 1 197 ? -23.93377 32.95177 -18.27347 1.000 63.05919 194 LEU C CA 1
ATOM 5189 C C . LEU C 1 197 ? -23.88696 32.08959 -17.01971 1.000 60.35168 194 LEU C C 1
ATOM 5190 O O . LEU C 1 197 ? -23.80915 32.60404 -15.89809 1.000 60.83278 194 LEU C O 1
ATOM 5195 N N . ALA C 1 198 ? -23.86843 30.76814 -17.19717 1.000 64.68880 195 ALA C N 1
ATOM 5196 C CA . ALA C 1 198 ? -23.86620 29.86511 -16.05368 1.000 59.36746 195 ALA C CA 1
ATOM 5197 C C . ALA C 1 198 ? -22.73464 30.20010 -15.09198 1.000 61.96830 195 ALA C C 1
ATOM 5198 O O . ALA C 1 198 ? -22.96115 30.36867 -13.88885 1.000 62.84174 195 ALA C O 1
ATOM 5200 N N . LYS C 1 199 ? -21.50716 30.32456 -15.61071 1.000 63.12492 196 LYS C N 1
ATOM 5201 C CA . LYS C 1 199 ? -20.36712 30.61210 -14.74348 1.000 68.73639 196 LYS C CA 1
ATOM 5202 C C . LYS C 1 199 ? -20.52681 31.96200 -14.05899 1.000 68.51501 196 LYS C C 1
ATOM 5203 O O . LYS C 1 199 ? -20.27330 32.09416 -12.85426 1.000 68.25123 196 LYS C O 1
ATOM 5205 N N . ALA C 1 200 ? -20.98659 32.96683 -14.80447 1.000 61.65791 197 ALA C N 1
ATOM 5206 C CA . ALA C 1 200 ? -21.15662 34.29464 -14.23039 1.000 59.33483 197 ALA C CA 1
ATOM 5207 C C . ALA C 1 200 ? -22.13740 34.26823 -13.06741 1.000 69.40942 197 ALA C C 1
ATOM 5208 O O . ALA C 1 200 ? -21.84689 34.79294 -11.98462 1.000 72.27216 197 ALA C O 1
ATOM 5210 N N . ALA C 1 201 ? -23.30513 33.64958 -13.26820 1.000 60.93322 198 ALA C N 1
ATOM 5211 C CA . ALA C 1 201 ? -24.28877 33.57143 -12.19346 1.000 57.96466 198 ALA C CA 1
ATOM 5212 C C . ALA C 1 201 ? -23.72263 32.85518 -10.97387 1.000 72.86154 198 ALA C C 1
ATOM 5213 O O . ALA C 1 201 ? -23.88379 33.32160 -9.83972 1.000 76.51251 198 ALA C O 1
ATOM 5215 N N . PHE C 1 202 ? -23.04602 31.71968 -11.18822 1.000 70.44068 199 PHE C N 1
ATOM 5216 C CA . PHE C 1 202 ? -22.48522 30.96533 -10.06870 1.000 74.14736 199 PHE C CA 1
ATOM 5217 C C . PHE C 1 202 ? -21.49993 31.80889 -9.27352 1.000 78.48348 199 PHE C C 1
ATOM 5218 O O . PHE C 1 202 ? -21.56899 31.86538 -8.03934 1.000 81.40198 199 PHE C O 1
ATOM 5226 N N . ASP C 1 203 ? -20.58447 32.49145 -9.96767 1.000 76.82230 200 ASP C N 1
ATOM 5227 C CA . ASP C 1 203 ? -19.54244 33.24111 -9.27195 1.000 81.10952 200 ASP C CA 1
ATOM 5228 C C . ASP C 1 203 ? -20.13054 34.40401 -8.48210 1.000 83.25325 200 ASP C C 1
ATOM 5229 O O . ASP C 1 203 ? -19.72994 34.65197 -7.33805 1.000 84.35448 200 ASP C O 1
ATOM 5234 N N . ASP C 1 204 ? -21.08166 35.12613 -9.07681 1.000 76.68694 201 ASP C N 1
ATOM 5235 C CA . ASP C 1 204 ? -21.73159 36.22532 -8.37430 1.000 80.26822 201 ASP C CA 1
ATOM 5236 C C . ASP C 1 204 ? -22.44248 35.74396 -7.11370 1.000 80.96634 201 ASP C C 1
ATOM 5237 O O . ASP C 1 204 ? -22.53748 36.48934 -6.13198 1.000 84.43815 201 ASP C O 1
ATOM 5242 N N . ALA C 1 205 ? -22.95930 34.51376 -7.12341 1.000 76.90293 202 ALA C N 1
ATOM 5243 C CA . ALA C 1 205 ? -23.69430 34.01541 -5.96739 1.000 80.53299 202 ALA C CA 1
ATOM 5244 C C . ALA C 1 205 ? -22.78356 33.80269 -4.76393 1.000 88.46280 202 ALA C C 1
ATOM 5245 O O . ALA C 1 205 ? -23.04847 34.32509 -3.67543 1.000 93.80060 202 ALA C O 1
ATOM 5247 N N . ILE C 1 206 ? -21.69521 33.05197 -4.93507 1.000 86.00191 203 ILE C N 1
ATOM 5248 C CA . ILE C 1 206 ? -20.83093 32.80250 -3.78783 1.000 87.48564 203 ILE C CA 1
ATOM 5249 C C . ILE C 1 206 ? -20.18803 34.09953 -3.32543 1.000 91.86515 203 ILE C C 1
ATOM 5250 O O . ILE C 1 206 ? -19.82793 34.23857 -2.14875 1.000 91.26686 203 ILE C O 1
ATOM 5255 N N . ALA C 1 207 ? -20.04256 35.07309 -4.22913 1.000 91.57966 204 ALA C N 1
ATOM 5256 C CA . ALA C 1 207 ? -19.38981 36.32207 -3.85901 1.000 91.25728 204 ALA C CA 1
ATOM 5257 C C . ALA C 1 207 ? -20.12367 37.00740 -2.71119 1.000 98.22956 204 ALA C C 1
ATOM 5258 O O . ALA C 1 207 ? -19.48825 37.55182 -1.79879 1.000 94.99483 204 ALA C O 1
ATOM 5260 N N . GLU C 1 208 ? -21.45959 36.97431 -2.72474 1.000 98.80997 205 GLU C N 1
ATOM 5261 C CA . GLU C 1 208 ? -22.27324 37.55773 -1.66266 1.000 100.76454 205 GLU C CA 1
ATOM 5262 C C . GLU C 1 208 ? -22.97332 36.48164 -0.83599 1.000 102.55168 205 GLU C C 1
ATOM 5263 O O . GLU C 1 208 ? -24.02347 36.73636 -0.23748 1.000 107.52091 205 GLU C O 1
ATOM 5265 N N . LEU C 1 209 ? -22.41508 35.27151 -0.82246 1.000 100.19002 206 LEU C N 1
ATOM 5266 C CA . LEU C 1 209 ? -22.98031 34.15235 -0.07991 1.000 97.94771 206 LEU C CA 1
ATOM 5267 C C . LEU C 1 209 ? -23.00619 34.38047 1.42525 1.000 108.17652 206 LEU C C 1
ATOM 5268 O O . LEU C 1 209 ? -23.73782 33.67584 2.12894 1.000 112.94442 206 LEU C O 1
ATOM 5273 N N . ASP C 1 210 ? -22.22729 35.33927 1.93861 1.000 119.58926 207 ASP C N 1
ATOM 5274 C CA . ASP C 1 210 ? -22.14715 35.52098 3.38556 1.000 119.49228 207 ASP C CA 1
ATOM 5275 C C . ASP C 1 210 ? -23.50592 35.82746 4.00480 1.000 127.41009 207 ASP C C 1
ATOM 5276 O O . ASP C 1 210 ? -23.71753 35.54862 5.18995 1.000 141.47982 207 ASP C O 1
ATOM 5278 N N . THR C 1 211 ? -24.43389 36.39281 3.23742 1.000 113.17762 208 THR C N 1
ATOM 5279 C CA . THR C 1 211 ? -25.78209 36.67993 3.71364 1.000 109.35811 208 THR C CA 1
ATOM 5280 C C . THR C 1 211 ? -26.75667 35.77809 2.96811 1.000 117.21104 208 THR C C 1
ATOM 5281 O O . THR C 1 211 ? -26.77325 35.77419 1.73276 1.000 120.76951 208 THR C O 1
ATOM 5283 N N . LEU C 1 212 ? -27.56264 35.01555 3.70610 1.000 115.34090 209 LEU C N 1
ATOM 5284 C CA . LEU C 1 212 ? -28.54453 34.15366 3.05720 1.000 120.28273 209 LEU C CA 1
ATOM 5285 C C . LEU C 1 212 ? -29.45708 33.53185 4.10493 1.000 128.01588 209 LEU C C 1
ATOM 5286 O O . LEU C 1 212 ? -28.99640 33.13367 5.17847 1.000 133.09569 209 LEU C O 1
ATOM 5291 N N . SER C 1 213 ? -30.74274 33.43134 3.77532 1.000 123.08039 210 SER C N 1
ATOM 5292 C CA . SER C 1 213 ? -31.70379 32.82412 4.68110 1.000 119.67560 210 SER C CA 1
ATOM 5293 C C . SER C 1 213 ? -31.64518 31.30636 4.57683 1.000 125.08964 210 SER C C 1
ATOM 5294 O O . SER C 1 213 ? -31.39770 30.74577 3.50488 1.000 123.11712 210 SER C O 1
ATOM 5297 N N . GLU C 1 214 ? -31.86214 30.64541 5.71888 1.000 122.22778 211 GLU C N 1
ATOM 5298 C CA . GLU C 1 214 ? -31.82646 29.18835 5.77855 1.000 116.87259 211 GLU C CA 1
ATOM 5299 C C . GLU C 1 214 ? -32.57740 28.56490 4.60948 1.000 124.74612 211 GLU C C 1
ATOM 5300 O O . GLU C 1 214 ? -32.03635 27.72426 3.88168 1.000 124.34604 211 GLU C O 1
ATOM 5302 N N . GLU C 1 215 ? -33.83288 28.97649 4.41300 1.000 129.69737 212 GLU C N 1
ATOM 5303 C CA . GLU C 1 215 ? -34.60235 28.48343 3.27508 1.000 131.09193 212 GLU C CA 1
ATOM 5304 C C . GLU C 1 215 ? -33.97946 28.92699 1.95799 1.000 124.47689 212 GLU C C 1
ATOM 5305 O O . GLU C 1 215 ? -33.88461 28.13704 1.01037 1.000 115.57257 212 GLU C O 1
ATOM 5307 N N . SER C 1 216 ? -33.52887 30.18211 1.88129 1.000 130.63675 213 SER C N 1
ATOM 5308 C CA . SER C 1 216 ? -32.86702 30.62252 0.66219 1.000 126.88919 213 SER C CA 1
ATOM 5309 C C . SER C 1 216 ? -31.46215 30.05236 0.55115 1.000 132.19543 213 SER C C 1
ATOM 5310 O O . SER C 1 216 ? -30.92492 29.97823 -0.55838 1.000 133.51042 213 SER C O 1
ATOM 5312 N N . TYR C 1 217 ? -30.85760 29.64805 1.67172 1.000 119.38463 214 TYR C N 1
ATOM 5313 C CA . TYR C 1 217 ? -29.55140 29.00094 1.61223 1.000 115.99949 214 TYR C CA 1
ATOM 5314 C C . TYR C 1 217 ? -29.65297 27.66013 0.89579 1.000 107.00100 214 TYR C C 1
ATOM 5315 O O . TYR C 1 217 ? -28.86781 27.36251 -0.01183 1.000 101.39869 214 TYR C O 1
ATOM 5317 N N . LYS C 1 218 ? -30.61449 26.83115 1.30672 1.000 106.45027 215 LYS C N 1
ATOM 5318 C CA . LYS C 1 218 ? -30.83377 25.54810 0.64815 1.000 98.30668 215 LYS C CA 1
ATOM 5319 C C . LYS C 1 218 ? -31.19607 25.73660 -0.82211 1.000 96.98757 215 LYS C C 1
ATOM 5320 O O . LYS C 1 218 ? -30.56710 25.14874 -1.70990 1.000 91.91393 215 LYS C O 1
ATOM 5322 N N . ASP C 1 219 ? -32.21397 26.55866 -1.09962 1.000 99.20324 216 ASP C N 1
ATOM 5323 C CA . ASP C 1 219 ? -32.67020 26.72550 -2.47728 1.000 94.78005 216 ASP C CA 1
ATOM 5324 C C . ASP C 1 219 ? -31.55488 27.26626 -3.36389 1.000 91.27130 216 ASP C C 1
ATOM 5325 O O . ASP C 1 219 ? -31.33875 26.77064 -4.47647 1.000 87.65127 216 ASP C O 1
ATOM 5330 N N . SER C 1 220 ? -30.82502 28.27452 -2.88915 1.000 92.32160 217 SER C N 1
ATOM 5331 C CA . SER C 1 220 ? -29.76704 28.83927 -3.71602 1.000 89.62321 217 SER C CA 1
ATOM 5332 C C . SER C 1 220 ? -28.67916 27.80746 -3.98157 1.000 84.25356 217 SER C C 1
ATOM 5333 O O . SER C 1 220 ? -28.25704 27.61694 -5.12841 1.000 78.68933 217 SER C O 1
ATOM 5336 N N . THR C 1 221 ? -28.25079 27.09141 -2.94259 1.000 84.51888 218 THR C N 1
ATOM 5337 C CA . THR C 1 221 ? -27.16394 26.13543 -3.11807 1.000 85.44537 218 THR C CA 1
ATOM 5338 C C . THR C 1 221 ? -27.55330 25.03368 -4.09831 1.000 81.85428 218 THR C C 1
ATOM 5339 O O . THR C 1 221 ? -26.73595 24.61438 -4.92835 1.000 78.00535 218 THR C O 1
ATOM 5343 N N . LEU C 1 222 ? -28.80790 24.57947 -4.04701 1.000 81.77487 219 LEU C N 1
ATOM 5344 C CA . LEU C 1 222 ? -29.26017 23.56856 -4.99664 1.000 77.81566 219 LEU C CA 1
ATOM 5345 C C . LEU C 1 222 ? -29.18484 24.08611 -6.42985 1.000 79.51246 219 LEU C C 1
ATOM 5346 O O . LEU C 1 222 ? -28.62806 23.41897 -7.31050 1.000 79.27530 219 LEU C O 1
ATOM 5351 N N . ILE C 1 223 ? -29.75267 25.27122 -6.69005 1.000 73.42254 220 ILE C N 1
ATOM 5352 C CA . ILE C 1 223 ? -29.65425 25.84407 -8.03032 1.000 70.06899 220 ILE C CA 1
ATOM 5353 C C . ILE C 1 223 ? -28.19310 25.98158 -8.42708 1.000 75.59288 220 ILE C C 1
ATOM 5354 O O . ILE C 1 223 ? -27.80862 25.68165 -9.56386 1.000 73.45378 220 ILE C O 1
ATOM 5359 N N . MET C 1 224 ? -27.35489 26.43872 -7.49288 1.000 74.88713 221 MET C N 1
ATOM 5360 C CA . MET C 1 224 ? -25.92969 26.55290 -7.77510 1.000 71.13395 221 MET C CA 1
ATOM 5361 C C . MET C 1 224 ? -25.32184 25.21304 -8.13823 1.000 69.60336 221 MET C C 1
ATOM 5362 O O . MET C 1 224 ? -24.40527 25.15175 -8.96263 1.000 74.65168 221 MET C O 1
ATOM 5367 N N . GLN C 1 225 ? -25.81113 24.12643 -7.54814 1.000 72.94804 222 GLN C N 1
ATOM 5368 C CA . GLN C 1 225 ? -25.27160 22.83129 -7.93784 1.000 77.42025 222 GLN C CA 1
ATOM 5369 C C . GLN C 1 225 ? -25.72610 22.45378 -9.33700 1.000 77.59099 222 GLN C C 1
ATOM 5370 O O . GLN C 1 225 ? -24.95811 21.85070 -10.09368 1.000 75.17936 222 GLN C O 1
ATOM 5376 N N . LEU C 1 226 ? -26.92495 22.87989 -9.72892 1.000 78.99564 223 LEU C N 1
ATOM 5377 C CA . LEU C 1 226 ? -27.37183 22.65023 -11.09644 1.000 74.53678 223 LEU C CA 1
ATOM 5378 C C . LEU C 1 226 ? -26.51618 23.41788 -12.09389 1.000 74.63742 223 LEU C C 1
ATOM 5379 O O . LEU C 1 226 ? -26.13558 22.87580 -13.13783 1.000 77.26506 223 LEU C O 1
ATOM 5384 N N . LEU C 1 227 ? -26.18567 24.67270 -11.78541 1.000 75.00565 224 LEU C N 1
ATOM 5385 C CA . LEU C 1 227 ? -25.28634 25.42364 -12.65431 1.000 69.82284 224 LEU C CA 1
ATOM 5386 C C . LEU C 1 227 ? -23.93951 24.72320 -12.77908 1.000 77.36394 224 LEU C C 1
ATOM 5387 O O . LEU C 1 227 ? -23.37682 24.63672 -13.87720 1.000 80.89819 224 LEU C O 1
ATOM 5392 N N . ARG C 1 228 ? -23.40201 24.22083 -11.66187 1.000 77.25213 225 ARG C N 1
ATOM 5393 C CA . ARG C 1 228 ? -22.12509 23.51435 -11.71098 1.000 76.02417 225 ARG C CA 1
ATOM 5394 C C . ARG C 1 228 ? -22.22576 22.24341 -12.54798 1.000 77.51369 225 ARG C C 1
ATOM 5395 O O . ARG C 1 228 ? -21.32055 21.93342 -13.33486 1.000 76.22885 225 ARG C O 1
ATOM 5397 N N . ASP C 1 229 ? -23.30791 21.47977 -12.37765 1.000 76.07009 226 ASP C N 1
ATOM 5398 C CA . ASP C 1 229 ? -23.48498 20.27315 -13.18098 1.000 79.40570 226 ASP C CA 1
ATOM 5399 C C . ASP C 1 229 ? -23.61734 20.60414 -14.66501 1.000 76.08910 226 ASP C C 1
ATOM 5400 O O . ASP C 1 229 ? -22.88447 20.06100 -15.50176 1.000 73.19402 226 ASP C O 1
ATOM 5405 N N . ASN C 1 230 ? -24.51950 21.52583 -15.01116 1.000 74.05254 227 ASN C N 1
ATOM 5406 C CA . ASN C 1 230 ? -24.68232 21.87735 -16.41727 1.000 71.76064 227 ASN C CA 1
ATOM 5407 C C . ASN C 1 230 ? -23.34995 22.28648 -17.02064 1.000 79.27765 227 ASN C C 1
ATOM 5408 O O . ASN C 1 230 ? -22.97189 21.81709 -18.10064 1.000 78.34385 227 ASN C O 1
ATOM 5413 N N . LEU C 1 231 ? -22.59465 23.11580 -16.30280 1.000 80.61904 228 LEU C N 1
ATOM 5414 C CA . LEU C 1 231 ? -21.29606 23.54714 -16.79927 1.000 78.86612 228 LEU C CA 1
ATOM 5415 C C . LEU C 1 231 ? -20.37527 22.35409 -17.01479 1.000 76.97698 228 LEU C C 1
ATOM 5416 O O . LEU C 1 231 ? -19.80795 22.18106 -18.09899 1.000 75.73474 228 LEU C O 1
ATOM 5421 N N . THR C 1 232 ? -20.25469 21.48905 -16.00648 1.000 73.15266 229 THR C N 1
ATOM 5422 C CA . THR C 1 232 ? -19.38652 20.32555 -16.14476 1.000 79.66520 229 THR C CA 1
ATOM 5423 C C . THR C 1 232 ? -19.74101 19.52478 -17.39072 1.000 82.73619 229 THR C C 1
ATOM 5424 O O . THR C 1 232 ? -18.85904 19.12105 -18.15818 1.000 84.60877 229 THR C O 1
ATOM 5428 N N . LEU C 1 233 ? -21.03614 19.28882 -17.60901 1.000 81.13802 230 LEU C N 1
ATOM 5429 C CA . LEU C 1 233 ? -21.46099 18.52148 -18.77364 1.000 81.23533 230 LEU C CA 1
ATOM 5430 C C . LEU C 1 233 ? -21.11748 19.25111 -20.06394 1.000 78.32385 230 LEU C C 1
ATOM 5431 O O . LEU C 1 233 ? -20.57009 18.65739 -20.99964 1.000 87.90474 230 LEU C O 1
ATOM 5436 N N . TRP C 1 234 ? -21.41999 20.55037 -20.12285 1.000 79.66672 231 TRP C N 1
ATOM 5437 C CA . TRP C 1 234 ? -21.23799 21.31096 -21.35650 1.000 79.82574 231 TRP C CA 1
ATOM 5438 C C . TRP C 1 234 ? -19.76628 21.41075 -21.74847 1.000 81.94414 231 TRP C C 1
ATOM 5439 O O . TRP C 1 234 ? -19.43251 21.36600 -22.93857 1.000 80.27861 231 TRP C O 1
ATOM 5450 N N . THR C 1 235 ? -18.87337 21.56729 -20.76908 1.000 86.12150 232 THR C N 1
ATOM 5451 C CA . THR C 1 235 ? -17.44753 21.62548 -21.07779 1.000 82.30843 232 THR C CA 1
ATOM 5452 C C . THR C 1 235 ? -16.89989 20.27053 -21.52118 1.000 92.09853 232 THR C C 1
ATOM 5453 O O . THR C 1 235 ? -16.04743 20.20491 -22.41582 1.000 97.78763 232 THR C O 1
ATOM 5457 N N . SER C 1 236 ? -17.39105 19.17650 -20.93174 1.000 94.31484 233 SER C N 1
ATOM 5458 C CA . SER C 1 236 ? -16.95994 17.84830 -21.36056 1.000 97.28944 233 SER C CA 1
ATOM 5459 C C . SER C 1 236 ? -17.15611 17.67810 -22.86168 1.000 101.14879 233 SER C C 1
ATOM 5460 O O . SER C 1 236 ? -16.24993 17.23698 -23.57933 1.000 96.61696 233 SER C O 1
ATOM 5462 N N . ASP C 1 237 ? -18.34212 18.03537 -23.34848 1.000 103.71292 234 ASP C N 1
ATOM 5463 C CA . ASP C 1 237 ? -18.67083 17.99457 -24.76768 1.000 102.57420 234 ASP C CA 1
ATOM 5464 C C . ASP C 1 237 ? -18.06571 19.18929 -25.50096 1.000 95.05184 234 ASP C C 1
ATOM 5465 O O . ASP C 1 237 ? -17.68727 19.08653 -26.66712 1.000 95.66013 234 ASP C O 1
ATOM 5467 N N . THR D 1 3 ? -62.10920 -6.55363 -38.13228 1.000 131.81715 0 THR D N 1
ATOM 5468 C CA . THR D 1 3 ? -60.96435 -6.78451 -39.00639 1.000 132.25110 0 THR D CA 1
ATOM 5469 C C . THR D 1 3 ? -59.66671 -6.83120 -38.18976 1.000 129.44218 0 THR D C 1
ATOM 5470 O O . THR D 1 3 ? -59.37205 -5.90346 -37.43285 1.000 126.30404 0 THR D O 1
ATOM 5474 N N . MET D 1 4 ? -58.89666 -7.91709 -38.34103 1.000 120.70132 1 MET D N 1
ATOM 5475 C CA . MET D 1 4 ? -57.65377 -8.05745 -37.58451 1.000 111.36356 1 MET D CA 1
ATOM 5476 C C . MET D 1 4 ? -56.73104 -6.86549 -37.79128 1.000 114.66179 1 MET D C 1
ATOM 5477 O O . MET D 1 4 ? -55.99085 -6.49166 -36.87530 1.000 114.43943 1 MET D O 1
ATOM 5479 N N . ASP D 1 5 ? -56.75609 -6.26073 -38.98245 1.000 119.17891 2 ASP D N 1
ATOM 5480 C CA . ASP D 1 5 ? -55.98239 -5.04581 -39.22081 1.000 115.78099 2 ASP D CA 1
ATOM 5481 C C . ASP D 1 5 ? -56.31440 -3.97923 -38.18344 1.000 113.33915 2 ASP D C 1
ATOM 5482 O O . ASP D 1 5 ? -55.41845 -3.39580 -37.55856 1.000 107.05941 2 ASP D O 1
ATOM 5484 N N . ASP D 1 6 ? -57.60839 -3.70568 -37.99669 1.000 111.96975 3 ASP D N 1
ATOM 5485 C CA . ASP D 1 6 ? -58.03128 -2.78704 -36.94510 1.000 112.72846 3 ASP D CA 1
ATOM 5486 C C . ASP D 1 6 ? -57.41899 -3.16782 -35.60123 1.000 107.37632 3 ASP D C 1
ATOM 5487 O O . ASP D 1 6 ? -56.97051 -2.30140 -34.84070 1.000 103.56326 3 ASP D O 1
ATOM 5489 N N . ARG D 1 7 ? -57.37946 -4.46726 -35.30214 1.000 109.88827 4 ARG D N 1
ATOM 5490 C CA . ARG D 1 7 ? -56.83608 -4.93315 -34.03032 1.000 105.94790 4 ARG D CA 1
ATOM 5491 C C . ARG D 1 7 ? -55.36312 -4.55731 -33.88608 1.000 98.86971 4 ARG D C 1
ATOM 5492 O O . ARG D 1 7 ? -54.94864 -4.01451 -32.85412 1.000 93.06901 4 ARG D O 1
ATOM 5500 N N . GLU D 1 8 ? -54.55474 -4.83204 -34.91697 1.000 102.98894 5 GLU D N 1
ATOM 5501 C CA . GLU D 1 8 ? -53.13428 -4.49190 -34.84970 1.000 103.04699 5 GLU D CA 1
ATOM 5502 C C . GLU D 1 8 ? -52.93389 -2.99592 -34.66255 1.000 97.57191 5 GLU D C 1
ATOM 5503 O O . GLU D 1 8 ? -52.04660 -2.56960 -33.91439 1.000 90.91199 5 GLU D O 1
ATOM 5509 N N . ASP D 1 9 ? -53.73690 -2.18163 -35.35123 1.000 100.69340 6 ASP D N 1
ATOM 5510 C CA . ASP D 1 9 ? -53.64094 -0.73942 -35.16995 1.000 95.72206 6 ASP D CA 1
ATOM 5511 C C . ASP D 1 9 ? -53.97087 -0.35418 -33.73760 1.000 90.74990 6 ASP D C 1
ATOM 5512 O O . ASP D 1 9 ? -53.26201 0.45343 -33.12309 1.000 87.62506 6 ASP D O 1
ATOM 5517 N N . LEU D 1 10 ? -55.02891 -0.94390 -33.17962 1.000 86.57869 7 LEU D N 1
ATOM 5518 C CA . LEU D 1 10 ? -55.37243 -0.66528 -31.79196 1.000 87.35516 7 LEU D CA 1
ATOM 5519 C C . LEU D 1 10 ? -54.23445 -1.06350 -30.86314 1.000 81.60487 7 LEU D C 1
ATOM 5520 O O . LEU D 1 10 ? -53.93713 -0.35622 -29.89354 1.000 84.27603 7 LEU D O 1
ATOM 5525 N N . VAL D 1 11 ? -53.58622 -2.19528 -31.13617 1.000 81.61836 8 VAL D N 1
ATOM 5526 C CA . VAL D 1 11 ? -52.49634 -2.62296 -30.26787 1.000 79.53067 8 VAL D CA 1
ATOM 5527 C C . VAL D 1 11 ? -51.31118 -1.66917 -30.38547 1.000 79.44207 8 VAL D C 1
ATOM 5528 O O . VAL D 1 11 ? -50.68342 -1.31498 -29.38049 1.000 75.57473 8 VAL D O 1
ATOM 5532 N N . TYR D 1 12 ? -51.00578 -1.21019 -31.60531 1.000 81.86665 9 TYR D N 1
ATOM 5533 C CA . TYR D 1 12 ? -49.93814 -0.22794 -31.77903 1.000 79.06667 9 TYR D CA 1
ATOM 5534 C C . TYR D 1 12 ? -50.29237 1.09647 -31.11023 1.000 83.43665 9 TYR D C 1
ATOM 5535 O O . TYR D 1 12 ? -49.42370 1.75288 -30.52010 1.000 80.37479 9 TYR D O 1
ATOM 5544 N N . GLN D 1 13 ? -51.55613 1.51788 -31.20258 1.000 82.04974 10 GLN D N 1
ATOM 5545 C CA . GLN D 1 13 ? -51.97240 2.70036 -30.45637 1.000 79.95599 10 GLN D CA 1
ATOM 5546 C C . GLN D 1 13 ? -51.72619 2.50454 -28.96827 1.000 75.68597 10 GLN D C 1
ATOM 5547 O O . GLN D 1 13 ? -51.23418 3.41132 -28.28594 1.000 72.88764 10 GLN D O 1
ATOM 5553 N N . ALA D 1 14 ? -52.07890 1.32917 -28.44237 1.000 73.64832 11 ALA D N 1
ATOM 5554 C CA . ALA D 1 14 ? -51.83904 1.05977 -27.03009 1.000 70.98731 11 ALA D CA 1
ATOM 5555 C C . ALA D 1 14 ? -50.34985 1.07678 -26.70806 1.000 70.44251 11 ALA D C 1
ATOM 5556 O O . ALA D 1 14 ? -49.93709 1.61297 -25.67242 1.000 71.58092 11 ALA D O 1
ATOM 5558 N N . LYS D 1 15 ? -49.52426 0.50157 -27.58679 1.000 69.84524 12 LYS D N 1
ATOM 5559 C CA . LYS D 1 15 ? -48.08858 0.46231 -27.32219 1.000 72.83615 12 LYS D CA 1
ATOM 5560 C C . LYS D 1 15 ? -47.47660 1.86010 -27.33996 1.000 69.08976 12 LYS D C 1
ATOM 5561 O O . LYS D 1 15 ? -46.57814 2.15999 -26.54524 1.000 67.65307 12 LYS D O 1
ATOM 5567 N N . LEU D 1 16 ? -47.95837 2.73262 -28.22614 1.000 68.95131 13 LEU D N 1
ATOM 5568 C CA . LEU D 1 16 ? -47.51079 4.12133 -28.21717 1.000 66.31036 13 LEU D CA 1
ATOM 5569 C C . LEU D 1 16 ? -47.97614 4.83429 -26.95621 1.000 66.34210 13 LEU D C 1
ATOM 5570 O O . LEU D 1 16 ? -47.20022 5.54613 -26.30752 1.000 67.74460 13 LEU D O 1
ATOM 5575 N N . ALA D 1 17 ? -49.24860 4.67028 -26.59979 1.000 64.63576 14 ALA D N 1
ATOM 5576 C CA . ALA D 1 17 ? -49.74742 5.33314 -25.40442 1.000 66.27669 14 ALA D CA 1
ATOM 5577 C C . ALA D 1 17 ? -48.94894 4.90799 -24.18171 1.000 66.38903 14 ALA D C 1
ATOM 5578 O O . ALA D 1 17 ? -48.69900 5.71686 -23.28019 1.000 60.94421 14 ALA D O 1
ATOM 5580 N N . GLU D 1 18 ? -48.53749 3.64013 -24.13317 1.000 62.69572 15 GLU D N 1
ATOM 5581 C CA . GLU D 1 18 ? -47.71336 3.18485 -23.02163 1.000 60.33006 15 GLU D CA 1
ATOM 5582 C C . GLU D 1 18 ? -46.34597 3.85771 -23.03574 1.000 63.08345 15 GLU D C 1
ATOM 5583 O O . GLU D 1 18 ? -45.88209 4.36396 -22.00628 1.000 61.91279 15 GLU D O 1
ATOM 5589 N N . GLN D 1 19 ? -45.68989 3.88721 -24.19908 1.000 58.86745 16 GLN D N 1
ATOM 5590 C CA . GLN D 1 19 ? -44.42348 4.60387 -24.30233 1.000 61.52551 16 GLN D CA 1
ATOM 5591 C C . GLN D 1 19 ? -44.59005 6.05319 -23.86165 1.000 65.69514 16 GLN D C 1
ATOM 5592 O O . GLN D 1 19 ? -43.74965 6.59163 -23.12979 1.000 67.71401 16 GLN D O 1
ATOM 5598 N N . ALA D 1 20 ? -45.66743 6.70386 -24.30708 1.000 62.44454 17 ALA D N 1
ATOM 5599 C CA . ALA D 1 20 ? -45.93346 8.09034 -23.95246 1.000 60.41850 17 ALA D CA 1
ATOM 5600 C C . ALA D 1 20 ? -46.50151 8.25337 -22.54982 1.000 62.06403 17 ALA D C 1
ATOM 5601 O O . ALA D 1 20 ? -46.63736 9.39180 -22.08560 1.000 65.89033 17 ALA D O 1
ATOM 5603 N N . GLU D 1 21 ? -46.85133 7.16128 -21.87243 1.000 62.70718 18 GLU D N 1
ATOM 5604 C CA . GLU D 1 21 ? -47.44945 7.22976 -20.53844 1.000 61.51079 18 GLU D CA 1
ATOM 5605 C C . GLU D 1 21 ? -48.75768 8.02130 -20.54836 1.000 60.39941 18 GLU D C 1
ATOM 5606 O O . GLU D 1 21 ? -49.13535 8.65807 -19.56228 1.000 61.08341 18 GLU D O 1
ATOM 5612 N N . ARG D 1 22 ? -49.47473 7.96162 -21.66377 1.000 62.20821 19 ARG D N 1
ATOM 5613 C CA . ARG D 1 22 ? -50.81247 8.52640 -21.75837 1.000 61.55334 19 ARG D CA 1
ATOM 5614 C C . ARG D 1 22 ? -51.74421 7.32766 -21.61661 1.000 65.56674 19 ARG D C 1
ATOM 5615 O O . ARG D 1 22 ? -52.18472 6.71108 -22.58893 1.000 66.33454 19 ARG D O 1
ATOM 5623 N N . TYR D 1 23 ? -52.01137 6.97812 -20.35830 1.000 62.43063 20 TYR D N 1
ATOM 5624 C CA . TYR D 1 23 ? -52.62523 5.69400 -20.05153 1.000 62.47027 20 TYR D CA 1
ATOM 5625 C C . TYR D 1 23 ? -54.13121 5.68513 -20.28292 1.000 68.14229 20 TYR D C 1
ATOM 5626 O O . TYR D 1 23 ? -54.70703 4.61999 -20.54471 1.000 63.65812 20 TYR D O 1
ATOM 5635 N N . ASP D 1 24 ? -54.77704 6.85121 -20.20320 1.000 64.11428 21 ASP D N 1
ATOM 5636 C CA . ASP D 1 24 ? -56.19757 6.94069 -20.51361 1.000 65.74675 21 ASP D CA 1
ATOM 5637 C C . ASP D 1 24 ? -56.48043 6.54666 -21.95611 1.000 66.59768 21 ASP D C 1
ATOM 5638 O O . ASP D 1 24 ? -57.43097 5.80340 -22.23232 1.000 65.61808 21 ASP D O 1
ATOM 5643 N N . GLU D 1 25 ? -55.66808 7.03323 -22.89218 1.000 66.53801 22 GLU D N 1
ATOM 5644 C CA . GLU D 1 25 ? -55.85641 6.63551 -24.28105 1.000 70.57465 22 GLU D CA 1
ATOM 5645 C C . GLU D 1 25 ? -55.49027 5.17318 -24.48070 1.000 62.70232 22 GLU D C 1
ATOM 5646 O O . GLU D 1 25 ? -56.16357 4.45396 -25.22485 1.000 72.19559 22 GLU D O 1
ATOM 5652 N N . MET D 1 26 ? -54.43338 4.71117 -23.81889 1.000 61.40166 23 MET D N 1
ATOM 5653 C CA . MET D 1 26 ? -54.09114 3.29563 -23.89488 1.000 70.23483 23 MET D CA 1
ATOM 5654 C C . MET D 1 26 ? -55.23144 2.42593 -23.36846 1.000 69.84219 23 MET D C 1
ATOM 5655 O O . MET D 1 26 ? -55.49344 1.34441 -23.90566 1.000 67.35904 23 MET D O 1
ATOM 5660 N N . VAL D 1 27 ? -55.92994 2.88142 -22.32570 1.000 67.23436 24 VAL D N 1
ATOM 5661 C CA . VAL D 1 27 ? -57.10962 2.15443 -21.86080 1.000 69.87548 24 VAL D CA 1
ATOM 5662 C C . VAL D 1 27 ? -58.17906 2.12891 -22.95412 1.000 74.94667 24 VAL D C 1
ATOM 5663 O O . VAL D 1 27 ? -58.77373 1.08313 -23.24965 1.000 71.48077 24 VAL D O 1
ATOM 5667 N N . GLU D 1 28 ? -58.44581 3.29006 -23.56199 1.000 73.47909 25 GLU D N 1
ATOM 5668 C CA . GLU D 1 28 ? -59.47641 3.38175 -24.59391 1.000 75.17911 25 GLU D CA 1
ATOM 5669 C C . GLU D 1 28 ? -59.22152 2.40001 -25.73817 1.000 74.80909 25 GLU D C 1
ATOM 5670 O O . GLU D 1 28 ? -60.16211 1.77598 -26.24680 1.000 69.55569 25 GLU D O 1
ATOM 5672 N N . SER D 1 29 ? -57.96591 2.29353 -26.19201 1.000 74.13922 26 SER D N 1
ATOM 5673 C CA . SER D 1 29 ? -57.61807 1.37797 -27.28169 1.000 74.60966 26 SER D CA 1
ATOM 5674 C C . SER D 1 29 ? -57.80838 -0.07885 -26.87605 1.000 72.51223 26 SER D C 1
ATOM 5675 O O . SER D 1 29 ? -58.39638 -0.87446 -27.62098 1.000 71.05195 26 SER D O 1
ATOM 5678 N N . MET D 1 30 ? -57.24567 -0.46138 -25.72962 1.000 73.18169 27 MET D N 1
ATOM 5679 C CA . MET D 1 30 ? -57.29297 -1.85241 -25.29732 1.000 71.70618 27 MET D CA 1
ATOM 5680 C C . MET D 1 30 ? -58.71493 -2.29235 -24.96229 1.000 74.34327 27 MET D C 1
ATOM 5681 O O . MET D 1 30 ? -59.03869 -3.47964 -25.07917 1.000 75.68237 27 MET D O 1
ATOM 5686 N N . LYS D 1 31 ? -59.57168 -1.36129 -24.53124 1.000 75.84055 28 LYS D N 1
ATOM 5687 C CA . LYS D 1 31 ? -60.96649 -1.70772 -24.27186 1.000 70.34238 28 LYS D CA 1
ATOM 5688 C C . LYS D 1 31 ? -61.70596 -2.04111 -25.55952 1.000 74.56534 28 LYS D C 1
ATOM 5689 O O . LYS D 1 31 ? -62.45173 -3.02673 -25.61535 1.000 78.70075 28 LYS D O 1
ATOM 5695 N N . LYS D 1 32 ? -61.51284 -1.23291 -26.60583 1.000 72.17780 29 LYS D N 1
ATOM 5696 C CA . LYS D 1 32 ? -62.09804 -1.56344 -27.89951 1.000 73.35477 29 LYS D CA 1
ATOM 5697 C C . LYS D 1 32 ? -61.63308 -2.94078 -28.35393 1.000 76.99928 29 LYS D C 1
ATOM 5698 O O . LYS D 1 32 ? -62.41143 -3.70994 -28.93066 1.000 85.53977 29 LYS D O 1
ATOM 5700 N N . VAL D 1 33 ? -60.36793 -3.27511 -28.08746 1.000 78.62229 30 VAL D N 1
ATOM 5701 C CA . VAL D 1 33 ? -59.86488 -4.61150 -28.40100 1.000 77.64834 30 VAL D CA 1
ATOM 5702 C C . VAL D 1 33 ? -60.63058 -5.65881 -27.60505 1.000 74.84301 30 VAL D C 1
ATOM 5703 O O . VAL D 1 33 ? -61.13362 -6.64145 -28.15979 1.000 77.64400 30 VAL D O 1
ATOM 5707 N N . ALA D 1 34 ? -60.74411 -5.45060 -26.28921 1.000 76.33519 31 ALA D N 1
ATOM 5708 C CA . ALA D 1 34 ? -61.43831 -6.40841 -25.43486 1.000 74.21877 31 ALA D CA 1
ATOM 5709 C C . ALA D 1 34 ? -62.87694 -6.61662 -25.87920 1.000 80.34110 31 ALA D C 1
ATOM 5710 O O . ALA D 1 34 ? -63.43427 -7.70269 -25.68214 1.000 84.95978 31 ALA D O 1
ATOM 5712 N N . GLY D 1 35 ? -63.49970 -5.58979 -26.45912 1.000 77.75898 32 GLY D N 1
ATOM 5713 C CA . GLY D 1 35 ? -64.85933 -5.71653 -26.94896 1.000 81.56830 32 GLY D CA 1
ATOM 5714 C C . GLY D 1 35 ? -65.00843 -6.60540 -28.16583 1.000 86.17580 32 GLY D C 1
ATOM 5715 O O . GLY D 1 35 ? -66.14171 -6.90791 -28.55921 1.000 80.94921 32 GLY D O 1
ATOM 5716 N N . MET D 1 36 ? -63.89552 -7.01843 -28.77284 1.000 83.19458 33 MET D N 1
ATOM 5717 C CA . MET D 1 36 ? -63.93139 -7.83822 -29.97504 1.000 84.98934 33 MET D CA 1
ATOM 5718 C C . MET D 1 36 ? -64.37369 -9.27662 -29.70681 1.000 93.17151 33 MET D C 1
ATOM 5719 O O . MET D 1 36 ? -64.61397 -10.02134 -30.66463 1.000 93.90235 33 MET D O 1
ATOM 5724 N N . ASP D 1 37 ? -64.50189 -9.68340 -28.44147 1.000 92.99692 34 ASP D N 1
ATOM 5725 C CA . ASP D 1 37 ? -64.99499 -11.01774 -28.09827 1.000 92.90040 34 ASP D CA 1
ATOM 5726 C C . ASP D 1 37 ? -64.12136 -12.09561 -28.73611 1.000 97.61744 34 ASP D C 1
ATOM 5727 O O . ASP D 1 37 ? -64.60599 -13.03208 -29.37267 1.000 100.57239 34 ASP D O 1
ATOM 5732 N N . VAL D 1 38 ? -62.81020 -11.94142 -28.56295 1.000 105.70093 35 VAL D N 1
ATOM 5733 C CA . VAL D 1 38 ? -61.80670 -12.84387 -29.10610 1.000 108.47338 35 VAL D CA 1
ATOM 5734 C C . VAL D 1 38 ? -60.83748 -13.20090 -27.98922 1.000 110.31704 35 VAL D C 1
ATOM 5735 O O . VAL D 1 38 ? -60.79808 -12.55932 -26.93902 1.000 105.63593 35 VAL D O 1
ATOM 5739 N N . GLU D 1 39 ? -60.04491 -14.23831 -28.23107 1.000 113.46125 36 GLU D N 1
ATOM 5740 C CA . GLU D 1 39 ? -58.95884 -14.56228 -27.31803 1.000 109.25499 36 GLU D CA 1
ATOM 5741 C C . GLU D 1 39 ? -57.83920 -13.54817 -27.49801 1.000 93.25568 36 GLU D C 1
ATOM 5742 O O . GLU D 1 39 ? -57.28889 -13.41742 -28.59480 1.000 96.16208 36 GLU D O 1
ATOM 5748 N N . LEU D 1 40 ? -57.51912 -12.81577 -26.43544 1.000 85.05686 37 LEU D N 1
ATOM 5749 C CA . LEU D 1 40 ? -56.42329 -11.85982 -26.48494 1.000 83.02407 37 LEU D CA 1
ATOM 5750 C C . LEU D 1 40 ? -55.07879 -12.57443 -26.42076 1.000 79.59303 37 LEU D C 1
ATOM 5751 O O . LEU D 1 40 ? -54.92131 -13.58712 -25.73546 1.000 77.78203 37 LEU D O 1
ATOM 5756 N N . THR D 1 41 ? -54.09546 -12.01512 -27.11886 1.000 79.66391 38 THR D N 1
ATOM 5757 C CA . THR D 1 41 ? -52.72588 -12.48417 -26.97996 1.000 75.37685 38 THR D CA 1
ATOM 5758 C C . THR D 1 41 ? -52.18059 -12.14259 -25.59547 1.000 81.12359 38 THR D C 1
ATOM 5759 O O . THR D 1 41 ? -52.73317 -11.31778 -24.86362 1.000 84.95890 38 THR D O 1
ATOM 5763 N N . VAL D 1 42 ? -51.08081 -12.80349 -25.23196 1.000 81.20713 39 VAL D N 1
ATOM 5764 C CA . VAL D 1 42 ? -50.40617 -12.46243 -23.98295 1.000 84.96243 39 VAL D CA 1
ATOM 5765 C C . VAL D 1 42 ? -50.05941 -10.98215 -23.96151 1.000 84.56503 39 VAL D C 1
ATOM 5766 O O . VAL D 1 42 ? -50.30708 -10.28068 -22.97199 1.000 85.81072 39 VAL D O 1
ATOM 5770 N N . GLU D 1 43 ? -49.51362 -10.47672 -25.06859 1.000 92.00008 40 GLU D N 1
ATOM 5771 C CA . GLU D 1 43 ? -49.15861 -9.06430 -25.14910 1.000 84.93242 40 GLU D CA 1
ATOM 5772 C C . GLU D 1 43 ? -50.37227 -8.17828 -24.91277 1.000 88.82446 40 GLU D C 1
ATOM 5773 O O . GLU D 1 43 ? -50.31157 -7.22063 -24.13266 1.000 92.33624 40 GLU D O 1
ATOM 5779 N N . GLU D 1 44 ? -51.48432 -8.47644 -25.59364 1.000 88.18108 41 GLU D N 1
ATOM 5780 C CA . GLU D 1 44 ? -52.68133 -7.64925 -25.46373 1.000 86.12379 41 GLU D CA 1
ATOM 5781 C C . GLU D 1 44 ? -53.24241 -7.71362 -24.04963 1.000 76.36770 41 GLU D C 1
ATOM 5782 O O . GLU D 1 44 ? -53.76147 -6.71683 -23.53262 1.000 72.41613 41 GLU D O 1
ATOM 5788 N N . ARG D 1 45 ? -53.16828 -8.88638 -23.41670 1.000 76.50175 42 ARG D N 1
ATOM 5789 C CA . ARG D 1 45 ? -53.60236 -8.99895 -22.02908 1.000 76.99652 42 ARG D CA 1
ATOM 5790 C C . ARG D 1 45 ? -52.75381 -8.12024 -21.11643 1.000 74.64548 42 ARG D C 1
ATOM 5791 O O . ARG D 1 45 ? -53.28430 -7.42925 -20.23829 1.000 75.18217 42 ARG D O 1
ATOM 5799 N N . ASN D 1 46 ? -51.43173 -8.13170 -21.30618 1.000 70.41319 43 ASN D N 1
ATOM 5800 C CA . ASN D 1 46 ? -50.56632 -7.27089 -20.50517 1.000 73.64286 43 ASN D CA 1
ATOM 5801 C C . ASN D 1 46 ? -50.85703 -5.80051 -20.75653 1.000 70.32115 43 ASN D C 1
ATOM 5802 O O . ASN D 1 46 ? -50.90274 -4.99482 -19.81824 1.000 61.88743 43 ASN D O 1
ATOM 5807 N N . LEU D 1 47 ? -50.99530 -5.42427 -22.02927 1.000 72.52694 44 LEU D N 1
ATOM 5808 C CA . LEU D 1 47 ? -51.34799 -4.05144 -22.36588 1.000 67.45908 44 LEU D CA 1
ATOM 5809 C C . LEU D 1 47 ? -52.61479 -3.63469 -21.63756 1.000 69.63054 44 LEU D C 1
ATOM 5810 O O . LEU D 1 47 ? -52.68391 -2.55362 -21.04086 1.000 62.92313 44 LEU D O 1
ATOM 5815 N N . LEU D 1 48 ? -53.63076 -4.49616 -21.66992 1.000 73.30109 45 LEU D N 1
ATOM 5816 C CA . LEU D 1 48 ? -54.88169 -4.18225 -20.99479 1.000 75.77561 45 LEU D CA 1
ATOM 5817 C C . LEU D 1 48 ? -54.66296 -3.97763 -19.49913 1.000 70.67789 45 LEU D C 1
ATOM 5818 O O . LEU D 1 48 ? -55.07484 -2.95838 -18.93050 1.000 72.58564 45 LEU D O 1
ATOM 5823 N N . SER D 1 49 ? -53.99538 -4.93139 -18.84703 1.000 65.15081 46 SER D N 1
ATOM 5824 C CA . SER D 1 49 ? -53.78115 -4.82114 -17.40813 1.000 66.77524 46 SER D CA 1
ATOM 5825 C C . SER D 1 49 ? -52.93429 -3.60007 -17.06912 1.000 65.44846 46 SER D C 1
ATOM 5826 O O . SER D 1 49 ? -53.22187 -2.88087 -16.10498 1.000 63.27865 46 SER D O 1
ATOM 5829 N N . VAL D 1 50 ? -51.88720 -3.34687 -17.85434 1.000 63.98801 47 VAL D N 1
ATOM 5830 C CA . VAL D 1 50 ? -51.02721 -2.20072 -17.59088 1.000 57.36661 47 VAL D CA 1
ATOM 5831 C C . VAL D 1 50 ? -51.82801 -0.91037 -17.68832 1.000 64.36642 47 VAL D C 1
ATOM 5832 O O . VAL D 1 50 ? -51.72906 -0.03009 -16.82502 1.000 61.80102 47 VAL D O 1
ATOM 5836 N N . ALA D 1 51 ? -52.64310 -0.78584 -18.73881 1.000 64.50936 48 ALA D N 1
ATOM 5837 C CA . ALA D 1 51 ? -53.43158 0.42640 -18.93485 1.000 57.32013 48 ALA D CA 1
ATOM 5838 C C . ALA D 1 51 ? -54.28995 0.73545 -17.71258 1.000 60.48495 48 ALA D C 1
ATOM 5839 O O . ALA D 1 51 ? -54.25767 1.85015 -17.17903 1.000 61.72604 48 ALA D O 1
ATOM 5841 N N . TYR D 1 52 ? -55.05921 -0.24437 -17.24360 1.000 61.24904 49 TYR D N 1
ATOM 5842 C CA . TYR D 1 52 ? -55.97738 0.02629 -16.14389 1.000 62.83164 49 TYR D CA 1
ATOM 5843 C C . TYR D 1 52 ? -55.23010 0.24520 -14.83374 1.000 60.59538 49 TYR D C 1
ATOM 5844 O O . TYR D 1 52 ? -55.57873 1.14685 -14.06085 1.000 61.24160 49 TYR D O 1
ATOM 5853 N N . LYS D 1 53 ? -54.17287 -0.53569 -14.58614 1.000 55.98712 50 LYS D N 1
ATOM 5854 C CA . LYS D 1 53 ? -53.43363 -0.39918 -13.33334 1.000 59.76257 50 LYS D CA 1
ATOM 5855 C C . LYS D 1 53 ? -52.89620 1.01215 -13.16046 1.000 62.57748 50 LYS D C 1
ATOM 5856 O O . LYS D 1 53 ? -52.89094 1.55439 -12.04821 1.000 61.22276 50 LYS D O 1
ATOM 5862 N N . ASN D 1 54 ? -52.39706 1.60296 -14.24469 1.000 60.28471 51 ASN D N 1
ATOM 5863 C CA . ASN D 1 54 ? -51.88626 2.96292 -14.17921 1.000 57.76837 51 ASN D CA 1
ATOM 5864 C C . ASN D 1 54 ? -53.00810 3.96641 -13.95755 1.000 58.48881 51 ASN D C 1
ATOM 5865 O O . ASN D 1 54 ? -52.87462 4.87941 -13.13535 1.000 59.77404 51 ASN D O 1
ATOM 5870 N N . VAL D 1 55 ? -54.11883 3.81511 -14.68008 1.000 53.65647 52 VAL D N 1
ATOM 5871 C CA . VAL D 1 55 ? -55.24072 4.73147 -14.51498 1.000 54.11987 52 VAL D CA 1
ATOM 5872 C C . VAL D 1 55 ? -55.75279 4.68088 -13.08361 1.000 61.38654 52 VAL D C 1
ATOM 5873 O O . VAL D 1 55 ? -55.97977 5.71961 -12.44572 1.000 59.86108 52 VAL D O 1
ATOM 5877 N N . ILE D 1 56 ? -55.93709 3.46759 -12.55534 1.000 54.82852 53 ILE D N 1
ATOM 5878 C CA . ILE D 1 56 ? -56.43480 3.33100 -11.19404 1.000 55.69240 53 ILE D CA 1
ATOM 5879 C C . ILE D 1 56 ? -55.35613 3.70342 -10.18597 1.000 61.13021 53 ILE D C 1
ATOM 5880 O O . ILE D 1 56 ? -55.65745 4.25126 -9.11949 1.000 63.96100 53 ILE D O 1
ATOM 5885 N N . GLY D 1 57 ? -54.09171 3.40479 -10.49407 1.000 58.87271 54 GLY D N 1
ATOM 5886 C CA . GLY D 1 57 ? -53.02536 3.64727 -9.53508 1.000 58.09577 54 GLY D CA 1
ATOM 5887 C C . GLY D 1 57 ? -52.86498 5.11734 -9.20466 1.000 55.43888 54 GLY D C 1
ATOM 5888 O O . GLY D 1 57 ? -52.55059 5.48157 -8.06908 1.000 56.56714 54 GLY D O 1
ATOM 5889 N N . ALA D 1 58 ? -53.05389 5.98111 -10.19990 1.000 60.60651 55 ALA D N 1
ATOM 5890 C CA . ALA D 1 58 ? -53.04346 7.41622 -9.94889 1.000 55.56730 55 ALA D CA 1
ATOM 5891 C C . ALA D 1 58 ? -54.04024 7.78218 -8.85273 1.000 58.09591 55 ALA D C 1
ATOM 5892 O O . ALA D 1 58 ? -53.69329 8.47288 -7.88658 1.000 54.81056 55 ALA D O 1
ATOM 5894 N N . ARG D 1 59 ? -55.28127 7.28775 -8.97012 1.000 57.28074 56 ARG D N 1
ATOM 5895 C CA . ARG D 1 59 ? -56.31052 7.58795 -7.97493 1.000 59.02069 56 ARG D CA 1
ATOM 5896 C C . ARG D 1 59 ? -56.01226 6.93377 -6.63494 1.000 56.90040 56 ARG D C 1
ATOM 5897 O O . ARG D 1 59 ? -56.22935 7.53925 -5.57910 1.000 57.93575 56 ARG D O 1
ATOM 5905 N N . ARG D 1 60 ? -55.53457 5.69184 -6.64947 1.000 62.59910 57 ARG D N 1
ATOM 5906 C CA . ARG D 1 60 ? -55.24110 5.02826 -5.38672 1.000 61.29131 57 ARG D CA 1
ATOM 5907 C C . ARG D 1 60 ? -54.19698 5.80487 -4.59455 1.000 61.04054 57 ARG D C 1
ATOM 5908 O O . ARG D 1 60 ? -54.34906 6.00227 -3.38479 1.000 59.96549 57 ARG D O 1
ATOM 5916 N N . ALA D 1 61 ? -53.15201 6.29582 -5.26904 1.000 65.28946 58 ALA D N 1
ATOM 5917 C CA . ALA D 1 61 ? -52.13268 7.08393 -4.58225 1.000 55.31847 58 ALA D CA 1
ATOM 5918 C C . ALA D 1 61 ? -52.69474 8.41068 -4.07952 1.000 58.64778 58 ALA D C 1
ATOM 5919 O O . ALA D 1 61 ? -52.42089 8.81001 -2.94101 1.000 61.70031 58 ALA D O 1
ATOM 5921 N N . SER D 1 62 ? -53.48336 9.10650 -4.90805 1.000 57.17504 59 SER D N 1
ATOM 5922 C CA . SER D 1 62 ? -54.13088 10.34089 -4.46135 1.000 63.41965 59 SER D CA 1
ATOM 5923 C C . SER D 1 62 ? -55.00556 10.09223 -3.23987 1.000 69.87640 59 SER D C 1
ATOM 5924 O O . SER D 1 62 ? -54.93939 10.82854 -2.24703 1.000 70.97051 59 SER D O 1
ATOM 5927 N N . TRP D 1 63 ? -55.81301 9.03197 -3.28620 1.000 67.15136 60 TRP D N 1
ATOM 5928 C CA . TRP D 1 63 ? -56.73270 8.75778 -2.19140 1.000 67.15377 60 TRP D CA 1
ATOM 5929 C C . TRP D 1 63 ? -55.98573 8.52933 -0.88244 1.000 72.26708 60 TRP D C 1
ATOM 5930 O O . TRP D 1 63 ? -56.40107 9.02867 0.17027 1.000 76.77381 60 TRP D O 1
ATOM 5941 N N . ARG D 1 64 ? -54.88443 7.77449 -0.92360 1.000 68.14178 61 ARG D N 1
ATOM 5942 C CA . ARG D 1 64 ? -54.12147 7.52314 0.29501 1.000 68.34198 61 ARG D CA 1
ATOM 5943 C C . ARG D 1 64 ? -53.57463 8.82187 0.87871 1.000 70.85469 61 ARG D C 1
ATOM 5944 O O . ARG D 1 64 ? -53.61641 9.03501 2.09798 1.000 63.73228 61 ARG D O 1
ATOM 5952 N N . ILE D 1 65 ? -53.04595 9.70022 0.02479 1.000 68.56410 62 ILE D N 1
ATOM 5953 C CA . ILE D 1 65 ? -52.50079 10.96004 0.51754 1.000 70.08243 62 ILE D CA 1
ATOM 5954 C C . ILE D 1 65 ? -53.60488 11.79166 1.15016 1.000 73.10876 62 ILE D C 1
ATOM 5955 O O . ILE D 1 65 ? -53.45566 12.30971 2.26281 1.000 74.92370 62 ILE D O 1
ATOM 5960 N N . ILE D 1 66 ? -54.74065 11.91374 0.45337 1.000 74.33578 63 ILE D N 1
ATOM 5961 C CA . ILE D 1 66 ? -55.84113 12.73526 0.95330 1.000 77.31529 63 ILE D CA 1
ATOM 5962 C C . ILE D 1 66 ? -56.33995 12.20217 2.28611 1.000 78.84166 63 ILE D C 1
ATOM 5963 O O . ILE D 1 66 ? -56.61725 12.97407 3.21453 1.000 80.69472 63 ILE D O 1
ATOM 5968 N N . SER D 1 67 ? -56.45437 10.87546 2.40773 1.000 74.39777 64 SER D N 1
ATOM 5969 C CA . SER D 1 67 ? -56.85821 10.29369 3.68184 1.000 77.33930 64 SER D CA 1
ATOM 5970 C C . SER D 1 67 ? -55.85158 10.62758 4.76951 1.000 76.90874 64 SER D C 1
ATOM 5971 O O . SER D 1 67 ? -56.22984 10.98788 5.88918 1.000 77.37319 64 SER D O 1
ATOM 5974 N N . SER D 1 68 ? -54.56134 10.53519 4.45255 1.000 74.53402 65 SER D N 1
ATOM 5975 C CA . SER D 1 68 ? -53.54659 10.91567 5.42521 1.000 77.23166 65 SER D CA 1
ATOM 5976 C C . SER D 1 68 ? -53.72640 12.36586 5.85785 1.000 78.83897 65 SER D C 1
ATOM 5977 O O . SER D 1 68 ? -53.74297 12.67177 7.05576 1.000 81.13860 65 SER D O 1
ATOM 5980 N N . ILE D 1 69 ? -53.87163 13.27631 4.89066 1.000 81.51296 66 ILE D N 1
ATOM 5981 C CA . ILE D 1 69 ? -54.07553 14.68226 5.22625 1.000 80.01507 66 ILE D CA 1
ATOM 5982 C C . ILE D 1 69 ? -55.35338 14.85397 6.03701 1.000 84.58676 66 ILE D C 1
ATOM 5983 O O . ILE D 1 69 ? -55.41358 15.67154 6.96464 1.000 85.80449 66 ILE D O 1
ATOM 5988 N N . GLU D 1 70 ? -56.39057 14.07853 5.71103 1.000 79.46746 67 GLU D N 1
ATOM 5989 C CA . GLU D 1 70 ? -57.65215 14.20093 6.43214 1.000 80.16704 67 GLU D CA 1
ATOM 5990 C C . GLU D 1 70 ? -57.48151 13.83768 7.90059 1.000 89.85740 67 GLU D C 1
ATOM 5991 O O . GLU D 1 70 ? -58.01990 14.51652 8.78320 1.000 94.99880 67 GLU D O 1
ATOM 5997 N N . GLN D 1 71 ? -56.75036 12.75607 8.18217 1.000 93.56964 68 GLN D N 1
ATOM 5998 C CA . GLN D 1 71 ? -56.51917 12.35838 9.56780 1.000 92.57159 68 GLN D CA 1
ATOM 5999 C C . GLN D 1 71 ? -55.75665 13.43914 10.32909 1.000 95.11599 68 GLN D C 1
ATOM 6000 O O . GLN D 1 71 ? -56.17405 13.86318 11.41256 1.000 102.16694 68 GLN D O 1
ATOM 6002 N N . LYS D 1 72 ? -54.63717 13.90558 9.77138 1.000 84.92081 69 LYS D N 1
ATOM 6003 C CA . LYS D 1 72 ? -53.84780 14.92646 10.45353 1.000 95.15593 69 LYS D CA 1
ATOM 6004 C C . LYS D 1 72 ? -54.68740 16.15765 10.78729 1.000 100.78290 69 LYS D C 1
ATOM 6005 O O . LYS D 1 72 ? -54.61143 16.68319 11.90393 1.000 100.69681 69 LYS D O 1
ATOM 6007 N N . GLU D 1 73 ? -55.51061 16.62152 9.84055 1.000 100.54126 70 GLU D N 1
ATOM 6008 C CA . GLU D 1 73 ? -56.30075 17.83127 10.07215 1.000 106.92428 70 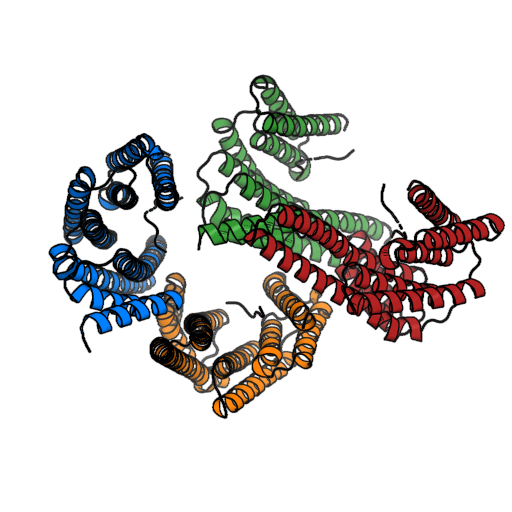GLU D CA 1
ATOM 6009 C C . GLU D 1 73 ? -57.44311 17.58322 11.05634 1.000 112.70998 70 GLU D C 1
ATOM 6010 O O . GLU D 1 73 ? -57.75863 18.45315 11.87651 1.000 116.89633 70 GLU D O 1
ATOM 6012 N N . GLU D 1 74 ? -58.08132 16.40944 10.98808 1.000 111.85668 71 GLU D N 1
ATOM 6013 C CA . GLU D 1 74 ? -59.15559 16.09598 11.92934 1.000 121.67297 71 GLU D CA 1
ATOM 6014 C C . GLU D 1 74 ? -58.64742 16.08081 13.36712 1.000 132.59874 71 GLU D C 1
ATOM 6015 O O . GLU D 1 74 ? -59.34563 16.52961 14.28665 1.000 134.21721 71 GLU D O 1
ATOM 6017 N N . ASN D 1 75 ? -57.42676 15.57706 13.57802 1.000 130.10080 72 ASN D N 1
ATOM 6018 C CA . ASN D 1 75 ? -56.81078 15.64679 14.89979 1.000 132.06790 72 ASN D CA 1
ATOM 6019 C C . ASN D 1 75 ? -56.61165 17.09415 15.33273 1.000 141.44568 72 ASN D C 1
ATOM 6020 O O . ASN D 1 75 ? -56.81825 17.43507 16.50311 1.000 150.55924 72 ASN D O 1
ATOM 6022 N N . LYS D 1 76 ? -56.19884 17.95837 14.40164 1.000 141.50330 73 LYS D N 1
ATOM 6023 C CA . LYS D 1 76 ? -55.97897 19.36208 14.73326 1.000 143.12248 73 LYS D CA 1
ATOM 6024 C C . LYS D 1 76 ? -57.29209 20.07573 15.03982 1.000 148.26620 73 LYS D C 1
ATOM 6025 O O . LYS D 1 76 ? -57.36757 20.86316 15.98968 1.000 152.56004 73 LYS D O 1
ATOM 6027 N N . GLY D 1 77 ? -58.33667 19.80686 14.26479 1.000 143.73752 74 GLY D N 1
ATOM 6028 C CA . GLY D 1 77 ? -59.62186 20.44373 14.46512 1.000 143.46313 74 GLY D CA 1
ATOM 6029 C C . GLY D 1 77 ? -59.99351 21.54573 13.49122 1.000 148.97398 74 GLY D C 1
ATOM 6030 O O . GLY D 1 77 ? -60.82130 22.39495 13.84206 1.000 153.92997 74 GLY D O 1
ATOM 6031 N N . GLY D 1 78 ? -59.41753 21.56108 12.28922 1.000 155.68020 75 GLY D N 1
ATOM 6032 C CA . GLY D 1 78 ? -59.74338 22.56607 11.29047 1.000 152.46085 75 GLY D CA 1
ATOM 6033 C C . GLY D 1 78 ? -61.01143 22.23222 10.52764 1.000 145.76470 75 GLY D C 1
ATOM 6034 O O . GLY D 1 78 ? -60.99293 21.40053 9.61576 1.000 147.92954 75 GLY D O 1
ATOM 6035 N N . GLU D 1 79 ? -62.12142 22.88212 10.88770 1.000 141.68337 76 GLU D N 1
ATOM 6036 C CA . GLU D 1 79 ? -63.42369 22.48519 10.35749 1.000 134.78785 76 GLU D CA 1
ATOM 6037 C C . GLU D 1 79 ? -63.54026 22.74182 8.85678 1.000 123.78133 76 GLU D C 1
ATOM 6038 O O . GLU D 1 79 ? -63.95539 21.85489 8.10053 1.000 120.00333 76 GLU D O 1
ATOM 6040 N N . ASP D 1 80 ? -63.17433 23.94362 8.40023 1.000 121.76970 77 ASP D N 1
ATOM 6041 C CA . ASP D 1 80 ? -63.33262 24.26607 6.98211 1.000 113.51516 77 ASP D CA 1
ATOM 6042 C C . ASP D 1 80 ? -62.39488 23.44122 6.10776 1.000 109.58245 77 ASP D C 1
ATOM 6043 O O . ASP D 1 80 ? -62.80952 22.89810 5.07622 1.000 102.65835 77 ASP D O 1
ATOM 6048 N N . LYS D 1 81 ? -61.12260 23.34259 6.49851 1.000 107.92537 78 LYS D N 1
ATOM 6049 C CA . LYS D 1 81 ? -60.18652 22.50937 5.75099 1.000 100.94984 78 LYS D CA 1
ATOM 6050 C C . LYS D 1 81 ? -60.66944 21.06905 5.69043 1.000 96.33395 78 LYS D C 1
ATOM 6051 O O . LYS D 1 81 ? -60.53413 20.40216 4.65835 1.000 94.27851 78 LYS D O 1
ATOM 6057 N N . LEU D 1 82 ? -61.23936 20.57047 6.78686 1.000 104.30067 79 LEU D N 1
ATOM 6058 C CA . LEU D 1 82 ? -61.67930 19.18205 6.80604 1.000 98.80009 79 LEU D CA 1
ATOM 6059 C C . LEU D 1 82 ? -62.81943 18.95012 5.82398 1.000 92.62573 79 LEU D C 1
ATOM 6060 O O . LEU D 1 82 ? -62.85153 17.92560 5.13603 1.000 94.72099 79 LEU D O 1
ATOM 6065 N N . LYS D 1 83 ? -63.74959 19.89745 5.71780 1.000 93.36041 80 LYS D N 1
ATOM 6066 C CA . LYS D 1 83 ? -64.83170 19.73258 4.75451 1.000 91.20396 80 LYS D CA 1
ATOM 6067 C C . LYS D 1 83 ? -64.28027 19.60945 3.33950 1.000 93.74893 80 LYS D C 1
ATOM 6068 O O . LYS D 1 83 ? -64.72219 18.75524 2.56237 1.000 94.17126 80 LYS D O 1
ATOM 6070 N N . MET D 1 84 ? -63.30376 20.44974 2.99066 1.000 91.87062 81 MET D N 1
ATOM 6071 C CA . MET D 1 84 ? -62.69851 20.37153 1.66586 1.000 93.53615 81 MET D CA 1
ATOM 6072 C C . MET D 1 84 ? -62.00138 19.03033 1.46486 1.000 94.34105 81 MET D C 1
ATOM 6073 O O . MET D 1 84 ? -62.16041 18.39009 0.41760 1.000 92.01240 81 MET D O 1
ATOM 6078 N N . ILE D 1 85 ? -61.23788 18.57972 2.46587 1.000 87.90787 82 ILE D N 1
ATOM 6079 C CA . ILE D 1 85 ? -60.55009 17.29658 2.35369 1.000 85.24439 82 ILE D CA 1
ATOM 6080 C C . ILE D 1 85 ? -61.55268 16.17398 2.13190 1.000 83.13186 82 ILE D C 1
ATOM 6081 O O . ILE D 1 85 ? -61.33201 15.27723 1.31143 1.000 84.00865 82 ILE D O 1
ATOM 6086 N N . ARG D 1 86 ? -62.66788 16.19977 2.85922 1.000 82.63468 83 ARG D N 1
ATOM 6087 C CA . ARG D 1 86 ? -63.66100 15.14431 2.70007 1.000 92.19804 83 ARG D CA 1
ATOM 6088 C C . ARG D 1 86 ? -64.24127 15.15641 1.29174 1.000 87.86644 83 ARG D C 1
ATOM 6089 O O . ARG D 1 86 ? -64.29376 14.11823 0.62215 1.000 88.99785 83 ARG D O 1
ATOM 6091 N N . GLU D 1 87 ? -64.67079 16.32929 0.81777 1.000 86.53700 84 GLU D N 1
ATOM 6092 C CA . GLU D 1 87 ? -65.22672 16.41436 -0.52905 1.000 86.75924 84 GLU D CA 1
ATOM 6093 C C . GLU D 1 87 ? -64.21465 15.94680 -1.56740 1.000 85.19427 84 GLU D C 1
ATOM 6094 O O . GLU D 1 87 ? -64.57602 15.28964 -2.55165 1.000 81.98562 84 GLU D O 1
ATOM 6100 N N . TYR D 1 88 ? -62.94405 16.30489 -1.38149 1.000 81.68397 85 TYR D N 1
ATOM 6101 C CA . TYR D 1 88 ? -61.90823 15.85786 -2.30526 1.000 83.48110 85 TYR D CA 1
ATOM 6102 C C . TYR D 1 88 ? -61.76206 14.34173 -2.26891 1.000 81.59218 85 TYR D C 1
ATOM 6103 O O . TYR D 1 88 ? -61.75392 13.67913 -3.31355 1.000 78.49871 85 TYR D O 1
ATOM 6112 N N . ARG D 1 89 ? -61.65346 13.77129 -1.06755 1.000 79.21079 86 ARG D N 1
ATOM 6113 C CA . ARG D 1 89 ? -61.56409 12.32114 -0.96127 1.000 79.24051 86 ARG D CA 1
ATOM 6114 C C . ARG D 1 89 ? -62.75865 11.66476 -1.63175 1.000 77.52509 86 ARG D C 1
ATOM 6115 O O . ARG D 1 89 ? -62.62635 10.61285 -2.26976 1.000 72.17341 86 ARG D O 1
ATOM 6123 N N . GLN D 1 90 ? -63.94212 12.25303 -1.46353 1.000 76.16308 87 GLN D N 1
ATOM 6124 C CA . GLN D 1 90 ? -65.13227 11.69435 -2.08895 1.000 78.82469 87 GLN D CA 1
ATOM 6125 C C . GLN D 1 90 ? -65.04735 11.78013 -3.60645 1.000 75.66377 87 GLN D C 1
ATOM 6126 O O . GLN D 1 90 ? -65.47140 10.85537 -4.30814 1.000 72.73009 87 GLN D O 1
ATOM 6132 N N . MET D 1 91 ? -64.49150 12.87245 -4.13765 1.000 78.34197 88 MET D N 1
ATOM 6133 C CA . MET D 1 91 ? -64.35130 12.96774 -5.58764 1.000 79.38382 88 MET D CA 1
ATOM 6134 C C . MET D 1 91 ? -63.42227 11.88872 -6.12184 1.000 74.10748 88 MET D C 1
ATOM 6135 O O . MET D 1 91 ? -63.71000 11.26844 -7.15202 1.000 72.49796 88 MET D O 1
ATOM 6140 N N . VAL D 1 92 ? -62.28476 11.67529 -5.45494 1.000 76.02150 89 VAL D N 1
ATOM 6141 C CA . VAL D 1 92 ? -61.37589 10.60719 -5.86182 1.000 77.05773 89 VAL D CA 1
ATOM 6142 C C . VAL D 1 92 ? -62.05656 9.25102 -5.71166 1.000 71.37156 89 VAL D C 1
ATOM 6143 O O . VAL D 1 92 ? -61.93030 8.37543 -6.57897 1.000 65.37287 89 VAL D O 1
ATOM 6147 N N . GLU D 1 93 ? -62.83708 9.07487 -4.64171 1.000 66.43993 90 GLU D N 1
ATOM 6148 C CA . GLU D 1 93 ? -63.50996 7.79583 -4.43927 1.000 74.32737 90 GLU D CA 1
ATOM 6149 C C . GLU D 1 93 ? -64.49372 7.50750 -5.56792 1.000 74.33283 90 GLU D C 1
ATOM 6150 O O . GLU D 1 93 ? -64.66069 6.35091 -5.97837 1.000 73.73838 90 GLU D O 1
ATOM 6156 N N . THR D 1 94 ? -65.14511 8.54790 -6.08970 1.000 68.93721 91 THR D N 1
ATOM 6157 C CA . THR D 1 94 ? -66.04155 8.37401 -7.22922 1.000 71.89425 91 THR D CA 1
ATOM 6158 C C . THR D 1 94 ? -65.27704 7.91245 -8.46332 1.000 70.53839 91 THR D C 1
ATOM 6159 O O . THR D 1 94 ? -65.71013 6.99567 -9.17224 1.000 69.52812 91 THR D O 1
ATOM 6163 N N . GLU D 1 95 ? -64.12939 8.54042 -8.73320 1.000 72.35136 92 GLU D N 1
ATOM 6164 C CA . GLU D 1 95 ? -63.28942 8.11743 -9.84883 1.000 68.56974 92 GLU D CA 1
ATOM 6165 C C . GLU D 1 95 ? -62.84671 6.66507 -9.69872 1.000 68.72366 92 GLU D C 1
ATOM 6166 O O . GLU D 1 95 ? -62.87264 5.89463 -10.66613 1.000 67.60808 92 GLU D O 1
ATOM 6172 N N . LEU D 1 96 ? -62.43650 6.26868 -8.49577 1.000 66.00637 93 LEU D N 1
ATOM 6173 C CA . LEU D 1 96 ? -62.02809 4.88375 -8.28897 1.000 71.34127 93 LEU D CA 1
ATOM 6174 C C . LEU D 1 96 ? -63.15904 3.91292 -8.62213 1.000 73.49751 93 LEU D C 1
ATOM 6175 O O . LEU D 1 96 ? -62.93709 2.90145 -9.29689 1.000 71.80433 93 LEU D O 1
ATOM 6180 N N . LYS D 1 97 ? -64.37778 4.18508 -8.13861 1.000 67.28664 94 LYS D N 1
ATOM 6181 C CA . LYS D 1 97 ? -65.49101 3.28107 -8.43882 1.000 75.64519 94 LYS D CA 1
ATOM 6182 C C . LYS D 1 97 ? -65.75413 3.20609 -9.94224 1.000 73.75565 94 LYS D C 1
ATOM 6183 O O . LYS D 1 97 ? -66.02978 2.12507 -10.47801 1.000 69.39012 94 LYS D O 1
ATOM 6185 N N . LEU D 1 98 ? -65.69349 4.34395 -10.64090 1.000 69.33797 95 LEU D N 1
ATOM 6186 C CA . LEU D 1 98 ? -65.97508 4.33031 -12.07362 1.000 70.95659 95 LEU D CA 1
ATOM 6187 C C . LEU D 1 98 ? -64.98841 3.44484 -12.81993 1.000 73.13918 95 LEU D C 1
ATOM 6188 O O . LEU D 1 98 ? -65.38104 2.64863 -13.68227 1.000 68.23511 95 LEU D O 1
ATOM 6193 N N . ILE D 1 99 ? -63.69506 3.58984 -12.51259 1.000 71.90316 96 ILE D N 1
ATOM 6194 C CA . ILE D 1 99 ? -62.66235 2.78323 -13.16013 1.000 65.15123 96 ILE D CA 1
ATOM 6195 C C . ILE D 1 99 ? -62.84790 1.30714 -12.83441 1.000 64.79701 96 ILE D C 1
ATOM 6196 O O . ILE D 1 99 ? -62.79861 0.44350 -13.71907 1.000 65.07919 96 ILE D O 1
ATOM 6201 N N . CYS D 1 100 ? -63.03424 0.99255 -11.55294 1.000 65.63590 97 CYS D N 1
ATOM 6202 C CA . CYS D 1 100 ? -63.20867 -0.39934 -11.15580 1.000 67.69216 97 CYS D CA 1
ATOM 6203 C C . CYS D 1 100 ? -64.43620 -0.99993 -11.82476 1.000 69.29065 97 CYS D C 1
ATOM 6204 O O . CYS D 1 100 ? -64.37876 -2.10486 -12.37875 1.000 69.00472 97 CYS D O 1
ATOM 6207 N N . CYS D 1 101 ? -65.56249 -0.28179 -11.78408 1.000 68.81328 98 CYS D N 1
ATOM 6208 C CA . CYS D 1 101 ? -66.76993 -0.78687 -12.42777 1.000 66.50852 98 CYS D CA 1
ATOM 6209 C C . CYS D 1 101 ? -66.55216 -0.94069 -13.92431 1.000 63.97188 98 CYS D C 1
ATOM 6210 O O . CYS D 1 101 ? -67.09977 -1.84836 -14.55810 1.000 72.55574 98 CYS D O 1
ATOM 6213 N N . ASP D 1 102 ? -65.76564 -0.04906 -14.50807 1.000 62.85936 99 ASP D N 1
ATOM 6214 C CA . ASP D 1 102 ? -65.50750 -0.10852 -15.93907 1.000 68.56304 99 ASP D CA 1
ATOM 6215 C C . ASP D 1 102 ? -64.79456 -1.40124 -16.33876 1.000 71.16720 99 ASP D C 1
ATOM 6216 O O . ASP D 1 102 ? -65.25026 -2.11537 -17.23973 1.000 66.52805 99 ASP D O 1
ATOM 6221 N N . ILE D 1 103 ? -63.64793 -1.69476 -15.70408 1.000 70.61095 100 ILE D N 1
ATOM 6222 C CA . ILE D 1 103 ? -62.86900 -2.89457 -16.02602 1.000 65.43510 100 ILE D CA 1
ATOM 6223 C C . ILE D 1 103 ? -63.63174 -4.15560 -15.62868 1.000 69.92222 100 ILE D C 1
ATOM 6224 O O . ILE D 1 103 ? -63.51874 -5.20422 -16.28093 1.000 60.48049 100 ILE D O 1
ATOM 6229 N N . LEU D 1 104 ? -64.37292 -4.08609 -14.52001 1.000 61.36075 101 LEU D N 1
ATOM 6230 C CA . LEU D 1 104 ? -65.16224 -5.22128 -14.07010 1.000 60.62467 101 LEU D CA 1
ATOM 6231 C C . LEU D 1 104 ? -66.24728 -5.58352 -15.07472 1.000 68.31588 101 LEU D C 1
ATOM 6232 O O . LEU D 1 104 ? -66.54254 -6.76514 -15.28089 1.000 71.77540 101 LEU D O 1
ATOM 6237 N N . ASP D 1 105 ? -66.86446 -4.57677 -15.69338 1.000 69.56431 102 ASP D N 1
ATOM 6238 C CA . ASP D 1 105 ? -67.87721 -4.82054 -16.71717 1.000 72.22249 102 ASP D CA 1
ATOM 6239 C C . ASP D 1 105 ? -67.26723 -5.41218 -17.98341 1.000 70.96565 102 ASP D C 1
ATOM 6240 O O . ASP D 1 105 ? -67.83980 -6.32890 -18.58378 1.000 80.69140 102 ASP D O 1
ATOM 6245 N N . VAL D 1 106 ? -66.12686 -4.87895 -18.42431 1.000 69.38691 103 VAL D N 1
ATOM 6246 C CA . VAL D 1 106 ? -65.43409 -5.43684 -19.58477 1.000 71.24989 103 VAL D CA 1
ATOM 6247 C C . VAL D 1 106 ? -65.12474 -6.91123 -19.36218 1.000 77.97040 103 VAL D C 1
ATOM 6248 O O . VAL D 1 106 ? -65.32332 -7.75421 -20.24728 1.000 75.26553 103 VAL D O 1
ATOM 6252 N N . LEU D 1 107 ? -64.60353 -7.23569 -18.18062 1.000 74.93297 104 LEU D N 1
ATOM 6253 C CA . LEU D 1 107 ? -64.26587 -8.61683 -17.87231 1.000 77.95453 104 LEU D CA 1
ATOM 6254 C C . LEU D 1 107 ? -65.49575 -9.50804 -17.91391 1.000 80.60246 104 LEU D C 1
ATOM 6255 O O . LEU D 1 107 ? -65.47910 -10.58597 -18.51993 1.000 82.31869 104 LEU D O 1
ATOM 6260 N N . ASP D 1 108 ? -66.56703 -9.08225 -17.25239 1.000 81.22186 105 ASP D N 1
ATOM 6261 C CA . ASP D 1 108 ? -67.74439 -9.92179 -17.09084 1.000 81.45624 105 ASP D CA 1
ATOM 6262 C C . ASP D 1 108 ? -68.67885 -9.92417 -18.29204 1.000 78.58025 105 ASP D C 1
ATOM 6263 O O . ASP D 1 108 ? -69.71982 -10.58516 -18.22939 1.000 86.72270 105 ASP D O 1
ATOM 6268 N N . LYS D 1 109 ? -68.34695 -9.23172 -19.37861 1.000 80.06250 106 LYS D N 1
ATOM 6269 C CA . LYS D 1 109 ? -69.20420 -9.22885 -20.55801 1.000 90.38387 106 LYS D CA 1
ATOM 6270 C C . LYS D 1 109 ? -68.46879 -9.51992 -21.86117 1.000 92.75964 106 LYS D C 1
ATOM 6271 O O . LYS D 1 109 ? -69.13141 -9.81335 -22.86290 1.000 99.22252 106 LYS D O 1
ATOM 6273 N N . HIS D 1 110 ? -67.13652 -9.46930 -21.88274 1.000 87.28518 107 HIS D N 1
ATOM 6274 C CA . HIS D 1 110 ? -66.38705 -9.70001 -23.11292 1.000 88.57743 107 HIS D CA 1
ATOM 6275 C C . HIS D 1 110 ? -65.17674 -10.59829 -22.87271 1.000 86.47910 107 HIS D C 1
ATOM 6276 O O . HIS D 1 110 ? -65.01004 -11.61483 -23.55407 1.000 84.56030 107 HIS D O 1
ATOM 6283 N N . LEU D 1 111 ? -64.31485 -10.21387 -21.92780 1.000 83.56567 108 LEU D N 1
ATOM 6284 C CA . LEU D 1 111 ? -63.04659 -10.91178 -21.72615 1.000 87.85145 108 LEU D CA 1
ATOM 6285 C C . LEU D 1 111 ? -63.25309 -12.34665 -21.24383 1.000 87.14133 108 LEU D C 1
ATOM 6286 O O . LEU D 1 111 ? -62.81922 -13.30238 -21.89824 1.000 78.13369 108 LEU D O 1
ATOM 6291 N N . ILE D 1 112 ? -63.89320 -12.51427 -20.07948 1.000 89.23128 109 ILE D N 1
ATOM 6292 C CA . ILE D 1 112 ? -64.04926 -13.85291 -19.50282 1.000 89.40097 109 ILE D CA 1
ATOM 6293 C C . ILE D 1 112 ? -64.90834 -14.76246 -20.37406 1.000 92.19294 109 ILE D C 1
ATOM 6294 O O . ILE D 1 112 ? -64.50498 -15.91144 -20.61522 1.000 89.67327 109 ILE D O 1
ATOM 6299 N N . PRO D 1 113 ? -66.08299 -14.34200 -20.84925 1.000 99.68760 110 PRO D N 1
ATOM 6300 C CA . PRO D 1 113 ? -66.88420 -15.24337 -21.69823 1.000 102.55167 110 PRO D CA 1
ATOM 6301 C C . PRO D 1 113 ? -66.13119 -15.71294 -22.92903 1.000 100.75700 110 PRO D C 1
ATOM 6302 O O . PRO D 1 113 ? -66.42057 -16.79881 -23.44895 1.000 107.09295 110 PRO D O 1
ATOM 6306 N N . ALA D 1 114 ? -65.17760 -14.92074 -23.41489 1.000 89.14944 111 ALA D N 1
ATOM 6307 C CA . ALA D 1 114 ? -64.38795 -15.27845 -24.58090 1.000 86.83719 111 ALA D CA 1
ATOM 6308 C C . ALA D 1 114 ? -63.10434 -16.00946 -24.22036 1.000 93.29626 111 ALA D C 1
ATOM 6309 O O . ALA D 1 114 ? -62.41164 -16.48633 -25.12598 1.000 92.38291 111 ALA D O 1
ATOM 6311 N N . ALA D 1 115 ? -62.78005 -16.12236 -22.93077 1.000 93.13406 112 ALA D N 1
ATOM 6312 C CA . ALA D 1 115 ? -61.52308 -16.74135 -22.52706 1.000 93.18838 112 ALA D CA 1
ATOM 6313 C C . ALA D 1 115 ? -61.44942 -18.17960 -23.02575 1.000 99.73144 112 ALA D C 1
ATOM 6314 O O . ALA D 1 115 ? -62.38068 -18.97163 -22.85468 1.000 85.32301 112 ALA D O 1
ATOM 6316 N N . ASN D 1 116 ? -60.30677 -18.53293 -23.58764 1.000 100.79726 113 ASN D N 1
ATOM 6317 C CA . ASN D 1 116 ? -60.16313 -19.79522 -24.28024 1.000 96.37899 113 ASN D CA 1
ATOM 6318 C C . ASN D 1 116 ? -59.05297 -20.67829 -23.72157 1.000 104.17322 113 ASN D C 1
ATOM 6319 O O . ASN D 1 116 ? -59.02226 -21.87201 -24.04119 1.000 103.75135 113 ASN D O 1
ATOM 6324 N N . THR D 1 117 ? -58.17798 -20.15311 -22.86751 1.000 97.17153 114 THR D N 1
ATOM 6325 C CA . THR D 1 117 ? -57.12048 -20.94743 -22.26580 1.000 86.43093 114 THR D CA 1
ATOM 6326 C C . THR D 1 117 ? -57.17307 -20.79723 -20.75097 1.000 80.51896 114 THR D C 1
ATOM 6327 O O . THR D 1 117 ? -57.80889 -19.88610 -20.21728 1.000 89.45187 114 THR D O 1
ATOM 6331 N N . GLY D 1 118 ? -56.51205 -21.72107 -20.05554 1.000 79.90424 115 GLY D N 1
ATOM 6332 C CA . GLY D 1 118 ? -56.45002 -21.62496 -18.60768 1.000 79.13402 115 GLY D CA 1
ATOM 6333 C C . GLY D 1 118 ? -55.71347 -20.37727 -18.16484 1.000 86.01188 115 GLY D C 1
ATOM 6334 O O . GLY D 1 118 ? -56.14917 -19.67296 -17.24828 1.000 84.45943 115 GLY D O 1
ATOM 6335 N N . GLU D 1 119 ? -54.59426 -20.07651 -18.82755 1.000 84.23837 116 GLU D N 1
ATOM 6336 C CA . GLU D 1 119 ? -53.84267 -18.87203 -18.50652 1.000 80.28053 116 GLU D CA 1
ATOM 6337 C C . GLU D 1 119 ? -54.74073 -17.64257 -18.56839 1.000 82.85009 116 GLU D C 1
ATOM 6338 O O . GLU D 1 119 ? -54.71143 -16.80219 -17.66425 1.000 79.21127 116 GLU D O 1
ATOM 6344 N N . SER D 1 120 ? -55.58279 -17.54327 -19.60179 1.000 95.73185 117 SER D N 1
ATOM 6345 C CA . SER D 1 120 ? -56.45793 -16.37961 -19.72821 1.000 92.06209 117 SER D CA 1
ATOM 6346 C C . SER D 1 120 ? -57.48703 -16.34230 -18.60593 1.000 89.46555 117 SER D C 1
ATOM 6347 O O . SER D 1 120 ? -57.77339 -15.27178 -18.05123 1.000 81.67412 117 SER D O 1
ATOM 6350 N N . LYS D 1 121 ? -58.03924 -17.50815 -18.24998 1.000 84.55820 118 LYS D N 1
ATOM 6351 C CA . LYS D 1 121 ? -59.01058 -17.58142 -17.16270 1.000 79.52515 118 LYS D CA 1
ATOM 6352 C C . LYS D 1 121 ? -58.38908 -17.12081 -15.84936 1.000 74.87263 118 LYS D C 1
ATOM 6353 O O . LYS D 1 121 ? -58.96905 -16.30503 -15.12542 1.000 75.87124 118 LYS D O 1
ATOM 6357 N N . VAL D 1 122 ? -57.20763 -17.63993 -15.51932 1.000 76.63851 119 VAL D N 1
ATOM 6358 C CA . VAL D 1 122 ? -56.50927 -17.16780 -14.32872 1.000 75.42631 119 VAL D CA 1
ATOM 6359 C C . VAL D 1 122 ? -56.31365 -15.66322 -14.39378 1.000 68.85343 119 VAL D C 1
ATOM 6360 O O . VAL D 1 122 ? -56.62620 -14.93381 -13.44698 1.000 70.34722 119 VAL D O 1
ATOM 6364 N N . PHE D 1 123 ? -55.81774 -15.17740 -15.53057 1.000 75.05922 120 PHE D N 1
ATOM 6365 C CA . PHE D 1 123 ? -55.51173 -13.75941 -15.67705 1.000 69.34983 120 PHE D CA 1
ATOM 6366 C C . PHE D 1 123 ? -56.75021 -12.90031 -15.44518 1.000 72.81623 120 PHE D C 1
ATOM 6367 O O . PHE D 1 123 ? -56.69976 -11.89979 -14.72014 1.000 73.06377 120 PHE D O 1
ATOM 6375 N N . TYR D 1 124 ? -57.87070 -13.26150 -16.07472 1.000 66.76226 121 TYR D N 1
ATOM 6376 C CA . TYR D 1 124 ? -59.05972 -12.41928 -15.98425 1.000 72.67532 121 TYR D CA 1
ATOM 6377 C C . TYR D 1 124 ? -59.68831 -12.48573 -14.59460 1.000 66.29557 121 TYR D C 1
ATOM 6378 O O . TYR D 1 124 ? -60.15960 -11.46968 -14.07090 1.000 65.29942 121 TYR D O 1
ATOM 6387 N N . TYR D 1 125 ? -59.72693 -13.67303 -13.98891 1.000 66.69913 122 TYR D N 1
ATOM 6388 C CA . TYR D 1 125 ? -60.27152 -13.78233 -12.64081 1.000 66.78863 122 TYR D CA 1
ATOM 6389 C C . TYR D 1 125 ? -59.37257 -13.11916 -11.61288 1.000 64.68118 122 TYR D C 1
ATOM 6390 O O . TYR D 1 125 ? -59.86244 -12.65152 -10.57843 1.000 64.51509 122 TYR D O 1
ATOM 6399 N N . LYS D 1 126 ? -58.06133 -13.08391 -11.85759 1.000 63.28094 123 LYS D N 1
ATOM 6400 C CA . LYS D 1 126 ? -57.19356 -12.33683 -10.95975 1.000 61.40560 123 LYS D CA 1
ATOM 6401 C C . LYS D 1 126 ? -57.52557 -10.85201 -11.01238 1.000 62.92451 123 LYS D C 1
ATOM 6402 O O . LYS D 1 126 ? -57.60465 -10.19326 -9.97026 1.000 65.40576 123 LYS D O 1
ATOM 6408 N N . MET D 1 127 ? -57.77747 -10.31678 -12.21331 1.000 60.77230 124 MET D N 1
ATOM 6409 C CA . MET D 1 127 ? -58.18259 -8.91700 -12.32773 1.000 66.40703 124 MET D CA 1
ATOM 6410 C C . MET D 1 127 ? -59.45472 -8.66093 -11.54347 1.000 64.06230 124 MET D C 1
ATOM 6411 O O . MET D 1 127 ? -59.55202 -7.68174 -10.79166 1.000 60.72623 124 MET D O 1
ATOM 6416 N N . LYS D 1 128 ? -60.44549 -9.54000 -11.71271 1.000 65.38431 125 LYS D N 1
ATOM 6417 C CA . LYS D 1 128 ? -61.66652 -9.43677 -10.93124 1.000 64.40559 125 LYS D CA 1
ATOM 6418 C C . LYS D 1 128 ? -61.32329 -9.32411 -9.45219 1.000 63.87637 125 LYS D C 1
ATOM 6419 O O . LYS D 1 128 ? -61.80526 -8.42490 -8.75150 1.000 63.78717 125 LYS D O 1
ATOM 6425 N N . GLY D 1 129 ? -60.44418 -10.20654 -8.97148 1.000 63.10127 126 GLY D N 1
ATOM 6426 C CA . GLY D 1 129 ? -60.00082 -10.10621 -7.59318 1.000 62.46192 126 GLY D CA 1
ATOM 6427 C C . GLY D 1 129 ? -59.34263 -8.77390 -7.28542 1.000 63.85243 126 GLY D C 1
ATOM 6428 O O . GLY D 1 129 ? -59.61739 -8.16008 -6.25126 1.000 61.35844 126 GLY D O 1
ATOM 6429 N N . ASP D 1 130 ? -58.46647 -8.30879 -8.18237 1.000 60.87427 127 ASP D N 1
ATOM 6430 C CA . ASP D 1 130 ? -57.72707 -7.06960 -7.95382 1.000 59.98830 127 ASP D CA 1
ATOM 6431 C C . ASP D 1 130 ? -58.64835 -5.86058 -7.81405 1.000 64.25185 127 ASP D C 1
ATOM 6432 O O . ASP D 1 130 ? -58.51552 -5.06948 -6.87136 1.000 60.28529 127 ASP D O 1
ATOM 6437 N N . TYR D 1 131 ? -59.56255 -5.67271 -8.76787 1.000 60.23323 128 TYR D N 1
ATOM 6438 C CA . TYR D 1 131 ? -60.33439 -4.43408 -8.78825 1.000 61.02615 128 TYR D CA 1
ATOM 6439 C C . TYR D 1 131 ? -61.50431 -4.46781 -7.81360 1.000 71.69932 128 TYR D C 1
ATOM 6440 O O . TYR D 1 131 ? -61.94953 -3.40926 -7.35633 1.000 70.61566 128 TYR D O 1
ATOM 6449 N N . HIS D 1 132 ? -62.03405 -5.65442 -7.49816 1.000 71.49756 129 HIS D N 1
ATOM 6450 C CA . HIS D 1 132 ? -62.91515 -5.74364 -6.34235 1.000 68.06936 129 HIS D CA 1
ATOM 6451 C C . HIS D 1 132 ? -62.13934 -5.44913 -5.06490 1.000 63.79572 129 HIS D C 1
ATOM 6452 O O . HIS D 1 132 ? -62.69193 -4.87842 -4.11877 1.000 64.82956 129 HIS D O 1
ATOM 6459 N N . ARG D 1 133 ? -60.85351 -5.80590 -5.03400 1.000 62.19412 130 ARG D N 1
ATOM 6460 C CA . ARG D 1 133 ? -60.01246 -5.45594 -3.89419 1.000 67.51737 130 ARG D CA 1
ATOM 6461 C C . ARG D 1 133 ? -59.76803 -3.95330 -3.81408 1.000 73.60499 130 ARG D C 1
ATOM 6462 O O . ARG D 1 133 ? -59.80183 -3.37196 -2.72260 1.000 73.23592 130 ARG D O 1
ATOM 6470 N N . TYR D 1 134 ? -59.52814 -3.29850 -4.95388 1.000 67.60079 131 TYR D N 1
ATOM 6471 C CA . TYR D 1 134 ? -59.32983 -1.85538 -4.90663 1.000 72.11770 131 TYR D CA 1
ATOM 6472 C C . TYR D 1 134 ? -60.58940 -1.16689 -4.41133 1.000 69.36085 131 TYR D C 1
ATOM 6473 O O . TYR D 1 134 ? -60.52106 -0.24952 -3.58664 1.000 74.23577 131 TYR D O 1
ATOM 6482 N N . LEU D 1 135 ? -61.75395 -1.64394 -4.84562 1.000 67.83497 132 LEU D N 1
ATOM 6483 C CA . LEU D 1 135 ? -62.99534 -1.08701 -4.32914 1.000 72.28160 132 LEU D CA 1
ATOM 6484 C C . LEU D 1 135 ? -63.03499 -1.21090 -2.81468 1.000 78.54110 132 LEU D C 1
ATOM 6485 O O . LEU D 1 135 ? -63.29063 -0.22925 -2.10527 1.000 76.31823 132 LEU D O 1
ATOM 6490 N N . ALA D 1 136 ? -62.71914 -2.40422 -2.29942 1.000 78.55475 133 ALA D N 1
ATOM 6491 C CA . ALA D 1 136 ? -62.74158 -2.63251 -0.86207 1.000 66.77938 133 ALA D CA 1
ATOM 6492 C C . ALA D 1 136 ? -61.74031 -1.75891 -0.12761 1.000 74.99111 133 ALA D C 1
ATOM 6493 O O . ALA D 1 136 ? -61.91055 -1.51475 1.07191 1.000 78.06247 133 ALA D O 1
ATOM 6495 N N . GLU D 1 137 ? -60.71125 -1.26733 -0.82157 1.000 76.62271 134 GLU D N 1
ATOM 6496 C CA . GLU D 1 137 ? -59.68426 -0.47928 -0.14887 1.000 76.29641 134 GLU D CA 1
ATOM 6497 C C . GLU D 1 137 ? -60.27299 0.77530 0.48358 1.000 75.16630 134 GLU D C 1
ATOM 6498 O O . GLU D 1 137 ? -59.86646 1.17199 1.58114 1.000 80.07959 134 GLU D O 1
ATOM 6504 N N . PHE D 1 138 ? -61.24235 1.40462 -0.17723 1.000 74.47044 135 PHE D N 1
ATOM 6505 C CA . PHE D 1 138 ? -61.85369 2.62085 0.34056 1.000 77.44443 135 PHE D CA 1
ATOM 6506 C C . PHE D 1 138 ? -63.32717 2.44830 0.68577 1.000 81.76104 135 PHE D C 1
ATOM 6507 O O . PHE D 1 138 ? -63.97374 3.42290 1.09075 1.000 81.51132 135 PHE D O 1
ATOM 6515 N N . ALA D 1 139 ? -63.87820 1.24881 0.52633 1.000 82.99537 136 ALA D N 1
ATOM 6516 C CA . ALA D 1 139 ? -65.26431 1.00905 0.88887 1.000 75.94702 136 ALA D CA 1
ATOM 6517 C C . ALA D 1 139 ? -65.42521 1.08179 2.40262 1.000 74.84692 136 ALA D C 1
ATOM 6518 O O . ALA D 1 139 ? -64.45663 1.18696 3.15615 1.000 82.70351 136 ALA D O 1
ATOM 6520 N N . THR D 1 140 ? -66.67482 1.06592 2.84980 1.000 89.64041 137 THR D N 1
ATOM 6521 C CA . THR D 1 140 ? -66.93814 1.10927 4.27703 1.000 93.66904 137 THR D CA 1
ATOM 6522 C C . THR D 1 140 ? -68.20055 0.32245 4.59182 1.000 88.37179 137 THR D C 1
ATOM 6523 O O . THR D 1 140 ? -69.11185 0.22814 3.76756 1.000 86.17272 137 THR D O 1
ATOM 6527 N N . GLY D 1 141 ? -68.22688 -0.27110 5.77924 1.000 92.30200 138 GLY D N 1
ATOM 6528 C CA . GLY D 1 141 ? -69.45844 -0.88114 6.26415 1.000 85.45308 138 GLY D CA 1
ATOM 6529 C C . GLY D 1 141 ? -69.86734 -2.08773 5.44485 1.000 83.83960 138 GLY D C 1
ATOM 6530 O O . GLY D 1 141 ? -69.07295 -3.00637 5.20186 1.000 83.20111 138 GLY D O 1
ATOM 6531 N N . ASN D 1 142 ? -71.13521 -2.09744 5.03051 1.000 81.91447 139 ASN D N 1
ATOM 6532 C CA . ASN D 1 142 ? -71.63030 -3.19176 4.20762 1.000 90.74129 139 ASN D CA 1
ATOM 6533 C C . ASN D 1 142 ? -70.91909 -3.20412 2.86262 1.000 90.96031 139 ASN D C 1
ATOM 6534 O O . ASN D 1 142 ? -70.43539 -4.24970 2.40350 1.000 79.77292 139 ASN D O 1
ATOM 6539 N N . ASP D 1 143 ? -70.81717 -2.03465 2.22592 1.000 86.96404 140 ASP D N 1
ATOM 6540 C CA . ASP D 1 143 ? -70.15079 -1.96861 0.93363 1.000 79.23294 140 ASP D CA 1
ATOM 6541 C C . ASP D 1 143 ? -68.76206 -2.56858 0.98883 1.000 82.24347 140 ASP D C 1
ATOM 6542 O O . ASP D 1 143 ? -68.29577 -3.14919 0.00181 1.000 74.39485 140 ASP D O 1
ATOM 6547 N N . ARG D 1 144 ? -68.06799 -2.42024 2.11497 1.000 84.42938 141 ARG D N 1
ATOM 6548 C CA . ARG D 1 144 ? -66.76733 -3.06031 2.20678 1.000 88.29049 141 ARG D CA 1
ATOM 6549 C C . ARG D 1 144 ? -66.91086 -4.57878 2.27394 1.000 84.82493 141 ARG D C 1
ATOM 6550 O O . ARG D 1 144 ? -66.18015 -5.30484 1.58846 1.000 79.63720 141 ARG D O 1
ATOM 6558 N N . LYS D 1 145 ? -67.84625 -5.08692 3.07743 1.000 74.55497 142 LYS D N 1
ATOM 6559 C CA . LYS D 1 145 ? -67.98968 -6.53858 3.13187 1.000 74.50701 142 LYS D CA 1
ATOM 6560 C C . LYS D 1 145 ? -68.29807 -7.12481 1.75627 1.000 74.23341 142 LYS D C 1
ATOM 6561 O O . LYS D 1 145 ? -67.75727 -8.17298 1.38445 1.000 80.11012 142 LYS D O 1
ATOM 6567 N N . GLU D 1 146 ? -69.14463 -6.45578 0.97703 1.000 75.32500 143 GLU D N 1
ATOM 6568 C CA . GLU D 1 146 ? -69.47967 -6.96612 -0.34789 1.000 75.56502 143 GLU D CA 1
ATOM 6569 C C . GLU D 1 146 ? -68.25737 -6.98673 -1.26456 1.000 74.36153 143 GLU D C 1
ATOM 6570 O O . GLU D 1 146 ? -68.02402 -7.96866 -1.97899 1.000 72.44449 143 GLU D O 1
ATOM 6576 N N . ALA D 1 147 ? -67.49006 -5.89027 -1.29780 1.000 76.05552 144 ALA D N 1
ATOM 6577 C CA . ALA D 1 147 ? -66.29987 -5.85095 -2.14681 1.000 70.42617 144 ALA D CA 1
ATOM 6578 C C . ALA D 1 147 ? -65.28776 -6.91026 -1.72663 1.000 73.43605 144 ALA D C 1
ATOM 6579 O O . ALA D 1 147 ? -64.75034 -7.64233 -2.56878 1.000 71.70138 144 ALA D O 1
ATOM 6581 N N . ALA D 1 148 ? -65.03498 -7.02283 -0.41883 1.000 72.37302 145 ALA D N 1
ATOM 6582 C CA . ALA D 1 148 ? -64.10473 -8.03277 0.07652 1.000 75.03949 145 ALA D CA 1
ATOM 6583 C C . ALA D 1 148 ? -64.54323 -9.42861 -0.33246 1.000 69.75127 145 ALA D C 1
ATOM 6584 O O . ALA D 1 148 ? -63.73594 -10.23419 -0.81539 1.000 71.77280 145 ALA D O 1
ATOM 6586 N N . GLU D 1 149 ? -65.82731 -9.72690 -0.15014 1.000 69.76397 146 GLU D N 1
ATOM 6587 C CA . GLU D 1 149 ? -66.34306 -11.03990 -0.51572 1.000 74.01760 146 GLU D CA 1
ATOM 6588 C C . GLU D 1 149 ? -66.21665 -11.29545 -2.01672 1.000 73.96674 146 GLU D C 1
ATOM 6589 O O . GLU D 1 149 ? -65.81683 -12.39046 -2.43365 1.000 69.29903 146 GLU D O 1
ATOM 6595 N N . ASN D 1 150 ? -66.55359 -10.29852 -2.84416 1.000 72.77224 147 ASN D N 1
ATOM 6596 C CA . ASN D 1 150 ? -66.45229 -10.46383 -4.29259 1.000 72.00889 147 ASN D CA 1
ATOM 6597 C C . ASN D 1 150 ? -65.01588 -10.69333 -4.72493 1.000 73.47205 147 ASN D C 1
ATOM 6598 O O . ASN D 1 150 ? -64.74050 -11.53669 -5.58788 1.000 69.19881 147 ASN D O 1
ATOM 6603 N N . SER D 1 151 ? -64.09177 -9.91339 -4.17419 1.000 74.95881 148 SER D N 1
ATOM 6604 C CA . SER D 1 151 ? -62.68479 -10.12463 -4.47521 1.000 73.67371 148 SER D CA 1
ATOM 6605 C C . SER D 1 151 ? -62.26992 -11.54325 -4.10480 1.000 68.92891 148 SER D C 1
ATOM 6606 O O . SER D 1 151 ? -61.61958 -12.24394 -4.89135 1.000 63.76620 148 SER D O 1
ATOM 6609 N N . LEU D 1 152 ? -62.67198 -11.99308 -2.91447 1.000 72.95104 149 LEU D N 1
ATOM 6610 C CA . LEU D 1 152 ? -62.31612 -13.33484 -2.46626 1.000 69.26804 149 LEU D CA 1
ATOM 6611 C C . LEU D 1 152 ? -62.82688 -14.38877 -3.43251 1.000 65.77619 149 LEU D C 1
ATOM 6612 O O . LEU D 1 152 ? -62.11415 -15.34352 -3.75272 1.000 69.70196 149 LEU D O 1
ATOM 6617 N N . VAL D 1 153 ? -64.06654 -14.24774 -3.89189 1.000 67.14362 150 VAL D N 1
ATOM 6618 C CA . VAL D 1 153 ? -64.61987 -15.24253 -4.80194 1.000 67.97670 150 VAL D CA 1
ATOM 6619 C C . VAL D 1 153 ? -63.80103 -15.29839 -6.08062 1.000 67.18859 150 VAL D C 1
ATOM 6620 O O . VAL D 1 153 ? -63.51834 -16.38123 -6.61034 1.000 66.92681 150 VAL D O 1
ATOM 6624 N N . ALA D 1 154 ? -63.41791 -14.13082 -6.60227 1.000 68.96194 151 ALA D N 1
ATOM 6625 C CA . ALA D 1 154 ? -62.63721 -14.07731 -7.83351 1.000 65.24543 151 ALA D CA 1
ATOM 6626 C C . ALA D 1 154 ? -61.26836 -14.71906 -7.64452 1.000 63.89492 151 ALA D C 1
ATOM 6627 O O . ALA D 1 154 ? -60.80837 -15.49463 -8.49165 1.000 63.71522 151 ALA D O 1
ATOM 6629 N N . TYR D 1 155 ? -60.59424 -14.38705 -6.54041 1.000 63.07327 152 TYR D N 1
ATOM 6630 C CA . TYR D 1 155 ? -59.29708 -14.98328 -6.24456 1.000 61.97701 152 TYR D CA 1
ATOM 6631 C C . TYR D 1 155 ? -59.41214 -16.48703 -6.02602 1.000 67.04509 152 TYR D C 1
ATOM 6632 O O . TYR D 1 155 ? -58.62323 -17.26496 -6.57773 1.000 62.21285 152 TYR D O 1
ATOM 6641 N N . LYS D 1 156 ? -60.41883 -16.92172 -5.25834 1.000 65.97016 153 LYS D N 1
ATOM 6642 C CA . LYS D 1 156 ? -60.57040 -18.35016 -5.01071 1.000 67.37080 153 LYS D CA 1
ATOM 6643 C C . LYS D 1 156 ? -60.83785 -19.08087 -6.31346 1.000 68.20211 153 LYS D C 1
ATOM 6644 O O . LYS D 1 156 ? -60.29587 -20.16397 -6.55044 1.000 68.86468 153 LYS D O 1
ATOM 6646 N N . ALA D 1 157 ? -61.63178 -18.47915 -7.19400 1.000 65.67410 154 ALA D N 1
ATOM 6647 C CA . ALA D 1 157 ? -61.83550 -19.07019 -8.50793 1.000 66.26592 154 ALA D CA 1
ATOM 6648 C C . ALA D 1 157 ? -60.51825 -19.18380 -9.25900 1.000 65.25522 154 ALA D C 1
ATOM 6649 O O . ALA D 1 157 ? -60.09331 -20.28501 -9.62259 1.000 70.73137 154 ALA D O 1
ATOM 6651 N N . ALA D 1 158 ? -59.80999 -18.05981 -9.41009 1.000 65.03254 155 ALA D N 1
ATOM 6652 C CA . ALA D 1 158 ? -58.53627 -18.05375 -10.12529 1.000 63.98648 155 ALA D CA 1
ATOM 6653 C C . ALA D 1 158 ? -57.56507 -19.09385 -9.57243 1.000 68.02549 155 ALA D C 1
ATOM 6654 O O . ALA D 1 158 ? -56.87132 -19.77879 -10.33532 1.000 63.80300 155 ALA D O 1
ATOM 6656 N N . SER D 1 159 ? -57.49791 -19.22676 -8.24773 1.000 64.60798 156 SER D N 1
ATOM 6657 C CA . SER D 1 159 ? -56.56712 -20.18174 -7.65775 1.000 67.38274 156 SER D CA 1
ATOM 6658 C C . SER D 1 159 ? -56.88176 -21.60321 -8.10614 1.000 73.57910 156 SER D C 1
ATOM 6659 O O . SER D 1 159 ? -55.96961 -22.40264 -8.34944 1.000 73.14326 156 SER D O 1
ATOM 6662 N N . ASP D 1 160 ? -58.17030 -21.93517 -8.22789 1.000 73.45624 157 ASP D N 1
ATOM 6663 C CA . ASP D 1 160 ? -58.55363 -23.29180 -8.60956 1.000 70.56470 157 ASP D CA 1
ATOM 6664 C C . ASP D 1 160 ? -58.16802 -23.61643 -10.04985 1.000 73.09903 157 ASP D C 1
ATOM 6665 O O . ASP D 1 160 ? -57.67876 -24.71787 -10.32506 1.000 75.46818 157 ASP D O 1
ATOM 6670 N N . ILE D 1 161 ? -58.35784 -22.67549 -10.98256 1.000 73.37833 158 ILE D N 1
ATOM 6671 C CA . ILE D 1 161 ? -57.95132 -22.93620 -12.36286 1.000 70.38680 158 ILE D CA 1
ATOM 6672 C C . ILE D 1 161 ? -56.42922 -23.02247 -12.46271 1.000 72.60587 158 ILE D C 1
ATOM 6673 O O . ILE D 1 161 ? -55.88568 -23.89267 -13.15488 1.000 72.09389 158 ILE D O 1
ATOM 6678 N N . ALA D 1 162 ? -55.71618 -22.14007 -11.75735 1.000 74.31588 159 ALA D N 1
ATOM 6679 C CA . ALA D 1 162 ? -54.26108 -22.10917 -11.86959 1.000 73.44461 159 ALA D CA 1
ATOM 6680 C C . ALA D 1 162 ? -53.64268 -23.37869 -11.30573 1.000 74.52378 159 ALA D C 1
ATOM 6681 O O . ALA D 1 162 ? -52.65982 -23.89766 -11.84975 1.000 71.19569 159 ALA D O 1
ATOM 6683 N N . MET D 1 163 ? -54.19999 -23.88423 -10.20584 1.000 73.77421 160 MET D N 1
ATOM 6684 C CA . MET D 1 163 ? -53.71395 -25.13450 -9.64261 1.000 72.79230 160 MET D CA 1
ATOM 6685 C C . MET D 1 163 ? -53.91070 -26.28837 -10.61684 1.000 76.65947 160 MET D C 1
ATOM 6686 O O . MET D 1 163 ? -53.15126 -27.26332 -10.59590 1.000 72.84119 160 MET D O 1
ATOM 6691 N N . THR D 1 164 ? -54.90921 -26.18622 -11.48820 1.000 79.00214 161 THR D N 1
ATOM 6692 C CA . THR D 1 164 ? -55.19661 -27.23707 -12.44755 1.000 75.00982 161 THR D CA 1
ATOM 6693 C C . THR D 1 164 ? -54.54039 -27.00235 -13.79821 1.000 80.27287 161 THR D C 1
ATOM 6694 O O . THR D 1 164 ? -54.32925 -27.96227 -14.54521 1.000 80.28141 161 THR D O 1
ATOM 6698 N N . GLU D 1 165 ? -54.17340 -25.75989 -14.10848 1.000 79.72944 162 GLU D N 1
ATOM 6699 C CA . GLU D 1 165 ? -53.68708 -25.40418 -15.42992 1.000 72.89747 162 GLU D CA 1
ATOM 6700 C C . GLU D 1 165 ? -52.30272 -24.78639 -15.45536 1.000 76.55625 162 GLU D C 1
ATOM 6701 O O . GLU D 1 165 ? -51.68350 -24.75964 -16.52484 1.000 77.96954 162 GLU D O 1
ATOM 6707 N N . LEU D 1 166 ? -51.80837 -24.26319 -14.33806 1.000 78.88349 163 LEU D N 1
ATOM 6708 C CA . LEU D 1 166 ? -50.52834 -23.59566 -14.41046 1.000 71.31478 163 LEU D CA 1
ATOM 6709 C C . LEU D 1 166 ? -49.54392 -24.20900 -13.42331 1.000 74.10303 163 LEU D C 1
ATOM 6710 O O . LEU D 1 166 ? -49.90814 -24.53076 -12.28400 1.000 75.11415 163 LEU D O 1
ATOM 6715 N N . PRO D 1 167 ? -48.28509 -24.36998 -13.83081 1.000 73.28720 164 PRO D N 1
ATOM 6716 C CA . PRO D 1 167 ? -47.28109 -24.90610 -12.91154 1.000 67.25071 164 PRO D CA 1
ATOM 6717 C C . PRO D 1 167 ? -46.99095 -23.90265 -11.81328 1.000 71.72137 164 PRO D C 1
ATOM 6718 O O . PRO D 1 167 ? -47.10228 -22.67993 -12.02288 1.000 66.38082 164 PRO D O 1
ATOM 6722 N N . PRO D 1 168 ? -46.57112 -24.36473 -10.63398 1.000 69.90902 165 PRO D N 1
ATOM 6723 C CA . PRO D 1 168 ? -46.39226 -23.43570 -9.50576 1.000 67.97320 165 PRO D CA 1
ATOM 6724 C C . PRO D 1 168 ? -45.35207 -22.34992 -9.74806 1.000 69.34103 165 PRO D C 1
ATOM 6725 O O . PRO D 1 168 ? -45.34371 -21.35458 -9.01002 1.000 71.96803 165 PRO D O 1
ATOM 6729 N N . THR D 1 169 ? -44.48362 -22.49971 -10.75182 1.000 72.62980 166 THR D N 1
ATOM 6730 C CA . THR D 1 169 ? -43.50632 -21.47512 -11.11069 1.000 70.78917 166 THR D CA 1
ATOM 6731 C C . THR D 1 169 ? -44.03121 -20.50560 -12.16370 1.000 70.30598 166 THR D C 1
ATOM 6732 O O . THR D 1 169 ? -43.30175 -19.59152 -12.56158 1.000 72.83548 166 THR D O 1
ATOM 6736 N N . HIS D 1 170 ? -45.26548 -20.67627 -12.62049 1.000 70.58795 167 HIS D N 1
ATOM 6737 C CA . HIS D 1 170 ? -45.77723 -19.83930 -13.69766 1.000 69.71988 167 HIS D CA 1
ATOM 6738 C C . HIS D 1 170 ? -45.96357 -18.40635 -13.20817 1.000 69.21517 167 HIS D C 1
ATOM 6739 O O . HIS D 1 170 ? -46.52953 -18.19078 -12.12757 1.000 65.98396 167 HIS D O 1
ATOM 6746 N N . PRO D 1 171 ? -45.51605 -17.40474 -13.97055 1.000 68.17560 168 PRO D N 1
ATOM 6747 C CA . PRO D 1 171 ? -45.60759 -16.01931 -13.47437 1.000 67.74941 168 PRO D CA 1
ATOM 6748 C C . PRO D 1 171 ? -47.01960 -15.58696 -13.15440 1.000 63.31349 168 PRO D C 1
ATOM 6749 O O . PRO D 1 171 ? -47.23776 -14.90658 -12.14715 1.000 65.40380 168 PRO D O 1
ATOM 6753 N N . ILE D 1 172 ? -47.99633 -15.99830 -13.95964 1.000 65.64297 169 ILE D N 1
ATOM 6754 C CA . ILE D 1 172 ? -49.37175 -15.59016 -13.69935 1.000 67.86175 169 ILE D CA 1
ATOM 6755 C C . ILE D 1 172 ? -49.87683 -16.20397 -12.40445 1.000 63.31377 169 ILE D C 1
ATOM 6756 O O . ILE D 1 172 ? -50.54660 -15.54149 -11.60512 1.000 64.45878 169 ILE D O 1
ATOM 6761 N N . ARG D 1 173 ? -49.56658 -17.47668 -12.17544 1.000 66.83213 170 ARG D N 1
ATOM 6762 C CA . ARG D 1 173 ? -49.95039 -18.11310 -10.92361 1.000 64.53578 170 ARG D CA 1
ATOM 6763 C C . ARG D 1 173 ? -49.27246 -17.44408 -9.73555 1.000 64.90123 170 ARG D C 1
ATOM 6764 O O . ARG D 1 173 ? -49.91284 -17.19868 -8.70576 1.000 65.99265 170 ARG D O 1
ATOM 6772 N N . LEU D 1 174 ? -47.97178 -17.15654 -9.85035 1.000 62.62064 171 LEU D N 1
ATOM 6773 C CA . LEU D 1 174 ? -47.26224 -16.51950 -8.74531 1.000 62.37186 171 LEU D CA 1
ATOM 6774 C C . LEU D 1 174 ? -47.85132 -15.14415 -8.44010 1.000 62.52633 171 LEU D C 1
ATOM 6775 O O . LEU D 1 174 ? -48.13308 -14.81552 -7.27932 1.000 56.94958 171 LEU D O 1
ATOM 6780 N N . GLY D 1 175 ? -48.09301 -14.34307 -9.47808 1.000 57.62055 172 GLY D N 1
ATOM 6781 C CA . GLY D 1 175 ? -48.69250 -13.03803 -9.25641 1.000 58.48576 172 GLY D CA 1
ATOM 6782 C C . GLY D 1 175 ? -50.05839 -13.13025 -8.60116 1.000 61.10061 172 GLY D C 1
ATOM 6783 O O . GLY D 1 175 ? -50.42845 -12.27741 -7.79143 1.000 59.95332 172 GLY D O 1
ATOM 6784 N N . LEU D 1 176 ? -50.83218 -14.16105 -8.94496 1.000 57.20591 173 LEU D N 1
ATOM 6785 C CA . LEU D 1 176 ? -52.10101 -14.37130 -8.25948 1.000 57.54355 173 LEU D CA 1
ATOM 6786 C C . LEU D 1 176 ? -51.87431 -14.63483 -6.77608 1.000 61.82485 173 LEU D C 1
ATOM 6787 O O . LEU D 1 176 ? -52.58339 -14.08998 -5.92360 1.000 66.52293 173 LEU D O 1
ATOM 6792 N N . ALA D 1 177 ? -50.89861 -15.49009 -6.44876 1.000 63.25790 174 ALA D N 1
ATOM 6793 C CA . ALA D 1 177 ? -50.58968 -15.75636 -5.04639 1.000 61.77956 174 ALA D CA 1
ATOM 6794 C C . ALA D 1 177 ? -50.14335 -14.48660 -4.33442 1.000 59.31324 174 ALA D C 1
ATOM 6795 O O . ALA D 1 177 ? -50.55404 -14.22155 -3.19775 1.000 63.17867 174 ALA D O 1
ATOM 6797 N N . LEU D 1 178 ? -49.31306 -13.68272 -4.99388 1.000 54.38388 175 LEU D N 1
ATOM 6798 C CA . LEU D 1 178 ? -48.85751 -12.43673 -4.39245 1.000 60.80758 175 LEU D CA 1
ATOM 6799 C C . LEU D 1 178 ? -50.03528 -11.52147 -4.06192 1.000 62.61220 175 LEU D C 1
ATOM 6800 O O . LEU D 1 178 ? -50.19759 -11.08505 -2.91625 1.000 59.08766 175 LEU D O 1
ATOM 6805 N N . ASN D 1 179 ? -50.88559 -11.23681 -5.05200 1.000 56.20707 176 ASN D N 1
ATOM 6806 C CA . ASN D 1 179 ? -51.97298 -10.29141 -4.82873 1.000 58.38515 176 ASN D CA 1
ATOM 6807 C C . ASN D 1 179 ? -52.98690 -10.85124 -3.84718 1.000 60.01181 176 ASN D C 1
ATOM 6808 O O . ASN D 1 179 ? -53.54959 -10.10906 -3.03391 1.000 60.77942 176 ASN D O 1
ATOM 6813 N N . PHE D 1 180 ? -53.22368 -12.16319 -3.90967 1.000 64.78635 177 PHE D N 1
ATOM 6814 C CA . PHE D 1 180 ? -54.12394 -12.81750 -2.96792 1.000 62.86453 177 PHE D CA 1
ATOM 6815 C C . PHE D 1 180 ? -53.57860 -12.72693 -1.54700 1.000 61.96523 177 PHE D C 1
ATOM 6816 O O . PHE D 1 180 ? -54.32878 -12.46033 -0.59867 1.000 62.88901 177 PHE D O 1
ATOM 6824 N N . SER D 1 181 ? -52.26860 -12.92284 -1.37773 1.000 57.17039 178 SER D N 1
ATOM 6825 C CA . SER D 1 181 ? -51.69765 -12.76803 -0.04328 1.000 67.45995 178 SER D CA 1
ATOM 6826 C C . SER D 1 181 ? -51.86684 -11.33805 0.45642 1.000 64.31460 178 SER D C 1
ATOM 6827 O O . SER D 1 181 ? -52.29638 -11.11938 1.59529 1.000 66.68034 178 SER D O 1
ATOM 6830 N N . VAL D 1 182 ? -51.60257 -10.35214 -0.40479 1.000 59.71944 179 VAL D N 1
ATOM 6831 C CA . VAL D 1 182 ? -51.84839 -8.95810 -0.04341 1.000 62.96339 179 VAL D CA 1
ATOM 6832 C C . VAL D 1 182 ? -53.31372 -8.75139 0.31574 1.000 69.41978 179 VAL D C 1
ATOM 6833 O O . VAL D 1 182 ? -53.64512 -8.00630 1.24677 1.000 66.11119 179 VAL D O 1
ATOM 6837 N N . PHE D 1 183 ? -54.21239 -9.42381 -0.40245 1.000 66.95078 180 PHE D N 1
ATOM 6838 C CA . PHE D 1 183 ? -55.63294 -9.32379 -0.09554 1.000 67.81731 180 PHE D CA 1
ATOM 6839 C C . PHE D 1 183 ? -55.92085 -9.77238 1.33597 1.000 73.41940 180 PHE D C 1
ATOM 6840 O O . PHE D 1 183 ? -56.59496 -9.06452 2.09686 1.000 72.47776 180 PHE D O 1
ATOM 6848 N N . TYR D 1 184 ? -55.39617 -10.93983 1.72624 1.000 74.21115 181 TYR D N 1
ATOM 6849 C CA . TYR D 1 184 ? -55.56125 -11.42376 3.09669 1.000 74.15585 181 TYR D CA 1
ATOM 6850 C C . TYR D 1 184 ? -54.99163 -10.44049 4.11139 1.000 76.75407 181 TYR D C 1
ATOM 6851 O O . TYR D 1 184 ? -55.53835 -10.27919 5.21012 1.000 73.28907 181 TYR D O 1
ATOM 6860 N N . TYR D 1 185 ? -53.87272 -9.79894 3.77364 1.000 73.90694 182 TYR D N 1
ATOM 6861 C CA . TYR D 1 185 ? -53.19800 -8.92832 4.72696 1.000 77.23654 182 TYR D CA 1
ATOM 6862 C C . TYR D 1 185 ? -53.93043 -7.60167 4.90351 1.000 76.56736 182 TYR D C 1
ATOM 6863 O O . TYR D 1 185 ? -54.16789 -7.16695 6.03603 1.000 78.55420 182 TYR D O 1
ATOM 6872 N N . GLU D 1 186 ? -54.28569 -6.93832 3.80119 1.000 78.61373 183 GLU D N 1
ATOM 6873 C CA . GLU D 1 186 ? -54.80450 -5.57512 3.87623 1.000 77.87963 183 GLU D CA 1
ATOM 6874 C C . GLU D 1 186 ? -56.31813 -5.51192 4.01362 1.000 81.89975 183 GLU D C 1
ATOM 6875 O O . GLU D 1 186 ? -56.83137 -4.60739 4.68328 1.000 80.51437 183 GLU D O 1
ATOM 6881 N N . ILE D 1 187 ? -57.04366 -6.44894 3.41333 1.000 86.33536 184 ILE D N 1
ATOM 6882 C CA . ILE D 1 187 ? -58.49978 -6.42380 3.41162 1.000 76.59858 184 ILE D CA 1
ATOM 6883 C C . ILE D 1 187 ? -59.07756 -7.29939 4.51129 1.000 86.74367 184 ILE D C 1
ATOM 6884 O O . ILE D 1 187 ? -59.88175 -6.83360 5.31784 1.000 94.04505 184 ILE D O 1
ATOM 6889 N N . LEU D 1 188 ? -58.67028 -8.57213 4.57353 1.000 79.49971 185 LEU D N 1
ATOM 6890 C CA . LEU D 1 188 ? -59.19430 -9.47971 5.59403 1.000 80.87948 185 LEU D CA 1
ATOM 6891 C C . LEU D 1 188 ? -58.48261 -9.34238 6.92393 1.000 90.67261 185 LEU D C 1
ATOM 6892 O O . LEU D 1 188 ? -58.94620 -9.91452 7.91670 1.000 86.58873 185 LEU D O 1
ATOM 6897 N N . ASN D 1 189 ? -57.35624 -8.63600 6.95863 1.000 87.36785 186 ASN D N 1
ATOM 6898 C CA . ASN D 1 189 ? -56.62743 -8.39813 8.19825 1.000 91.32409 186 ASN D CA 1
ATOM 6899 C C . ASN D 1 189 ? -56.24049 -9.69432 8.91404 1.000 88.07631 186 ASN D C 1
ATOM 6900 O O . ASN D 1 189 ? -56.21533 -9.74610 10.14595 1.000 82.72729 186 ASN D O 1
ATOM 6905 N N . SER D 1 190 ? -55.93658 -10.75678 8.16459 1.000 81.43173 187 SER D N 1
ATOM 6906 C CA . SER D 1 190 ? -55.44601 -12.00019 8.75498 1.000 80.17452 187 SER D CA 1
ATOM 6907 C C . SER D 1 190 ? -53.99649 -12.18821 8.34502 1.000 79.41657 187 SER D C 1
ATOM 6908 O O . SER D 1 190 ? -53.71392 -12.84114 7.32936 1.000 80.54878 187 SER D O 1
ATOM 6911 N N . PRO D 1 191 ? -53.04122 -11.62843 9.08632 1.000 81.12634 188 PRO D N 1
ATOM 6912 C CA . PRO D 1 191 ? -51.63222 -11.82871 8.71921 1.000 85.94806 188 PRO D CA 1
ATOM 6913 C C . PRO D 1 191 ? -51.22982 -13.29167 8.71884 1.000 81.02764 188 PRO D C 1
ATOM 6914 O O . PRO D 1 191 ? -50.39694 -13.69099 7.89638 1.000 78.07792 188 PRO D O 1
ATOM 6918 N N . ASP D 1 192 ? -51.80259 -14.10443 9.61253 1.000 83.59154 189 ASP D N 1
ATOM 6919 C CA . ASP D 1 192 ? -51.47138 -15.52518 9.65260 1.000 81.48781 189 ASP D CA 1
ATOM 6920 C C . ASP D 1 192 ? -51.71850 -16.16998 8.29707 1.000 75.42573 189 ASP D C 1
ATOM 6921 O O . ASP D 1 192 ? -50.81384 -16.77042 7.70602 1.000 73.39497 189 ASP D O 1
ATOM 6926 N N . ARG D 1 193 ? -52.94304 -16.03818 7.77866 1.000 77.06115 190 ARG D N 1
ATOM 6927 C CA . ARG D 1 193 ? -53.25596 -16.62624 6.48026 1.000 75.46574 190 ARG D CA 1
ATOM 6928 C C . ARG D 1 193 ? -52.46319 -15.95488 5.36524 1.000 70.52862 190 ARG D C 1
ATOM 6929 O O . ARG D 1 193 ? -51.99495 -16.62740 4.44067 1.000 69.12008 190 ARG D O 1
ATOM 6937 N N . ALA D 1 194 ? -52.32160 -14.62905 5.41606 1.000 75.20812 191 ALA D N 1
ATOM 6938 C CA . ALA D 1 194 ? -51.51252 -13.94461 4.41251 1.000 73.69390 191 ALA D CA 1
ATOM 6939 C C . ALA D 1 194 ? -50.14953 -14.60825 4.28165 1.000 70.70582 191 ALA D C 1
ATOM 6940 O O . ALA D 1 194 ? -49.70723 -14.93976 3.17548 1.000 67.15430 191 ALA D O 1
ATOM 6942 N N . CYS D 1 195 ? -49.48345 -14.83840 5.41595 1.000 72.43227 192 CYS D N 1
ATOM 6943 C CA . CYS D 1 195 ? -48.17364 -15.48012 5.40119 1.000 67.20285 192 CYS D CA 1
ATOM 6944 C C . CYS D 1 195 ? -48.26834 -16.90789 4.88274 1.000 68.06365 192 CYS D C 1
ATOM 6945 O O . CYS D 1 195 ? -47.46697 -17.33188 4.03921 1.000 64.54097 192 CYS D O 1
ATOM 6948 N N . ARG D 1 196 ? -49.23736 -17.67069 5.39437 1.000 67.95162 193 ARG D N 1
ATOM 6949 C CA . ARG D 1 196 ? -49.42587 -19.04580 4.94601 1.000 64.92132 193 ARG D CA 1
ATOM 6950 C C . ARG D 1 196 ? -49.55132 -19.12397 3.43086 1.000 67.48383 193 ARG D C 1
ATOM 6951 O O . ARG D 1 196 ? -48.91176 -19.96276 2.78484 1.000 73.23929 193 ARG D O 1
ATOM 6959 N N . LEU D 1 197 ? -50.37935 -18.25725 2.84425 1.000 61.02717 194 LEU D N 1
ATOM 6960 C CA . LEU D 1 197 ? -50.50413 -18.22943 1.39020 1.000 62.95892 194 LEU D CA 1
ATOM 6961 C C . LEU D 1 197 ? -49.16567 -17.90799 0.73099 1.000 66.96391 194 LEU D C 1
ATOM 6962 O O . LEU D 1 197 ? -48.68560 -18.65726 -0.12970 1.000 64.96350 194 LEU D O 1
ATOM 6967 N N . ALA D 1 198 ? -48.53104 -16.80870 1.14345 1.000 62.06355 195 ALA D N 1
ATOM 6968 C CA . ALA D 1 198 ? -47.26904 -16.42540 0.52247 1.000 64.88128 195 ALA D CA 1
ATOM 6969 C C . ALA D 1 198 ? -46.25116 -17.55696 0.60724 1.000 69.18092 195 ALA D C 1
ATOM 6970 O O . ALA D 1 198 ? -45.64590 -17.93381 -0.40448 1.000 68.19482 195 ALA D O 1
ATOM 6972 N N . LYS D 1 199 ? -46.06410 -18.12777 1.80653 1.000 66.26026 196 LYS D N 1
ATOM 6973 C CA . LYS D 1 199 ? -45.03512 -19.15404 1.98623 1.000 69.71291 196 LYS D CA 1
ATOM 6974 C C . LYS D 1 199 ? -45.31399 -20.38388 1.13178 1.000 68.21282 196 LYS D C 1
ATOM 6975 O O . LYS D 1 199 ? -44.38460 -20.98617 0.57583 1.000 63.66043 196 LYS D O 1
ATOM 6981 N N . ALA D 1 200 ? -46.58240 -20.79465 1.04319 1.000 70.02681 197 ALA D N 1
ATOM 6982 C CA . ALA D 1 200 ? -46.92453 -21.95043 0.21909 1.000 67.84335 197 ALA D CA 1
ATOM 6983 C C . ALA D 1 200 ? -46.57898 -21.69821 -1.24136 1.000 64.28635 197 ALA D C 1
ATOM 6984 O O . ALA D 1 200 ? -45.91300 -22.51631 -1.88598 1.000 62.92651 197 ALA D O 1
ATOM 6986 N N . ALA D 1 201 ? -46.99616 -20.54391 -1.76685 1.000 59.66553 198 ALA D N 1
ATOM 6987 C CA . ALA D 1 201 ? -46.71094 -20.20497 -3.15623 1.000 56.24160 198 ALA D CA 1
ATOM 6988 C C . ALA D 1 201 ? -45.21568 -20.23002 -3.42626 1.000 64.47001 198 ALA D C 1
ATOM 6989 O O . ALA D 1 201 ? -44.76887 -20.73779 -4.46019 1.000 67.39894 198 ALA D O 1
ATOM 6991 N N . PHE D 1 202 ? -44.43151 -19.64005 -2.52062 1.000 62.54622 199 PHE D N 1
ATOM 6992 C CA . PHE D 1 202 ? -42.98105 -19.65619 -2.65082 1.000 61.51284 199 PHE D CA 1
ATOM 6993 C C . PHE D 1 202 ? -42.45018 -21.08833 -2.65088 1.000 70.19320 199 PHE D C 1
ATOM 6994 O O . PHE D 1 202 ? -41.61376 -21.45276 -3.48785 1.000 66.35720 199 PHE D O 1
ATOM 7002 N N . ASP D 1 203 ? -42.94702 -21.92235 -1.73108 1.000 69.92043 200 ASP D N 1
ATOM 7003 C CA . ASP D 1 203 ? -42.42374 -23.27908 -1.58451 1.000 72.56477 200 ASP D CA 1
ATOM 7004 C C . ASP D 1 203 ? -42.72241 -24.13661 -2.81191 1.000 71.54786 200 ASP D C 1
ATOM 7005 O O . ASP D 1 203 ? -41.85638 -24.89318 -3.27183 1.000 67.24767 200 ASP D O 1
ATOM 7010 N N . ASP D 1 204 ? -43.94943 -24.06050 -3.33869 1.000 67.79675 201 ASP D N 1
ATOM 7011 C CA . ASP D 1 204 ? -44.27056 -24.82596 -4.53907 1.000 70.29924 201 ASP D CA 1
ATOM 7012 C C . ASP D 1 204 ? -43.41794 -24.37780 -5.71610 1.000 66.24252 201 ASP D C 1
ATOM 7013 O O . ASP D 1 204 ? -43.05182 -25.18918 -6.57500 1.000 67.60332 201 ASP D O 1
ATOM 7018 N N . ALA D 1 205 ? -43.10722 -23.08489 -5.78555 1.000 65.29477 202 ALA D N 1
ATOM 7019 C CA . ALA D 1 205 ? -42.28381 -22.59563 -6.88242 1.000 68.65974 202 ALA D CA 1
ATOM 7020 C C . ALA D 1 205 ? -40.85904 -23.12287 -6.76434 1.000 74.28271 202 ALA D C 1
ATOM 7021 O O . ALA D 1 205 ? -40.29392 -23.63012 -7.73963 1.000 73.51525 202 ALA D O 1
ATOM 7023 N N . ILE D 1 206 ? -40.26386 -23.02010 -5.57115 1.000 69.02199 203 ILE D N 1
ATOM 7024 C CA . ILE D 1 206 ? -38.87997 -23.45387 -5.39381 1.000 73.50929 203 ILE D CA 1
ATOM 7025 C C . ILE D 1 206 ? -38.73132 -24.95971 -5.57587 1.000 76.06525 203 ILE D C 1
ATOM 7026 O O . ILE D 1 206 ? -37.69994 -25.43037 -6.07249 1.000 77.54895 203 ILE D O 1
ATOM 7031 N N . ALA D 1 207 ? -39.73580 -25.73922 -5.16293 1.000 76.73421 204 ALA D N 1
ATOM 7032 C CA . ALA D 1 207 ? -39.65641 -27.19218 -5.29085 1.000 71.15048 204 ALA D CA 1
ATOM 7033 C C . ALA D 1 207 ? -39.65048 -27.62008 -6.75252 1.000 70.70670 204 ALA D C 1
ATOM 7034 O O . ALA D 1 207 ? -38.99818 -28.60534 -7.11527 1.000 78.08473 204 ALA D O 1
ATOM 7036 N N . GLU D 1 208 ? -40.38111 -26.90029 -7.60200 1.000 67.34282 205 GLU D N 1
ATOM 7037 C CA . GLU D 1 208 ? -40.50547 -27.21334 -9.02014 1.000 71.79878 205 GLU D CA 1
ATOM 7038 C C . GLU D 1 208 ? -39.73964 -26.22759 -9.90492 1.000 74.18344 205 GLU D C 1
ATOM 7039 O O . GLU D 1 208 ? -40.15540 -25.94198 -11.03135 1.000 72.51461 205 GLU D O 1
ATOM 7045 N N . LEU D 1 209 ? -38.61406 -25.69988 -9.40816 1.000 73.46638 206 LEU D N 1
ATOM 7046 C CA . LEU D 1 209 ? -37.84252 -24.72157 -10.17143 1.000 68.07825 206 LEU D CA 1
ATOM 7047 C C . LEU D 1 209 ? -37.48651 -25.23304 -11.55671 1.000 76.43988 206 LEU D C 1
ATOM 7048 O O . LEU D 1 209 ? -37.14000 -24.43511 -12.43799 1.000 73.50757 206 LEU D O 1
ATOM 7053 N N . ASP D 1 210 ? -37.52559 -26.55431 -11.74893 1.000 78.06140 207 ASP D N 1
ATOM 7054 C CA . ASP D 1 210 ? -37.30255 -27.15589 -13.05674 1.000 73.32865 207 ASP D CA 1
ATOM 7055 C C . ASP D 1 210 ? -38.37946 -26.76123 -14.05977 1.000 76.77178 207 ASP D C 1
ATOM 7056 O O . ASP D 1 210 ? -38.11932 -26.76438 -15.26674 1.000 76.00110 207 ASP D O 1
ATOM 7061 N N . THR D 1 211 ? -39.57418 -26.39670 -13.59437 1.000 79.13045 208 THR D N 1
ATOM 7062 C CA . THR D 1 211 ? -40.65365 -26.07094 -14.51149 1.000 82.20103 208 THR D CA 1
ATOM 7063 C C . THR D 1 211 ? -40.70234 -24.59863 -14.86140 1.000 74.94090 208 THR D C 1
ATOM 7064 O O . THR D 1 211 ? -41.73684 -24.12301 -15.33164 1.000 78.83490 208 THR D O 1
ATOM 7068 N N . LEU D 1 212 ? -39.61341 -23.86985 -14.67334 1.000 77.17569 209 LEU D N 1
ATOM 7069 C CA . LEU D 1 212 ? -39.58189 -22.47486 -15.06699 1.000 75.27520 209 LEU D CA 1
ATOM 7070 C C . LEU D 1 212 ? -38.93424 -22.39568 -16.43987 1.000 73.62564 209 LEU D C 1
ATOM 7071 O O . LEU D 1 212 ? -37.91740 -23.04633 -16.69244 1.000 79.73792 209 LEU D O 1
ATOM 7076 N N . SER D 1 213 ? -39.54023 -21.60873 -17.32138 1.000 85.44904 210 SER D N 1
ATOM 7077 C CA . SER D 1 213 ? -39.03114 -21.36308 -18.65985 1.000 81.46646 210 SER D CA 1
ATOM 7078 C C . SER D 1 213 ? -38.02066 -20.22879 -18.63327 1.000 81.41220 210 SER D C 1
ATOM 7079 O O . SER D 1 213 ? -38.08745 -19.33402 -17.78720 1.000 88.40115 210 SER D O 1
ATOM 7082 N N . GLU D 1 214 ? -37.07638 -20.26961 -19.57308 1.000 83.01952 211 GLU D N 1
ATOM 7083 C CA . GLU D 1 214 ? -36.14297 -19.15655 -19.68949 1.000 82.02125 211 GLU D CA 1
ATOM 7084 C C . GLU D 1 214 ? -36.87244 -17.85309 -20.01427 1.000 79.55508 211 GLU D C 1
ATOM 7085 O O . GLU D 1 214 ? -36.42237 -16.77257 -19.61161 1.000 75.38060 211 GLU D O 1
ATOM 7087 N N . GLU D 1 215 ? -38.01014 -17.92722 -20.71232 1.000 72.06989 212 GLU D N 1
ATOM 7088 C CA . GLU D 1 215 ? -38.70783 -16.70209 -21.08916 1.000 69.72059 212 GLU D CA 1
ATOM 7089 C C . GLU D 1 215 ? -39.39238 -16.06992 -19.88131 1.000 79.23820 212 GLU D C 1
ATOM 7090 O O . GLU D 1 215 ? -39.33968 -14.84895 -19.69141 1.000 90.09318 212 GLU D O 1
ATOM 7092 N N . SER D 1 216 ? -40.06028 -16.88814 -19.06667 1.000 78.41165 213 SER D N 1
ATOM 7093 C CA . SER D 1 216 ? -40.68285 -16.48406 -17.80772 1.000 72.82102 213 SER D CA 1
ATOM 7094 C C . SER D 1 216 ? -39.69980 -16.38600 -16.64222 1.000 68.29859 213 SER D C 1
ATOM 7095 O O . SER D 1 216 ? -40.09233 -15.91907 -15.56814 1.000 69.22503 213 SER D O 1
ATOM 7098 N N . TYR D 1 217 ? -38.45271 -16.83812 -16.80652 1.000 68.93284 214 TYR D N 1
ATOM 7099 C CA . TYR D 1 217 ? -37.54169 -16.93899 -15.66802 1.000 65.95731 214 TYR D CA 1
ATOM 7100 C C . TYR D 1 217 ? -37.39570 -15.61209 -14.93270 1.000 65.26491 214 TYR D C 1
ATOM 7101 O O . TYR D 1 217 ? -37.55548 -15.55229 -13.70792 1.000 64.22099 214 TYR D O 1
ATOM 7110 N N . LYS D 1 218 ? -37.12174 -14.52903 -15.66059 1.000 65.11604 215 LYS D N 1
ATOM 7111 C CA . LYS D 1 218 ? -37.02081 -13.22796 -15.00851 1.000 64.83399 215 LYS D CA 1
ATOM 7112 C C . LYS D 1 218 ? -38.30611 -12.90597 -14.25487 1.000 67.57505 215 LYS D C 1
ATOM 7113 O O . LYS D 1 218 ? -38.27645 -12.60680 -13.05561 1.000 73.51036 215 LYS D O 1
ATOM 7116 N N . ASP D 1 219 ? -39.45354 -13.00015 -14.93198 1.000 64.28226 216 ASP D N 1
ATOM 7117 C CA . ASP D 1 219 ? -40.71427 -12.63075 -14.29294 1.000 66.42689 216 ASP D CA 1
ATOM 7118 C C . ASP D 1 219 ? -40.98995 -13.48149 -13.05788 1.000 66.22078 216 ASP D C 1
ATOM 7119 O O . ASP D 1 219 ? -41.33165 -12.95839 -11.99137 1.000 61.42304 216 ASP D O 1
ATOM 7124 N N . SER D 1 220 ? -40.82627 -14.79684 -13.16962 1.000 64.67358 217 SER D N 1
ATOM 7125 C CA . SER D 1 220 ? -41.18008 -15.64852 -12.04174 1.000 65.07009 217 SER D CA 1
ATOM 7126 C C . SER D 1 220 ? -40.28182 -15.38817 -10.83998 1.000 63.13482 217 SER D C 1
ATOM 7127 O O . SER D 1 220 ? -40.77089 -15.27485 -9.71024 1.000 62.93107 217 SER D O 1
ATOM 7130 N N . THR D 1 221 ? -38.97125 -15.27347 -11.05879 1.000 64.56126 218 THR D N 1
ATOM 7131 C CA . THR D 1 221 ? -38.06051 -15.08098 -9.93470 1.000 61.92761 218 THR D CA 1
ATOM 7132 C C . THR D 1 221 ? -38.31019 -13.75851 -9.22796 1.000 59.53318 218 THR D C 1
ATOM 7133 O O . THR D 1 221 ? -38.27528 -13.69384 -7.99404 1.000 61.66934 218 THR D O 1
ATOM 7137 N N . LEU D 1 222 ? -38.58835 -12.69580 -9.98780 1.000 59.52401 219 LEU D N 1
ATOM 7138 C CA . LEU D 1 222 ? -38.87167 -11.40693 -9.36320 1.000 56.89355 219 LEU D CA 1
ATOM 7139 C C . LEU D 1 222 ? -40.11898 -11.47134 -8.49740 1.000 62.10121 219 LEU D C 1
ATOM 7140 O O . LEU D 1 222 ? -40.18083 -10.83385 -7.43848 1.000 63.70135 219 LEU D O 1
ATOM 7145 N N . ILE D 1 223 ? -41.13261 -12.22063 -8.93942 1.000 61.03346 220 ILE D N 1
ATOM 7146 C CA . ILE D 1 223 ? -42.35464 -12.34485 -8.15260 1.000 60.01417 220 ILE D CA 1
ATOM 7147 C C . ILE D 1 223 ? -42.08755 -13.12975 -6.87589 1.000 63.96117 220 ILE D C 1
ATOM 7148 O O . ILE D 1 223 ? -42.62129 -12.80006 -5.80998 1.000 67.65831 220 ILE D O 1
ATOM 7153 N N . MET D 1 224 ? -41.25351 -14.17579 -6.95662 1.000 62.23020 221 MET D N 1
ATOM 7154 C CA . MET D 1 224 ? -40.92416 -14.94333 -5.75672 1.000 65.26695 221 MET D CA 1
ATOM 7155 C C . MET D 1 224 ? -40.17459 -14.09386 -4.74479 1.000 62.33646 221 MET D C 1
ATOM 7156 O O . MET D 1 224 ? -40.35084 -14.27423 -3.53466 1.000 65.23922 221 MET D O 1
ATOM 7161 N N . GLN D 1 225 ? -39.34623 -13.15588 -5.21109 1.000 67.85061 222 GLN D N 1
ATOM 7162 C CA . GLN D 1 225 ? -38.66381 -12.26611 -4.27526 1.000 67.37903 222 GLN D CA 1
ATOM 7163 C C . GLN D 1 225 ? -39.63322 -11.25974 -3.66209 1.000 63.60232 222 GLN D C 1
ATOM 7164 O O . GLN D 1 225 ? -39.45923 -10.86567 -2.50483 1.000 67.20088 222 GLN D O 1
ATOM 7170 N N . LEU D 1 226 ? -40.67885 -10.87094 -4.39728 1.000 63.04847 223 LEU D N 1
ATOM 7171 C CA . LEU D 1 226 ? -41.73344 -10.04956 -3.81077 1.000 61.83579 223 LEU D CA 1
ATOM 7172 C C . LEU D 1 226 ? -42.48261 -10.80931 -2.72375 1.000 65.29651 223 LEU D C 1
ATOM 7173 O O . LEU D 1 226 ? -42.78537 -10.25277 -1.66012 1.000 61.15885 223 LEU D O 1
ATOM 7178 N N . LEU D 1 227 ? -42.78131 -12.08467 -2.96589 1.000 57.88437 224 LEU D N 1
ATOM 7179 C CA . LEU D 1 227 ? -43.39106 -12.90099 -1.92350 1.000 63.71340 224 LEU D CA 1
ATOM 7180 C C . LEU D 1 227 ? -42.49030 -12.98467 -0.69791 1.000 67.35309 224 LEU D C 1
ATOM 7181 O O . LEU D 1 227 ? -42.95103 -12.81231 0.43701 1.000 65.39463 224 LEU D O 1
ATOM 7186 N N . ARG D 1 228 ? -41.19027 -13.22547 -0.90846 1.000 65.90180 225 ARG D N 1
ATOM 7187 C CA . ARG D 1 228 ? -40.27294 -13.30737 0.22511 1.000 72.65349 225 ARG D CA 1
ATOM 7188 C C . ARG D 1 228 ? -40.20228 -11.97828 0.96457 1.000 69.89461 225 ARG D C 1
ATOM 7189 O O . ARG D 1 228 ? -40.23944 -11.94401 2.20066 1.000 73.02733 225 ARG D O 1
ATOM 7197 N N . ASP D 1 229 ? -40.14062 -10.86798 0.23056 1.000 66.55631 226 ASP D N 1
ATOM 7198 C CA . ASP D 1 229 ? -40.09000 -9.57541 0.89885 1.000 68.83126 226 ASP D CA 1
ATOM 7199 C C . ASP D 1 229 ? -41.31850 -9.37216 1.76992 1.000 67.20912 226 ASP D C 1
ATOM 7200 O O . ASP D 1 229 ? -41.20177 -9.14445 2.97870 1.000 67.13156 226 ASP D O 1
ATOM 7205 N N . ASN D 1 230 ? -42.50894 -9.54387 1.19369 1.000 64.55686 227 ASN D N 1
ATOM 7206 C CA . ASN D 1 230 ? -43.72089 -9.39189 1.98858 1.000 70.78827 227 ASN D CA 1
ATOM 7207 C C . ASN D 1 230 ? -43.66951 -10.28574 3.22090 1.000 74.57644 227 ASN D C 1
ATOM 7208 O O . ASN D 1 230 ? -43.94819 -9.83664 4.34075 1.000 71.19118 227 ASN D O 1
ATOM 7213 N N . LEU D 1 231 ? -43.25379 -11.54026 3.04437 1.000 65.07564 228 LEU D N 1
ATOM 7214 C CA . LEU D 1 231 ? -43.16278 -12.44163 4.18392 1.000 70.96660 228 LEU D CA 1
ATOM 7215 C C . LEU D 1 231 ? -42.19577 -11.90195 5.23394 1.000 77.06013 228 LEU D C 1
ATOM 7216 O O . LEU D 1 231 ? -42.52029 -11.84783 6.42630 1.000 76.14831 228 LEU D O 1
ATOM 7221 N N . THR D 1 232 ? -40.99168 -11.50865 4.81123 1.000 76.40084 229 THR D N 1
ATOM 7222 C CA . THR D 1 232 ? -40.02631 -10.95638 5.75876 1.000 77.45031 229 THR D CA 1
ATOM 7223 C C . THR D 1 232 ? -40.60007 -9.75146 6.49527 1.000 74.90065 229 THR D C 1
ATOM 7224 O O . THR D 1 232 ? -40.46322 -9.62963 7.72012 1.000 71.71046 229 THR D O 1
ATOM 7228 N N . LEU D 1 233 ? -41.23801 -8.84165 5.75927 1.000 74.32551 230 LEU D N 1
ATOM 7229 C CA . LEU D 1 233 ? -41.82494 -7.66609 6.38982 1.000 74.45067 230 LEU D CA 1
ATOM 7230 C C . LEU D 1 233 ? -42.93639 -8.07009 7.34772 1.000 75.45155 230 LEU D C 1
ATOM 7231 O O . LEU D 1 233 ? -42.96231 -7.63727 8.50508 1.000 75.58742 230 LEU D O 1
ATOM 7236 N N . TRP D 1 234 ? -43.82551 -8.96087 6.90176 1.000 73.07476 231 TRP D N 1
ATOM 7237 C CA . TRP D 1 234 ? -44.98352 -9.31827 7.71484 1.000 76.28364 231 TRP D CA 1
ATOM 7238 C C . TRP D 1 234 ? -44.56548 -9.99231 9.01608 1.000 77.18327 231 TRP D C 1
ATOM 7239 O O . TRP D 1 234 ? -45.15736 -9.73604 10.07198 1.000 79.18306 231 TRP D O 1
ATOM 7250 N N . THR D 1 235 ? -43.54530 -10.85310 8.96381 1.000 76.96214 232 THR D N 1
ATOM 7251 C CA . THR D 1 235 ? -43.05989 -11.49445 10.18229 1.000 79.10741 232 THR D CA 1
ATOM 7252 C C . THR D 1 235 ? -42.35827 -10.49920 11.10058 1.000 78.73070 232 THR D C 1
ATOM 7253 O O . THR D 1 235 ? -42.40814 -10.65371 12.32610 1.000 83.69131 232 THR D O 1
ATOM 7257 N N . SER D 1 236 ? -41.73034 -9.46051 10.53856 1.000 76.57678 233 SER D N 1
ATOM 7258 C CA . SER D 1 236 ? -41.05862 -8.45467 11.36053 1.000 85.59825 233 SER D CA 1
ATOM 7259 C C . SER D 1 236 ? -41.94780 -7.89471 12.47030 1.000 89.94649 233 SER D C 1
ATOM 7260 O O . SER D 1 236 ? -41.42665 -7.36641 13.45915 1.000 97.06799 233 SER D O 1
ATOM 7262 N N . ASP D 1 237 ? -43.26687 -7.99520 12.34084 1.000 79.95643 234 ASP D N 1
ATOM 7263 C CA . ASP D 1 237 ? -44.16085 -7.55622 13.40570 1.000 83.82088 234 ASP D CA 1
ATOM 7264 C C . ASP D 1 237 ? -45.19456 -8.63125 13.75135 1.000 85.88022 234 ASP D C 1
ATOM 7265 O O . ASP D 1 237 ? -44.86458 -9.66780 14.33746 1.000 79.84141 234 ASP D O 1
ATOM 7267 N N . ARG E 2 13 ? -71.47439 20.51881 -9.83846 1.000 85.38561 66 ARG E N 1
ATOM 7268 C CA . ARG E 2 13 ? -72.70944 20.76499 -10.58582 1.000 88.41104 66 ARG E CA 1
ATOM 7269 C C . ARG E 2 13 ? -72.57612 20.49583 -12.09042 1.000 79.02854 66 ARG E C 1
ATOM 7270 O O . ARG E 2 13 ? -71.48962 20.58034 -12.67274 1.000 74.48931 66 ARG E O 1
ATOM 7272 N N . THR E 2 14 ? -73.69719 20.14107 -12.70777 1.000 74.59601 67 THR E N 1
ATOM 7273 C CA . THR E 2 14 ? -73.73563 19.97257 -14.15304 1.000 70.45229 67 THR E CA 1
ATOM 7274 C C . THR E 2 14 ? -73.44404 21.29498 -14.85216 1.000 64.77264 67 THR E C 1
ATOM 7275 O O . THR E 2 14 ? -73.78821 22.36644 -14.34901 1.000 71.94690 67 THR E O 1
ATOM 7279 N N . GLN E 2 15 ? -72.76938 21.22756 -15.99532 1.000 61.67036 68 GLN E N 1
ATOM 7280 C CA . GLN E 2 15 ? -72.51765 22.43949 -16.77011 1.000 63.06188 68 GLN E CA 1
ATOM 7281 C C . GLN E 2 15 ? -72.84696 22.28574 -18.26310 1.000 58.29958 68 GLN E C 1
ATOM 7282 O O . GLN E 2 15 ? -72.49624 21.29606 -18.89087 1.000 57.27712 68 GLN E O 1
ATOM 7298 N N . LEU E 2 17 ? -73.05075 24.33797 -22.29769 1.000 49.79815 70 LEU E N 1
ATOM 7299 C CA . LEU E 2 17 ? -72.12799 25.09699 -23.14900 1.000 49.29468 70 LEU E CA 1
ATOM 7300 C C . LEU E 2 17 ? -71.94695 26.52704 -22.64648 1.000 51.11556 70 LEU E C 1
ATOM 7301 O O . LEU E 2 17 ? -72.92834 27.24760 -22.42722 1.000 51.89506 70 LEU E O 1
ATOM 7306 N N . PRO E 2 18 ? -70.69507 26.93631 -22.47234 1.000 50.74328 71 PRO E N 1
ATOM 7307 C CA . PRO E 2 18 ? -70.39365 28.28315 -21.97250 1.000 52.43094 71 PRO E CA 1
ATOM 7308 C C . PRO E 2 18 ? -70.60625 29.33777 -23.05073 1.000 59.31185 71 PRO E C 1
ATOM 7309 O O . PRO E 2 18 ? -70.89283 29.03215 -24.20673 1.000 68.07100 71 PRO E O 1
ATOM 7313 N N . THR E 2 19 ? -70.44128 30.59881 -22.64915 1.000 68.11909 72 THR E N 1
ATOM 7314 C CA . THR E 2 19 ? -70.62154 31.73976 -23.55043 1.000 60.96807 72 THR E CA 1
ATOM 7315 C C . THR E 2 19 ? -69.33462 32.55279 -23.65935 1.000 70.06377 72 THR E C 1
ATOM 7316 O O . THR E 2 19 ? -68.99908 33.07240 -24.72518 1.000 74.01787 72 THR E O 1
ATOM 7320 N N . THR F 2 12 ? -49.92309 48.23020 -13.33623 1.000 101.17411 65 THR F N 1
ATOM 7321 C CA . THR F 2 12 ? -51.05764 48.24141 -12.41700 1.000 109.49440 65 THR F CA 1
ATOM 7322 C C . THR F 2 12 ? -51.76503 49.59170 -12.46839 1.000 105.31930 65 THR F C 1
ATOM 7323 O O . THR F 2 12 ? -51.31113 50.50389 -13.16181 1.000 111.73487 65 THR F O 1
ATOM 7327 N N . ARG F 2 13 ? -52.87669 49.71296 -11.73888 1.000 90.72566 66 ARG F N 1
ATOM 7328 C CA . ARG F 2 13 ? -53.67110 50.93296 -11.69961 1.000 80.07931 66 ARG F CA 1
ATOM 7329 C C . ARG F 2 13 ? -54.00227 51.29146 -10.25063 1.000 72.16477 66 ARG F C 1
ATOM 7330 O O . ARG F 2 13 ? -54.04458 50.42462 -9.36879 1.000 64.77098 66 ARG F O 1
ATOM 7338 N N . THR F 2 14 ? -54.21825 52.58953 -10.01098 1.000 67.44385 67 THR F N 1
ATOM 7339 C CA . THR F 2 14 ? -54.58066 53.10359 -8.69178 1.000 55.54714 67 THR F CA 1
ATOM 7340 C C . THR F 2 14 ? -55.79730 52.38003 -8.12444 1.000 54.28141 67 THR F C 1
ATOM 7341 O O . THR F 2 14 ? -56.53684 51.71971 -8.85791 1.000 53.30669 67 THR F O 1
ATOM 7345 N N . GLN F 2 15 ? -56.02379 52.49693 -6.82503 1.000 45.66489 68 GLN F N 1
ATOM 7346 C CA . GLN F 2 15 ? -57.11252 51.76552 -6.19963 1.000 47.73815 68 GLN F CA 1
ATOM 7347 C C . GLN F 2 15 ? -57.85197 52.63523 -5.19678 1.000 37.45265 68 GLN F C 1
ATOM 7348 O O . GLN F 2 15 ? -57.23764 53.33890 -4.38654 1.000 37.70121 68 GLN F O 1
ATOM 7364 N N . LEU F 2 17 ? -61.22889 52.60385 -2.29069 1.000 32.06630 70 LEU F N 1
ATOM 7365 C CA . LEU F 2 17 ? -61.81536 51.65083 -1.38329 1.000 32.27670 70 LEU F CA 1
ATOM 7366 C C . LEU F 2 17 ? -62.66721 50.71886 -2.20329 1.000 36.46713 70 LEU F C 1
ATOM 7367 O O . LEU F 2 17 ? -63.45659 51.18648 -3.04330 1.000 32.83566 70 LEU F O 1
ATOM 7372 N N . PRO F 2 18 ? -62.48830 49.41690 -1.99648 1.000 40.18269 71 PRO F N 1
ATOM 7373 C CA . PRO F 2 18 ? -63.33991 48.43165 -2.67343 1.000 38.30179 71 PRO F CA 1
ATOM 7374 C C . PRO F 2 18 ? -64.67218 48.30052 -1.95993 1.000 41.84385 71 PRO F C 1
ATOM 7375 O O . PRO F 2 18 ? -64.81332 48.62906 -0.78068 1.000 45.02907 71 PRO F O 1
ATOM 7379 N N . THR F 2 19 ? -65.64965 47.78854 -2.69546 1.000 45.86100 72 THR F N 1
ATOM 7380 C CA . THR F 2 19 ? -66.96454 47.48926 -2.15018 1.000 53.46156 72 THR F CA 1
ATOM 7381 C C . THR F 2 19 ? -67.20749 45.99010 -2.18135 1.000 58.03191 72 THR F C 1
ATOM 7382 O O . THR F 2 19 ? -66.55086 45.25699 -2.92420 1.000 70.72131 72 THR F O 1
ATOM 7386 N N . ARG F 2 20 ? -68.16391 45.53728 -1.37171 1.000 70.25524 73 ARG F N 1
ATOM 7387 C CA . ARG F 2 20 ? -68.54546 44.11831 -1.36628 1.000 80.24359 73 ARG F CA 1
ATOM 7388 C C . ARG F 2 20 ? -68.86559 43.63516 -2.78212 1.000 69.74632 73 ARG F C 1
ATOM 7389 O O . ARG F 2 20 ? -69.66919 44.24657 -3.48886 1.000 65.75093 73 ARG F O 1
ATOM 7397 N N . THR G 2 12 ? -25.42305 11.52897 -18.53540 1.000 99.44463 65 THR G N 1
ATOM 7398 C CA . THR G 2 12 ? -25.94053 12.79586 -18.02472 1.000 104.38994 65 THR G CA 1
ATOM 7399 C C . THR G 2 12 ? -26.60712 13.62373 -19.13309 1.000 97.07713 65 THR G C 1
ATOM 7400 O O . THR G 2 12 ? -26.35977 13.41188 -20.32481 1.000 90.75899 65 THR G O 1
ATOM 7402 N N . ARG G 2 13 ? -27.45223 14.56873 -18.72413 1.000 87.54781 66 ARG G N 1
ATOM 7403 C CA . ARG G 2 13 ? -28.26595 15.35176 -19.64225 1.000 85.32498 66 ARG G CA 1
ATOM 7404 C C . ARG G 2 13 ? -28.39146 16.76716 -19.09460 1.000 83.99578 66 ARG G C 1
ATOM 7405 O O . ARG G 2 13 ? -28.27533 16.99294 -17.88807 1.000 81.98344 66 ARG G O 1
ATOM 7407 N N . THR G 2 14 ? -28.62630 17.72408 -19.99580 1.000 86.44771 67 THR G N 1
ATOM 7408 C CA . THR G 2 14 ? -28.81146 19.11335 -19.58549 1.000 79.89708 67 THR G CA 1
ATOM 7409 C C . THR G 2 14 ? -29.99610 19.23526 -18.63058 1.000 78.21701 67 THR G C 1
ATOM 7410 O O . THR G 2 14 ? -31.00748 18.54475 -18.76897 1.000 83.30397 67 THR G O 1
ATOM 7414 N N . GLN G 2 15 ? -29.88063 20.15414 -17.67422 1.000 76.59415 68 GLN G N 1
ATOM 7415 C CA . GLN G 2 15 ? -30.90604 20.31522 -16.64200 1.000 76.00109 68 GLN G CA 1
ATOM 7416 C C . GLN G 2 15 ? -31.43445 21.73414 -16.49221 1.000 67.44789 68 GLN G C 1
ATOM 7417 O O . GLN G 2 15 ? -30.65956 22.67183 -16.34106 1.000 71.29303 68 GLN G O 1
ATOM 7433 N N . LEU G 2 17 ? -34.48796 24.26537 -14.37964 1.000 63.95556 70 LEU G N 1
ATOM 7434 C CA . LEU G 2 17 ? -34.95295 24.38361 -13.00676 1.000 63.36320 70 LEU G CA 1
ATOM 7435 C C . LEU G 2 17 ? -36.04497 23.35440 -12.69511 1.000 63.16532 70 LEU G C 1
ATOM 7436 O O . LEU G 2 17 ? -37.00025 23.22610 -13.44714 1.000 66.07932 70 LEU G O 1
ATOM 7441 N N . PRO G 2 18 ? -35.87506 22.59711 -11.61420 1.000 67.29073 71 PRO G N 1
ATOM 7442 C CA . PRO G 2 18 ? -36.88485 21.61083 -11.20790 1.000 69.24457 71 PRO G CA 1
ATOM 7443 C C . PRO G 2 18 ? -38.05833 22.30698 -10.52581 1.000 75.55636 71 PRO G C 1
ATOM 7444 O O . PRO G 2 18 ? -38.11048 23.53016 -10.41899 1.000 73.59260 71 PRO G O 1
ATOM 7448 N N . THR G 2 19 ? -39.02727 21.50637 -10.09317 1.000 77.74341 72 THR G N 1
ATOM 7449 C CA . THR G 2 19 ? -40.19664 22.05845 -9.41520 1.000 74.62814 72 THR G CA 1
ATOM 7450 C C . THR G 2 19 ? -40.33713 21.51656 -7.99549 1.000 77.75671 72 THR G C 1
ATOM 7451 O O . THR G 2 19 ? -40.35308 20.30380 -7.78044 1.000 78.38522 72 THR G O 1
ATOM 7455 N N . THR H 2 12 ? -40.37924 -1.65030 3.80500 1.000 89.38047 65 THR H N 1
ATOM 7456 C CA . THR H 2 12 ? -41.08959 -0.69267 4.64791 1.000 94.99906 65 THR H CA 1
ATOM 7457 C C . THR H 2 12 ? -42.59488 -0.70345 4.38187 1.000 96.36289 65 THR H C 1
ATOM 7458 O O . THR H 2 12 ? -43.38429 -0.36275 5.26260 1.000 100.32241 65 THR H O 1
ATOM 7460 N N . ARG H 2 13 ? -43.00200 -1.09372 3.17415 1.000 92.26293 66 ARG H N 1
ATOM 7461 C CA . ARG H 2 13 ? -44.41688 -1.18287 2.84456 1.000 87.37004 66 ARG H CA 1
ATOM 7462 C C . ARG H 2 13 ? -44.72232 -2.48937 2.12215 1.000 82.03308 66 ARG H C 1
ATOM 7463 O O . ARG H 2 13 ? -43.88194 -3.04065 1.40701 1.000 76.84325 66 ARG H O 1
ATOM 7465 N N . THR H 2 14 ? -45.94642 -2.97412 2.31752 1.000 80.25248 67 THR H N 1
ATOM 7466 C CA . THR H 2 14 ? -46.41447 -4.15593 1.60793 1.000 71.88195 67 THR H CA 1
ATOM 7467 C C . THR H 2 14 ? -46.46535 -3.88430 0.11030 1.000 69.02489 67 THR H C 1
ATOM 7468 O O . THR H 2 14 ? -46.77853 -2.77399 -0.32886 1.000 82.99382 67 THR H O 1
ATOM 7472 N N . GLN H 2 15 ? -46.16904 -4.91067 -0.68107 1.000 64.59288 68 GLN H N 1
ATOM 7473 C CA . GLN H 2 15 ? -46.16793 -4.74163 -2.12874 1.000 67.13325 68 GLN H CA 1
ATOM 7474 C C . GLN H 2 15 ? -46.99427 -5.78535 -2.85983 1.000 60.73351 68 GLN H C 1
ATOM 7475 O O . GLN H 2 15 ? -47.03227 -6.94551 -2.47720 1.000 61.72718 68 GLN H O 1
ATOM 7491 N N . LEU H 2 17 ? -48.32847 -7.12437 -7.04836 1.000 60.16060 70 LEU H N 1
ATOM 7492 C CA . LEU H 2 17 ? -47.74735 -7.33457 -8.36246 1.000 63.13330 70 LEU H CA 1
ATOM 7493 C C . LEU H 2 17 ? -47.54492 -5.98949 -9.07065 1.000 62.76949 70 LEU H C 1
ATOM 7494 O O . LEU H 2 17 ? -48.47483 -5.18203 -9.15377 1.000 70.32661 70 LEU H O 1
ATOM 7499 N N . PRO H 2 18 ? -46.32225 -5.73379 -9.53140 1.000 63.60470 71 PRO H N 1
ATOM 7500 C CA . PRO H 2 18 ? -46.01621 -4.48248 -10.24055 1.000 58.07196 71 PRO H CA 1
ATOM 7501 C C . PRO H 2 18 ? -46.47625 -4.52478 -11.69672 1.000 64.62948 71 PRO H C 1
ATOM 7502 O O . PRO H 2 18 ? -46.94738 -5.54129 -12.20062 1.000 74.19973 71 PRO H O 1
ATOM 7506 N N . THR H 2 19 ? -46.31291 -3.39426 -12.37977 1.000 60.70354 72 THR H N 1
ATOM 7507 C CA . THR H 2 19 ? -46.68675 -3.29665 -13.78884 1.000 61.14803 72 THR H CA 1
ATOM 7508 C C . THR H 2 19 ? -45.49321 -2.91028 -14.65584 1.000 79.95286 72 THR H C 1
ATOM 7509 O O . THR H 2 19 ? -45.23697 -3.53110 -15.68997 1.000 96.97018 72 THR H O 1
#

Foldseek 3Di:
DDVVVLLVVLLVVLVVCVVVVNLVSNLVSLLVNLVVQAADDPSSLVSNVVSLCVQLVVLVVVLVVLVVVLVVCVVVPDVVVNVVSVVVNVVSLVVLVVSLVSVLCSLVVGQCVHHDALLSNLVSLLSQLVSLLSNLLPDDDVSNVVSLVRNLVSLVSSQVSCVVHPQLLALSNLVSLQVNLVSCCRRVVNNVSSLVSLVVSLVSN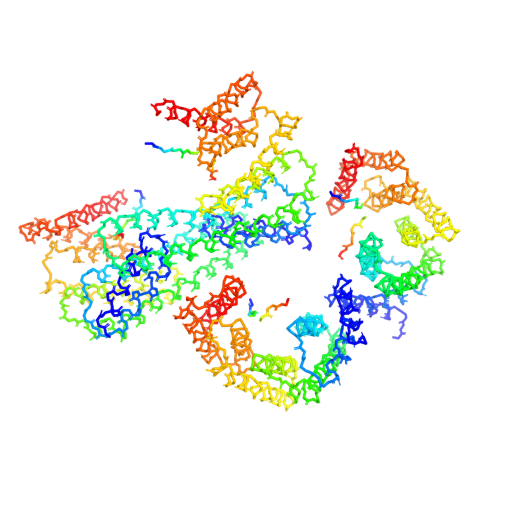VVPLVVDDPVSNVSSVVSNVSSVVVNVVSVD/DLLVVLLVQLVVCVVVVVLVSLCVSLLVVQVVQAADDPSSLVSNVVSLCSQLVVLVVVLVVLVVVLVVCVVVPDPVVNVVSVVVNVVSLVSLVVSLVSLLVSLVPGQCVSHDALLSNLSSLLSQLVSLLSNLLPDDDPSNVVSLVRSLVSLVVSQVSCVPHDQLLALSNLVSLLVVLCSCCRRVVHLPVSLVSLVVSLVSCVVVVVVADPVSCVSSVVSNVSSVVVNVVSVVD/DVVVLLVVLLVQLVVCVVVVVLVSLCVSLLVNLQVQAADDPSSLVSNVVSLCSQLVVLVVVLVVLVVVLVVVVVVPDPVVNVVSVVVNVVSLVVLVVSLVVLLCSLVVGQVVSHDALLSLLSSLLVQLVSLLVNLLPDDDPSNVVSLVRSVVSLVRSQVSCVVHPQLLALSNLVSLLVVLVSCCRRVVNPPVSLVSLVVSLVSNVVPVVDADPVSNVSSVVSSVSSVVSNVVSVVD/DVVLVVVLLVQLVVCVVVVVLVSNLVSLLVVLQVLAADDPSSLVSNVVSLCSQLVVLLVVLVVLVVVLVVVVVVPDDVVNVVSVVVSVVSLVSLVVSLVVLLCSLVPRQCVSHDALLSLLSSLLSQLVSLLVNLLPDDDVSNVVSLVRSVVSLVRSQVSCVVHPQLLALSNLVSLLVVLVSCCRRVVDLPVSLVSLVVSLVSCVVPVVPADPVCVVSSVVSNVSSVVVNVVSVVD/DDDPDD/DDDDPDDD/DDDDPDD/DDDDPDD